Protein AF-A0A9Q8V598-F1 (afdb_monomer)

Nearest PDB structures (foldseek):
  8qpv-assembly1_B  TM=4.572E-01  e=1.146E-04  Escherichia coli
  8qp5-assembly1_B  TM=3.943E-01  e=2.040E-05  Escherichia coli
  3q7n-assembly1_A  TM=4.092E-01  e=7.892E-05  Escherichia coli
  3q54-assembly1_A  TM=4.249E-01  e=2.534E-04  Escherichia coli DH1
  9cnz-assembly1_B  TM=4.223E-01  e=3.352E-04  Escherichia coli

Organism: NCBI:txid158849

InterPro domains:
  IPR003344 Big-1 (bacterial Ig-like domain 1) domain [PF02369] (675-756)
  IPR008964 Invasin/intimin cell-adhesion fragments [SSF49373] (9-87)
  IPR008964 Invasin/intimin cell-adhesion fragments [SSF49373] (675-758)
  IPR009091 Regulator of chromosome condensation 1/beta-lactamase-inhibitor protein II [G3DSA:2.130.10.30] (270-478)
  IPR009091 Regulator of chromosome condensation 1/beta-lactamase-inhibitor protein II [G3DSA:2.130.10.30] (479-664)
  IPR009091 Regulator of chromosome condensation 1/beta-lactamase-inhibitor protein II [SSF50985] (296-366)
  IPR009091 Regulator of chromosome condensation 1/beta-lactamase-inhibitor protein II [SSF50985] (383-596)
  IPR013783 Immunoglobulin-like fold [G3DSA:2.60.40.10] (3-96)
  IPR013783 Immunoglobulin-like fold [G3DSA:2.60.40.10] (665-763)
  IPR051625 Diverse Signaling and Regulatory Domain-Containing Protein [PTHR22872] (300-435)

Radius of gyration: 32.64 Å; Cα contacts (8 Å, |Δi|>4): 2093; chains: 1; bounding box: 112×57×71 Å

Mean predicted aligned error: 17.44 Å

Structure (mmCIF, N/CA/C/O backbone):
data_AF-A0A9Q8V598-F1
#
_entry.id   AF-A0A9Q8V598-F1
#
loop_
_atom_site.group_PDB
_atom_site.id
_atom_site.type_symbol
_atom_site.label_atom_id
_atom_site.label_alt_id
_atom_site.label_comp_id
_atom_site.label_asym_id
_atom_site.label_entity_id
_atom_site.label_seq_id
_atom_site.pdbx_PDB_ins_code
_atom_site.Cartn_x
_atom_site.Cartn_y
_atom_site.Cartn_z
_atom_site.occupancy
_atom_site.B_iso_or_equiv
_atom_site.auth_seq_id
_atom_site.auth_comp_id
_atom_site.auth_asym_id
_atom_site.auth_atom_id
_atom_site.pdbx_PDB_model_num
ATOM 1 N N . MET A 1 1 ? -76.596 -7.443 12.043 1.00 45.94 1 MET A N 1
ATOM 2 C CA . MET A 1 1 ? -75.959 -7.358 13.377 1.00 45.94 1 MET A CA 1
ATOM 3 C C . MET A 1 1 ? -74.646 -6.617 13.212 1.00 45.94 1 MET A C 1
ATOM 5 O O . MET A 1 1 ? -73.892 -6.962 12.318 1.00 45.94 1 MET A O 1
ATOM 9 N N . SER A 1 2 ? -74.403 -5.561 13.978 1.00 51.94 2 SER A N 1
ATOM 10 C CA . SER A 1 2 ? -73.184 -4.755 13.878 1.00 51.94 2 SER A CA 1
ATOM 11 C C . SER A 1 2 ? -72.092 -5.284 14.810 1.00 51.94 2 SER A C 1
ATOM 13 O O . SER A 1 2 ? -72.377 -5.679 15.940 1.00 51.94 2 SER A O 1
ATOM 15 N N . ILE A 1 3 ? -70.841 -5.282 14.349 1.00 56.28 3 ILE A N 1
ATOM 16 C CA . ILE A 1 3 ? -69.679 -5.464 15.220 1.00 56.28 3 ILE A CA 1
ATOM 17 C C . ILE A 1 3 ? -69.423 -4.111 15.874 1.00 56.28 3 ILE A C 1
ATOM 19 O O . ILE A 1 3 ? -69.152 -3.133 15.179 1.00 56.28 3 ILE A O 1
ATOM 23 N N . SER A 1 4 ? -69.553 -4.069 17.198 1.00 58.34 4 SER A N 1
ATOM 24 C CA . SER A 1 4 ? -69.321 -2.882 18.015 1.00 58.34 4 SER A CA 1
ATOM 25 C C . SER A 1 4 ? -68.092 -3.113 18.880 1.00 58.34 4 SER A C 1
ATOM 27 O O . SER A 1 4 ? -68.068 -4.057 19.673 1.00 58.34 4 SER A O 1
ATOM 29 N N . ILE A 1 5 ? -67.077 -2.265 18.735 1.00 59.16 5 ILE A N 1
ATOM 30 C CA . ILE A 1 5 ? -65.901 -2.269 19.608 1.00 59.16 5 ILE A CA 1
ATOM 31 C C . ILE A 1 5 ? -65.877 -0.983 20.403 1.00 59.16 5 ILE A C 1
ATOM 33 O O . ILE A 1 5 ? -65.861 0.110 19.844 1.00 59.16 5 ILE A O 1
ATOM 37 N N . THR A 1 6 ? -65.842 -1.151 21.717 1.00 60.09 6 THR A N 1
ATOM 38 C CA . THR A 1 6 ? -65.815 -0.061 22.677 1.00 60.09 6 THR A CA 1
ATOM 39 C C . THR A 1 6 ? -64.391 0.122 23.186 1.00 60.09 6 THR A C 1
ATOM 41 O O . THR A 1 6 ? -63.848 -0.750 23.864 1.00 60.09 6 THR A O 1
ATOM 44 N N . ILE A 1 7 ? -63.786 1.254 22.847 1.00 58.81 7 ILE A N 1
ATOM 45 C CA . ILE A 1 7 ? -62.454 1.665 23.283 1.00 58.81 7 ILE A CA 1
ATOM 46 C C . ILE A 1 7 ? -62.650 2.705 24.385 1.00 58.81 7 ILE A C 1
ATOM 48 O O . ILE A 1 7 ? -63.316 3.713 24.172 1.00 58.81 7 ILE A O 1
ATOM 52 N N . LYS A 1 8 ? -62.100 2.457 25.573 1.00 59.06 8 LYS A N 1
ATOM 53 C CA . LYS A 1 8 ? -62.121 3.423 26.677 1.00 59.06 8 LYS A CA 1
ATOM 54 C C . LYS A 1 8 ? -60.779 4.132 26.737 1.00 59.06 8 LYS A C 1
ATOM 56 O O . LYS A 1 8 ? -59.751 3.460 26.800 1.00 59.06 8 LYS A O 1
ATOM 61 N N . THR A 1 9 ? -60.791 5.457 26.729 1.00 55.16 9 THR A N 1
ATOM 62 C CA . THR A 1 9 ? -59.581 6.289 26.775 1.00 55.16 9 THR A CA 1
ATOM 63 C C . THR A 1 9 ? -59.757 7.331 27.879 1.00 55.16 9 THR A C 1
ATOM 65 O O . THR A 1 9 ? -60.832 7.904 27.983 1.00 55.16 9 THR A O 1
ATOM 68 N N . THR A 1 10 ? -58.759 7.561 28.728 1.00 54.53 10 THR A N 1
ATOM 69 C CA . THR A 1 10 ? -58.782 8.611 29.769 1.00 54.53 10 THR A CA 1
ATOM 70 C C . THR A 1 10 ? -58.150 9.878 29.231 1.00 54.53 10 THR A C 1
ATOM 72 O O . THR A 1 10 ? -56.945 9.821 29.005 1.00 54.53 10 THR A O 1
ATOM 75 N N . SER A 1 11 ? -58.873 10.989 29.051 1.00 52.69 11 SER A N 1
ATOM 76 C CA . SER A 1 11 ? -58.222 12.244 28.647 1.00 52.69 11 SER A CA 1
ATOM 77 C C . SER A 1 11 ? -57.099 12.595 29.642 1.00 52.69 11 SER A C 1
ATOM 79 O O . SER A 1 11 ? -57.315 12.635 30.857 1.00 52.69 11 SER A O 1
ATOM 81 N N . GLY A 1 12 ? -55.865 12.722 29.132 1.00 47.09 12 GLY A N 1
ATOM 82 C CA . GLY A 1 12 ? -54.680 13.099 29.909 1.00 47.09 12 GLY A CA 1
ATOM 83 C C . GLY A 1 12 ? -54.845 14.468 30.575 1.00 47.09 12 GLY A C 1
ATOM 84 O O . GLY A 1 12 ? -55.803 15.183 30.303 1.00 47.09 12 GLY A O 1
ATOM 85 N N . ALA A 1 13 ? -53.935 14.807 31.491 1.00 43.84 13 ALA A N 1
ATOM 86 C CA . ALA A 1 13 ? -54.134 15.798 32.555 1.00 43.84 13 ALA A CA 1
ATOM 87 C C . ALA A 1 13 ? -54.421 17.252 32.129 1.00 43.84 13 ALA A C 1
ATOM 89 O O . ALA A 1 13 ? -54.793 18.037 32.997 1.00 43.84 13 ALA A O 1
ATOM 90 N N . ASP A 1 14 ? -54.346 17.599 30.845 1.00 49.38 14 ASP A N 1
ATOM 91 C CA . ASP A 1 14 ? -54.738 18.914 30.345 1.00 49.38 14 ASP A CA 1
ATOM 92 C C . ASP A 1 14 ? -55.908 18.791 29.361 1.00 49.38 14 ASP A C 1
ATOM 94 O O . ASP A 1 14 ? -55.779 18.943 28.152 1.00 49.38 14 ASP A O 1
ATOM 98 N N . ALA A 1 15 ? -57.111 18.545 29.883 1.00 51.41 15 ALA A N 1
ATOM 99 C CA . ALA A 1 15 ? -58.346 18.686 29.116 1.00 51.41 15 ALA A CA 1
ATOM 100 C C . ALA A 1 15 ? -58.660 20.175 28.862 1.00 51.41 15 ALA A C 1
ATOM 102 O O . ALA A 1 15 ? -59.590 20.759 29.411 1.00 51.41 15 ALA A O 1
ATOM 103 N N . ASN A 1 16 ? -57.809 20.828 28.079 1.00 55.06 16 ASN A N 1
ATOM 104 C CA . ASN A 1 16 ? -57.818 22.263 27.801 1.00 55.06 16 ASN A CA 1
ATOM 105 C C . ASN A 1 16 ? -58.526 22.603 26.468 1.00 55.06 16 ASN A C 1
ATOM 107 O O . ASN A 1 16 ? -58.650 23.779 26.123 1.00 55.06 16 ASN A O 1
ATOM 111 N N . GLY A 1 17 ? -58.997 21.591 25.722 1.00 53.66 17 GLY A N 1
ATOM 112 C CA . GLY A 1 17 ? -59.629 21.724 24.403 1.00 53.66 17 GLY A CA 1
ATOM 113 C C . GLY A 1 17 ? -58.666 21.850 23.214 1.00 53.66 17 GLY A C 1
ATOM 114 O O . GLY A 1 17 ? -59.132 22.045 22.090 1.00 53.66 17 GLY A O 1
ATOM 115 N N . ILE A 1 18 ? -57.353 21.751 23.440 1.00 51.66 18 ILE A N 1
ATOM 116 C CA . ILE A 1 18 ? -56.289 21.983 22.449 1.00 51.66 18 ILE A CA 1
ATOM 117 C C . ILE A 1 18 ? -55.556 20.673 22.104 1.00 51.66 18 ILE A C 1
ATOM 119 O O . ILE A 1 18 ? -55.194 20.468 20.941 1.00 51.66 18 ILE A O 1
ATOM 123 N N . ASP A 1 19 ? -55.405 19.759 23.066 1.00 53.31 19 ASP A N 1
ATOM 124 C CA . ASP A 1 19 ? -54.713 18.478 22.877 1.00 53.31 19 ASP A CA 1
ATOM 125 C C . ASP A 1 19 ? -55.573 17.444 22.122 1.00 53.31 19 ASP A C 1
ATOM 127 O O . ASP A 1 19 ? -56.757 17.238 22.412 1.00 53.31 19 ASP A O 1
ATOM 131 N N . LYS A 1 20 ? -54.978 16.801 21.102 1.00 55.94 20 LYS A N 1
ATOM 132 C CA . LYS A 1 20 ? -55.667 15.849 20.211 1.00 55.94 20 LYS A CA 1
ATOM 133 C C . LYS A 1 20 ? -55.373 14.400 20.599 1.00 55.94 20 LYS A C 1
ATOM 135 O O . LYS A 1 20 ? -54.277 13.886 20.391 1.00 55.94 20 LYS A O 1
ATOM 140 N N . ASN A 1 21 ? -56.412 13.696 21.020 1.00 59.12 21 ASN A N 1
ATOM 141 C CA . ASN A 1 21 ? -56.412 12.256 21.253 1.00 59.12 21 ASN A CA 1
ATOM 142 C C . ASN A 1 21 ? -56.701 11.499 19.956 1.00 59.12 21 ASN A C 1
ATOM 144 O O . ASN A 1 21 ? -57.401 12.009 19.083 1.00 59.12 21 ASN A O 1
ATOM 148 N N . SER A 1 22 ? -56.200 10.269 19.819 1.00 64.44 22 SER A N 1
ATOM 149 C CA . SER A 1 22 ? -56.471 9.430 18.644 1.00 64.44 22 SER A CA 1
ATOM 150 C C . SER A 1 22 ? -56.972 8.040 19.026 1.00 64.44 22 SER A C 1
ATOM 152 O O . SER A 1 22 ? -56.476 7.406 19.962 1.00 64.44 22 SER A O 1
ATOM 154 N N . ALA A 1 23 ? -57.941 7.539 18.266 1.00 63.06 23 ALA A N 1
ATOM 155 C CA . ALA A 1 23 ? -58.432 6.173 18.370 1.00 63.06 23 ALA A CA 1
ATOM 156 C C . ALA A 1 23 ? -58.411 5.506 16.998 1.00 63.06 23 ALA A C 1
ATOM 158 O O . ALA A 1 23 ? -58.849 6.082 16.003 1.00 63.06 23 ALA A O 1
ATOM 159 N N . SER A 1 24 ? -57.909 4.275 16.943 1.00 65.44 24 SER A N 1
ATOM 160 C CA . SER A 1 24 ? -57.846 3.490 15.715 1.00 65.44 24 SER A CA 1
ATOM 161 C C . SER A 1 24 ? -58.483 2.121 15.884 1.00 65.44 24 SER A C 1
ATOM 163 O O . SER A 1 24 ? -58.362 1.476 16.925 1.00 65.44 24 SER A O 1
ATOM 165 N N . ILE A 1 25 ? -59.087 1.634 14.807 1.00 65.38 25 ILE A N 1
ATOM 166 C CA . ILE A 1 25 ? -59.548 0.254 14.673 1.00 65.38 25 ILE A CA 1
ATOM 167 C C . ILE A 1 25 ? -58.935 -0.371 13.430 1.00 65.38 25 ILE A C 1
ATOM 169 O O . ILE A 1 25 ? -58.757 0.300 12.413 1.00 65.38 25 ILE A O 1
ATOM 173 N N . ILE A 1 26 ? -58.612 -1.657 13.520 1.00 67.50 26 ILE A N 1
ATOM 174 C CA . ILE A 1 26 ? -58.176 -2.459 12.378 1.00 67.50 26 ILE A CA 1
ATOM 175 C C . ILE A 1 26 ? -59.241 -3.518 12.096 1.00 67.50 26 ILE A C 1
ATOM 177 O O . ILE A 1 26 ? -59.607 -4.287 12.992 1.00 67.50 26 ILE A O 1
ATOM 181 N N . LEU A 1 27 ?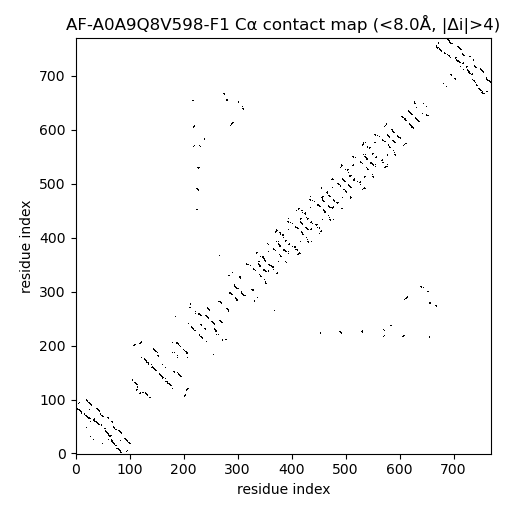 -59.727 -3.552 10.854 1.00 66.06 27 LEU A N 1
ATOM 182 C CA . LEU A 1 27 ? -60.651 -4.556 10.339 1.00 66.06 27 LEU A CA 1
ATOM 183 C C . LEU A 1 27 ? -59.898 -5.628 9.548 1.00 66.06 27 LEU A C 1
ATOM 185 O O . LEU A 1 27 ? -59.154 -5.323 8.610 1.00 66.06 27 LEU A O 1
ATOM 189 N N . LYS A 1 28 ? -60.136 -6.897 9.894 1.00 63.62 28 LYS A N 1
ATOM 190 C CA . LYS A 1 28 ? -59.593 -8.046 9.163 1.00 63.62 28 LYS A CA 1
ATOM 191 C C . LYS A 1 28 ? -60.614 -9.169 9.010 1.00 63.62 28 LYS A C 1
ATOM 193 O O . LYS A 1 28 ? -61.389 -9.445 9.927 1.00 63.62 28 LYS A O 1
ATOM 198 N N . ASN A 1 29 ? -60.575 -9.850 7.870 1.00 61.34 29 ASN A N 1
ATOM 199 C CA . ASN A 1 29 ? -61.264 -11.126 7.680 1.00 61.34 29 ASN A CA 1
ATOM 200 C C . ASN A 1 29 ? -60.196 -12.226 7.672 1.00 61.34 29 ASN A C 1
ATOM 202 O O . ASN A 1 29 ? -59.312 -12.235 6.813 1.00 61.34 29 ASN A O 1
ATOM 206 N N . ASP A 1 30 ? -60.208 -13.077 8.697 1.00 64.12 30 ASP A N 1
ATOM 207 C CA . ASP A 1 30 ? -59.116 -13.998 9.036 1.00 64.12 30 ASP A CA 1
ATOM 208 C C . ASP A 1 30 ? -57.735 -13.309 9.123 1.00 64.12 30 ASP A C 1
ATOM 210 O O . ASP A 1 30 ? -57.453 -12.628 10.115 1.00 64.12 30 ASP A O 1
ATOM 214 N N . ASN A 1 31 ? -56.888 -13.464 8.096 1.00 55.75 31 ASN A N 1
ATOM 215 C CA . ASN A 1 31 ? -55.541 -12.880 8.002 1.00 55.75 31 ASN A CA 1
ATOM 216 C C . ASN A 1 31 ? -55.409 -11.780 6.930 1.00 55.75 31 ASN A C 1
ATOM 218 O O . ASN A 1 31 ? -54.307 -11.275 6.722 1.00 55.75 31 ASN A O 1
ATOM 222 N N . SER A 1 32 ? -56.501 -11.393 6.263 1.00 53.12 32 SER A N 1
ATOM 223 C CA . SER A 1 32 ? -56.487 -10.357 5.217 1.00 53.12 32 SER A CA 1
ATOM 224 C C . SER A 1 32 ? -57.069 -9.040 5.739 1.00 53.12 32 SER A C 1
ATOM 226 O O . SER A 1 32 ? -58.158 -9.023 6.318 1.00 53.12 32 SER A O 1
ATOM 228 N N . LEU A 1 33 ? -56.336 -7.940 5.544 1.00 69.62 33 LEU A N 1
ATOM 229 C CA . LEU A 1 33 ? -56.730 -6.589 5.961 1.00 69.62 33 LEU A CA 1
ATOM 230 C C . LEU A 1 33 ? -57.779 -6.017 4.998 1.00 69.62 33 LEU A C 1
ATOM 232 O O . LEU A 1 33 ? -57.682 -6.213 3.787 1.00 69.62 33 LEU A O 1
ATOM 236 N N . LEU A 1 34 ? -58.797 -5.342 5.534 1.00 67.88 34 LEU A N 1
ATOM 237 C CA . LEU A 1 34 ? -59.938 -4.869 4.744 1.00 67.88 34 LEU A CA 1
ATOM 238 C C . LEU A 1 34 ? -59.809 -3.384 4.398 1.00 67.88 34 LEU A C 1
ATOM 240 O O . LEU A 1 34 ? -60.110 -2.534 5.231 1.00 67.88 34 LEU A O 1
ATOM 244 N N . ASP A 1 35 ? -59.400 -3.081 3.170 1.00 70.31 35 ASP A N 1
ATOM 245 C CA . ASP A 1 35 ? -59.293 -1.716 2.634 1.00 70.31 35 ASP A CA 1
ATOM 246 C C . ASP A 1 35 ? -60.646 -1.158 2.147 1.00 70.31 35 ASP A C 1
ATOM 248 O O . ASP A 1 35 ? -61.518 -1.911 1.702 1.00 70.31 35 ASP A O 1
ATOM 252 N N . ASN A 1 36 ? -60.804 0.167 2.198 1.00 74.00 36 ASN A N 1
ATOM 253 C CA . ASN A 1 36 ? -61.962 0.936 1.727 1.00 74.00 36 ASN A CA 1
ATOM 254 C C . ASN A 1 36 ? -63.309 0.523 2.344 1.00 74.00 36 ASN A C 1
ATOM 256 O O . ASN A 1 36 ? -64.349 0.533 1.679 1.00 74.00 36 ASN A O 1
ATOM 260 N N . LYS A 1 37 ? -63.307 0.155 3.628 1.00 76.38 37 LYS A N 1
ATOM 261 C CA . LYS A 1 37 ? -64.514 -0.170 4.395 1.00 76.38 37 LYS A CA 1
ATOM 262 C C . LYS A 1 37 ? -64.882 0.960 5.340 1.00 76.38 37 LYS A C 1
ATOM 264 O O . LYS A 1 37 ? -64.039 1.459 6.077 1.00 76.38 37 LYS A O 1
ATOM 269 N N . VAL A 1 38 ? -66.150 1.368 5.319 1.00 79.25 38 VAL A N 1
ATOM 270 C CA . VAL A 1 38 ? -66.642 2.483 6.137 1.00 79.25 38 VAL A CA 1
ATOM 271 C C . VAL A 1 38 ? -66.865 2.011 7.568 1.00 79.25 38 VAL A C 1
ATOM 273 O O . VAL A 1 38 ? -67.654 1.096 7.805 1.00 79.25 38 VAL A O 1
ATOM 276 N N . VAL A 1 39 ? -66.201 2.660 8.522 1.00 75.94 39 VAL A N 1
ATOM 277 C CA . VAL A 1 39 ? -66.405 2.433 9.954 1.00 75.94 39 VAL A CA 1
ATOM 278 C C . VAL A 1 39 ? -67.004 3.678 10.585 1.00 75.94 39 VAL A C 1
ATOM 280 O O . VAL A 1 39 ? -66.484 4.781 10.415 1.00 75.94 39 VAL A O 1
ATOM 283 N N . PHE A 1 40 ? -68.096 3.492 11.322 1.00 79.75 40 PHE A N 1
ATOM 284 C CA . PHE A 1 40 ? -68.772 4.563 12.047 1.00 79.75 40 PHE A CA 1
ATOM 285 C C . PHE A 1 40 ? -68.236 4.642 13.471 1.00 79.75 40 PHE A C 1
ATOM 287 O O . PHE A 1 40 ? -68.077 3.612 14.119 1.00 79.75 40 PHE A O 1
ATOM 294 N N . PHE A 1 41 ? -67.966 5.846 13.957 1.00 79.62 41 PHE A N 1
ATOM 295 C CA . PHE A 1 41 ? -67.468 6.104 15.302 1.00 79.62 41 PHE A CA 1
ATOM 296 C C . PHE A 1 41 ? -68.419 7.035 16.044 1.00 79.62 41 PHE A C 1
ATOM 298 O O . PHE A 1 41 ? -68.877 8.036 15.492 1.00 79.62 41 PHE A O 1
ATOM 305 N N . GLU A 1 42 ? -68.662 6.722 17.309 1.00 81.69 42 GLU A N 1
ATOM 306 C CA . GLU A 1 42 ? -69.459 7.515 18.240 1.00 81.69 42 GLU A CA 1
ATOM 307 C C . GLU A 1 42 ? -68.717 7.651 19.569 1.00 81.69 42 GLU A C 1
ATOM 309 O O . GLU A 1 42 ? -68.043 6.710 19.994 1.00 81.69 42 GLU A O 1
ATOM 314 N N . VAL A 1 43 ? -68.834 8.802 20.227 1.00 77.69 43 VAL A N 1
ATOM 315 C CA . VAL A 1 43 ? -68.218 9.063 21.532 1.00 77.69 43 VAL A CA 1
ATOM 316 C C . VAL A 1 43 ? -69.274 9.442 22.578 1.00 77.69 43 VAL A C 1
ATOM 318 O O . VAL A 1 43 ? -70.224 10.155 22.264 1.00 77.69 43 VAL A O 1
ATOM 321 N N . SER A 1 44 ? -69.155 8.904 23.798 1.00 64.31 44 SER A N 1
ATOM 322 C CA . SER A 1 44 ? -70.231 8.901 24.807 1.00 64.31 44 SER A CA 1
ATOM 323 C C . SER A 1 44 ? -70.321 10.119 25.732 1.00 64.31 44 SER A C 1
ATOM 325 O O . SER A 1 44 ? -71.309 10.221 26.455 1.00 64.31 44 SER A O 1
ATOM 327 N N . ASP A 1 45 ? -69.329 11.013 25.731 1.00 66.06 45 ASP A N 1
ATOM 328 C CA . ASP A 1 45 ? -69.173 12.090 26.728 1.00 66.06 45 ASP A CA 1
ATOM 329 C C . ASP A 1 45 ? -68.940 13.463 26.052 1.00 66.06 45 ASP A C 1
ATOM 331 O O . ASP A 1 45 ? -69.282 13.628 24.880 1.00 66.06 45 ASP A O 1
ATOM 335 N N . ASN A 1 46 ? -68.405 14.472 26.756 1.00 64.31 46 ASN A N 1
ATOM 336 C CA . ASN A 1 46 ? -68.274 15.846 26.229 1.00 64.31 46 ASN A CA 1
ATOM 337 C C . ASN A 1 46 ? -67.172 16.018 25.161 1.00 64.31 46 ASN A C 1
ATOM 339 O O . ASN A 1 46 ? -67.018 17.109 24.607 1.00 64.31 46 ASN A O 1
ATOM 343 N N . ALA A 1 47 ? -66.433 14.953 24.849 1.00 68.50 47 ALA A N 1
ATOM 344 C CA . ALA A 1 47 ? -65.419 14.934 23.805 1.00 68.50 47 ALA A CA 1
ATOM 345 C C . ALA A 1 47 ? -66.024 15.070 22.394 1.00 68.50 47 ALA A C 1
ATOM 347 O O . ALA A 1 47 ? -67.084 14.521 22.082 1.00 68.50 47 ALA A O 1
ATOM 348 N N . LEU A 1 48 ? -65.310 15.759 21.502 1.00 73.50 48 LEU A N 1
ATOM 349 C CA . LEU A 1 48 ? -65.713 15.967 20.107 1.00 73.50 48 LEU A CA 1
ATOM 350 C C . LEU A 1 48 ? -64.601 15.515 19.163 1.00 73.50 48 LEU A C 1
ATOM 352 O O . LEU A 1 48 ? -63.419 15.674 19.463 1.00 73.50 48 LEU A O 1
ATOM 356 N N . PHE A 1 49 ? -64.953 14.986 17.989 1.00 74.00 49 PHE A N 1
ATOM 357 C CA . PHE A 1 49 ? -63.947 14.655 16.983 1.00 74.00 49 PHE A CA 1
ATOM 358 C C . PHE A 1 49 ? -63.300 15.936 16.439 1.00 74.00 49 PHE A C 1
ATOM 360 O O . PHE A 1 49 ? -63.983 16.816 15.915 1.00 74.00 49 PHE A O 1
ATOM 367 N N . ALA A 1 50 ? -61.976 16.027 16.547 1.00 64.50 50 ALA A N 1
ATOM 368 C CA . ALA A 1 50 ? -61.184 17.247 16.400 1.00 64.50 50 ALA A CA 1
ATOM 369 C C . ALA A 1 50 ? -61.303 17.907 15.016 1.00 64.50 50 ALA A C 1
ATOM 371 O O . ALA A 1 50 ? -61.094 19.111 14.886 1.00 64.50 50 ALA A O 1
ATOM 372 N N . ASP A 1 51 ? -61.624 17.123 13.986 1.00 59.56 51 ASP A N 1
ATOM 373 C CA . ASP A 1 51 ? -61.645 17.592 12.599 1.00 59.56 51 ASP A CA 1
ATOM 374 C C . ASP A 1 51 ? -63.021 18.129 12.163 1.00 59.56 51 ASP A C 1
ATOM 376 O O . ASP A 1 51 ? -63.108 18.853 11.173 1.00 59.56 51 ASP A O 1
ATOM 380 N N . ILE A 1 52 ? -64.096 17.797 12.891 1.00 66.62 52 ILE A N 1
ATOM 381 C CA . ILE A 1 52 ? -65.480 18.156 12.519 1.00 66.62 52 ILE A CA 1
ATOM 382 C C . ILE A 1 52 ? -66.314 18.747 13.666 1.00 66.62 52 ILE A C 1
ATOM 384 O O . ILE A 1 52 ? -67.368 19.324 13.410 1.00 66.62 52 ILE A O 1
ATOM 388 N N . GLY A 1 53 ? -65.860 18.628 14.917 1.00 67.25 53 GLY A N 1
ATOM 389 C CA . GLY A 1 53 ? -66.517 19.203 16.093 1.00 67.25 53 GLY A CA 1
ATOM 390 C C . GLY A 1 53 ? -67.832 18.527 16.497 1.00 67.25 53 GLY A C 1
ATOM 391 O O . GLY A 1 53 ? -68.645 19.150 17.172 1.00 67.25 53 GLY A O 1
ATOM 392 N N . THR A 1 54 ? -68.073 17.280 16.083 1.00 78.44 54 THR A N 1
ATOM 393 C CA . THR A 1 54 ? -69.269 16.493 16.437 1.00 78.44 54 THR A CA 1
ATOM 394 C C . THR A 1 54 ? -68.887 15.231 17.210 1.00 78.44 54 THR A C 1
ATOM 396 O O . THR A 1 54 ? -67.741 14.787 17.169 1.00 78.44 54 THR A O 1
ATOM 399 N N . ASN A 1 55 ? -69.851 14.619 17.901 1.00 77.12 55 ASN A N 1
ATOM 400 C CA . ASN A 1 55 ? -69.655 13.386 18.677 1.00 77.12 55 ASN A CA 1
ATOM 401 C C . ASN A 1 55 ? -69.810 12.091 17.848 1.00 77.12 55 ASN A C 1
ATOM 403 O O . ASN A 1 55 ? -69.723 10.984 18.379 1.00 77.12 55 ASN A O 1
ATOM 407 N N . GLN A 1 56 ? -70.040 12.216 16.541 1.00 80.62 56 GLN A N 1
ATOM 408 C CA . GLN A 1 56 ? -70.145 11.097 15.607 1.00 80.62 56 GLN A CA 1
ATOM 409 C C . GLN A 1 56 ? -69.404 11.417 14.311 1.00 80.62 56 GLN A C 1
ATOM 411 O O . GLN A 1 56 ? -69.469 12.547 13.822 1.00 80.62 56 GLN A O 1
ATOM 416 N N . THR A 1 57 ? -68.721 10.419 13.752 1.00 81.25 57 THR A N 1
ATOM 417 C CA . THR A 1 57 ? -68.039 10.509 12.454 1.00 81.25 57 THR A CA 1
ATOM 418 C C . THR A 1 57 ? -67.979 9.149 11.762 1.00 81.25 57 THR A C 1
ATOM 420 O O . THR A 1 57 ? -68.257 8.113 12.364 1.00 81.25 57 THR A O 1
ATOM 423 N N . SER A 1 58 ? -67.593 9.125 10.491 1.00 78.00 58 SER A N 1
ATOM 424 C CA . SER A 1 58 ? -67.298 7.889 9.769 1.00 78.00 58 SER A CA 1
ATOM 425 C C . SER A 1 58 ? -66.024 8.041 8.959 1.00 78.00 58 SER A C 1
ATOM 427 O O . SER A 1 58 ? -65.865 9.033 8.248 1.00 78.00 58 SER A O 1
ATOM 429 N N . VAL A 1 59 ? -65.144 7.047 9.030 1.00 77.75 59 VAL A N 1
ATOM 430 C CA . VAL A 1 59 ? -63.858 7.045 8.326 1.00 77.75 59 VAL A CA 1
ATOM 431 C C . VAL A 1 59 ? -63.689 5.712 7.602 1.00 77.75 59 VAL A C 1
ATOM 433 O O . VAL A 1 59 ? -64.115 4.664 8.093 1.00 77.75 59 VAL A O 1
ATOM 436 N N . MET A 1 60 ? -63.122 5.758 6.396 1.00 73.25 60 MET A N 1
ATOM 437 C CA . MET A 1 60 ? -62.807 4.544 5.645 1.00 73.25 60 MET A CA 1
ATOM 438 C C . MET A 1 60 ? -61.494 3.935 6.129 1.00 73.25 60 MET A C 1
ATOM 440 O O . MET A 1 60 ? -60.535 4.650 6.423 1.00 73.25 60 MET A O 1
ATOM 444 N N . THR A 1 61 ? -61.433 2.609 6.174 1.00 68.38 61 THR A N 1
ATOM 445 C CA . THR A 1 61 ? -60.175 1.896 6.374 1.00 68.38 61 THR A CA 1
ATOM 446 C C . THR A 1 61 ? -59.238 2.096 5.185 1.00 68.38 61 THR A C 1
ATOM 448 O O . THR A 1 61 ? -59.683 2.170 4.042 1.00 68.38 61 THR A O 1
ATOM 451 N N . ASN A 1 62 ? -57.938 2.181 5.465 1.00 59.88 62 ASN A N 1
ATOM 452 C CA . ASN A 1 62 ? -56.884 2.229 4.450 1.00 59.88 62 ASN A CA 1
ATOM 453 C C . ASN A 1 62 ? -56.405 0.820 4.046 1.00 59.88 62 ASN A C 1
ATOM 455 O O . ASN A 1 62 ? -56.874 -0.180 4.591 1.00 59.88 62 ASN A O 1
ATOM 459 N N . ALA A 1 63 ? -55.407 0.736 3.156 1.00 62.12 63 ALA A N 1
ATOM 460 C CA . ALA A 1 63 ? -54.844 -0.523 2.643 1.00 62.12 63 ALA A CA 1
ATOM 461 C C . ALA A 1 63 ? -54.333 -1.497 3.725 1.00 62.12 63 ALA A C 1
ATOM 463 O O . ALA A 1 63 ? -54.156 -2.685 3.462 1.00 62.12 63 ALA A O 1
ATOM 464 N N . LEU A 1 64 ? -54.125 -1.014 4.955 1.00 57.22 64 LEU A N 1
ATOM 465 C CA . LEU A 1 64 ? -53.757 -1.813 6.125 1.00 57.22 64 LEU A CA 1
ATOM 466 C C . LEU A 1 64 ? -54.968 -2.191 6.997 1.00 57.22 64 LEU A C 1
ATOM 468 O O . LEU A 1 64 ? -54.814 -2.593 8.149 1.00 57.22 64 LEU A O 1
ATOM 472 N N . GLY A 1 65 ? -56.186 -2.028 6.488 1.00 59.91 65 GLY A N 1
ATOM 473 C CA . GLY A 1 65 ? -57.429 -2.280 7.208 1.00 59.91 65 GLY A CA 1
ATOM 474 C C . GLY A 1 65 ? -57.689 -1.325 8.370 1.00 59.91 65 GLY A C 1
ATOM 475 O O . GLY A 1 65 ? -58.579 -1.594 9.174 1.00 59.91 65 GLY A O 1
ATOM 476 N N . ARG A 1 66 ? -56.920 -0.234 8.497 1.00 69.94 66 ARG A N 1
ATOM 477 C CA . ARG A 1 66 ? -56.950 0.667 9.656 1.00 69.94 66 ARG A CA 1
ATOM 478 C C . ARG A 1 66 ? -57.787 1.908 9.377 1.00 69.94 66 ARG A C 1
ATOM 480 O O . ARG A 1 66 ? -57.588 2.567 8.362 1.00 69.94 66 ARG A O 1
ATOM 487 N N . SER A 1 67 ? -58.653 2.259 10.321 1.00 69.75 67 SER A N 1
ATOM 488 C CA . SER A 1 67 ? -59.400 3.518 10.356 1.00 69.75 67 SER A CA 1
ATOM 489 C C . SER A 1 67 ? -59.092 4.256 11.660 1.00 69.75 67 SER A C 1
ATOM 491 O O . SER A 1 67 ? -59.157 3.646 12.728 1.00 69.75 67 SER A O 1
ATOM 493 N N . THR A 1 68 ? -58.744 5.543 11.581 1.00 73.88 68 THR A N 1
ATOM 494 C CA . THR A 1 68 ? -58.314 6.369 12.725 1.00 73.88 68 THR A CA 1
ATOM 495 C C . THR A 1 68 ? -59.140 7.646 12.810 1.00 73.88 68 THR A C 1
ATOM 497 O O . THR A 1 68 ? -59.379 8.286 11.791 1.00 73.88 68 THR A O 1
ATOM 500 N N . VAL A 1 69 ? -59.532 8.023 14.025 1.00 68.31 69 VAL A N 1
ATOM 501 C CA . VAL A 1 69 ? -60.247 9.263 14.344 1.00 68.31 69 VAL A CA 1
ATOM 502 C C . VAL A 1 69 ? -59.499 10.035 15.427 1.00 68.31 69 VAL A C 1
ATOM 504 O O . VAL A 1 69 ? -58.878 9.426 16.302 1.00 68.31 69 VAL A O 1
ATOM 507 N N . TYR A 1 70 ? -59.567 11.365 15.369 1.00 72.44 70 TYR A N 1
ATOM 508 C CA . TYR A 1 70 ? -58.960 12.264 16.350 1.00 72.44 70 TYR A CA 1
ATOM 509 C C . TYR A 1 70 ? -60.041 13.008 17.123 1.00 72.44 70 TYR A C 1
ATOM 511 O O . TYR A 1 70 ? -61.039 13.406 16.530 1.00 72.44 70 TYR A O 1
ATOM 519 N N . LEU A 1 71 ? -59.852 13.221 18.420 1.00 68.25 71 LEU A N 1
ATOM 520 C CA . LEU A 1 71 ? -60.810 13.887 19.301 1.00 68.25 71 LEU A CA 1
ATOM 521 C C . LEU A 1 71 ? -60.115 14.835 20.271 1.00 68.25 71 LEU A C 1
ATOM 523 O O . LEU A 1 71 ? -59.002 14.568 20.709 1.00 68.25 71 LEU A O 1
ATOM 527 N N . THR A 1 72 ? -60.781 15.931 20.594 1.00 63.81 72 THR A N 1
ATOM 528 C CA . THR A 1 72 ? -60.375 16.859 21.648 1.00 63.81 72 THR A CA 1
ATOM 529 C C . THR A 1 72 ? -61.363 16.759 22.797 1.00 63.81 72 THR A C 1
ATOM 531 O O . THR A 1 72 ? -62.539 16.434 22.602 1.00 63.81 72 THR A O 1
ATOM 534 N N . ASP A 1 73 ? -60.874 17.024 24.002 1.00 65.25 73 ASP A N 1
ATOM 535 C CA . ASP A 1 73 ? -61.700 17.045 25.200 1.00 65.25 73 ASP A CA 1
ATOM 536 C C . ASP A 1 73 ? -61.376 18.276 26.050 1.00 65.25 73 ASP A C 1
ATOM 538 O O . ASP A 1 73 ? -60.249 18.776 26.062 1.00 65.25 73 ASP A O 1
ATOM 542 N N . THR A 1 74 ? -62.399 18.794 26.716 1.00 59.69 74 THR A N 1
ATOM 543 C CA . THR A 1 74 ? -62.327 19.991 27.570 1.00 59.69 74 THR A CA 1
ATOM 544 C C . THR A 1 74 ? -62.512 19.657 29.045 1.00 59.69 74 THR A C 1
ATOM 546 O O . THR A 1 74 ? -62.431 20.546 29.893 1.00 59.69 74 THR A O 1
ATOM 549 N N . ILE A 1 75 ? -62.788 18.389 29.363 1.00 59.88 75 ILE A N 1
ATOM 550 C CA . ILE A 1 75 ? -62.893 17.885 30.727 1.00 59.88 75 ILE A CA 1
ATOM 551 C C . ILE A 1 75 ? -62.062 16.586 30.833 1.00 59.88 75 ILE A C 1
ATOM 553 O O . ILE A 1 75 ? -61.796 15.899 29.845 1.00 59.88 75 ILE A O 1
ATOM 557 N N . SER A 1 76 ? -61.495 16.329 32.018 1.00 61.31 76 SER A N 1
ATOM 558 C CA . SER A 1 76 ? -60.713 15.114 32.262 1.00 61.31 76 SER A CA 1
ATOM 559 C C . SER A 1 76 ? -61.642 13.980 32.707 1.00 61.31 76 SER A C 1
ATOM 561 O O . SER A 1 76 ? -62.098 13.960 33.855 1.00 61.31 76 SER A O 1
ATOM 563 N N . GLU A 1 77 ? -61.913 13.026 31.814 1.00 61.06 77 GLU A N 1
ATOM 564 C CA . GLU A 1 77 ? -62.777 11.868 32.058 1.00 61.06 77 GLU A CA 1
ATOM 565 C C . GLU A 1 77 ? -62.344 10.615 31.281 1.00 61.06 77 GLU A C 1
ATOM 567 O O . GLU A 1 77 ? -61.457 10.623 30.425 1.00 61.06 77 GLU A O 1
ATOM 572 N N . ILE A 1 78 ? -62.998 9.489 31.588 1.00 61.62 78 ILE A N 1
ATOM 573 C CA . ILE A 1 78 ? -62.944 8.298 30.739 1.00 61.62 78 ILE A CA 1
ATOM 574 C C . ILE A 1 78 ? -63.936 8.492 29.598 1.00 61.62 78 ILE A C 1
ATOM 576 O O . ILE A 1 78 ? -65.130 8.271 29.769 1.00 61.62 78 ILE A O 1
ATOM 580 N N . VAL A 1 79 ? -63.413 8.811 28.426 1.00 62.00 79 VAL A N 1
ATOM 581 C CA . VAL A 1 79 ? -64.164 8.910 27.183 1.00 62.00 79 VAL A CA 1
ATOM 582 C C . VAL A 1 79 ? -64.336 7.518 26.580 1.00 62.00 79 VAL A C 1
ATOM 584 O O . VAL A 1 79 ? -63.357 6.787 26.368 1.00 62.00 79 VAL A O 1
ATOM 587 N N . THR A 1 80 ? -65.576 7.133 26.278 1.00 67.81 80 THR A N 1
ATOM 588 C CA . THR A 1 80 ? -65.858 5.857 25.609 1.00 67.81 80 THR A CA 1
ATOM 589 C C . THR A 1 80 ? -66.155 6.067 24.128 1.00 67.81 80 THR A C 1
ATOM 591 O O . THR A 1 80 ? -67.087 6.773 23.759 1.00 67.81 80 THR A O 1
ATOM 594 N N . ILE A 1 81 ? -65.373 5.414 23.269 1.00 70.62 81 ILE A N 1
ATOM 595 C CA . ILE A 1 81 ? -65.498 5.487 21.812 1.00 70.62 81 ILE A CA 1
ATOM 596 C C . ILE A 1 81 ? -66.013 4.150 21.304 1.00 70.62 81 ILE A C 1
ATOM 598 O O . ILE A 1 81 ? -65.408 3.104 21.543 1.00 70.62 81 ILE A O 1
ATOM 602 N N . THR A 1 82 ? -67.115 4.180 20.574 1.00 74.44 82 THR A N 1
ATOM 603 C CA . THR A 1 82 ? -67.734 3.002 19.981 1.00 74.44 82 THR A CA 1
ATOM 604 C C . THR A 1 82 ? -67.549 3.034 18.473 1.00 74.44 82 THR A C 1
ATOM 606 O O . THR A 1 82 ? -68.028 3.942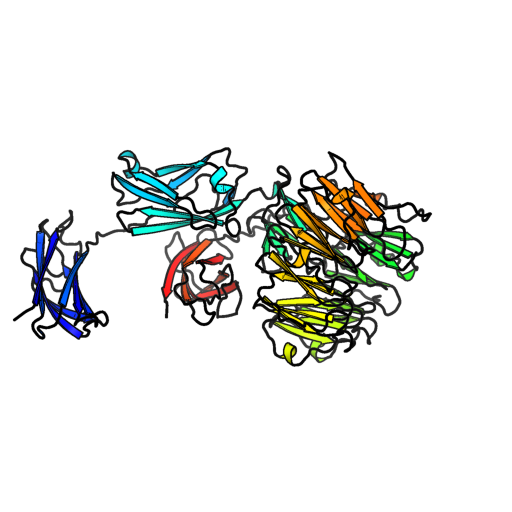 17.802 1.00 74.44 82 THR A O 1
ATOM 609 N N . ALA A 1 83 ? -66.847 2.036 17.942 1.00 71.69 83 ALA A N 1
ATOM 610 C CA . ALA A 1 83 ? -66.673 1.829 16.511 1.00 71.69 83 ALA A CA 1
ATOM 611 C C . ALA A 1 83 ? -67.626 0.733 16.019 1.00 71.69 83 ALA A C 1
ATOM 613 O O . ALA A 1 83 ? -67.652 -0.363 16.586 1.00 71.69 83 ALA A O 1
ATOM 614 N N . ILE A 1 84 ? -68.388 1.017 14.964 1.00 73.88 84 ILE A N 1
ATOM 615 C CA . ILE A 1 84 ? -69.469 0.182 14.442 1.00 73.88 84 ILE A CA 1
ATOM 616 C C . ILE A 1 84 ? -69.210 -0.140 12.967 1.00 73.88 84 ILE A C 1
ATOM 618 O O . ILE A 1 84 ? -69.114 0.751 12.121 1.00 73.88 84 ILE A O 1
ATOM 622 N N . TYR A 1 85 ? -69.166 -1.435 12.653 1.00 72.56 85 TYR A N 1
ATOM 623 C CA . TYR A 1 85 ? -69.135 -1.959 11.285 1.00 72.56 85 TYR A CA 1
ATOM 624 C C . TYR A 1 85 ? -70.274 -2.967 11.088 1.00 72.56 85 TYR A C 1
ATOM 626 O O . TYR A 1 85 ? -70.495 -3.823 11.945 1.00 72.56 85 TYR A O 1
ATOM 634 N N . SER A 1 86 ? -71.040 -2.863 9.996 1.00 63.28 86 SER A N 1
ATOM 635 C CA . SER A 1 86 ? -72.314 -3.596 9.850 1.00 63.28 86 SER A CA 1
ATOM 636 C C . SER A 1 86 ? -72.465 -4.448 8.584 1.00 63.28 86 SER A C 1
ATOM 638 O O . SER A 1 86 ? -73.474 -5.143 8.469 1.00 63.28 86 SER A O 1
ATOM 640 N N . GLU A 1 87 ? -71.481 -4.458 7.676 1.00 60.47 87 GLU A N 1
ATOM 641 C CA . GLU A 1 87 ? -71.622 -5.117 6.364 1.00 60.47 87 GLU A CA 1
ATOM 642 C C . GLU A 1 87 ? -71.361 -6.636 6.364 1.00 60.47 87 GLU A C 1
ATOM 644 O O . GLU A 1 87 ? -71.956 -7.332 5.547 1.00 60.47 87 GLU A O 1
ATOM 649 N N . ASP A 1 88 ? -70.499 -7.177 7.239 1.00 57.97 88 ASP A N 1
ATOM 650 C CA . ASP A 1 88 ? -70.100 -8.599 7.188 1.00 57.97 88 ASP A CA 1
ATOM 651 C C . ASP A 1 88 ? -69.799 -9.179 8.584 1.00 57.97 88 ASP A C 1
ATOM 653 O O . ASP A 1 88 ? -69.157 -8.540 9.420 1.00 57.97 88 ASP A O 1
ATOM 657 N N . HIS A 1 89 ? -70.300 -10.387 8.852 1.00 56.59 89 HIS A N 1
ATOM 658 C CA . HIS A 1 89 ? -70.332 -11.031 10.170 1.00 56.59 89 HIS A CA 1
ATOM 659 C C . HIS A 1 89 ? -69.170 -12.002 10.419 1.00 56.59 89 HIS A C 1
ATOM 661 O O . HIS A 1 89 ? -69.001 -12.446 11.554 1.00 56.59 89 HIS A O 1
ATOM 667 N N . SER A 1 90 ? -68.356 -12.324 9.406 1.00 53.38 90 SER A N 1
ATOM 668 C CA . SER A 1 90 ? -67.140 -13.137 9.591 1.00 53.38 90 SER A CA 1
ATOM 669 C C . SER A 1 90 ? -65.906 -12.310 9.980 1.00 53.38 90 SER A C 1
ATOM 671 O O . SER A 1 90 ? -64.854 -12.862 10.298 1.00 53.38 90 SER A O 1
ATOM 673 N N . VAL A 1 91 ? -66.030 -10.981 9.972 1.00 52.62 91 VAL A N 1
ATOM 674 C CA . VAL A 1 91 ? -64.934 -10.036 10.207 1.00 52.62 91 VAL A CA 1
ATOM 675 C C . VAL A 1 91 ? -64.597 -9.960 11.697 1.00 52.62 91 VAL A C 1
ATOM 677 O O . VAL A 1 91 ? -65.476 -9.860 12.550 1.00 52.62 91 VAL A O 1
ATOM 680 N N . LYS A 1 92 ? -63.304 -9.972 12.030 1.00 51.50 92 LYS A N 1
ATOM 681 C CA . LYS A 1 92 ? -62.798 -9.716 13.386 1.00 51.50 92 LYS A CA 1
ATOM 682 C C . LYS A 1 92 ? -62.171 -8.327 13.418 1.00 51.50 92 LYS A C 1
ATOM 684 O O . LYS A 1 92 ? -61.413 -7.964 12.522 1.00 51.50 92 LYS A O 1
ATOM 689 N N . ALA A 1 93 ? -62.456 -7.564 14.464 1.00 50.59 93 ALA A N 1
ATOM 690 C CA . ALA A 1 93 ? -61.922 -6.220 14.631 1.00 50.59 93 ALA A CA 1
ATOM 691 C C . ALA A 1 93 ? -61.154 -6.096 15.956 1.00 50.59 93 ALA A C 1
ATOM 693 O O . ALA A 1 93 ? -61.451 -6.797 16.925 1.00 50.59 93 ALA A O 1
ATOM 694 N N . SER A 1 94 ? -60.144 -5.229 15.992 1.00 43.75 94 SER A N 1
ATOM 695 C CA . SER A 1 94 ? -59.380 -4.907 17.204 1.00 43.75 94 SER A CA 1
ATOM 696 C C . SER A 1 94 ? -59.135 -3.403 17.276 1.00 43.75 94 SER A C 1
ATOM 698 O O . SER A 1 94 ? -58.682 -2.813 16.294 1.00 43.75 94 SER A O 1
ATOM 700 N N . GLY A 1 95 ? -59.453 -2.795 18.420 1.00 44.97 95 GLY A N 1
ATOM 701 C CA . GLY A 1 95 ? -59.287 -1.362 18.667 1.00 44.97 95 GLY A CA 1
ATOM 702 C C . GLY A 1 95 ? -58.066 -1.055 19.534 1.00 44.97 95 GLY A C 1
ATOM 703 O O . GLY A 1 95 ? -57.723 -1.836 20.420 1.00 44.97 95 GLY A O 1
ATOM 704 N N . SER A 1 96 ? -57.433 0.089 19.291 1.00 42.00 96 SER A N 1
ATOM 705 C CA . SER A 1 96 ? -56.355 0.650 20.113 1.00 42.00 96 SER A CA 1
ATOM 706 C C . SER A 1 96 ? -56.457 2.176 20.132 1.00 42.00 96 SER A C 1
ATOM 708 O O . SER A 1 96 ? -56.730 2.779 19.095 1.00 42.00 96 SER A O 1
ATOM 710 N N . SER A 1 97 ? -56.190 2.811 21.269 1.00 41.19 97 SER A N 1
ATOM 711 C CA . SER A 1 97 ? -56.100 4.274 21.400 1.00 41.19 97 SER A CA 1
ATOM 712 C C . SER A 1 97 ? -54.702 4.700 21.835 1.00 41.19 97 SER A C 1
ATOM 714 O O . SER A 1 97 ? -54.060 3.986 22.606 1.00 41.19 97 SER A O 1
ATOM 716 N N . SER A 1 98 ? -54.257 5.872 21.383 1.00 37.44 98 SER A N 1
ATOM 717 C CA . SER A 1 98 ? -52.974 6.474 21.770 1.00 37.44 98 SER A CA 1
ATOM 718 C C . SER A 1 98 ? -53.125 7.972 22.035 1.00 37.44 98 SER A C 1
ATOM 720 O O . SER A 1 98 ? -53.771 8.684 21.259 1.00 37.44 98 SER A O 1
ATOM 722 N N . PHE A 1 99 ? -52.503 8.416 23.129 1.00 35.34 99 PHE A N 1
ATOM 723 C CA . PHE A 1 99 ? -52.377 9.812 23.548 1.00 35.34 99 PHE A CA 1
ATOM 724 C C . PHE A 1 99 ? -51.157 10.463 22.898 1.00 35.34 99 PHE A C 1
ATOM 726 O O . PHE A 1 99 ? -50.106 9.827 22.807 1.00 35.34 99 PHE A O 1
ATOM 733 N N . TYR A 1 100 ? -51.297 11.725 22.497 1.00 36.91 100 TYR A N 1
ATOM 734 C CA . TYR A 1 100 ? -50.184 12.599 22.140 1.00 36.91 100 TYR A CA 1
ATOM 735 C C . TYR A 1 100 ? -50.360 13.927 22.881 1.00 36.91 100 TYR A C 1
ATOM 737 O O . TYR A 1 100 ? -51.318 14.639 22.598 1.00 36.91 100 TYR A O 1
ATOM 745 N N . ASP A 1 101 ? -49.433 14.243 23.788 1.00 28.61 101 ASP A N 1
ATOM 746 C CA . ASP A 1 101 ? -49.269 15.600 24.320 1.00 28.61 101 ASP A CA 1
ATOM 747 C C . ASP A 1 101 ? -48.303 16.405 23.437 1.00 28.61 101 ASP A C 1
ATOM 749 O O . ASP A 1 101 ? -47.366 15.875 22.827 1.00 28.61 101 ASP A O 1
ATOM 753 N N . VAL A 1 102 ? -48.603 17.697 23.363 1.00 36.59 102 VAL A N 1
ATOM 754 C CA . VAL A 1 102 ? -48.013 18.755 22.541 1.00 36.59 102 VAL A CA 1
ATOM 755 C C . VAL A 1 102 ? -46.660 19.240 23.111 1.00 36.59 102 VAL A C 1
ATOM 757 O O . VAL A 1 102 ? -46.401 19.149 24.302 1.00 36.59 102 VAL A O 1
ATOM 760 N N . GLU A 1 103 ? -45.801 19.775 22.229 1.00 34.44 103 GLU A N 1
ATOM 761 C CA . GLU A 1 103 ? -44.470 20.379 22.478 1.00 34.44 103 GLU A CA 1
ATOM 762 C C . GLU A 1 103 ? -43.288 19.443 22.846 1.00 34.44 103 GLU A C 1
ATOM 764 O O . GLU A 1 103 ? -42.879 19.288 23.989 1.00 34.44 103 GLU A O 1
ATOM 769 N N . GLY A 1 104 ? -42.612 18.938 21.804 1.00 42.34 104 GLY A N 1
ATOM 770 C CA . GLY A 1 104 ? -41.145 18.838 21.763 1.00 42.34 104 GLY A CA 1
ATOM 771 C C . GLY A 1 104 ? -40.454 17.937 22.791 1.00 42.34 104 GLY A C 1
ATOM 772 O O . GLY A 1 104 ? -39.621 18.412 23.563 1.00 42.34 104 GLY A O 1
ATOM 773 N N . SER A 1 105 ? -40.663 16.621 22.726 1.00 41.81 105 SER A N 1
ATOM 774 C CA . SER A 1 105 ? -39.760 15.652 23.361 1.00 41.81 105 SER A CA 1
ATOM 775 C C . SER A 1 105 ? -38.445 15.547 22.575 1.00 41.81 105 SER A C 1
ATOM 777 O O . SER A 1 105 ? -38.179 14.543 21.913 1.00 41.81 105 SER A O 1
ATOM 779 N N . ASN A 1 106 ? -37.612 16.585 22.606 1.00 49.25 106 ASN A N 1
ATOM 780 C CA . ASN A 1 106 ? -36.230 16.444 22.156 1.00 49.25 106 ASN A CA 1
ATOM 781 C C . ASN A 1 106 ? -35.487 15.641 23.224 1.00 49.25 106 ASN A C 1
ATOM 783 O O . ASN A 1 106 ? -34.923 16.195 24.166 1.00 49.25 106 ASN A O 1
ATOM 787 N N . ILE A 1 107 ? -35.552 14.319 23.106 1.00 58.78 107 ILE A N 1
ATOM 788 C CA . ILE A 1 107 ? -34.625 13.429 23.790 1.00 58.78 107 ILE A CA 1
ATOM 789 C C . ILE A 1 107 ? -33.246 13.773 23.221 1.00 58.78 107 ILE A C 1
ATOM 791 O O . ILE A 1 107 ? -33.064 13.837 22.007 1.00 58.78 107 ILE A O 1
ATOM 795 N N . PHE A 1 108 ? -32.299 14.116 24.089 1.00 61.31 108 PHE A N 1
ATOM 796 C CA . PHE A 1 108 ? -30.982 14.558 23.650 1.00 61.31 108 PHE A CA 1
ATOM 797 C C . PHE A 1 108 ? -29.998 13.393 23.685 1.00 61.31 108 PHE A C 1
ATOM 799 O O . PHE A 1 108 ? -30.008 12.613 24.635 1.00 61.31 108 PHE A O 1
ATOM 806 N N . PRO A 1 109 ? -29.096 13.297 22.702 1.00 63.62 109 PRO A N 1
ATOM 807 C CA . PRO A 1 109 ? -28.176 12.178 22.613 1.00 63.62 109 PRO A CA 1
ATOM 808 C C . PRO A 1 109 ? -27.240 12.128 23.840 1.00 63.62 109 PRO A C 1
ATOM 810 O O . PRO A 1 109 ? -26.841 13.182 24.358 1.00 63.62 109 PRO A O 1
ATOM 813 N N . PRO A 1 110 ? -26.895 10.921 24.337 1.00 76.75 110 PRO A N 1
ATOM 814 C CA . PRO A 1 110 ? -26.106 10.764 25.555 1.00 76.75 110 PRO A CA 1
ATOM 815 C C . PRO A 1 110 ? -24.703 11.337 25.350 1.00 76.75 110 PRO A C 1
ATOM 817 O O . PRO A 1 110 ? -24.076 11.088 24.319 1.00 76.75 110 PRO A O 1
ATOM 820 N N . LYS A 1 111 ? -24.177 12.075 26.324 1.00 82.12 111 LYS A N 1
ATOM 821 C CA . LYS A 1 111 ? -22.836 12.672 26.288 1.00 82.12 111 LYS A CA 1
ATOM 822 C C . 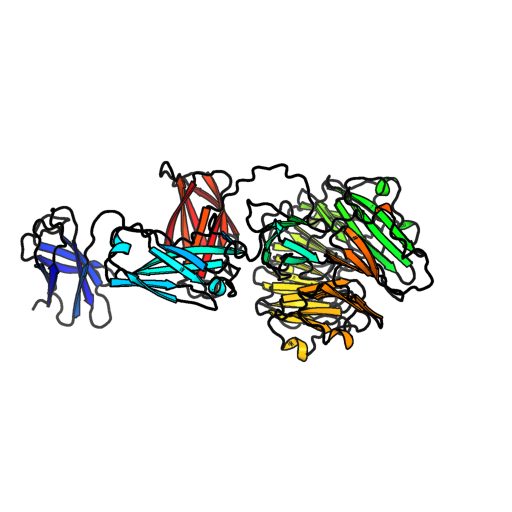LYS A 1 111 ? -21.838 11.868 27.116 1.00 82.12 111 LYS A C 1
ATOM 824 O O . LYS A 1 111 ? -22.225 11.242 28.090 1.00 82.12 111 LYS A O 1
ATOM 829 N N . ILE A 1 112 ? -20.565 11.873 26.739 1.00 84.56 112 ILE A N 1
ATOM 830 C CA . ILE A 1 112 ? -19.471 11.483 27.636 1.00 84.56 112 ILE A CA 1
ATOM 831 C C . ILE A 1 112 ? -18.752 12.772 27.996 1.00 84.56 112 ILE A C 1
ATOM 833 O O . ILE A 1 112 ? -18.278 13.464 27.098 1.00 84.56 112 ILE A O 1
ATOM 837 N N . ASP A 1 113 ? -18.720 13.121 29.279 1.00 87.06 113 ASP A N 1
ATOM 838 C CA . ASP A 1 113 ? -18.209 14.421 29.732 1.00 87.06 113 ASP A CA 1
ATOM 839 C C . ASP A 1 113 ? -16.721 14.600 29.401 1.00 87.06 113 ASP A C 1
ATOM 841 O O . ASP A 1 113 ? -16.274 15.701 29.087 1.00 87.06 113 ASP A O 1
ATOM 845 N N . GLU A 1 114 ? -15.957 13.509 29.394 1.00 85.38 114 GLU A N 1
ATOM 846 C CA . GLU A 1 114 ? -14.548 13.487 28.997 1.00 85.38 114 GLU A CA 1
ATOM 847 C C . GLU A 1 114 ? -14.342 13.520 27.477 1.00 85.38 114 GLU A C 1
ATOM 849 O O . GLU A 1 114 ? -13.202 13.594 27.011 1.00 85.38 114 GLU A O 1
ATOM 854 N N . ALA A 1 115 ? -15.411 13.444 26.679 1.00 75.56 115 ALA A N 1
ATOM 855 C CA . ALA A 1 115 ? -15.310 13.513 25.232 1.00 75.56 115 ALA A CA 1
ATOM 856 C C . ALA A 1 115 ? -15.327 14.966 24.745 1.00 75.56 115 ALA A C 1
ATOM 858 O O . ALA A 1 115 ? -16.273 15.718 24.974 1.00 75.56 115 ALA A O 1
ATOM 859 N N . VAL A 1 116 ? -14.314 15.346 23.966 1.00 66.06 116 VAL A N 1
ATOM 860 C CA . VAL A 1 116 ? -14.241 16.664 23.320 1.00 66.06 116 VAL A CA 1
ATOM 861 C C . VAL A 1 116 ? -14.543 16.497 21.838 1.00 66.06 116 VAL A C 1
ATOM 863 O O . VAL A 1 116 ? -13.871 15.728 21.154 1.00 66.06 116 VAL A O 1
ATOM 866 N N . ASN A 1 117 ? -15.556 17.204 21.325 1.00 60.62 117 ASN A N 1
ATOM 867 C CA . ASN A 1 117 ? -16.018 17.085 19.933 1.00 60.62 117 ASN A CA 1
ATOM 868 C C . ASN A 1 117 ? -16.296 15.625 19.517 1.00 60.62 117 ASN A C 1
ATOM 870 O O . ASN A 1 117 ? -15.895 15.199 18.435 1.00 60.62 117 ASN A O 1
ATOM 874 N N . ASN A 1 118 ? -16.954 14.854 20.393 1.00 65.06 118 ASN A N 1
ATOM 875 C CA . ASN A 1 118 ? -17.248 13.423 20.220 1.00 65.06 118 ASN A CA 1
ATOM 876 C C . ASN A 1 118 ? -16.004 12.516 20.125 1.00 65.06 118 ASN A C 1
ATOM 878 O O . ASN A 1 118 ? -16.069 11.415 19.581 1.00 65.06 118 ASN A O 1
ATOM 882 N N . ILE A 1 119 ? -14.862 12.948 20.661 1.00 61.47 119 ILE A N 1
ATOM 883 C CA . ILE A 1 119 ? -13.638 12.147 20.726 1.00 61.47 119 ILE A CA 1
ATOM 884 C C . ILE A 1 119 ? -13.342 11.821 22.184 1.00 61.47 119 ILE A C 1
ATOM 886 O O . ILE A 1 119 ? -13.106 12.722 22.985 1.00 61.47 119 ILE A O 1
ATOM 890 N N . ILE A 1 120 ? -13.315 10.531 22.511 1.00 74.81 120 ILE A N 1
ATOM 891 C CA . ILE A 1 120 ? -12.896 10.030 23.818 1.00 74.81 120 ILE A CA 1
ATOM 892 C C . ILE A 1 120 ? -11.403 9.752 23.757 1.00 74.81 120 ILE A C 1
ATOM 894 O O . ILE A 1 120 ? -10.962 8.822 23.076 1.00 74.81 120 ILE A O 1
ATOM 898 N N . ASN A 1 121 ? -10.621 10.516 24.508 1.00 71.56 121 ASN A N 1
ATOM 899 C CA . ASN A 1 121 ? -9.209 10.228 24.660 1.00 71.56 121 ASN A CA 1
ATOM 900 C C . ASN A 1 121 ? -8.959 9.374 25.905 1.00 71.56 121 ASN A C 1
ATOM 902 O O . ASN A 1 121 ? -9.023 9.845 27.039 1.00 71.56 121 ASN A O 1
ATOM 906 N N . LEU A 1 122 ? -8.608 8.107 25.693 1.00 74.00 122 LEU A N 1
ATOM 907 C CA . LEU A 1 122 ? -8.345 7.178 26.786 1.00 74.00 122 LEU A CA 1
ATOM 908 C C . LEU A 1 122 ? -7.117 7.562 27.613 1.00 74.00 122 LEU A C 1
ATOM 910 O O . LEU A 1 122 ? -6.971 7.045 28.716 1.00 74.00 122 LEU A O 1
ATOM 914 N N . SER A 1 123 ? -6.214 8.423 27.131 1.00 67.69 123 SER A N 1
ATOM 915 C CA . SER A 1 123 ? -5.124 8.918 27.984 1.00 67.69 123 SER A CA 1
ATOM 916 C C . SER A 1 123 ? -5.589 9.915 29.038 1.00 67.69 123 SER A C 1
ATOM 918 O O . SER A 1 123 ? -4.907 10.050 30.048 1.00 67.69 123 SER A O 1
ATOM 920 N N . ASP A 1 124 ? -6.718 10.585 28.802 1.00 70.38 124 ASP A N 1
ATOM 921 C CA . ASP A 1 124 ? -7.223 11.671 29.651 1.00 70.38 124 ASP A CA 1
ATOM 922 C C . ASP A 1 124 ? -8.250 11.159 30.672 1.00 70.38 124 ASP A C 1
ATOM 924 O O . ASP A 1 124 ? -8.628 11.865 31.600 1.00 70.38 124 ASP A O 1
ATOM 928 N N . ILE A 1 125 ? -8.669 9.901 30.520 1.00 78.50 125 ILE A N 1
ATOM 929 C CA . ILE A 1 125 ? -9.520 9.185 31.466 1.00 78.50 125 ILE A CA 1
ATOM 930 C C . ILE A 1 125 ? -8.619 8.392 32.412 1.00 78.50 125 ILE A C 1
ATOM 932 O O . ILE A 1 125 ? -7.926 7.475 31.966 1.00 78.50 125 ILE A O 1
ATOM 936 N N . ASP A 1 126 ? -8.649 8.676 33.713 1.00 74.94 126 ASP A N 1
ATOM 937 C CA . ASP A 1 126 ? -7.847 7.938 34.700 1.00 74.94 126 ASP A CA 1
ATOM 938 C C . ASP A 1 126 ? -8.375 6.510 34.906 1.00 74.94 126 ASP A C 1
ATOM 940 O O . ASP A 1 126 ? -7.733 5.533 34.505 1.00 74.94 126 ASP A O 1
ATOM 944 N N . GLN A 1 127 ? -9.570 6.374 35.494 1.00 84.06 127 GLN A N 1
ATOM 945 C CA . GLN A 1 127 ? -10.226 5.077 35.724 1.00 84.06 127 GLN A CA 1
ATOM 946 C C . GLN A 1 127 ? -11.725 5.061 35.430 1.00 84.06 127 GLN A C 1
ATOM 948 O O . GLN A 1 127 ? -12.267 3.982 35.181 1.00 84.06 127 GLN A O 1
ATOM 953 N N . ILE A 1 128 ? -12.385 6.217 35.447 1.00 89.62 128 ILE A N 1
ATOM 954 C CA . ILE A 1 128 ? -13.832 6.358 35.295 1.00 89.62 128 ILE A CA 1
ATOM 955 C C . ILE A 1 128 ? -14.089 7.446 34.253 1.00 89.62 128 ILE A C 1
ATOM 957 O O . ILE A 1 128 ? -13.428 8.480 34.292 1.00 89.62 128 ILE A O 1
ATOM 961 N N . ALA A 1 129 ? -15.009 7.181 33.330 1.00 88.00 129 ALA A N 1
ATOM 962 C CA . ALA A 1 129 ? -15.615 8.172 32.451 1.00 88.00 129 ALA A CA 1
ATOM 963 C C . ALA A 1 129 ? -17.086 8.357 32.836 1.00 88.00 129 ALA A C 1
ATOM 965 O O . ALA A 1 129 ? -17.718 7.419 33.335 1.00 88.00 129 ALA A O 1
ATOM 966 N N . HIS A 1 130 ? -17.637 9.533 32.578 1.00 92.31 130 HIS A N 1
ATOM 967 C CA . HIS A 1 130 ? -18.982 9.909 32.986 1.00 92.31 130 HIS A CA 1
ATOM 968 C C . HIS A 1 130 ? -19.886 10.016 31.763 1.00 92.31 130 HIS A C 1
ATOM 970 O O . HIS A 1 130 ? -19.733 10.913 30.932 1.00 92.31 130 HIS A O 1
ATOM 976 N N . ILE A 1 131 ? -20.858 9.108 31.656 1.00 89.50 131 ILE A N 1
ATOM 977 C CA . ILE A 1 131 ? -21.961 9.282 30.715 1.00 89.50 131 ILE A CA 1
ATOM 978 C C . ILE A 1 131 ? -22.951 10.261 31.326 1.00 89.50 131 ILE A C 1
ATOM 980 O O . ILE A 1 131 ? -23.571 9.963 32.345 1.00 89.50 131 ILE A O 1
ATOM 984 N N . ARG A 1 132 ? -23.138 11.391 30.660 1.00 87.81 132 ARG A N 1
ATOM 985 C CA . ARG A 1 132 ? -24.175 12.368 30.943 1.00 87.81 132 ARG A CA 1
ATOM 986 C C . ARG A 1 132 ? -25.369 12.129 30.036 1.00 87.81 132 ARG A C 1
ATOM 988 O O . ARG A 1 132 ? -25.295 12.357 28.831 1.00 87.81 132 ARG A O 1
ATOM 995 N N . ILE A 1 133 ? -26.489 11.728 30.613 1.00 85.56 133 ILE A N 1
ATOM 996 C CA . ILE A 1 133 ? -27.774 11.745 29.921 1.00 85.56 133 ILE A CA 1
ATOM 997 C C . ILE A 1 133 ? -28.419 13.101 30.221 1.00 85.56 133 ILE A C 1
ATOM 999 O O . ILE A 1 133 ? -28.718 13.364 31.390 1.00 85.56 133 ILE A O 1
ATOM 1003 N N . PRO A 1 134 ? -28.591 13.985 29.219 1.00 75.50 134 PRO A N 1
ATOM 1004 C CA . PRO A 1 134 ? -29.209 15.284 29.450 1.00 75.50 134 PRO A CA 1
ATOM 1005 C C . PRO A 1 134 ? -30.627 15.095 29.970 1.00 75.50 134 PRO A C 1
ATOM 1007 O O . PRO A 1 134 ? -31.293 14.157 29.545 1.00 75.50 134 PRO A O 1
ATOM 1010 N N . LYS A 1 135 ? -31.113 15.978 30.838 1.00 72.94 135 LYS A N 1
ATOM 1011 C CA . LYS A 1 135 ? -32.529 15.949 31.225 1.00 72.94 135 LYS A CA 1
ATOM 1012 C C . LYS A 1 135 ? -33.447 16.262 30.040 1.00 72.94 135 LYS A C 1
ATOM 1014 O O . LYS A 1 135 ? -33.113 17.091 29.190 1.00 72.94 135 LYS A O 1
ATOM 1019 N N . TRP A 1 136 ? -34.639 15.671 30.019 1.00 68.56 136 TRP A N 1
ATOM 1020 C CA . TRP A 1 136 ? -35.691 16.024 29.063 1.00 68.56 136 TRP A CA 1
ATOM 1021 C C . TRP A 1 136 ? -37.076 15.984 29.705 1.00 68.56 136 TRP A C 1
ATOM 1023 O O . TRP A 1 136 ? -37.289 15.433 30.785 1.00 68.56 136 TRP A O 1
ATOM 1033 N N . VAL A 1 137 ? -38.031 16.601 29.016 1.00 54.91 137 VAL A N 1
ATOM 1034 C CA . VAL A 1 137 ? -39.433 16.659 29.431 1.00 54.91 137 VAL A CA 1
ATOM 1035 C C . VAL A 1 137 ? -40.048 15.264 29.257 1.00 54.91 137 VAL A C 1
ATOM 1037 O O . VAL A 1 137 ? -40.083 14.746 28.144 1.00 54.91 137 VAL A O 1
ATOM 1040 N N . GLY A 1 138 ? -40.504 14.642 30.352 1.00 59.91 138 GLY A N 1
ATOM 1041 C CA . GLY A 1 138 ? -41.207 13.347 30.331 1.00 59.91 138 GLY A CA 1
ATOM 1042 C C . GLY A 1 138 ? -40.569 12.204 31.133 1.00 59.91 138 GLY A C 1
ATOM 1043 O O . GLY A 1 138 ? -41.156 11.125 31.196 1.00 59.91 138 GLY A O 1
ATOM 1044 N N . MET A 1 139 ? -39.411 12.412 31.768 1.00 69.81 139 MET A N 1
ATOM 1045 C CA . MET A 1 139 ? -38.788 11.414 32.655 1.00 69.81 139 MET A CA 1
ATOM 1046 C C . MET A 1 139 ? -39.653 11.160 33.903 1.00 69.81 139 MET A C 1
ATOM 1048 O O . MET A 1 139 ? -40.147 12.112 34.512 1.00 69.81 139 MET A O 1
ATOM 1052 N N . LYS A 1 140 ? -39.823 9.893 34.316 1.00 71.19 140 LYS A N 1
ATOM 1053 C CA . LYS A 1 140 ? -40.591 9.521 35.522 1.00 71.19 140 LYS A CA 1
ATOM 1054 C C . LYS A 1 140 ? -39.752 8.728 36.517 1.00 71.19 140 LYS A C 1
ATOM 1056 O O . LYS A 1 140 ? -38.871 7.954 36.157 1.00 71.19 140 LYS A O 1
ATOM 1061 N N . ILE A 1 141 ? -40.050 8.908 37.802 1.00 75.00 141 ILE A N 1
ATOM 1062 C CA . ILE A 1 141 ? -39.414 8.140 38.877 1.00 75.00 141 ILE A CA 1
ATOM 1063 C C . ILE A 1 141 ? -39.751 6.657 38.683 1.00 75.00 141 ILE A C 1
ATOM 1065 O O . ILE A 1 141 ? -40.903 6.314 38.424 1.00 75.00 141 ILE A O 1
ATOM 1069 N N . ASN A 1 142 ? -38.757 5.792 38.871 1.00 78.62 142 ASN A N 1
ATOM 1070 C CA . ASN A 1 142 ? -38.800 4.344 38.651 1.00 78.62 142 ASN A CA 1
ATOM 1071 C C . ASN A 1 142 ? -38.874 3.886 37.189 1.00 78.62 142 ASN A C 1
ATOM 1073 O O . ASN A 1 142 ? -38.954 2.678 36.954 1.00 78.62 142 ASN A O 1
ATOM 1077 N N . ASP A 1 143 ? -38.807 4.793 36.214 1.00 79.00 143 ASP A N 1
ATOM 1078 C CA . ASP A 1 143 ? -38.630 4.373 34.828 1.00 79.00 143 ASP A CA 1
ATOM 1079 C C . ASP A 1 143 ? -37.265 3.693 34.652 1.00 79.00 143 ASP A C 1
ATOM 1081 O O . ASP A 1 143 ? -36.268 4.043 35.298 1.00 79.00 143 ASP A O 1
ATOM 1085 N N . ASN A 1 144 ? -37.246 2.692 33.770 1.00 82.50 144 ASN A N 1
ATOM 1086 C CA . ASN A 1 144 ? -36.076 1.867 33.522 1.00 82.50 144 ASN A CA 1
ATOM 1087 C C . ASN A 1 144 ? -35.290 2.382 32.312 1.00 82.50 144 ASN A C 1
ATOM 1089 O O . ASN A 1 144 ? -35.762 2.271 31.174 1.00 82.50 144 ASN A O 1
ATOM 1093 N N . LEU A 1 145 ? -34.099 2.912 32.572 1.00 83.25 145 LEU A N 1
ATOM 1094 C CA . LEU A 1 145 ? -33.160 3.433 31.589 1.00 83.25 145 LEU A CA 1
ATOM 1095 C C . LEU A 1 145 ? -32.082 2.384 31.295 1.00 83.25 145 LEU A C 1
ATOM 1097 O O . LEU A 1 145 ? -31.273 2.058 32.164 1.00 83.25 145 LEU A O 1
ATOM 1101 N N . ASP A 1 146 ? -32.045 1.891 30.062 1.00 83.19 146 ASP A N 1
ATOM 1102 C CA . ASP A 1 146 ? -30.997 0.987 29.593 1.00 83.19 146 ASP A CA 1
ATOM 1103 C C . ASP A 1 146 ? -29.996 1.755 28.738 1.00 83.19 146 ASP A C 1
ATOM 1105 O O . ASP A 1 146 ? -30.351 2.325 27.711 1.00 83.19 146 ASP A O 1
ATOM 1109 N N . ILE A 1 147 ? -28.730 1.747 29.142 1.00 85.31 147 ILE A N 1
ATOM 1110 C CA . ILE A 1 147 ? -27.619 2.322 28.380 1.00 85.31 147 ILE A CA 1
ATOM 1111 C C . ILE A 1 147 ? -26.764 1.187 27.876 1.00 85.31 147 ILE A C 1
ATOM 1113 O O . ILE A 1 147 ? -26.317 0.352 28.663 1.00 85.31 147 ILE A O 1
ATOM 1117 N N . TYR A 1 148 ? -26.517 1.136 26.578 1.00 80.31 148 TYR A N 1
ATOM 1118 C CA . TYR A 1 148 ? -25.845 -0.010 25.995 1.00 80.31 148 TYR A CA 1
ATOM 1119 C C . TYR A 1 148 ? -25.019 0.339 24.766 1.00 80.31 148 TYR A C 1
ATOM 1121 O O . TYR A 1 148 ? -25.080 1.441 24.223 1.00 80.31 148 TYR A O 1
ATOM 1129 N N . THR A 1 149 ? -24.215 -0.630 24.345 1.00 75.19 149 THR A N 1
ATOM 1130 C CA . THR A 1 149 ? -23.424 -0.562 23.119 1.00 75.19 149 THR A CA 1
ATOM 1131 C C . THR A 1 149 ? -23.773 -1.729 22.207 1.00 75.19 149 THR A C 1
ATOM 1133 O O . THR A 1 149 ? -23.919 -2.859 22.668 1.00 75.19 149 THR A O 1
ATOM 1136 N N . GLU A 1 150 ? -23.883 -1.476 20.904 1.00 62.78 150 GLU A N 1
ATOM 1137 C CA . GLU A 1 150 ? -24.060 -2.518 19.881 1.00 62.78 150 GLU A CA 1
ATOM 1138 C C . GLU A 1 150 ? -22.717 -2.791 19.200 1.00 62.78 150 GLU A C 1
ATOM 1140 O O . GLU A 1 150 ? -22.441 -2.329 18.095 1.00 62.78 150 GLU A O 1
ATOM 1145 N N . THR A 1 151 ? -21.820 -3.477 19.905 1.00 57.22 151 THR A N 1
ATOM 1146 C CA . THR A 1 151 ? -20.465 -3.774 19.411 1.00 57.22 151 THR A CA 1
ATOM 1147 C C . THR A 1 151 ? -20.205 -5.278 19.431 1.00 57.22 151 THR A C 1
ATOM 1149 O O . THR A 1 151 ? -21.069 -6.055 19.827 1.00 57.22 151 THR A O 1
ATOM 1152 N N . VAL A 1 152 ? -19.008 -5.711 19.015 1.00 51.06 152 VAL A N 1
ATOM 1153 C CA . VAL A 1 152 ? -18.585 -7.123 19.121 1.00 51.06 152 VAL A CA 1
ATOM 1154 C C . VAL A 1 152 ? -18.622 -7.613 20.578 1.00 51.06 152 VAL A C 1
ATOM 1156 O O . VAL A 1 152 ? -18.837 -8.797 20.825 1.00 51.06 152 VAL A O 1
ATOM 1159 N N . PHE A 1 153 ? -18.456 -6.698 21.536 1.00 57.56 153 PHE A N 1
ATOM 1160 C CA . PHE A 1 153 ? -18.504 -6.964 22.970 1.00 57.56 153 PHE A CA 1
ATOM 1161 C C . PHE A 1 153 ? -19.503 -6.003 23.627 1.00 57.56 153 PHE A C 1
ATOM 1163 O O . PHE A 1 153 ? -19.099 -5.039 24.284 1.00 57.56 153 PHE A O 1
ATOM 1170 N N . PRO A 1 154 ? -20.814 -6.218 23.408 1.00 73.25 154 PRO A N 1
ATOM 1171 C CA . PRO A 1 154 ? -21.834 -5.310 23.892 1.00 73.25 154 PRO A CA 1
ATOM 1172 C C . PRO A 1 154 ? -21.867 -5.344 25.417 1.00 73.25 154 PRO A C 1
ATOM 1174 O O . PRO A 1 154 ? -21.719 -6.391 26.052 1.00 73.25 154 PRO A O 1
ATOM 1177 N N . TRP A 1 155 ? -22.094 -4.186 26.011 1.00 82.19 155 TRP A N 1
ATOM 1178 C CA . TRP A 1 155 ? -22.362 -4.072 27.434 1.00 82.19 155 TRP A CA 1
ATOM 1179 C C . TRP A 1 155 ? -23.592 -3.212 27.643 1.00 82.19 155 TRP A C 1
ATOM 1181 O O . TRP A 1 155 ? -23.836 -2.278 26.885 1.00 82.19 155 TRP A O 1
ATOM 1191 N N . THR A 1 156 ? -24.331 -3.524 28.701 1.00 85.44 156 THR A N 1
ATOM 1192 C CA . THR A 1 156 ? -25.551 -2.822 29.093 1.00 85.44 156 THR A CA 1
ATOM 1193 C C . THR A 1 156 ? -25.434 -2.404 30.551 1.00 85.44 156 THR A C 1
ATOM 1195 O O . THR A 1 156 ? -24.871 -3.124 31.381 1.00 85.44 156 THR A O 1
ATOM 1198 N N . ILE A 1 157 ? -25.934 -1.217 30.857 1.00 86.94 157 ILE A N 1
ATOM 1199 C CA . ILE A 1 157 ? -26.124 -0.687 32.197 1.00 86.94 157 ILE A CA 1
ATOM 1200 C C . ILE A 1 157 ? -27.608 -0.415 32.333 1.00 86.94 157 ILE A C 1
ATOM 1202 O O . ILE A 1 157 ? -28.182 0.329 31.547 1.00 86.94 157 ILE A O 1
ATOM 1206 N N . ASN A 1 158 ? -28.199 -1.030 33.343 1.00 89.12 158 ASN A N 1
ATOM 1207 C CA . ASN A 1 158 ? -29.575 -0.801 33.720 1.00 89.12 158 ASN A CA 1
ATOM 1208 C C . ASN A 1 158 ? -29.601 0.214 34.869 1.00 89.12 158 ASN A C 1
ATOM 1210 O O . ASN A 1 158 ? -28.887 0.035 35.862 1.00 89.12 158 ASN A O 1
ATOM 1214 N N . TYR A 1 159 ? -30.375 1.285 34.723 1.00 88.00 159 TYR A N 1
ATOM 1215 C CA . TYR A 1 159 ? -30.491 2.349 35.713 1.00 88.00 159 TYR A CA 1
ATOM 1216 C C . TYR A 1 159 ? -31.959 2.690 35.977 1.00 88.00 159 TYR A C 1
ATOM 1218 O O . TYR A 1 159 ? -32.730 2.948 35.057 1.00 88.00 159 TYR A O 1
ATOM 1226 N N . ILE A 1 160 ? -32.338 2.724 37.254 1.00 87.69 160 ILE A N 1
ATOM 1227 C CA . ILE A 1 160 ? -33.691 3.083 37.687 1.00 87.69 160 ILE A CA 1
ATOM 1228 C C . ILE A 1 160 ? -33.691 4.549 38.118 1.00 87.69 160 ILE A C 1
ATOM 1230 O O . ILE A 1 160 ? -32.941 4.928 39.024 1.00 87.69 160 ILE A O 1
ATOM 1234 N N . LEU A 1 161 ? -34.549 5.353 37.488 1.00 83.38 161 LEU A N 1
ATOM 1235 C CA . LEU A 1 161 ? -34.645 6.794 37.729 1.00 83.38 161 LEU A CA 1
ATOM 1236 C C . LEU A 1 161 ? -35.112 7.121 39.151 1.00 83.38 161 LEU A C 1
ATOM 1238 O O . LEU A 1 161 ? -36.130 6.610 39.626 1.00 83.38 161 LEU A O 1
ATOM 1242 N N . LYS A 1 162 ? -34.387 8.017 39.824 1.00 86.50 162 LYS A N 1
ATOM 1243 C CA . LYS A 1 162 ? -34.686 8.510 41.176 1.00 86.50 162 LYS A CA 1
ATOM 1244 C C . LYS A 1 162 ? -35.323 9.895 41.112 1.00 86.50 162 LYS A C 1
ATOM 1246 O O . LYS A 1 162 ? -35.258 10.583 40.102 1.00 86.50 162 LYS A O 1
ATOM 1251 N N . ALA A 1 163 ? -35.876 10.352 42.235 1.00 75.81 163 ALA A N 1
ATOM 1252 C CA . ALA A 1 163 ? -36.498 11.676 42.334 1.00 75.81 163 ALA A CA 1
ATOM 1253 C C . ALA A 1 163 ? -35.571 12.835 41.911 1.00 75.81 163 ALA A C 1
ATOM 1255 O O . ALA A 1 163 ? -36.026 13.776 41.275 1.00 75.81 163 ALA A O 1
ATOM 1256 N N . ALA A 1 164 ? -34.271 12.747 42.215 1.00 77.00 164 ALA A N 1
ATOM 1257 C CA . ALA A 1 164 ? -33.293 13.776 41.851 1.00 77.00 164 ALA A CA 1
ATOM 1258 C C . ALA A 1 164 ? -32.972 13.825 40.342 1.00 77.00 164 ALA A C 1
ATOM 1260 O O . ALA A 1 164 ? -32.532 14.866 39.851 1.00 77.00 164 ALA A O 1
ATOM 1261 N N . ASP A 1 165 ? -33.214 12.727 39.620 1.00 79.19 165 ASP A N 1
ATOM 1262 C CA . ASP A 1 165 ? -32.872 12.554 38.201 1.00 79.19 165 ASP A CA 1
ATOM 1263 C C . ASP A 1 165 ? -33.915 13.196 37.268 1.00 79.19 165 ASP A C 1
ATOM 1265 O O . ASP A 1 165 ? -33.699 13.305 36.068 1.00 79.19 165 ASP A O 1
ATOM 1269 N N . ILE A 1 166 ? -35.058 13.624 37.814 1.00 75.88 166 ILE A N 1
ATOM 1270 C CA . ILE A 1 166 ? -36.140 14.263 37.050 1.00 75.88 166 ILE A CA 1
ATOM 1271 C C . ILE A 1 166 ? -35.824 15.736 36.757 1.00 75.88 166 ILE A C 1
ATOM 1273 O O . ILE A 1 166 ? -36.276 16.295 35.762 1.00 75.88 166 ILE A O 1
ATOM 1277 N N . GLU A 1 167 ? -35.028 16.378 37.612 1.00 72.88 167 GLU A N 1
ATOM 1278 C CA . GLU A 1 167 ? -34.730 17.813 37.512 1.00 72.88 167 GLU A CA 1
ATOM 1279 C C . GLU A 1 167 ? -33.319 18.106 36.968 1.00 72.88 167 GLU A C 1
ATOM 1281 O O . GLU A 1 167 ? -33.015 19.252 36.600 1.00 72.88 167 GLU A O 1
ATOM 1286 N N . ASN A 1 168 ? -32.473 17.075 36.868 1.00 80.06 168 ASN A N 1
ATOM 1287 C CA . ASN A 1 168 ? -31.043 17.170 36.577 1.00 80.06 168 ASN A CA 1
ATOM 1288 C C . ASN A 1 168 ? -30.606 16.169 35.504 1.00 80.06 168 ASN A C 1
ATOM 1290 O O . ASN A 1 168 ? -31.266 15.162 35.278 1.00 80.06 168 ASN A O 1
ATOM 1294 N N . ASP A 1 169 ? -29.460 16.437 34.874 1.00 83.75 169 ASP A N 1
ATOM 1295 C CA . ASP A 1 169 ? -28.802 15.445 34.023 1.00 83.75 169 ASP A CA 1
ATOM 1296 C C . ASP A 1 169 ? -28.401 14.218 34.853 1.00 83.75 169 ASP A C 1
ATOM 1298 O O . ASP A 1 169 ? -27.914 14.349 35.981 1.00 83.75 169 ASP A O 1
ATOM 1302 N N . ILE A 1 170 ? -28.539 13.030 34.271 1.00 87.94 170 ILE A N 1
ATOM 1303 C CA . ILE A 1 170 ? -28.087 11.789 34.901 1.00 87.94 170 ILE A CA 1
ATOM 1304 C C . ILE A 1 170 ? -26.615 11.606 34.584 1.00 87.94 170 ILE A C 1
ATOM 1306 O O . ILE A 1 170 ? -26.227 11.623 33.418 1.00 87.94 170 ILE A O 1
ATOM 1310 N N . ILE A 1 171 ? -25.808 11.365 35.611 1.00 90.31 171 ILE A N 1
ATOM 1311 C CA . ILE A 1 171 ? -24.394 11.041 35.454 1.00 90.31 171 ILE A CA 1
ATOM 1312 C C . ILE A 1 171 ? -24.179 9.584 35.849 1.00 90.31 171 ILE A C 1
ATOM 1314 O O . ILE A 1 171 ? -24.473 9.184 36.976 1.00 90.31 171 ILE A O 1
ATOM 1318 N N . ILE A 1 172 ? -23.660 8.790 34.916 1.00 90.50 172 ILE A N 1
ATOM 1319 C CA . ILE A 1 172 ? -23.365 7.372 35.113 1.00 90.50 172 ILE A CA 1
ATOM 1320 C C . ILE A 1 172 ? -21.872 7.143 34.956 1.00 90.50 172 ILE A C 1
ATOM 1322 O O . ILE A 1 172 ? -21.286 7.389 33.902 1.00 90.50 172 ILE A O 1
ATOM 1326 N N . GLU A 1 173 ? -21.269 6.636 36.024 1.00 92.44 173 GLU A N 1
ATOM 1327 C CA . GLU A 1 173 ? -19.859 6.283 36.071 1.00 92.44 173 GLU A CA 1
ATOM 1328 C C . GLU A 1 173 ? -19.607 4.961 35.342 1.00 92.44 173 GLU A C 1
ATOM 1330 O O . GLU A 1 173 ? -20.195 3.918 35.650 1.00 92.44 173 GLU A O 1
ATOM 1335 N N . ILE A 1 174 ? -18.688 4.987 34.381 1.00 88.69 174 ILE A N 1
ATOM 1336 C CA . ILE A 1 174 ? -18.248 3.810 33.642 1.00 88.69 174 ILE A CA 1
ATOM 1337 C C . ILE A 1 174 ? -16.750 3.630 33.794 1.00 88.69 174 ILE A C 1
ATOM 1339 O O . ILE A 1 174 ? -15.962 4.523 33.502 1.00 88.69 174 ILE A O 1
ATOM 1343 N N . SER A 1 175 ? -16.338 2.419 34.169 1.00 85.94 175 SER A N 1
ATOM 1344 C CA . SER A 1 175 ? -14.921 2.068 34.189 1.00 85.94 175 SER A CA 1
ATOM 1345 C C . SER A 1 175 ? -14.288 2.215 32.803 1.00 85.94 175 SER A C 1
ATOM 1347 O O . SER A 1 175 ? -14.774 1.644 31.824 1.00 85.94 175 SER A O 1
ATOM 1349 N N . LYS A 1 176 ? -13.122 2.868 32.757 1.00 81.88 176 LYS A N 1
ATOM 1350 C CA . LYS A 1 176 ? -12.228 2.971 31.594 1.00 81.88 176 LYS A CA 1
ATOM 1351 C C . LYS A 1 176 ? -12.033 1.635 30.871 1.00 81.88 176 LYS A C 1
ATOM 1353 O O . LYS A 1 176 ? -11.906 1.607 29.651 1.00 81.88 176 LYS A O 1
ATOM 1358 N N . SER A 1 177 ? -12.032 0.529 31.620 1.00 78.38 177 SER A N 1
ATOM 1359 C CA . SER A 1 177 ? -11.902 -0.830 31.083 1.00 78.38 177 SER A CA 1
ATOM 1360 C C . SER A 1 177 ? -12.943 -1.165 30.014 1.00 78.38 177 SER A C 1
ATOM 1362 O O . SER A 1 177 ? -12.588 -1.799 29.025 1.00 78.38 177 SER A O 1
ATOM 1364 N N . LYS A 1 178 ? -14.179 -0.658 30.129 1.00 77.94 178 LYS A N 1
ATOM 1365 C CA . LYS A 1 178 ? -15.210 -0.859 29.104 1.00 77.94 178 LYS A CA 1
ATOM 1366 C C . LYS A 1 178 ? -14.837 -0.209 27.775 1.00 77.94 178 LYS A C 1
ATOM 1368 O O . LYS A 1 178 ? -15.240 -0.704 26.733 1.00 77.94 178 LYS A O 1
ATOM 1373 N N . PHE A 1 179 ? -14.036 0.855 27.781 1.00 72.94 179 PHE A N 1
ATOM 1374 C CA . PHE A 1 179 ? -13.580 1.541 26.569 1.00 72.94 179 PHE A CA 1
ATOM 1375 C C . PHE A 1 179 ? -12.293 0.942 25.971 1.00 72.94 179 PHE A C 1
ATOM 1377 O O . PHE A 1 179 ? -11.866 1.370 24.903 1.00 72.94 179 PHE A O 1
ATOM 1384 N N . LEU A 1 180 ? -11.668 -0.035 26.643 1.00 62.47 180 LEU A N 1
ATOM 1385 C CA . LEU A 1 180 ? -10.484 -0.751 26.143 1.00 62.47 180 LEU A CA 1
ATOM 1386 C C . LEU A 1 180 ? -10.838 -1.953 25.255 1.00 62.47 180 LEU A C 1
ATOM 1388 O O . LEU A 1 180 ? -9.945 -2.534 24.634 1.00 62.47 180 LEU A O 1
ATOM 1392 N N . GLU A 1 181 ? -12.117 -2.321 25.192 1.00 60.44 181 GLU A N 1
ATOM 1393 C CA . GLU A 1 181 ? -12.613 -3.364 24.299 1.00 60.44 181 GLU A CA 1
ATOM 1394 C C . GLU A 1 181 ? -12.462 -2.945 22.825 1.00 60.44 181 GLU A C 1
ATOM 1396 O O . GLU A 1 181 ? -12.515 -1.758 22.504 1.00 60.44 181 GLU A O 1
ATOM 1401 N N . PRO A 1 182 ? -12.239 -3.883 21.889 1.00 51.41 182 PRO A N 1
ATOM 1402 C CA . PRO A 1 182 ? -12.082 -3.546 20.481 1.00 51.41 182 PRO A CA 1
ATOM 1403 C C . PRO A 1 182 ? -13.428 -3.126 19.870 1.00 51.41 182 PRO A C 1
ATOM 1405 O O . PRO A 1 182 ? -14.248 -3.963 19.492 1.00 51.41 182 PRO A O 1
ATOM 1408 N N . TYR A 1 183 ? -13.629 -1.818 19.736 1.00 55.78 183 TYR A N 1
ATOM 1409 C CA . TYR A 1 183 ? -14.742 -1.223 19.001 1.00 55.78 183 TYR A CA 1
ATOM 1410 C C . TYR A 1 183 ? -14.515 -1.324 17.490 1.00 55.78 183 TYR A C 1
ATOM 1412 O O . TYR A 1 183 ? -13.382 -1.216 17.009 1.00 55.78 183 TYR A O 1
ATOM 1420 N N . LEU A 1 184 ? -15.587 -1.518 16.718 1.00 46.12 184 LEU A N 1
ATOM 1421 C CA . LEU A 1 184 ? -15.494 -1.527 15.260 1.00 46.12 184 LEU A CA 1
ATOM 1422 C C . LEU A 1 184 ? -14.997 -0.148 14.794 1.00 46.12 184 LEU A C 1
ATOM 1424 O O . LEU A 1 184 ? -15.604 0.872 15.104 1.00 46.12 184 LEU A O 1
ATOM 1428 N N . ASN A 1 185 ? -13.855 -0.110 14.101 1.00 50.22 185 ASN A N 1
ATOM 1429 C CA . ASN A 1 185 ? -13.193 1.125 13.645 1.00 50.22 185 ASN A CA 1
ATOM 1430 C C . ASN A 1 185 ? -12.854 2.145 14.759 1.00 50.22 185 ASN A C 1
ATOM 1432 O O . ASN A 1 185 ? -12.665 3.331 14.470 1.00 50.22 185 ASN A O 1
ATOM 1436 N N . ASP A 1 186 ? -12.750 1.680 16.009 1.00 59.59 186 ASP A N 1
ATOM 1437 C CA . ASP A 1 186 ? -12.584 2.498 17.220 1.00 59.59 186 ASP A CA 1
ATOM 1438 C C . ASP A 1 186 ? -13.741 3.473 17.472 1.00 59.59 186 ASP A C 1
ATOM 1440 O O . ASP A 1 186 ? -13.547 4.514 18.094 1.00 59.59 186 ASP A O 1
ATOM 1444 N N . ILE A 1 187 ? -14.943 3.173 16.978 1.00 60.88 187 ILE A N 1
ATOM 1445 C CA . ILE A 1 187 ? -16.127 3.993 17.231 1.00 60.88 187 ILE A CA 1
ATOM 1446 C C . ILE A 1 187 ? -16.985 3.313 18.296 1.00 60.88 187 ILE A C 1
ATOM 1448 O O . ILE A 1 187 ? -17.484 2.203 18.113 1.00 60.88 187 ILE A O 1
ATOM 1452 N N . LEU A 1 188 ? -17.164 3.994 19.422 1.00 71.44 188 LEU A N 1
ATOM 1453 C CA . LEU A 1 188 ? -18.152 3.630 20.422 1.00 71.44 188 LEU A CA 1
ATOM 1454 C C . LEU A 1 188 ? -19.503 4.195 20.010 1.00 71.44 188 LEU A C 1
ATOM 1456 O O . LEU A 1 188 ? -19.712 5.407 20.011 1.00 71.44 188 LEU A O 1
ATOM 1460 N N . HIS A 1 189 ? -20.420 3.285 19.716 1.00 69.06 189 HIS A N 1
ATOM 1461 C CA . HIS A 1 189 ? -21.833 3.583 19.574 1.00 69.06 189 HIS A CA 1
ATOM 1462 C C . HIS A 1 189 ? -22.482 3.465 20.945 1.00 69.06 189 HIS A C 1
ATOM 1464 O O . HIS A 1 189 ? -22.584 2.360 21.486 1.00 69.06 189 HIS A O 1
ATOM 1470 N N . LEU A 1 190 ? -22.853 4.605 21.520 1.00 76.25 190 LEU A N 1
ATOM 1471 C CA . LEU A 1 190 ? -23.482 4.665 22.825 1.00 76.25 190 LEU A CA 1
ATOM 1472 C C . LEU A 1 190 ? -24.969 4.957 22.661 1.00 76.25 190 LEU A C 1
ATOM 1474 O O . LEU A 1 190 ? -25.345 6.047 22.227 1.00 76.25 190 LEU A O 1
ATOM 1478 N N . TYR A 1 191 ? -25.782 3.984 23.046 1.00 76.00 191 TYR A N 1
ATOM 1479 C CA . TYR A 1 191 ? -27.233 4.045 23.000 1.00 76.00 191 TYR A CA 1
ATOM 1480 C C . TYR A 1 191 ? -27.791 4.232 24.402 1.00 76.00 191 TYR A C 1
ATOM 1482 O O . TYR A 1 191 ? -27.240 3.697 25.371 1.00 76.00 191 TYR A O 1
ATOM 1490 N N . TYR A 1 192 ? -28.928 4.913 24.503 1.00 78.62 192 TYR A N 1
ATOM 1491 C CA . TYR A 1 192 ? -29.808 4.730 25.647 1.00 78.62 192 TYR A CA 1
ATOM 1492 C C . TYR A 1 192 ? -31.267 4.609 25.225 1.00 78.62 192 TYR A C 1
ATOM 1494 O O . TYR A 1 192 ? -31.705 5.253 24.271 1.00 78.62 192 TYR A O 1
ATOM 1502 N N . ILE A 1 193 ? -32.009 3.771 25.945 1.00 72.69 193 ILE A N 1
ATOM 1503 C CA . ILE A 1 193 ? -33.442 3.547 25.774 1.00 72.69 193 ILE A CA 1
ATOM 1504 C C . ILE A 1 193 ? -34.131 3.758 27.112 1.00 72.69 193 ILE A C 1
ATOM 1506 O O . ILE A 1 193 ? -33.730 3.191 28.130 1.00 72.69 193 ILE A O 1
ATOM 1510 N N . LEU A 1 194 ? -35.215 4.529 27.090 1.00 68.62 194 LEU A N 1
ATOM 1511 C CA . LEU A 1 194 ? -36.171 4.560 28.186 1.00 68.62 194 LEU A CA 1
ATOM 1512 C C . LEU A 1 194 ? -37.297 3.565 27.885 1.00 68.62 194 LEU A C 1
ATOM 1514 O O . LEU A 1 194 ? -38.078 3.741 26.947 1.00 68.62 194 LEU A O 1
ATOM 1518 N N . ASN A 1 195 ? -37.386 2.500 28.679 1.00 60.91 195 ASN A N 1
ATOM 1519 C CA . ASN A 1 195 ? -38.310 1.394 28.405 1.00 60.91 195 ASN A CA 1
ATOM 1520 C C . ASN A 1 195 ? -39.794 1.782 28.503 1.00 60.91 195 ASN A C 1
ATOM 1522 O O . ASN A 1 195 ? -40.645 1.075 27.968 1.00 60.91 195 ASN A O 1
ATOM 1526 N N . SER A 1 196 ? -40.116 2.896 29.167 1.00 54.56 196 SER A N 1
ATOM 1527 C CA . SER A 1 196 ? -41.483 3.410 29.295 1.00 54.56 196 SER A CA 1
ATOM 1528 C C . SER A 1 196 ? -42.002 4.099 28.024 1.00 54.56 196 SER A C 1
ATOM 1530 O O . SER A 1 196 ? -43.218 4.176 27.850 1.00 54.56 196 SER A O 1
ATOM 1532 N N . THR A 1 197 ? -41.123 4.561 27.122 1.00 51.84 197 THR A N 1
ATOM 1533 C CA . THR A 1 197 ? -41.494 5.329 25.914 1.00 51.84 197 THR A CA 1
ATOM 1534 C C . THR A 1 197 ? -41.048 4.696 24.590 1.00 51.84 197 THR A C 1
ATOM 1536 O O . THR A 1 197 ? -41.460 5.177 23.539 1.00 51.84 197 THR A O 1
ATOM 1539 N N . LEU A 1 198 ? -40.257 3.610 24.609 1.00 52.81 198 LEU A N 1
ATOM 1540 C CA . LEU A 1 198 ? -39.736 2.907 23.413 1.00 52.81 198 LEU A CA 1
ATOM 1541 C C . LEU A 1 198 ? -38.948 3.808 22.436 1.00 52.81 198 LEU A C 1
ATOM 1543 O O . LEU A 1 198 ? -38.848 3.519 21.245 1.00 52.81 198 LEU A O 1
ATOM 1547 N N . THR A 1 199 ? -38.362 4.891 22.940 1.00 53.78 199 THR A N 1
ATOM 1548 C CA . THR A 1 199 ? -37.552 5.848 22.173 1.00 53.78 199 THR A CA 1
ATOM 1549 C C . THR A 1 199 ? -36.074 5.698 22.530 1.00 53.78 199 THR A C 1
ATOM 1551 O O . THR A 1 199 ? -35.734 5.628 23.715 1.00 53.78 199 THR A O 1
ATOM 1554 N N . SER A 1 200 ? -35.202 5.660 21.517 1.00 59.22 200 SER A N 1
ATOM 1555 C CA . SER A 1 200 ? -33.751 5.493 21.664 1.00 59.22 200 SER A CA 1
ATOM 1556 C C . SER A 1 200 ? -32.991 6.666 21.057 1.00 59.22 200 SER A C 1
ATOM 1558 O O . SER A 1 200 ? -33.268 7.022 19.914 1.00 59.22 200 SER A O 1
ATOM 1560 N N . GLU A 1 201 ? -31.973 7.171 21.747 1.00 62.28 201 GLU A N 1
ATOM 1561 C CA . GLU A 1 201 ? -31.016 8.128 21.180 1.00 62.28 201 GLU A CA 1
ATOM 1562 C C . GLU A 1 201 ? -29.602 7.544 21.162 1.00 62.28 201 GLU A C 1
ATOM 1564 O O . GLU A 1 201 ? -29.241 6.713 22.001 1.00 62.28 201 GLU A O 1
ATOM 1569 N N . THR A 1 202 ? -28.796 7.976 20.188 1.00 56.19 202 THR A N 1
ATOM 1570 C CA . THR A 1 202 ? -27.445 7.439 19.953 1.00 56.19 202 THR A CA 1
ATOM 1571 C C . THR A 1 202 ? -26.427 8.553 19.778 1.00 56.19 202 THR A C 1
ATOM 1573 O O . THR A 1 202 ? -26.649 9.484 19.004 1.00 56.19 202 THR A O 1
ATOM 1576 N N . THR A 1 203 ? -25.263 8.402 20.410 1.00 53.47 203 THR A N 1
ATOM 1577 C CA . THR A 1 203 ? -24.080 9.217 20.104 1.00 53.47 203 THR A CA 1
ATOM 1578 C C . THR A 1 203 ? -22.919 8.335 19.691 1.00 53.47 203 THR A C 1
ATOM 1580 O O . THR A 1 203 ? -22.667 7.282 20.279 1.00 53.47 203 THR A O 1
ATOM 1583 N N . ASN A 1 204 ? -22.174 8.808 18.698 1.00 59.38 204 ASN A N 1
ATOM 1584 C CA . ASN A 1 204 ? -20.995 8.134 18.184 1.00 59.38 204 ASN A CA 1
ATOM 1585 C C . ASN A 1 204 ? -19.744 8.819 18.705 1.00 59.38 204 ASN A C 1
ATOM 1587 O O . ASN A 1 204 ? -19.545 10.008 18.454 1.00 59.38 204 ASN A O 1
ATOM 1591 N N . TYR A 1 205 ? -18.890 8.055 19.373 1.00 63.44 205 TYR A N 1
ATOM 1592 C CA . TYR A 1 205 ? -17.627 8.544 19.896 1.00 63.44 205 TYR A CA 1
ATOM 1593 C C . TYR A 1 205 ? -16.454 7.890 19.207 1.00 63.44 205 TYR A C 1
ATOM 1595 O O . TYR A 1 205 ? -16.349 6.667 19.174 1.00 63.44 205 TYR A O 1
ATOM 1603 N N . LEU A 1 206 ? -15.516 8.701 18.736 1.00 62.81 206 LEU A N 1
ATOM 1604 C CA . LEU A 1 206 ? -14.215 8.196 18.339 1.00 62.81 206 LEU A CA 1
ATOM 1605 C C . LEU A 1 206 ? -13.407 7.873 19.595 1.00 62.81 206 LEU A C 1
ATOM 1607 O O . LEU A 1 206 ? -13.017 8.780 20.328 1.00 62.81 206 LEU A O 1
ATOM 1611 N N . ILE A 1 207 ? -13.127 6.599 19.832 1.00 68.31 207 ILE A N 1
ATOM 1612 C CA . ILE A 1 207 ? -12.208 6.170 20.877 1.00 68.31 207 ILE A CA 1
ATOM 1613 C C . ILE A 1 207 ? -10.785 6.294 20.359 1.00 68.31 207 ILE A C 1
ATOM 1615 O O . ILE A 1 207 ? -10.399 5.758 19.319 1.00 68.31 207 ILE A O 1
ATOM 1619 N N . VAL A 1 208 ? -9.983 7.016 21.125 1.00 65.06 208 VAL A N 1
ATOM 1620 C CA . VAL A 1 208 ? -8.599 7.304 20.803 1.00 65.06 208 VAL A CA 1
ATOM 1621 C C . VAL A 1 208 ? -7.731 6.794 21.939 1.00 65.06 208 VAL A C 1
ATOM 1623 O O . VAL A 1 208 ? -7.789 7.272 23.068 1.00 65.06 208 VAL A O 1
ATOM 1626 N N . SER A 1 209 ? -6.893 5.808 21.631 1.00 64.19 209 SER A N 1
ATOM 1627 C CA . SER A 1 209 ? -5.938 5.228 22.580 1.00 64.19 209 SER A CA 1
ATOM 1628 C C . SER A 1 209 ? -4.678 6.081 22.785 1.00 64.19 209 SER A C 1
ATOM 1630 O O . SER A 1 209 ? -3.817 5.723 23.591 1.00 64.19 209 SER A O 1
ATOM 1632 N N . ALA A 1 210 ? -4.506 7.154 22.008 1.00 66.88 210 ALA A N 1
ATOM 1633 C CA . ALA A 1 210 ? -3.306 7.987 22.000 1.00 66.88 210 ALA A CA 1
ATOM 1634 C C . ALA A 1 210 ? -3.555 9.343 21.331 1.00 66.88 210 ALA A C 1
ATOM 1636 O O . ALA A 1 210 ? -4.091 9.372 20.230 1.00 66.88 210 ALA A O 1
ATOM 1637 N N . LEU A 1 211 ? -3.084 10.449 21.912 1.00 70.56 211 LEU A N 1
ATOM 1638 C CA . LEU A 1 211 ? -3.054 11.750 21.230 1.00 70.56 211 LEU A CA 1
ATOM 1639 C C . LEU A 1 211 ? -2.083 11.749 20.050 1.00 70.56 211 LEU A C 1
ATOM 1641 O O . LEU A 1 211 ? -1.090 11.030 20.062 1.00 70.56 211 LEU A O 1
ATOM 1645 N N . ILE A 1 212 ? -2.290 12.632 19.068 1.00 74.50 212 ILE A N 1
ATOM 1646 C CA . ILE A 1 212 ? -1.410 12.708 17.889 1.00 74.50 212 ILE A CA 1
ATOM 1647 C C . ILE A 1 212 ? 0.048 13.013 18.270 1.00 74.50 212 ILE A C 1
ATOM 1649 O O . ILE A 1 212 ? 0.981 12.485 17.679 1.00 74.50 212 ILE A O 1
ATOM 1653 N N . ASN A 1 213 ? 0.255 13.794 19.326 1.00 72.38 213 ASN A N 1
ATOM 1654 C CA . ASN A 1 213 ? 1.552 14.127 19.915 1.00 72.38 213 ASN A CA 1
ATOM 1655 C C . ASN A 1 213 ? 2.245 12.866 20.472 1.00 72.38 213 ASN A C 1
ATOM 1657 O O . ASN A 1 213 ? 3.476 12.738 20.424 1.00 72.38 213 ASN A O 1
ATOM 1661 N N . ASP A 1 214 ? 1.440 11.923 20.961 1.00 76.06 214 ASP A N 1
ATOM 1662 C CA . ASP A 1 214 ? 1.855 10.629 21.487 1.00 76.06 214 ASP A CA 1
ATOM 1663 C C . ASP A 1 214 ? 2.001 9.567 20.383 1.00 76.06 214 ASP A C 1
ATOM 1665 O O . ASP A 1 214 ? 2.530 8.494 20.665 1.00 76.06 214 ASP A O 1
ATOM 1669 N N . ILE A 1 215 ? 1.611 9.845 19.132 1.00 81.00 215 ILE A N 1
ATOM 1670 C CA . ILE A 1 215 ? 1.783 8.920 18.004 1.00 81.00 215 ILE A CA 1
ATOM 1671 C C . ILE A 1 215 ? 3.209 8.983 17.448 1.00 81.00 215 ILE A C 1
ATOM 1673 O O . ILE A 1 215 ? 3.805 10.047 17.249 1.00 81.00 215 ILE A O 1
ATOM 1677 N N . GLU A 1 216 ? 3.761 7.810 17.161 1.00 80.62 216 GLU A N 1
ATOM 1678 C CA . GLU A 1 216 ? 4.971 7.610 16.377 1.00 80.62 216 GLU A CA 1
ATOM 1679 C C . GLU A 1 216 ? 4.697 6.683 15.195 1.00 80.62 216 GLU A C 1
ATOM 1681 O O . GLU A 1 216 ? 4.038 5.655 15.337 1.00 80.62 216 GLU A O 1
ATOM 1686 N N . ILE A 1 217 ? 5.206 7.066 14.022 1.00 83.88 217 ILE A N 1
ATOM 1687 C CA . ILE A 1 217 ? 5.086 6.280 12.796 1.00 83.88 217 ILE A CA 1
ATOM 1688 C C . ILE A 1 217 ? 6.382 5.513 12.572 1.00 83.88 217 ILE A C 1
ATOM 1690 O O . ILE A 1 217 ? 7.448 6.123 12.420 1.00 83.88 217 ILE A O 1
ATOM 1694 N N . ILE A 1 218 ? 6.252 4.192 12.543 1.00 77.69 218 ILE A N 1
ATOM 1695 C CA . ILE A 1 218 ? 7.325 3.223 12.330 1.00 77.69 218 ILE A CA 1
ATOM 1696 C C . ILE A 1 218 ? 7.091 2.521 10.996 1.00 77.69 218 ILE A C 1
ATOM 1698 O O . ILE A 1 218 ? 5.945 2.291 10.618 1.00 77.69 218 ILE A O 1
ATOM 1702 N N . GLY A 1 219 ? 8.159 2.144 10.301 1.00 74.50 219 GLY A N 1
ATOM 1703 C CA . GLY A 1 219 ? 8.087 1.328 9.095 1.00 74.50 219 GLY A CA 1
ATOM 1704 C C . GLY A 1 219 ? 8.985 1.833 7.974 1.00 74.50 219 GLY A C 1
ATOM 1705 O O . GLY A 1 219 ? 9.894 2.614 8.216 1.00 74.50 219 GLY A O 1
ATOM 1706 N N . ASN A 1 220 ? 8.759 1.365 6.752 1.00 72.81 220 ASN A N 1
ATOM 1707 C CA . ASN A 1 220 ? 9.517 1.741 5.559 1.00 72.81 220 ASN A CA 1
ATOM 1708 C C . ASN A 1 220 ? 8.553 2.094 4.412 1.00 72.81 220 ASN A C 1
ATOM 1710 O O . ASN A 1 220 ? 7.424 1.612 4.351 1.00 72.81 220 ASN A O 1
ATOM 1714 N N . ARG A 1 221 ? 8.998 2.926 3.473 1.00 77.12 221 ARG A N 1
ATOM 1715 C CA . ARG A 1 221 ? 8.310 3.222 2.213 1.00 77.12 221 ARG A CA 1
ATOM 1716 C C . ARG A 1 221 ? 9.077 2.557 1.064 1.00 77.12 221 ARG A C 1
ATOM 1718 O O . ARG A 1 221 ? 10.174 2.988 0.717 1.00 77.12 221 ARG A O 1
ATOM 1725 N N . GLY A 1 222 ? 8.534 1.473 0.508 1.00 64.50 222 GLY A N 1
ATOM 1726 C CA . GLY A 1 222 ? 9.155 0.679 -0.564 1.00 64.50 222 GLY A CA 1
ATOM 1727 C C . GLY A 1 222 ? 8.605 1.006 -1.958 1.00 64.50 222 GLY A C 1
ATOM 1728 O O . GLY A 1 222 ? 7.530 1.575 -2.075 1.00 64.50 222 GLY A O 1
ATOM 1729 N N . ASN A 1 223 ? 9.333 0.633 -3.023 1.00 54.56 223 ASN A N 1
ATOM 1730 C CA . ASN A 1 223 ? 8.875 0.855 -4.410 1.00 54.56 223 ASN A CA 1
ATOM 1731 C C . ASN A 1 223 ? 8.086 -0.321 -5.000 1.00 54.56 223 ASN A C 1
ATOM 1733 O O . ASN A 1 223 ? 7.427 -0.138 -6.019 1.00 54.56 223 ASN A O 1
ATOM 1737 N N . VAL A 1 224 ? 8.155 -1.518 -4.403 1.00 50.25 224 VAL A N 1
ATOM 1738 C CA . VAL A 1 224 ? 7.492 -2.707 -4.952 1.00 50.25 224 VAL A CA 1
ATOM 1739 C C . VAL A 1 224 ? 6.969 -3.598 -3.826 1.00 50.25 224 VAL A C 1
ATOM 1741 O O . VAL A 1 224 ? 7.728 -4.105 -3.005 1.00 50.25 224 VAL A O 1
ATOM 1744 N N . GLY A 1 225 ? 5.649 -3.771 -3.806 1.00 51.41 225 GLY A N 1
ATOM 1745 C CA . GLY A 1 225 ? 4.992 -4.995 -3.364 1.00 51.41 225 GLY A CA 1
ATOM 1746 C C . GLY A 1 225 ? 4.856 -5.292 -1.869 1.00 51.41 225 GLY A C 1
ATOM 1747 O O . GLY A 1 225 ? 4.203 -6.275 -1.544 1.00 51.41 225 GLY A O 1
ATOM 1748 N N . SER A 1 226 ? 5.358 -4.483 -0.941 1.00 49.34 226 SER A N 1
ATOM 1749 C CA . SER A 1 226 ? 5.097 -4.708 0.493 1.00 49.34 226 SER A CA 1
ATOM 1750 C C . SER A 1 226 ? 3.810 -4.036 0.971 1.00 49.34 226 SER A C 1
ATOM 1752 O O . SER A 1 226 ? 3.643 -2.832 0.800 1.00 49.34 226 SER A O 1
ATOM 1754 N N . CYS A 1 227 ? 2.921 -4.803 1.610 1.00 51.59 227 CYS A N 1
ATOM 1755 C CA . CYS A 1 227 ? 1.732 -4.274 2.278 1.00 51.59 227 CYS A CA 1
ATOM 1756 C C . CYS A 1 227 ? 2.042 -3.815 3.710 1.00 51.59 227 CYS A C 1
ATOM 1758 O O . CYS A 1 227 ? 2.961 -4.306 4.356 1.00 51.59 227 CYS A O 1
ATOM 1760 N N . HIS A 1 228 ? 1.252 -2.876 4.234 1.00 52.59 228 HIS A N 1
ATOM 1761 C CA . HIS A 1 228 ? 1.301 -2.426 5.630 1.00 52.59 228 HIS A CA 1
ATOM 1762 C C . HIS A 1 228 ? 2.713 -2.051 6.105 1.00 52.59 228 HIS A C 1
ATOM 1764 O O . HIS A 1 228 ? 3.138 -2.397 7.206 1.00 52.59 228 HIS A O 1
ATOM 1770 N N . SER A 1 229 ? 3.439 -1.348 5.237 1.00 67.44 229 SER A N 1
ATOM 1771 C CA . SER A 1 229 ? 4.831 -0.983 5.441 1.00 67.44 229 SER A CA 1
ATOM 1772 C C . SER A 1 229 ? 5.013 0.106 6.500 1.00 67.44 229 SER A C 1
ATOM 1774 O O . SER A 1 229 ? 6.138 0.315 6.939 1.00 67.44 229 SER A O 1
ATOM 1776 N N . LEU A 1 230 ? 3.930 0.768 6.931 1.00 80.75 230 LEU A N 1
ATOM 1777 C CA . LEU A 1 230 ? 3.901 1.757 8.009 1.00 80.75 230 LEU A CA 1
ATOM 1778 C C . LEU A 1 230 ? 2.908 1.348 9.109 1.00 80.75 230 LEU A C 1
ATOM 1780 O O . LEU A 1 230 ? 1.824 0.835 8.828 1.00 80.75 230 LEU A O 1
ATOM 1784 N N . VAL A 1 231 ? 3.256 1.618 10.366 1.00 81.94 231 VAL A N 1
ATOM 1785 C CA . VAL A 1 231 ? 2.415 1.404 11.550 1.00 81.94 231 VAL A CA 1
ATOM 1786 C C . VAL A 1 231 ? 2.441 2.634 12.451 1.00 81.94 231 VAL A C 1
ATOM 1788 O O . VAL A 1 231 ? 3.490 3.251 12.649 1.00 81.94 231 VAL A O 1
ATOM 1791 N N . ALA A 1 232 ? 1.287 2.983 13.011 1.00 83.38 232 ALA A N 1
ATOM 1792 C CA . ALA A 1 232 ? 1.169 4.008 14.036 1.00 83.38 232 ALA A CA 1
ATOM 1793 C C . ALA A 1 232 ? 1.165 3.369 15.428 1.00 83.38 232 ALA A C 1
ATOM 1795 O O . ALA A 1 232 ? 0.382 2.458 15.715 1.00 83.38 232 ALA A O 1
ATOM 1796 N N . ILE A 1 233 ? 2.048 3.848 16.302 1.00 77.81 233 ILE A N 1
ATOM 1797 C CA . ILE A 1 233 ? 2.184 3.363 17.675 1.00 77.81 233 ILE A CA 1
ATOM 1798 C C . ILE A 1 233 ? 2.071 4.513 18.672 1.00 77.81 233 ILE A C 1
ATOM 1800 O O . ILE A 1 233 ? 2.473 5.640 18.393 1.00 77.81 233 ILE A O 1
ATOM 1804 N N . ASN A 1 234 ? 1.567 4.225 19.863 1.00 76.12 234 ASN A N 1
ATOM 1805 C CA . ASN A 1 234 ? 1.629 5.147 20.988 1.00 76.12 234 ASN A CA 1
ATOM 1806 C C . ASN A 1 234 ? 3.032 5.076 21.624 1.00 76.12 234 ASN A C 1
ATOM 1808 O O . ASN A 1 234 ? 3.470 4.016 22.070 1.00 76.12 234 ASN A O 1
ATOM 1812 N N . LYS A 1 235 ? 3.735 6.211 21.695 1.00 73.81 235 LYS A N 1
ATOM 1813 C CA . LYS A 1 235 ? 5.108 6.353 22.224 1.00 73.81 235 LYS A CA 1
ATOM 1814 C C . LYS A 1 235 ? 5.265 5.948 23.688 1.00 73.81 235 LYS A C 1
ATOM 1816 O O . LYS A 1 235 ? 6.388 5.636 24.097 1.00 73.81 235 LYS A O 1
ATOM 1821 N N . LYS A 1 236 ? 4.191 6.053 24.478 1.00 70.56 236 LYS A N 1
ATOM 1822 C CA . LYS A 1 236 ? 4.172 5.775 25.922 1.00 70.56 236 LYS A CA 1
ATOM 1823 C C . LYS A 1 236 ? 3.897 4.300 26.181 1.00 70.56 236 LYS A C 1
ATOM 1825 O O . LYS A 1 236 ? 4.612 3.673 26.952 1.00 70.56 236 LYS A O 1
ATOM 1830 N N . THR A 1 237 ? 2.879 3.745 25.527 1.00 68.31 237 THR A N 1
ATOM 1831 C CA . THR A 1 237 ? 2.426 2.366 25.773 1.00 68.31 237 THR A CA 1
ATOM 1832 C C . THR A 1 237 ? 3.081 1.338 24.852 1.00 68.31 237 THR A C 1
ATOM 1834 O O . THR A 1 237 ? 2.991 0.142 25.118 1.00 68.31 237 THR A O 1
ATOM 1837 N N . MET A 1 238 ? 3.715 1.776 23.758 1.00 69.06 238 MET A N 1
ATOM 1838 C CA . MET A 1 238 ? 4.241 0.921 22.685 1.00 69.06 238 MET A CA 1
ATOM 1839 C C . MET A 1 238 ? 3.171 0.006 22.063 1.00 69.06 238 MET A C 1
ATOM 1841 O O . MET A 1 238 ? 3.472 -1.065 21.531 1.00 69.06 238 MET A O 1
ATOM 1845 N N . THR A 1 239 ? 1.902 0.416 22.128 1.00 72.69 239 THR A N 1
ATOM 1846 C CA . THR A 1 239 ? 0.781 -0.285 21.496 1.00 72.69 239 THR A CA 1
ATOM 1847 C C . THR A 1 239 ? 0.445 0.337 20.149 1.00 72.69 239 THR A C 1
ATOM 1849 O O . THR A 1 239 ? 0.556 1.550 19.969 1.00 72.69 239 THR A O 1
ATOM 1852 N N . VAL A 1 240 ? -0.004 -0.490 19.203 1.00 76.69 240 VAL A N 1
ATOM 1853 C CA . VAL A 1 240 ? -0.540 -0.004 17.926 1.00 76.69 240 VAL A CA 1
ATOM 1854 C C . VAL A 1 240 ? -1.754 0.888 18.176 1.00 76.69 240 VAL A C 1
ATOM 1856 O O . VAL A 1 240 ? -2.530 0.632 19.096 1.00 76.69 240 VAL A O 1
ATOM 1859 N N . SER A 1 241 ? -1.881 1.962 17.404 1.00 76.75 241 SER A N 1
ATOM 1860 C CA . SER A 1 241 ? -2.964 2.940 17.523 1.00 76.75 241 SER A CA 1
ATOM 1861 C C . SER A 1 241 ? -3.546 3.210 16.150 1.00 76.75 241 SER A C 1
ATOM 1863 O O . SER A 1 241 ? -2.815 3.445 15.192 1.00 76.75 241 SER A O 1
ATOM 1865 N N . SER A 1 242 ? -4.865 3.151 16.051 1.00 76.75 242 SER A N 1
ATOM 1866 C CA . SER A 1 242 ? -5.570 3.427 14.810 1.00 76.75 242 SER A CA 1
ATOM 1867 C C . SER A 1 242 ? -5.578 4.925 14.520 1.00 76.75 242 SER A C 1
ATOM 1869 O O . SER A 1 242 ? -5.895 5.745 15.384 1.00 76.75 242 SER A O 1
ATOM 1871 N N . VAL A 1 243 ? -5.192 5.281 13.299 1.00 78.62 243 VAL A N 1
ATOM 1872 C CA . VAL A 1 243 ? -5.077 6.664 12.830 1.00 78.62 243 VAL A CA 1
ATOM 1873 C C . VAL A 1 243 ? -5.612 6.770 11.407 1.00 78.62 243 VAL A C 1
ATOM 1875 O O . VAL A 1 243 ? -5.785 5.767 10.711 1.00 78.62 243 VAL A O 1
ATOM 1878 N N . ASN A 1 244 ? -5.873 7.996 10.970 1.00 82.12 244 ASN A N 1
ATOM 1879 C CA . ASN A 1 244 ? -6.228 8.310 9.597 1.00 82.12 244 ASN A CA 1
ATOM 1880 C C . ASN A 1 244 ? -4.955 8.612 8.801 1.00 82.12 244 ASN A C 1
ATOM 1882 O O . ASN A 1 244 ? -4.143 9.434 9.224 1.00 82.12 244 ASN A O 1
ATOM 1886 N N . TRP A 1 245 ? -4.808 7.975 7.644 1.00 85.75 245 TRP A N 1
ATOM 1887 C CA . TRP A 1 245 ? -3.725 8.168 6.686 1.00 85.75 245 TRP A CA 1
ATOM 1888 C C . TRP A 1 245 ? -4.287 8.793 5.413 1.00 85.75 245 TRP A C 1
ATOM 1890 O O . TRP A 1 245 ? -5.318 8.347 4.906 1.00 85.75 245 TRP A O 1
ATOM 1900 N N . GLN A 1 246 ? -3.611 9.802 4.879 1.00 85.69 246 GLN A N 1
ATOM 1901 C CA . GLN A 1 246 ? -4.044 10.518 3.681 1.00 85.69 246 GLN A CA 1
ATOM 1902 C C . GLN A 1 246 ? -2.822 10.959 2.878 1.00 85.69 246 GLN A C 1
ATOM 1904 O O . GLN A 1 246 ? -1.923 11.590 3.431 1.00 85.69 246 GLN A O 1
ATOM 1909 N N . TYR A 1 247 ? -2.773 10.668 1.580 1.00 84.44 247 TYR A N 1
ATOM 1910 C CA . TYR A 1 247 ? -1.742 11.255 0.722 1.00 84.44 247 TYR A CA 1
ATOM 1911 C C . TYR A 1 247 ? -1.968 12.761 0.549 1.00 84.44 247 TYR A C 1
ATOM 1913 O O . TYR A 1 247 ? -3.106 13.222 0.509 1.00 84.44 247 TYR A O 1
ATOM 1921 N N . ASP A 1 248 ? -0.892 13.539 0.419 1.00 78.88 248 ASP A N 1
ATOM 1922 C CA . ASP A 1 248 ? -0.995 14.970 0.106 1.00 78.88 248 ASP A CA 1
ATOM 1923 C C . ASP A 1 248 ? -1.868 15.186 -1.149 1.00 78.88 248 ASP A C 1
ATOM 1925 O O . ASP A 1 248 ? -1.604 14.609 -2.210 1.00 78.88 248 ASP A O 1
ATOM 1929 N N . ASN A 1 249 ? -2.870 16.064 -1.026 1.00 71.31 249 ASN A N 1
ATOM 1930 C CA . ASN A 1 249 ? -3.840 16.426 -2.072 1.00 71.31 249 ASN A CA 1
ATOM 1931 C C . ASN A 1 249 ? -4.727 15.273 -2.575 1.00 71.31 249 ASN A C 1
ATOM 1933 O O . ASN A 1 249 ? -5.235 15.340 -3.692 1.00 71.31 249 ASN A O 1
ATOM 1937 N N . ASP A 1 250 ? -4.888 14.213 -1.784 1.00 73.88 250 ASP A N 1
ATOM 1938 C CA . ASP A 1 250 ? -5.850 13.146 -2.053 1.00 73.88 250 ASP A CA 1
ATOM 1939 C C . ASP A 1 250 ? -7.084 13.314 -1.158 1.00 73.88 250 ASP A C 1
ATOM 1941 O O . ASP A 1 250 ? -6.961 13.622 0.029 1.00 73.88 250 ASP A O 1
ATOM 1945 N N . ASP A 1 251 ? -8.277 13.094 -1.703 1.00 71.06 251 ASP A N 1
ATOM 1946 C CA . ASP A 1 251 ? -9.525 13.153 -0.931 1.00 71.06 251 ASP A CA 1
ATOM 1947 C C . ASP A 1 251 ? -9.720 11.889 -0.082 1.00 71.06 251 ASP A C 1
ATOM 1949 O O . ASP A 1 251 ? -10.474 11.887 0.894 1.00 71.06 251 ASP A O 1
ATOM 1953 N N . LYS A 1 252 ? -9.030 10.799 -0.434 1.00 70.75 252 LYS A N 1
ATOM 1954 C CA . LYS A 1 252 ? -9.209 9.500 0.207 1.00 70.75 252 LYS A CA 1
ATOM 1955 C C . LYS A 1 252 ? -8.449 9.401 1.531 1.00 70.75 252 LYS A C 1
ATOM 1957 O O . LYS A 1 252 ? -7.233 9.577 1.590 1.00 70.75 252 LYS A O 1
ATOM 1962 N N . ILE A 1 253 ? -9.180 9.039 2.584 1.00 74.19 253 ILE A N 1
ATOM 1963 C CA . ILE A 1 253 ? -8.653 8.801 3.931 1.00 74.19 253 ILE A CA 1
ATOM 1964 C C . ILE A 1 253 ? -8.757 7.311 4.253 1.00 74.19 253 ILE A C 1
ATOM 1966 O O . ILE A 1 253 ? -9.799 6.687 4.056 1.00 74.19 253 ILE A O 1
ATOM 1970 N N . TYR A 1 254 ? -7.678 6.743 4.782 1.00 75.06 254 TYR A N 1
ATOM 1971 C CA . TYR A 1 254 ? -7.609 5.351 5.207 1.00 75.06 254 TYR A CA 1
ATOM 1972 C C . TYR A 1 254 ? -7.489 5.308 6.725 1.00 75.06 254 TYR A C 1
ATOM 1974 O O . TYR A 1 254 ? -6.502 5.797 7.264 1.00 75.06 254 TYR A O 1
ATOM 1982 N N . ARG A 1 255 ? -8.462 4.727 7.430 1.00 76.50 255 ARG A N 1
ATOM 1983 C CA . ARG A 1 255 ? -8.385 4.554 8.887 1.00 76.50 255 ARG A CA 1
ATOM 1984 C C . ARG A 1 255 ? -7.896 3.154 9.227 1.00 76.50 255 ARG A C 1
ATOM 1986 O O . ARG A 1 255 ? -8.539 2.171 8.868 1.00 76.50 255 ARG A O 1
ATOM 1993 N N . SER A 1 256 ? -6.737 3.057 9.868 1.00 74.25 256 SER A N 1
ATOM 1994 C CA . SER A 1 256 ? -6.130 1.780 10.255 1.00 74.25 256 SER A CA 1
ATOM 1995 C C . SER A 1 256 ? -4.899 2.024 11.136 1.00 74.25 256 SER A C 1
ATOM 1997 O O . SER A 1 256 ? -4.226 3.040 10.970 1.00 74.25 256 SER A O 1
ATOM 1999 N N . PRO A 1 257 ? -4.520 1.102 12.037 1.00 76.44 257 PRO A N 1
ATOM 2000 C CA . PRO A 1 257 ? -3.213 1.160 12.697 1.00 76.44 257 PRO A CA 1
ATOM 2001 C C . PRO A 1 257 ? -2.042 0.893 11.737 1.00 76.44 257 PRO A C 1
ATOM 2003 O O . PRO A 1 257 ? -0.922 1.322 12.002 1.00 76.44 257 PRO A O 1
ATOM 2006 N N . TYR A 1 258 ? -2.304 0.208 10.622 1.00 79.31 258 TYR A N 1
ATOM 2007 C CA . TYR A 1 258 ? -1.324 -0.140 9.592 1.00 79.31 258 TYR A CA 1
ATOM 2008 C C . TYR A 1 258 ? -1.672 0.510 8.255 1.00 79.31 258 TYR A C 1
ATOM 2010 O O . TYR A 1 258 ? -2.847 0.564 7.887 1.00 79.31 258 TYR A O 1
ATOM 2018 N N . PHE A 1 259 ? -0.666 0.914 7.489 1.00 81.19 259 PHE A N 1
ATOM 2019 C CA . PHE A 1 259 ? -0.854 1.544 6.188 1.00 81.19 259 PHE A CA 1
ATOM 2020 C C . PHE A 1 259 ? 0.083 0.963 5.139 1.00 81.19 259 PHE A C 1
ATOM 2022 O O . PHE A 1 259 ? 1.287 0.827 5.365 1.00 81.19 259 PHE A O 1
ATOM 2029 N N . THR A 1 260 ? -0.488 0.593 3.993 1.00 78.06 260 THR A N 1
ATOM 2030 C CA . THR A 1 260 ? 0.278 0.192 2.814 1.00 78.06 260 THR A CA 1
ATOM 2031 C C . THR A 1 260 ? 0.553 1.418 1.970 1.00 78.06 260 THR A C 1
ATOM 2033 O O . THR A 1 260 ? -0.379 2.116 1.576 1.00 78.06 260 THR A O 1
ATOM 2036 N N . ASP A 1 261 ? 1.822 1.660 1.667 1.00 78.19 261 ASP A N 1
ATOM 2037 C CA . ASP A 1 261 ? 2.188 2.741 0.774 1.00 78.19 261 ASP A CA 1
ATOM 2038 C C . ASP A 1 261 ? 2.208 2.296 -0.695 1.00 78.19 261 ASP A C 1
ATOM 2040 O O . ASP A 1 261 ? 3.003 1.449 -1.092 1.00 78.19 261 ASP A O 1
ATOM 2044 N N . HIS A 1 262 ? 1.356 2.918 -1.504 1.00 74.00 262 HIS A N 1
ATOM 2045 C CA . HIS A 1 262 ? 1.225 2.702 -2.946 1.00 74.00 262 HIS A CA 1
ATOM 2046 C C . HIS A 1 262 ? 1.771 3.870 -3.782 1.00 74.00 262 HIS A C 1
ATOM 2048 O O . HIS A 1 262 ? 1.857 3.782 -5.007 1.00 74.00 262 HIS A O 1
ATOM 2054 N N . HIS A 1 263 ? 2.149 4.974 -3.132 1.00 78.00 263 HIS A N 1
ATOM 2055 C CA . HIS A 1 263 ? 2.642 6.185 -3.780 1.00 78.00 263 HIS A CA 1
ATOM 2056 C C . HIS A 1 263 ? 3.884 6.710 -3.043 1.00 78.00 263 HIS A C 1
ATOM 2058 O O . HIS A 1 263 ? 3.816 7.769 -2.413 1.00 78.00 263 HIS A O 1
ATOM 2064 N N . PRO A 1 264 ? 5.037 6.019 -3.140 1.00 78.00 264 PRO A N 1
ATOM 2065 C CA . PRO A 1 264 ? 6.232 6.296 -2.333 1.00 78.00 264 PRO A CA 1
ATOM 2066 C C . PRO A 1 264 ? 6.791 7.714 -2.479 1.00 78.00 264 PRO A C 1
ATOM 2068 O O . PRO A 1 264 ? 7.426 8.218 -1.557 1.00 78.00 264 PRO A O 1
ATOM 2071 N N . LEU A 1 265 ? 6.516 8.396 -3.594 1.00 80.25 265 LEU A N 1
ATOM 2072 C CA . LEU A 1 265 ? 6.916 9.791 -3.814 1.00 80.25 265 LEU A CA 1
ATOM 2073 C C . LEU A 1 265 ? 5.907 10.839 -3.321 1.00 80.25 265 LEU A C 1
ATOM 2075 O O . LEU A 1 265 ? 6.236 12.022 -3.293 1.00 80.25 265 LEU A O 1
ATOM 2079 N N . LYS A 1 266 ? 4.699 10.443 -2.910 1.00 82.44 266 LYS A N 1
ATOM 2080 C CA . LYS A 1 266 ? 3.737 11.360 -2.286 1.00 82.44 266 LYS A CA 1
ATOM 2081 C C . LYS A 1 266 ? 3.957 11.395 -0.784 1.00 82.44 266 LYS A C 1
ATOM 2083 O O . LYS A 1 266 ? 4.095 10.352 -0.154 1.00 82.44 266 LYS A O 1
ATOM 2088 N N . ARG A 1 267 ? 3.937 12.576 -0.178 1.00 85.88 267 ARG A N 1
ATOM 2089 C CA . ARG A 1 267 ? 3.926 12.714 1.285 1.00 85.88 267 ARG A CA 1
ATOM 2090 C C . ARG A 1 267 ? 2.602 12.185 1.856 1.00 85.88 267 ARG A C 1
ATOM 2092 O O . ARG A 1 267 ? 1.581 12.212 1.168 1.00 85.88 267 ARG A O 1
ATOM 2099 N N . ILE A 1 268 ? 2.636 11.686 3.091 1.00 88.06 268 ILE A N 1
ATOM 2100 C CA . ILE A 1 268 ? 1.449 11.192 3.803 1.00 88.06 268 ILE A CA 1
ATOM 2101 C C . ILE A 1 268 ? 1.204 12.067 5.034 1.00 88.06 268 ILE A C 1
ATOM 2103 O O . ILE A 1 268 ? 2.125 12.332 5.807 1.00 88.06 268 ILE A O 1
ATOM 2107 N N . ASN A 1 269 ? -0.042 12.483 5.226 1.00 88.88 269 ASN A N 1
ATOM 2108 C CA . ASN A 1 269 ? -0.547 13.079 6.453 1.00 88.88 269 ASN A CA 1
ATOM 2109 C C . ASN A 1 269 ? -1.171 11.989 7.319 1.00 88.88 269 ASN A C 1
ATOM 2111 O O . ASN A 1 269 ? -2.005 11.213 6.851 1.00 88.88 269 ASN A O 1
ATOM 2115 N N . VAL A 1 270 ? -0.784 11.963 8.588 1.00 87.81 270 VAL A N 1
ATOM 2116 C CA . VAL A 1 270 ? -1.321 11.064 9.602 1.00 87.81 270 VAL A CA 1
ATOM 2117 C C . VAL A 1 270 ? -1.972 11.887 10.696 1.00 87.81 270 VAL A C 1
ATOM 2119 O O . VAL A 1 270 ? -1.347 12.790 11.248 1.00 87.81 270 VAL A O 1
ATOM 2122 N N . PHE A 1 271 ? -3.229 11.607 11.007 1.00 80.38 271 PHE A N 1
ATOM 2123 C CA . PHE A 1 271 ? -3.992 12.386 11.978 1.00 80.38 271 PHE A CA 1
ATOM 2124 C C . PHE A 1 271 ? -5.079 11.550 12.639 1.00 80.38 271 PHE A C 1
ATOM 2126 O O . PHE A 1 271 ? -5.476 10.501 12.145 1.00 80.38 271 PHE A O 1
ATOM 2133 N N . ILE A 1 272 ? -5.577 12.021 13.776 1.00 73.56 272 ILE A N 1
ATOM 2134 C CA . ILE A 1 272 ? -6.709 11.393 14.470 1.00 73.56 272 ILE A CA 1
ATOM 2135 C C . ILE A 1 272 ? -8.001 12.127 14.118 1.00 73.56 272 ILE A C 1
ATOM 2137 O O . ILE A 1 272 ? -8.988 11.499 13.750 1.00 73.56 272 ILE A O 1
ATOM 2141 N N . ASN A 1 273 ? -7.954 13.461 14.154 1.00 65.88 273 ASN A N 1
ATOM 2142 C CA . ASN A 1 273 ? -9.033 14.352 13.747 1.00 65.88 273 ASN A CA 1
ATOM 2143 C C . ASN A 1 273 ? -8.633 15.063 12.438 1.00 65.88 273 ASN A C 1
ATOM 2145 O O . ASN A 1 273 ? -7.527 15.609 12.392 1.00 65.88 273 ASN A O 1
ATOM 2149 N N . PRO A 1 274 ? -9.482 15.076 11.391 1.00 65.50 274 PRO A N 1
ATOM 2150 C CA . PRO A 1 274 ? -9.224 15.800 10.141 1.00 65.50 274 PRO A CA 1
ATOM 2151 C C . PRO A 1 274 ? -8.804 17.269 10.307 1.00 65.50 274 PRO A C 1
ATOM 2153 O O . PRO A 1 274 ? -7.991 17.750 9.512 1.00 65.50 274 PRO A O 1
ATOM 2156 N N . ASN A 1 275 ? -9.310 17.937 11.351 1.00 60.59 275 ASN A N 1
ATOM 2157 C CA . ASN A 1 275 ? -9.032 19.346 11.676 1.00 60.59 275 ASN A CA 1
ATOM 2158 C C . ASN A 1 275 ? -7.925 19.527 12.715 1.00 60.59 275 ASN A C 1
ATOM 2160 O O . ASN A 1 275 ? -7.593 20.647 13.089 1.00 60.59 275 ASN A O 1
ATOM 2164 N N . GLY A 1 276 ? -7.406 18.425 13.253 1.00 62.84 276 GLY A N 1
ATOM 2165 C CA . GLY A 1 276 ? -6.362 18.453 14.264 1.00 62.84 276 GLY A CA 1
ATOM 2166 C C . GLY A 1 276 ? -4.967 18.560 13.659 1.00 62.84 276 GLY A C 1
ATOM 2167 O O . GLY A 1 276 ? -4.767 18.553 12.442 1.00 62.84 276 GLY A O 1
ATOM 2168 N N . ASN A 1 277 ? -3.973 18.581 14.547 1.00 72.62 277 ASN A N 1
ATOM 2169 C CA . ASN A 1 277 ? -2.576 18.470 14.150 1.00 72.62 277 ASN A CA 1
ATOM 2170 C C . ASN A 1 277 ? -2.347 17.189 13.336 1.00 72.62 277 ASN A C 1
ATOM 2172 O O . ASN A 1 277 ? -2.907 16.131 13.639 1.00 72.62 277 ASN A O 1
ATOM 2176 N N . LYS A 1 278 ? -1.487 17.291 12.322 1.00 84.25 278 LYS A N 1
ATOM 2177 C CA . LYS A 1 278 ? -1.135 16.185 11.431 1.00 84.25 278 LYS A CA 1
ATOM 2178 C C . LYS A 1 278 ? 0.353 15.892 11.546 1.00 84.25 278 LYS A C 1
ATOM 2180 O O . LYS A 1 278 ? 1.185 16.794 11.488 1.00 84.25 278 LYS A O 1
ATOM 2185 N N . ILE A 1 279 ? 0.690 14.619 11.674 1.00 85.94 279 ILE A N 1
ATOM 2186 C CA . ILE A 1 279 ? 2.041 14.117 11.467 1.00 85.94 279 ILE A CA 1
ATOM 2187 C C . ILE A 1 279 ? 2.269 14.009 9.961 1.00 85.94 279 ILE A C 1
ATOM 2189 O O . ILE A 1 279 ? 1.535 13.312 9.266 1.00 85.94 279 ILE A O 1
ATOM 2193 N N . LYS A 1 280 ? 3.320 14.650 9.453 1.00 85.50 280 LYS A N 1
ATOM 2194 C CA . LYS A 1 280 ? 3.773 14.459 8.072 1.00 85.50 280 LYS A CA 1
ATOM 2195 C C . LYS A 1 280 ? 4.824 13.349 8.007 1.00 85.50 280 LYS A C 1
ATOM 2197 O O . LYS A 1 280 ? 5.822 13.379 8.737 1.00 85.50 280 LYS A O 1
ATOM 2202 N N . VAL A 1 281 ? 4.611 12.385 7.118 1.00 84.94 281 VAL A N 1
ATOM 2203 C CA . VAL A 1 281 ? 5.551 11.305 6.784 1.00 84.94 281 VAL A CA 1
ATOM 2204 C C . VAL A 1 281 ? 6.177 11.619 5.434 1.00 84.94 281 VAL A C 1
ATOM 2206 O O . VAL A 1 281 ? 5.463 11.807 4.446 1.00 84.94 281 VAL A O 1
ATOM 2209 N N . ALA A 1 282 ? 7.508 11.702 5.404 1.00 82.00 282 ALA A N 1
ATOM 2210 C CA . ALA A 1 282 ? 8.259 12.086 4.216 1.00 82.00 282 ALA A CA 1
ATOM 2211 C C . ALA A 1 282 ? 8.020 11.095 3.063 1.00 82.00 282 ALA A C 1
ATOM 2213 O O . ALA A 1 282 ? 7.744 9.915 3.316 1.00 82.00 282 ALA A O 1
ATOM 2214 N N . PRO A 1 283 ? 8.132 11.531 1.797 1.00 84.81 283 PRO A N 1
ATOM 2215 C CA . PRO A 1 283 ? 8.312 10.606 0.685 1.00 84.81 283 PRO A CA 1
ATOM 2216 C C . PRO A 1 283 ? 9.553 9.729 0.870 1.00 84.81 283 PRO A C 1
ATOM 2218 O O . PRO A 1 283 ? 10.385 9.958 1.751 1.00 84.81 283 PRO A O 1
ATOM 2221 N N . LYS A 1 284 ? 9.671 8.699 0.033 1.00 82.44 284 LYS A N 1
ATOM 2222 C CA . LYS A 1 284 ? 10.802 7.779 0.050 1.00 82.44 284 LYS A CA 1
ATOM 2223 C C . LYS A 1 284 ? 12.114 8.542 -0.132 1.00 82.44 284 LYS A C 1
ATOM 2225 O O . LYS A 1 284 ? 12.382 9.118 -1.185 1.00 82.44 284 LYS A O 1
ATOM 2230 N N . ASN A 1 285 ? 12.926 8.529 0.918 1.00 81.50 285 ASN A N 1
ATOM 2231 C CA . ASN A 1 285 ? 14.135 9.335 1.045 1.00 81.50 285 ASN A CA 1
ATOM 2232 C C . ASN A 1 285 ? 15.406 8.507 1.265 1.00 81.50 285 ASN A C 1
ATOM 2234 O O . ASN A 1 285 ? 16.480 9.084 1.423 1.00 81.50 285 ASN A O 1
ATOM 2238 N N . ILE A 1 286 ? 15.280 7.179 1.275 1.00 79.62 286 ILE A N 1
ATOM 2239 C CA . ILE A 1 286 ? 16.384 6.221 1.300 1.00 79.62 286 ILE A CA 1
ATOM 2240 C C . ILE A 1 286 ? 16.119 5.196 0.201 1.00 79.62 286 ILE A C 1
ATOM 2242 O O . ILE A 1 286 ? 15.031 4.624 0.122 1.00 79.62 286 ILE A O 1
ATOM 2246 N N . GLU A 1 287 ? 17.111 4.974 -0.648 1.00 79.38 287 GLU A N 1
ATOM 2247 C CA . GLU A 1 287 ? 17.049 4.018 -1.749 1.00 79.38 287 GLU A CA 1
ATOM 2248 C C . GLU A 1 287 ? 18.425 3.402 -1.966 1.00 79.38 287 GLU A C 1
ATOM 2250 O O . GLU A 1 287 ? 19.446 4.009 -1.639 1.00 79.38 287 GLU A O 1
ATOM 2255 N N . SER A 1 288 ? 18.476 2.212 -2.547 1.00 74.38 288 SER A N 1
ATOM 2256 C CA . SER A 1 288 ? 19.739 1.628 -2.962 1.00 74.38 288 SER A CA 1
ATOM 2257 C C . SER A 1 288 ? 19.616 0.834 -4.251 1.00 74.38 288 SER A C 1
ATOM 2259 O O . SER A 1 288 ? 18.544 0.381 -4.655 1.00 74.38 288 SER A O 1
ATOM 2261 N N . LEU A 1 289 ? 20.756 0.670 -4.907 1.00 73.12 289 LEU A N 1
ATOM 2262 C CA . LEU A 1 289 ? 20.929 -0.170 -6.074 1.00 73.12 289 LEU A CA 1
ATOM 2263 C C . LEU A 1 289 ? 22.107 -1.095 -5.849 1.00 73.12 289 LEU A C 1
ATOM 2265 O O . LEU A 1 289 ? 23.195 -0.648 -5.499 1.00 73.12 289 LEU A O 1
ATOM 2269 N N . GLY A 1 290 ? 21.895 -2.382 -6.102 1.00 64.12 290 GLY A N 1
ATOM 2270 C CA . GLY A 1 290 ? 22.939 -3.393 -6.050 1.00 64.12 290 GLY A CA 1
ATOM 2271 C C . GLY A 1 290 ? 22.881 -4.333 -7.248 1.00 64.12 290 GLY A C 1
ATOM 2272 O O . GLY A 1 290 ? 21.797 -4.647 -7.753 1.00 64.12 290 GLY A O 1
ATOM 2273 N N . TYR A 1 291 ? 24.049 -4.774 -7.702 1.00 55.75 291 TYR A N 1
ATOM 2274 C CA . TYR A 1 291 ? 24.202 -5.882 -8.636 1.00 55.75 291 TYR A CA 1
ATOM 2275 C C . TYR A 1 291 ? 25.510 -6.613 -8.329 1.00 55.75 291 TYR A C 1
ATOM 2277 O O . TYR A 1 291 ? 26.588 -6.045 -8.527 1.00 55.75 291 TYR A O 1
ATOM 2285 N N . GLU A 1 292 ? 25.409 -7.864 -7.872 1.00 57.59 292 GLU A N 1
ATOM 2286 C CA . GLU A 1 292 ? 26.566 -8.666 -7.448 1.00 57.59 292 GLU A CA 1
ATOM 2287 C C . GLU A 1 292 ? 27.404 -7.880 -6.413 1.00 57.59 292 GLU A C 1
ATOM 2289 O O . GLU A 1 292 ? 26.862 -7.321 -5.464 1.00 57.59 292 GLU A O 1
ATOM 2294 N N . ASN A 1 293 ? 28.714 -7.735 -6.631 1.00 58.31 293 ASN A N 1
ATOM 2295 C CA . ASN A 1 293 ? 29.637 -7.038 -5.725 1.00 58.31 293 ASN A CA 1
ATOM 2296 C C . ASN A 1 293 ? 29.612 -5.499 -5.860 1.00 58.31 293 ASN A C 1
ATOM 2298 O O . ASN A 1 293 ? 30.567 -4.831 -5.451 1.00 58.31 293 ASN A O 1
ATOM 2302 N N . LYS A 1 294 ? 28.582 -4.928 -6.499 1.00 68.25 294 LYS A N 1
ATOM 2303 C CA . LYS A 1 294 ? 28.437 -3.485 -6.746 1.00 68.25 294 LYS A CA 1
ATOM 2304 C C . LYS A 1 294 ? 27.219 -2.963 -6.015 1.00 68.25 294 LYS A C 1
ATOM 2306 O O . LYS A 1 294 ? 26.134 -3.515 -6.178 1.00 68.25 294 LYS A O 1
ATOM 2311 N N . SER A 1 295 ? 27.369 -1.875 -5.273 1.00 70.75 295 SER A N 1
ATOM 2312 C CA . SER A 1 295 ? 26.256 -1.262 -4.552 1.00 70.75 295 SER A CA 1
ATOM 2313 C C . SER A 1 295 ? 26.405 0.248 -4.441 1.00 70.75 295 SER A C 1
ATOM 2315 O O . SER A 1 295 ? 27.512 0.754 -4.281 1.00 70.75 295 SER A O 1
ATOM 2317 N N . ILE A 1 296 ? 25.292 0.966 -4.521 1.00 77.31 296 ILE A N 1
ATOM 2318 C CA . ILE A 1 296 ? 25.192 2.392 -4.219 1.00 77.31 296 ILE A CA 1
ATOM 2319 C C . ILE A 1 296 ? 23.921 2.639 -3.410 1.00 77.31 296 ILE A C 1
ATOM 2321 O O . ILE A 1 296 ? 22.864 2.089 -3.712 1.00 77.31 296 ILE A O 1
ATOM 2325 N N . ALA A 1 297 ? 24.029 3.466 -2.382 1.00 79.19 297 ALA A N 1
ATOM 2326 C CA . ALA A 1 297 ? 22.918 3.973 -1.598 1.00 79.19 297 ALA A CA 1
ATOM 2327 C C . ALA A 1 297 ? 22.715 5.458 -1.892 1.00 79.19 297 ALA A C 1
ATOM 2329 O O . ALA A 1 297 ? 23.681 6.187 -2.119 1.00 79.19 297 ALA A O 1
ATOM 2330 N N . TYR A 1 298 ? 21.467 5.901 -1.827 1.00 83.81 298 TYR A N 1
ATOM 2331 C CA . TYR A 1 298 ? 21.049 7.291 -1.913 1.00 83.81 298 TYR A CA 1
ATOM 2332 C C . TYR A 1 298 ? 20.238 7.642 -0.673 1.00 83.81 298 TYR A C 1
ATOM 2334 O O . TYR A 1 298 ? 19.356 6.885 -0.263 1.00 83.81 298 TYR A O 1
ATOM 2342 N N . ILE A 1 299 ? 20.513 8.803 -0.090 1.00 84.31 299 ILE A N 1
ATOM 2343 C CA . ILE A 1 299 ? 19.793 9.299 1.079 1.00 84.31 299 ILE A CA 1
ATOM 2344 C C . ILE A 1 299 ? 19.562 10.798 0.989 1.00 84.31 299 ILE A C 1
ATOM 2346 O O . ILE A 1 299 ? 20.433 11.547 0.545 1.00 84.31 299 ILE A O 1
ATOM 2350 N N . LEU A 1 300 ? 18.390 11.245 1.430 1.00 85.25 300 LEU A N 1
ATOM 2351 C CA . LEU A 1 300 ? 18.083 12.661 1.580 1.00 85.25 300 LEU A CA 1
ATOM 2352 C C . LEU A 1 300 ? 18.181 13.060 3.048 1.00 85.25 300 LEU A C 1
ATOM 2354 O O . LEU A 1 300 ? 17.627 12.395 3.925 1.00 85.25 300 LEU A O 1
ATOM 2358 N N . ASN A 1 301 ? 18.844 14.183 3.310 1.00 82.44 301 ASN A N 1
ATOM 2359 C CA . ASN A 1 301 ? 18.791 14.799 4.631 1.00 82.44 301 ASN A CA 1
ATOM 2360 C C . ASN A 1 301 ? 17.500 15.626 4.826 1.00 82.44 301 ASN A C 1
ATOM 2362 O O . ASN A 1 301 ? 16.710 15.823 3.903 1.00 82.44 301 ASN A O 1
ATOM 2366 N N . ASN A 1 302 ? 17.323 16.206 6.012 1.00 78.31 302 ASN A N 1
ATOM 2367 C CA . ASN A 1 302 ? 16.148 16.997 6.406 1.00 78.31 302 ASN A CA 1
ATOM 2368 C C . ASN A 1 302 ? 15.903 18.247 5.551 1.00 78.31 302 ASN A C 1
ATOM 2370 O O . ASN A 1 302 ? 14.802 18.794 5.560 1.00 78.31 302 ASN A O 1
ATOM 2374 N N . LYS A 1 303 ? 16.920 18.715 4.822 1.00 81.62 303 LYS A N 1
ATOM 2375 C CA . LYS A 1 303 ? 16.832 19.861 3.906 1.00 81.62 303 LYS A CA 1
ATOM 2376 C C . LYS A 1 303 ? 16.541 19.434 2.461 1.00 81.62 303 LYS A C 1
ATOM 2378 O O . LYS A 1 303 ? 16.508 20.286 1.574 1.00 81.62 303 LYS A O 1
ATOM 2383 N N . GLY A 1 304 ? 16.369 18.136 2.208 1.00 86.50 304 GLY A N 1
ATOM 2384 C CA . GLY A 1 304 ? 16.206 17.589 0.864 1.00 86.50 304 GLY A CA 1
ATOM 2385 C C . GLY A 1 304 ? 17.490 17.640 0.035 1.00 86.50 304 GLY A C 1
ATOM 2386 O O . GLY A 1 304 ? 17.414 17.812 -1.177 1.00 86.50 304 GLY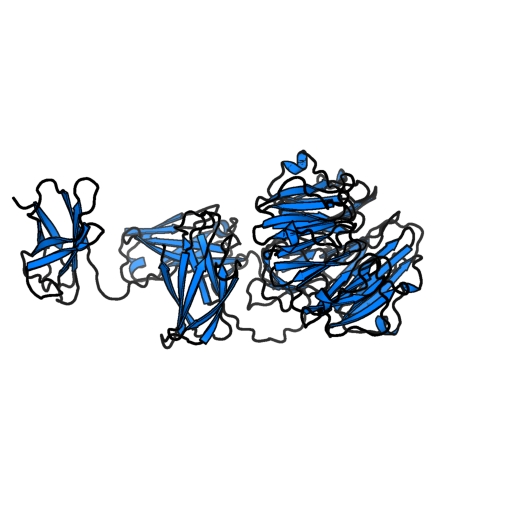 A O 1
ATOM 2387 N N . LYS A 1 305 ? 18.671 17.556 0.664 1.00 88.81 305 LYS A N 1
ATOM 2388 C CA . LYS A 1 305 ? 19.950 17.400 -0.047 1.00 88.81 305 LYS A CA 1
ATOM 2389 C C . LYS A 1 305 ? 20.255 15.916 -0.236 1.00 88.81 305 LYS A C 1
ATOM 2391 O O . LYS A 1 305 ? 20.178 15.160 0.733 1.00 88.81 305 LYS A O 1
ATOM 2396 N N . LEU A 1 306 ? 20.638 15.534 -1.454 1.00 90.81 306 LEU A N 1
ATOM 2397 C CA . LEU A 1 306 ? 21.021 14.168 -1.813 1.00 90.81 306 LEU A CA 1
ATOM 2398 C C . LEU A 1 306 ? 22.466 13.856 -1.404 1.00 90.81 306 LEU A C 1
ATOM 2400 O O . LEU A 1 306 ? 23.397 14.573 -1.769 1.00 90.81 306 LEU A O 1
ATOM 2404 N N . PHE A 1 307 ? 22.640 12.740 -0.708 1.00 86.94 307 PHE A N 1
ATOM 2405 C CA . PHE A 1 307 ? 23.918 12.101 -0.424 1.00 86.94 307 PHE A CA 1
ATOM 2406 C C . PHE A 1 307 ? 23.911 10.689 -0.998 1.00 86.94 307 PHE A C 1
ATOM 2408 O O . PHE A 1 307 ? 22.857 10.069 -1.140 1.00 86.94 307 PHE A O 1
ATOM 2415 N N . PHE A 1 308 ? 25.091 10.179 -1.328 1.00 85.62 308 PHE A N 1
ATOM 2416 C CA . PHE A 1 308 ? 25.251 8.835 -1.857 1.00 85.62 308 PHE A CA 1
ATOM 2417 C C . PHE A 1 308 ? 26.608 8.265 -1.463 1.00 85.62 308 PHE A C 1
ATOM 2419 O O . PHE A 1 308 ? 27.572 9.007 -1.279 1.00 85.62 308 PHE A O 1
ATOM 2426 N N . TRP A 1 309 ? 26.673 6.948 -1.321 1.00 80.75 309 TRP A N 1
ATOM 2427 C CA . TRP A 1 309 ? 27.894 6.208 -1.010 1.00 80.75 309 TRP A CA 1
ATOM 2428 C C . TRP A 1 309 ? 27.735 4.760 -1.473 1.00 80.75 309 TRP A C 1
ATOM 2430 O O . TRP A 1 309 ? 26.644 4.343 -1.856 1.00 80.75 309 TRP A O 1
ATOM 2440 N N . GLY A 1 310 ? 28.814 3.986 -1.470 1.00 75.56 310 GLY A N 1
ATOM 2441 C CA . GLY A 1 310 ? 28.764 2.586 -1.876 1.00 75.56 310 GLY A CA 1
ATOM 2442 C C . GLY A 1 310 ? 30.098 2.073 -2.393 1.00 75.56 310 GLY A C 1
ATOM 2443 O O . GLY A 1 310 ? 31.132 2.731 -2.266 1.00 75.56 310 GLY A O 1
ATOM 2444 N N . SER A 1 311 ? 30.068 0.896 -3.007 1.00 72.81 311 SER A N 1
ATOM 2445 C CA . SER A 1 311 ? 31.255 0.180 -3.460 1.00 72.81 311 SER A CA 1
ATOM 2446 C C . SER A 1 311 ? 31.123 -0.361 -4.879 1.00 72.81 311 SER A C 1
ATOM 2448 O O . SER A 1 311 ? 30.083 -0.887 -5.271 1.00 72.81 311 SER A O 1
ATOM 2450 N N . ASN A 1 312 ? 32.205 -0.242 -5.658 1.00 74.38 312 ASN A N 1
ATOM 2451 C CA . ASN A 1 312 ? 32.360 -0.827 -6.998 1.00 74.38 312 ASN A CA 1
ATOM 2452 C C . ASN A 1 312 ? 31.224 -0.518 -7.995 1.00 74.38 312 ASN A C 1
ATOM 2454 O O . ASN A 1 312 ? 31.077 -1.207 -9.009 1.00 74.38 312 ASN A O 1
ATOM 2458 N N . TYR A 1 313 ? 30.422 0.517 -7.739 1.00 79.00 313 TYR A N 1
ATOM 2459 C CA . TYR A 1 313 ? 29.336 0.918 -8.618 1.00 79.00 313 TYR A CA 1
ATOM 2460 C C . TYR A 1 313 ? 29.878 1.666 -9.845 1.00 79.00 313 TYR A C 1
ATOM 2462 O O . TYR A 1 313 ? 30.888 2.369 -9.772 1.00 79.00 313 TYR A O 1
ATOM 2470 N N . PRO A 1 314 ? 29.235 1.505 -11.008 1.00 82.56 314 PRO A N 1
ATOM 2471 C CA . PRO A 1 314 ? 29.647 2.200 -12.215 1.00 82.56 314 PRO A CA 1
ATOM 2472 C C . PRO A 1 314 ? 29.400 3.712 -12.114 1.00 82.56 314 PRO A C 1
ATOM 2474 O O . PRO A 1 314 ? 28.399 4.152 -11.554 1.00 82.56 314 PRO A O 1
ATOM 2477 N N . SER A 1 315 ? 30.270 4.507 -12.740 1.00 87.31 315 SER A N 1
ATOM 2478 C CA . SER A 1 315 ? 30.237 5.978 -12.681 1.00 87.31 315 SER A CA 1
ATOM 2479 C C . SER A 1 315 ? 28.938 6.610 -13.187 1.00 87.31 315 SER A C 1
ATOM 2481 O O . SER A 1 315 ? 28.599 7.713 -12.778 1.00 87.31 315 SER A O 1
ATOM 2483 N N . TRP A 1 316 ? 28.179 5.920 -14.042 1.00 87.25 316 TRP A N 1
ATOM 2484 C CA . TRP A 1 316 ? 26.877 6.395 -14.515 1.00 87.25 316 TRP A CA 1
ATOM 2485 C C . TRP A 1 316 ? 25.774 6.356 -13.441 1.00 87.25 316 TRP A C 1
ATOM 2487 O O . TRP A 1 316 ? 24.718 6.942 -13.655 1.00 87.25 316 TRP A O 1
ATOM 2497 N N . LEU A 1 317 ? 26.002 5.709 -12.290 1.00 86.56 317 LEU A N 1
ATOM 2498 C CA . LEU A 1 317 ? 25.139 5.816 -11.102 1.00 86.56 317 LEU A CA 1
ATOM 2499 C C . LEU A 1 317 ? 25.521 6.984 -10.187 1.00 86.56 317 LEU A C 1
ATOM 2501 O O . LEU A 1 317 ? 24.749 7.338 -9.293 1.00 86.56 317 LEU A O 1
ATOM 2505 N N . THR A 1 318 ? 26.673 7.614 -10.401 1.00 89.94 318 THR A N 1
ATOM 2506 C CA . THR A 1 318 ? 27.043 8.822 -9.665 1.00 89.94 318 THR A CA 1
ATOM 2507 C C . THR A 1 318 ? 26.117 9.965 -10.089 1.00 89.94 318 THR A C 1
ATOM 2509 O O . THR A 1 318 ? 26.046 10.263 -11.285 1.00 89.94 318 THR A O 1
ATOM 2512 N N . PRO A 1 319 ? 25.402 10.621 -9.155 1.00 91.56 319 PRO A N 1
ATOM 2513 C CA . PRO A 1 319 ? 24.558 11.751 -9.504 1.00 91.56 319 PRO A CA 1
ATOM 2514 C C . PRO A 1 319 ? 25.425 12.902 -10.043 1.00 91.56 319 PRO A C 1
ATOM 2516 O O . PRO A 1 319 ? 26.441 13.246 -9.432 1.00 91.56 319 PRO A O 1
ATOM 2519 N N . PRO A 1 320 ? 25.039 13.522 -11.171 1.00 91.31 320 PRO A N 1
ATOM 2520 C CA . PRO A 1 320 ? 25.661 14.743 -11.668 1.00 91.31 320 PRO A CA 1
ATOM 2521 C C . PRO A 1 320 ? 25.671 15.853 -10.617 1.00 91.31 320 PRO A C 1
ATOM 2523 O O . PRO A 1 320 ? 24.741 15.963 -9.815 1.00 91.31 320 PRO A O 1
ATOM 2526 N N . ILE A 1 321 ? 26.671 16.739 -10.677 1.00 89.38 321 ILE A N 1
ATOM 2527 C CA . ILE A 1 321 ? 26.822 17.800 -9.672 1.00 89.38 321 ILE A CA 1
ATOM 2528 C C . ILE A 1 321 ? 25.610 18.733 -9.617 1.00 89.38 321 ILE A C 1
ATOM 2530 O O . ILE A 1 321 ? 25.221 19.160 -8.538 1.00 89.38 321 ILE A O 1
ATOM 2534 N N . SER A 1 322 ? 24.974 18.970 -10.769 1.00 89.12 322 SER A N 1
ATOM 2535 C CA . SER A 1 322 ? 23.746 19.758 -10.908 1.00 89.12 322 SER A CA 1
ATOM 2536 C C . SER A 1 322 ? 22.551 19.159 -10.169 1.00 89.12 322 SER A C 1
ATOM 2538 O O . SER A 1 322 ? 21.629 19.895 -9.836 1.00 89.12 322 SER A O 1
ATOM 2540 N N . ILE A 1 323 ? 22.564 17.847 -9.915 1.00 90.69 323 ILE A N 1
ATOM 2541 C CA . ILE A 1 323 ? 21.538 17.125 -9.158 1.00 90.69 323 ILE A CA 1
ATOM 2542 C C . ILE A 1 323 ? 21.955 17.020 -7.688 1.00 90.69 323 ILE A C 1
ATOM 2544 O O . ILE A 1 323 ? 21.158 17.325 -6.805 1.00 90.69 323 ILE A O 1
ATOM 2548 N N . SER A 1 324 ? 23.208 16.655 -7.394 1.00 87.81 324 SER A N 1
ATOM 2549 C CA . SER A 1 324 ? 23.688 16.533 -6.007 1.00 87.81 324 SER A CA 1
ATOM 2550 C C . SER A 1 324 ? 23.795 17.877 -5.271 1.00 87.81 324 SER A C 1
ATOM 2552 O O . SER A 1 324 ? 23.864 17.901 -4.043 1.00 87.81 324 SER A O 1
ATOM 2554 N N . SER A 1 325 ? 23.830 19.000 -5.998 1.00 89.19 325 SER A N 1
ATOM 2555 C CA . SER A 1 325 ? 23.784 20.352 -5.428 1.00 89.19 325 SER A CA 1
ATOM 2556 C C . SER A 1 325 ? 22.366 20.871 -5.184 1.00 89.19 325 SER A C 1
ATOM 2558 O O . SER A 1 325 ? 22.224 21.956 -4.619 1.00 89.19 325 SER A O 1
ATOM 2560 N N . LEU A 1 326 ? 21.325 20.160 -5.637 1.00 89.00 326 LEU A N 1
ATOM 2561 C CA . LEU A 1 326 ? 19.947 20.572 -5.391 1.00 89.00 326 LEU A CA 1
ATOM 2562 C C . LEU A 1 326 ? 19.643 20.542 -3.891 1.00 89.00 326 LEU A C 1
ATOM 2564 O O . LEU A 1 326 ? 20.086 19.667 -3.145 1.00 89.00 326 LEU A O 1
ATOM 2568 N N . MET A 1 327 ? 18.837 21.514 -3.481 1.00 82.06 327 MET A N 1
ATOM 2569 C CA . MET A 1 327 ? 18.158 21.540 -2.191 1.00 82.06 327 MET A CA 1
ATOM 2570 C C . MET A 1 327 ? 16.672 21.257 -2.443 1.00 82.06 327 MET A C 1
ATOM 2572 O O . MET A 1 327 ? 16.208 21.401 -3.575 1.00 82.06 327 MET A O 1
ATOM 2576 N N . SER A 1 328 ? 15.916 20.866 -1.415 1.00 86.75 328 SER A N 1
ATOM 2577 C CA . SER A 1 328 ? 14.471 20.598 -1.540 1.00 86.75 328 SER A CA 1
ATOM 2578 C C . SER A 1 328 ? 14.092 19.411 -2.441 1.00 86.75 328 SER A C 1
ATOM 2580 O O . SER A 1 328 ? 12.996 19.388 -3.004 1.00 86.75 328 SER A O 1
ATOM 2582 N N . ILE A 1 329 ? 14.946 18.391 -2.559 1.00 90.44 329 ILE A N 1
ATOM 2583 C CA . ILE A 1 329 ? 14.518 17.083 -3.073 1.00 90.44 329 ILE A CA 1
ATOM 2584 C C . ILE A 1 329 ? 13.540 16.464 -2.066 1.00 90.44 329 ILE A C 1
ATOM 2586 O O . ILE A 1 329 ? 13.818 16.445 -0.867 1.00 90.44 329 ILE A O 1
ATOM 2590 N N . ASP A 1 330 ? 12.396 15.983 -2.550 1.00 86.81 330 ASP A N 1
ATOM 2591 C CA . ASP A 1 330 ? 11.338 15.394 -1.724 1.00 86.81 330 ASP A CA 1
ATOM 2592 C C . ASP A 1 330 ? 11.402 13.860 -1.719 1.00 86.81 330 ASP A C 1
ATOM 2594 O O . ASP A 1 330 ? 11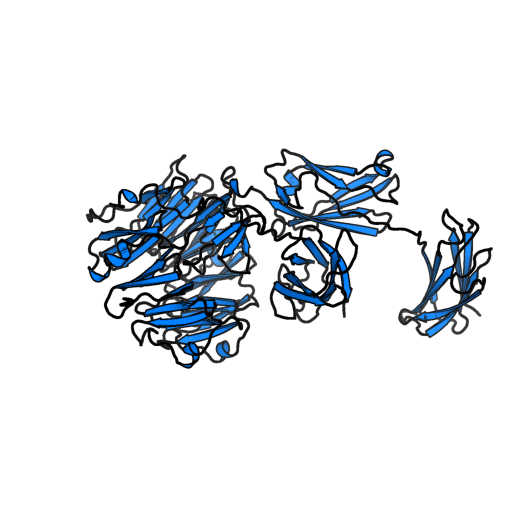.085 13.243 -0.708 1.00 86.81 330 ASP A O 1
ATOM 2598 N N . GLY A 1 331 ? 11.876 13.236 -2.805 1.00 88.56 331 GLY A N 1
ATOM 2599 C CA . GLY A 1 331 ? 12.067 11.787 -2.847 1.00 88.56 331 GLY A CA 1
ATOM 2600 C C . GLY A 1 331 ? 13.010 11.293 -3.940 1.00 88.56 331 GLY A C 1
ATOM 2601 O O . GLY A 1 331 ? 13.331 12.015 -4.888 1.00 88.56 331 GLY A O 1
ATOM 2602 N N . VAL A 1 332 ? 13.451 10.045 -3.790 1.00 88.62 332 VAL A N 1
ATOM 2603 C CA . VAL A 1 332 ? 14.349 9.334 -4.709 1.00 88.62 332 VAL A CA 1
ATOM 2604 C C . VAL A 1 332 ? 13.770 7.959 -5.051 1.00 88.62 332 VAL A C 1
ATOM 2606 O O . VAL A 1 332 ? 13.241 7.268 -4.183 1.00 88.62 332 VAL A O 1
ATOM 2609 N N . ILE A 1 333 ? 13.861 7.571 -6.324 1.00 87.06 333 ILE A N 1
ATOM 2610 C CA . ILE A 1 333 ? 13.484 6.245 -6.831 1.00 87.06 333 ILE A CA 1
ATOM 2611 C C . ILE A 1 333 ? 14.613 5.713 -7.700 1.00 87.06 333 ILE A C 1
ATOM 2613 O O . ILE A 1 333 ? 15.215 6.459 -8.472 1.00 87.06 333 ILE A O 1
ATOM 2617 N N . CYS A 1 334 ? 14.853 4.407 -7.631 1.00 84.12 334 CYS A N 1
ATOM 2618 C CA . CYS A 1 334 ? 15.829 3.745 -8.480 1.00 84.12 334 CYS A CA 1
ATOM 2619 C C . CYS A 1 334 ? 15.231 2.575 -9.271 1.00 84.12 334 CYS A C 1
ATOM 2621 O O . CYS A 1 334 ? 14.517 1.733 -8.731 1.00 84.12 334 CYS A O 1
ATOM 2623 N N . SER A 1 335 ? 15.597 2.504 -10.550 1.00 85.88 335 SER A N 1
ATOM 2624 C CA . SER A 1 335 ? 15.531 1.297 -11.377 1.00 85.88 335 SER A CA 1
ATOM 2625 C C . SER A 1 335 ? 16.912 0.626 -11.399 1.00 85.88 335 SER A C 1
ATOM 2627 O O . SER A 1 335 ? 17.912 1.284 -11.106 1.00 85.88 335 SER A O 1
ATOM 2629 N N . PRO A 1 336 ? 17.041 -0.638 -11.835 1.00 81.44 336 PRO A N 1
ATOM 2630 C CA . PRO A 1 336 ? 18.336 -1.324 -11.890 1.00 81.44 336 PRO A CA 1
ATOM 2631 C C . PRO A 1 336 ? 19.449 -0.629 -12.697 1.00 81.44 336 PRO A C 1
ATOM 2633 O O . PRO A 1 336 ? 20.610 -1.006 -12.548 1.00 81.44 336 PRO A O 1
ATOM 2636 N N . TYR A 1 337 ? 19.128 0.355 -13.545 1.00 86.44 337 TYR A N 1
ATOM 2637 C CA . TYR A 1 337 ? 20.103 1.046 -14.398 1.00 86.44 337 TYR A CA 1
ATOM 2638 C C . TYR A 1 337 ? 20.094 2.576 -14.283 1.00 86.44 337 TYR A C 1
ATOM 2640 O O . TYR A 1 337 ? 20.861 3.235 -14.990 1.00 86.44 337 TYR A O 1
ATOM 2648 N N . ALA A 1 338 ? 19.254 3.154 -13.427 1.00 90.25 338 ALA A N 1
ATOM 2649 C CA . ALA A 1 338 ? 19.122 4.602 -13.302 1.00 90.25 338 ALA A CA 1
ATOM 2650 C C . ALA A 1 338 ? 18.389 4.996 -12.021 1.00 90.25 338 ALA A C 1
ATOM 2652 O O . ALA A 1 338 ? 17.596 4.223 -11.485 1.00 90.25 338 ALA A O 1
ATOM 2653 N N . ALA A 1 339 ? 18.600 6.231 -11.594 1.00 90.94 339 ALA A N 1
ATOM 2654 C CA . ALA A 1 339 ? 17.927 6.845 -10.467 1.00 90.94 339 ALA A CA 1
ATOM 2655 C C . ALA A 1 339 ? 17.238 8.140 -10.903 1.00 90.94 339 ALA A C 1
ATOM 2657 O O . ALA A 1 339 ? 17.682 8.825 -11.829 1.00 90.94 339 ALA A O 1
ATOM 2658 N N . VAL A 1 340 ? 16.143 8.468 -10.226 1.00 93.31 340 VAL A N 1
ATOM 2659 C CA . VAL A 1 340 ? 15.408 9.718 -10.401 1.00 93.31 340 VAL A CA 1
ATOM 2660 C C . VAL A 1 340 ? 15.155 10.371 -9.050 1.00 93.31 340 VAL A C 1
ATOM 2662 O O . VAL A 1 340 ? 14.955 9.689 -8.044 1.00 93.31 340 VAL A O 1
ATOM 2665 N N . VAL A 1 341 ? 15.139 11.701 -9.033 1.00 93.56 341 VAL A N 1
ATOM 2666 C CA . VAL A 1 341 ? 14.759 12.501 -7.864 1.00 93.56 341 VAL A CA 1
ATOM 2667 C C . VAL A 1 341 ? 13.642 13.464 -8.222 1.00 93.56 341 VAL A C 1
ATOM 2669 O O . VAL A 1 341 ? 13.672 14.088 -9.283 1.00 93.56 341 VAL A O 1
ATOM 2672 N N . LEU A 1 342 ? 12.669 13.589 -7.322 1.00 92.50 342 LEU A N 1
ATOM 2673 C CA . LEU A 1 342 ? 11.553 14.524 -7.432 1.00 92.50 342 LEU A CA 1
ATOM 2674 C C . LEU A 1 342 ? 11.744 15.653 -6.418 1.00 92.50 342 LEU A C 1
ATOM 2676 O O . LEU A 1 342 ? 11.911 15.382 -5.228 1.00 92.50 342 LEU A O 1
ATOM 2680 N N . THR A 1 343 ? 11.729 16.908 -6.865 1.00 92.00 343 THR A N 1
ATOM 2681 C CA . THR A 1 343 ? 11.815 18.074 -5.969 1.00 92.00 343 THR A CA 1
ATOM 2682 C C . THR A 1 343 ? 10.449 18.488 -5.428 1.00 92.00 343 THR A C 1
ATOM 2684 O O . THR A 1 343 ? 9.413 18.118 -5.984 1.00 92.00 343 THR A O 1
ATOM 2687 N N . LYS A 1 344 ? 10.432 19.297 -4.360 1.00 86.69 344 LYS A N 1
ATOM 2688 C CA . LYS A 1 344 ? 9.198 19.872 -3.790 1.00 86.69 344 LYS A CA 1
ATOM 2689 C C . LYS A 1 344 ? 8.412 20.717 -4.800 1.00 86.69 344 LYS A C 1
ATOM 2691 O O . LYS A 1 344 ? 7.191 20.798 -4.711 1.00 86.69 344 LYS A O 1
ATOM 2696 N N . GLU A 1 345 ? 9.089 21.298 -5.789 1.00 90.25 345 GLU A N 1
ATOM 2697 C CA . GLU A 1 345 ? 8.490 22.026 -6.917 1.00 90.25 345 GLU A CA 1
ATOM 2698 C C . GLU A 1 345 ? 8.035 21.098 -8.058 1.00 90.25 345 GLU A C 1
ATOM 2700 O O . GLU A 1 345 ? 7.804 21.562 -9.174 1.00 90.25 345 GLU A O 1
ATOM 2705 N N . LYS A 1 346 ? 7.933 19.786 -7.803 1.00 91.50 346 LYS A N 1
ATOM 2706 C CA . LYS A 1 346 ? 7.448 18.771 -8.750 1.00 91.50 346 LYS A CA 1
ATOM 2707 C C . LYS A 1 346 ? 8.299 18.662 -10.020 1.00 91.50 346 LYS A C 1
ATOM 2709 O O . LYS A 1 346 ? 7.797 18.300 -11.084 1.00 91.50 346 LYS A O 1
ATOM 2714 N N . LYS A 1 347 ? 9.601 18.954 -9.916 1.00 94.69 347 LYS A N 1
ATOM 2715 C CA . LYS A 1 347 ? 10.571 18.737 -10.999 1.00 94.69 347 LYS A CA 1
ATOM 2716 C C . LYS A 1 347 ? 11.266 17.397 -10.831 1.00 94.69 347 LYS A C 1
ATOM 2718 O O . LYS A 1 347 ? 11.813 17.112 -9.767 1.00 94.69 347 LYS A O 1
ATOM 2723 N N . LEU A 1 348 ? 11.266 16.598 -11.890 1.00 95.12 348 LEU A N 1
ATOM 2724 C CA . LEU A 1 348 ? 11.900 15.290 -11.929 1.00 95.12 348 LEU A CA 1
ATOM 2725 C C . LEU A 1 348 ? 13.232 15.363 -12.675 1.00 95.12 348 LEU A C 1
ATOM 2727 O O . LEU A 1 348 ? 13.272 15.732 -13.849 1.00 95.12 348 LEU A O 1
ATOM 2731 N N . TYR A 1 349 ? 14.303 14.959 -12.002 1.00 94.94 349 TYR A N 1
ATOM 2732 C CA . TYR A 1 349 ? 15.636 14.798 -12.577 1.00 94.94 349 TYR A CA 1
ATOM 2733 C C . TYR A 1 349 ? 15.985 13.312 -12.620 1.00 94.94 349 TYR A C 1
ATOM 2735 O O . TYR A 1 349 ? 15.584 12.567 -11.729 1.00 94.94 349 TYR A O 1
ATOM 2743 N N . GLY A 1 350 ? 16.746 12.875 -13.624 1.00 93.62 350 GLY A N 1
ATOM 2744 C CA . GLY A 1 350 ? 17.112 11.470 -13.796 1.00 93.62 350 GLY A CA 1
ATOM 2745 C C . GLY A 1 350 ? 18.526 11.301 -14.329 1.00 93.62 350 GLY A C 1
ATOM 2746 O O . GLY A 1 350 ? 18.947 12.031 -15.224 1.00 93.62 350 GLY A O 1
ATOM 2747 N N . TRP A 1 351 ? 19.260 10.330 -13.794 1.00 93.12 351 TRP A N 1
ATOM 2748 C CA . TRP A 1 351 ? 20.603 9.961 -14.244 1.00 93.12 351 TRP A CA 1
ATOM 2749 C C . TRP A 1 351 ? 20.760 8.442 -14.237 1.00 93.12 351 TRP A C 1
ATOM 2751 O O . TRP A 1 351 ? 20.017 7.724 -13.572 1.00 93.12 351 TRP A O 1
ATOM 2761 N N . GLY A 1 352 ? 21.716 7.929 -15.004 1.00 90.00 352 GLY A N 1
ATOM 2762 C CA . GLY A 1 352 ? 21.913 6.493 -15.129 1.00 90.00 352 GLY A CA 1
ATOM 2763 C C . GLY A 1 352 ? 22.604 6.107 -16.422 1.00 90.00 352 GLY A C 1
ATOM 2764 O O . GLY A 1 352 ? 23.180 6.938 -17.128 1.00 90.00 352 GLY A O 1
ATOM 2765 N N . SER A 1 353 ? 22.508 4.823 -16.754 1.00 87.50 353 SER A N 1
ATOM 2766 C CA . SER A 1 353 ? 22.950 4.303 -18.041 1.00 87.50 353 SER A CA 1
ATOM 2767 C C . SER A 1 353 ? 22.210 5.010 -19.185 1.00 87.50 353 SER A C 1
ATOM 2769 O O . SER A 1 353 ? 20.994 5.218 -19.125 1.00 87.50 353 SER A O 1
ATOM 27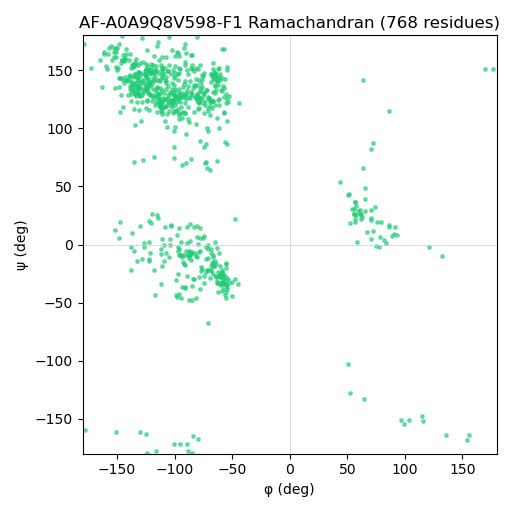71 N N . LYS A 1 354 ? 22.952 5.384 -20.235 1.00 85.06 354 LYS A N 1
ATOM 2772 C CA . LYS A 1 354 ? 22.417 6.114 -21.391 1.00 85.06 354 LYS A CA 1
ATOM 2773 C C . LYS A 1 354 ? 21.218 5.368 -21.983 1.00 85.06 354 LYS A C 1
ATOM 2775 O O . LYS A 1 354 ? 21.343 4.213 -22.381 1.00 85.06 354 LYS A O 1
ATOM 2780 N N . GLY A 1 355 ? 20.075 6.048 -22.058 1.00 84.44 355 GLY A N 1
ATOM 2781 C CA . GLY A 1 355 ? 18.832 5.494 -22.606 1.00 84.44 355 GLY A CA 1
ATOM 2782 C C . GLY A 1 355 ? 17.997 4.658 -21.628 1.00 84.44 355 GLY A C 1
ATOM 2783 O O . GLY A 1 355 ? 16.936 4.194 -22.022 1.00 84.44 355 GLY A O 1
ATOM 2784 N N . ASN A 1 356 ? 18.421 4.503 -20.367 1.00 86.38 356 ASN A N 1
ATOM 2785 C CA . ASN A 1 356 ? 17.738 3.685 -19.351 1.00 86.38 356 ASN A CA 1
ATOM 2786 C C . ASN A 1 356 ? 17.176 4.500 -18.172 1.00 86.38 356 ASN A C 1
ATOM 2788 O O . ASN A 1 356 ? 17.000 3.959 -17.086 1.00 86.38 356 ASN A O 1
ATOM 2792 N N . GLY A 1 357 ? 16.925 5.800 -18.358 1.00 81.56 357 GLY A N 1
ATOM 2793 C CA . GLY A 1 357 ? 16.368 6.678 -17.318 1.00 81.56 357 GLY A CA 1
ATOM 2794 C C . GLY A 1 357 ? 17.089 8.014 -17.142 1.00 81.56 357 GLY A C 1
ATOM 2795 O O . GLY A 1 357 ? 16.557 8.897 -16.475 1.00 81.56 357 GLY A O 1
ATOM 2796 N N . SER A 1 358 ? 18.254 8.194 -17.777 1.00 88.50 358 SER A N 1
ATOM 2797 C CA . SER A 1 358 ? 18.926 9.494 -17.874 1.00 88.50 358 SER A CA 1
ATOM 2798 C C . SER A 1 358 ? 18.029 10.531 -18.559 1.00 88.50 358 SER A C 1
ATOM 2800 O O . SER A 1 358 ? 17.488 10.248 -19.630 1.00 88.50 358 SER A O 1
ATOM 2802 N N . LEU A 1 359 ? 17.918 11.723 -17.972 1.00 91.19 359 LEU A N 1
ATOM 2803 C CA . LEU A 1 359 ? 17.191 12.863 -18.527 1.00 91.19 359 LEU A CA 1
ATOM 2804 C C . LEU A 1 359 ? 18.168 13.999 -18.842 1.00 91.19 359 LEU A C 1
ATOM 2806 O O . LEU A 1 359 ? 18.898 14.444 -17.959 1.00 91.19 359 LEU A O 1
ATOM 2810 N N . ASP A 1 360 ? 18.138 14.501 -20.077 1.00 86.62 360 ASP A N 1
ATOM 2811 C CA . ASP A 1 360 ? 18.933 15.675 -20.467 1.00 86.62 360 ASP A CA 1
ATOM 2812 C C . ASP A 1 360 ? 18.341 16.973 -19.891 1.00 86.62 360 ASP A C 1
ATOM 2814 O O . ASP A 1 360 ? 19.065 17.907 -19.547 1.00 86.62 360 ASP A O 1
ATOM 2818 N N . VAL A 1 361 ? 17.010 17.023 -19.764 1.00 90.56 361 VAL A N 1
ATOM 2819 C CA . VAL A 1 361 ? 16.242 18.153 -19.227 1.00 90.56 361 VAL A CA 1
ATOM 2820 C C . VAL A 1 361 ? 15.237 17.617 -18.203 1.00 90.56 361 VAL A C 1
ATOM 2822 O O . VAL A 1 361 ? 14.605 16.591 -18.469 1.00 90.56 361 VAL A O 1
ATOM 2825 N N . PRO A 1 362 ? 15.064 18.274 -17.040 1.00 94.19 362 PRO A N 1
ATOM 2826 C CA . PRO A 1 362 ? 14.085 17.840 -16.053 1.00 94.19 362 PRO A CA 1
ATOM 2827 C C . PRO A 1 362 ? 12.649 17.938 -16.577 1.00 94.19 362 PRO A C 1
ATOM 2829 O O . PRO A 1 362 ? 12.298 18.862 -17.314 1.00 94.19 362 PRO A O 1
ATOM 2832 N N . ILE A 1 363 ? 11.801 17.011 -16.135 1.00 95.69 363 ILE A N 1
ATOM 2833 C CA . ILE A 1 363 ? 10.363 17.017 -16.429 1.00 95.69 363 ILE A CA 1
ATOM 2834 C C . ILE A 1 363 ? 9.653 17.803 -15.323 1.00 95.69 363 ILE A C 1
ATOM 2836 O O . ILE A 1 363 ? 9.877 17.550 -14.141 1.00 95.69 363 ILE A O 1
ATOM 2840 N N . ASN A 1 364 ? 8.805 18.764 -15.690 1.00 96.00 364 ASN A N 1
ATOM 2841 C CA . ASN A 1 364 ? 8.056 19.581 -14.731 1.00 96.00 364 ASN A CA 1
ATOM 2842 C C . ASN A 1 364 ? 6.700 18.952 -14.379 1.00 96.00 364 ASN A C 1
ATOM 2844 O O . ASN A 1 364 ? 6.188 18.105 -15.112 1.00 96.00 364 ASN A O 1
ATOM 2848 N N . ASN A 1 365 ? 6.096 19.440 -13.293 1.00 94.69 365 ASN A N 1
ATOM 2849 C CA . ASN A 1 365 ? 4.738 19.111 -12.857 1.00 94.69 365 ASN A CA 1
ATOM 2850 C C . ASN A 1 365 ? 4.520 17.604 -12.654 1.00 94.69 365 ASN A C 1
ATOM 2852 O O . ASN A 1 365 ? 3.455 17.089 -12.977 1.00 94.69 365 ASN A O 1
ATOM 2856 N N . VAL A 1 366 ? 5.519 16.872 -12.157 1.00 93.50 366 VAL A N 1
ATOM 2857 C CA . VAL A 1 366 ? 5.427 15.426 -11.899 1.00 93.50 366 VAL A CA 1
ATOM 2858 C C . VAL A 1 366 ? 4.825 15.163 -10.516 1.00 93.50 366 VAL A C 1
ATOM 2860 O O . VAL A 1 366 ? 5.270 15.722 -9.517 1.00 93.50 366 VAL A O 1
ATOM 2863 N N . LEU A 1 367 ? 3.829 14.278 -10.448 1.00 88.19 367 LEU A N 1
ATOM 2864 C CA . LEU A 1 367 ? 3.204 13.823 -9.201 1.00 88.19 367 LEU A CA 1
ATOM 2865 C C . LEU A 1 367 ? 3.795 12.513 -8.683 1.00 88.19 367 LEU A C 1
ATOM 2867 O O . LEU A 1 367 ? 3.968 12.336 -7.479 1.00 88.19 367 LEU A O 1
ATOM 2871 N N . THR A 1 368 ? 4.038 11.556 -9.575 1.00 87.06 368 THR A N 1
ATOM 2872 C CA . THR A 1 368 ? 4.558 10.235 -9.210 1.00 87.06 368 THR A CA 1
ATOM 2873 C C . THR A 1 368 ? 5.240 9.573 -10.400 1.00 87.06 368 THR A C 1
ATOM 2875 O O . THR A 1 368 ? 5.061 10.003 -11.542 1.00 87.06 368 THR A O 1
ATOM 2878 N N . VAL A 1 369 ? 6.030 8.538 -10.125 1.00 90.38 369 VAL A N 1
ATOM 2879 C CA . VAL A 1 369 ? 6.855 7.831 -11.103 1.00 90.38 369 VAL A CA 1
ATOM 2880 C C . VAL A 1 369 ? 6.773 6.330 -10.846 1.00 90.38 369 VAL A C 1
ATOM 2882 O O . VAL A 1 369 ? 6.920 5.888 -9.710 1.00 90.38 369 VAL A O 1
ATOM 2885 N N . GLY A 1 370 ? 6.579 5.558 -11.909 1.00 90.12 370 GLY A N 1
ATOM 2886 C CA . GLY A 1 370 ? 6.806 4.119 -11.962 1.00 90.12 370 GLY A CA 1
ATOM 2887 C C . GLY A 1 370 ? 8.003 3.805 -12.860 1.00 90.12 370 GLY A C 1
ATOM 2888 O O . GLY A 1 370 ? 8.413 4.621 -13.688 1.00 90.12 370 GLY A O 1
ATOM 2889 N N . TYR A 1 371 ? 8.569 2.611 -12.724 1.00 91.69 371 TYR A N 1
ATOM 2890 C CA . TYR A 1 371 ? 9.686 2.169 -13.554 1.00 91.69 371 TYR A CA 1
ATOM 2891 C C . TYR A 1 371 ? 9.518 0.721 -13.993 1.00 91.69 371 TYR A C 1
ATOM 2893 O O . TYR A 1 371 ? 8.918 -0.092 -13.294 1.00 91.69 371 TYR A O 1
ATOM 2901 N N . THR A 1 372 ? 10.095 0.406 -15.146 1.00 92.62 372 THR A N 1
ATOM 2902 C CA . THR A 1 372 ? 10.494 -0.955 -15.496 1.00 92.62 372 THR A CA 1
ATOM 2903 C C . THR A 1 372 ? 11.992 -1.106 -15.267 1.00 92.62 372 THR A C 1
ATOM 2905 O O . THR A 1 372 ? 12.662 -0.213 -14.746 1.00 92.62 372 THR A O 1
ATOM 2908 N N . ARG A 1 373 ? 12.584 -2.227 -15.686 1.00 87.31 373 ARG A N 1
ATOM 2909 C CA . ARG A 1 373 ? 14.026 -2.418 -15.529 1.00 87.31 373 ARG A CA 1
ATOM 2910 C C . ARG A 1 373 ? 14.847 -1.336 -16.247 1.00 87.31 373 ARG A C 1
ATOM 2912 O O . ARG A 1 373 ? 15.928 -1.015 -15.775 1.00 87.31 373 ARG A O 1
ATOM 2919 N N . THR A 1 374 ? 14.361 -0.827 -17.383 1.00 91.38 374 THR A N 1
ATOM 2920 C CA . THR A 1 374 ? 15.123 0.027 -18.327 1.00 91.38 374 THR A CA 1
ATOM 2921 C C . THR A 1 374 ? 14.331 1.230 -18.857 1.00 91.38 374 THR A C 1
ATOM 2923 O O . THR A 1 374 ? 14.770 1.914 -19.782 1.00 91.38 374 THR A O 1
ATOM 2926 N N . ALA A 1 375 ? 13.157 1.502 -18.293 1.00 95.00 375 ALA A N 1
ATOM 2927 C CA . ALA A 1 375 ? 12.330 2.643 -18.656 1.00 95.00 375 ALA A CA 1
ATOM 2928 C C . ALA A 1 375 ? 11.636 3.215 -17.420 1.00 95.00 375 ALA A C 1
ATOM 2930 O O . ALA A 1 375 ? 11.473 2.532 -16.408 1.00 95.00 375 ALA A O 1
ATOM 2931 N N . PHE A 1 376 ? 11.197 4.460 -17.525 1.00 95.50 376 PHE A N 1
ATOM 2932 C CA . PHE A 1 376 ? 10.411 5.148 -16.511 1.00 95.50 376 PHE A CA 1
ATOM 2933 C C . PHE A 1 376 ? 9.122 5.679 -17.121 1.00 95.50 376 PHE A C 1
ATOM 2935 O O . PHE A 1 376 ? 9.037 5.933 -18.325 1.00 95.50 376 PHE A O 1
ATOM 2942 N N . SER A 1 377 ? 8.129 5.860 -16.260 1.00 95.69 377 SER A N 1
ATOM 2943 C CA . SER A 1 377 ? 6.879 6.519 -16.587 1.00 95.69 377 SER A CA 1
ATOM 2944 C C . SER A 1 377 ? 6.468 7.428 -15.438 1.00 95.69 377 SER A C 1
ATOM 2946 O O . SER A 1 377 ? 6.535 7.029 -14.282 1.00 95.69 377 SER A O 1
ATOM 2948 N N . ALA A 1 378 ? 6.008 8.634 -15.738 1.00 94.94 378 ALA A N 1
ATOM 2949 C CA . ALA A 1 378 ? 5.560 9.620 -14.767 1.00 94.94 378 ALA A CA 1
ATOM 2950 C C . ALA A 1 378 ? 4.096 9.997 -15.006 1.00 94.94 378 ALA A C 1
ATOM 2952 O O . ALA A 1 378 ? 3.647 10.024 -16.152 1.00 94.94 378 ALA A O 1
ATOM 2953 N N . ILE A 1 379 ? 3.379 10.318 -13.928 1.00 94.50 379 ILE A N 1
ATOM 2954 C CA . ILE A 1 379 ? 2.079 11.000 -13.982 1.00 94.50 379 ILE A CA 1
ATOM 2955 C C . ILE A 1 379 ? 2.303 12.471 -13.643 1.00 94.50 379 ILE A C 1
ATOM 2957 O O . ILE A 1 379 ? 2.952 12.774 -12.637 1.00 94.50 379 ILE A O 1
ATOM 2961 N N . THR A 1 380 ? 1.768 13.377 -14.459 1.00 95.12 380 THR A N 1
ATOM 2962 C CA . THR A 1 380 ? 1.854 14.827 -14.234 1.00 95.12 380 THR A CA 1
ATOM 2963 C C . THR A 1 380 ? 0.677 15.373 -13.418 1.00 95.12 380 THR A C 1
ATOM 2965 O O . THR A 1 380 ? -0.296 14.667 -13.168 1.00 95.12 380 THR A O 1
ATOM 2968 N N . GLU A 1 381 ? 0.722 16.646 -13.016 1.00 92.06 381 GLU A N 1
ATOM 2969 C CA . GLU A 1 381 ? -0.396 17.346 -12.358 1.00 92.06 381 GLU A CA 1
ATOM 2970 C C . GLU A 1 381 ? -1.656 17.425 -13.224 1.00 92.06 381 GLU A C 1
ATOM 2972 O O . GLU A 1 381 ? -2.763 17.457 -12.701 1.00 92.06 381 GLU A O 1
ATOM 2977 N N . GLU A 1 382 ? -1.499 17.380 -14.548 1.00 94.12 382 GLU A N 1
ATOM 2978 C CA . GLU A 1 382 ? -2.611 17.265 -15.499 1.00 94.12 382 GLU A CA 1
ATOM 2979 C C . GLU A 1 382 ? -3.161 15.832 -15.596 1.00 94.12 382 GLU A C 1
ATOM 2981 O O . GLU A 1 382 ? -3.995 15.542 -16.455 1.00 94.12 382 GLU A O 1
ATOM 2986 N N . LEU A 1 383 ? -2.673 14.918 -14.751 1.00 94.25 383 LEU A N 1
ATOM 2987 C CA . LEU A 1 383 ? -3.017 13.499 -14.742 1.00 94.25 383 LEU A CA 1
ATOM 2988 C C . LEU A 1 383 ? -2.726 12.809 -16.087 1.00 94.25 383 LEU A C 1
ATOM 2990 O O . LEU A 1 383 ? -3.449 11.897 -16.489 1.00 94.25 383 LEU A O 1
ATOM 2994 N N . LYS A 1 384 ? -1.677 13.250 -16.796 1.00 97.00 384 LYS A N 1
ATOM 2995 C CA . LYS A 1 384 ? -1.187 12.648 -18.049 1.00 97.00 384 LYS A CA 1
ATOM 2996 C C . LYS A 1 384 ? 0.017 11.753 -17.794 1.00 97.00 384 LYS A C 1
ATOM 2998 O O . LYS A 1 384 ? 0.777 11.996 -16.859 1.00 97.00 384 LYS A O 1
ATOM 3003 N N . ILE A 1 385 ? 0.217 10.768 -18.667 1.00 97.75 385 ILE A N 1
ATOM 3004 C CA . ILE A 1 385 ? 1.390 9.890 -18.639 1.00 97.75 385 ILE A CA 1
ATOM 3005 C C . ILE A 1 385 ? 2.498 10.450 -19.536 1.00 97.75 385 ILE A C 1
ATOM 3007 O O . ILE A 1 385 ? 2.249 10.877 -20.661 1.00 97.75 385 ILE A O 1
ATOM 3011 N N . ILE A 1 386 ? 3.735 10.394 -19.048 1.00 96.75 386 ILE A N 1
ATOM 3012 C CA . ILE A 1 386 ? 4.959 10.575 -19.836 1.00 96.75 386 ILE A CA 1
ATOM 3013 C C . ILE A 1 386 ? 5.819 9.332 -19.627 1.00 96.75 386 ILE A C 1
ATOM 3015 O O . ILE A 1 386 ? 6.041 8.957 -18.483 1.00 96.75 386 ILE A O 1
ATOM 3019 N N . ALA A 1 387 ? 6.335 8.717 -20.693 1.00 96.62 387 ALA A N 1
ATOM 3020 C CA . ALA A 1 387 ? 7.248 7.575 -20.603 1.00 96.62 387 ALA A CA 1
ATOM 3021 C C . ALA A 1 387 ? 8.549 7.841 -21.372 1.00 96.62 387 ALA A C 1
ATOM 3023 O O . ALA A 1 387 ? 8.534 8.527 -22.395 1.00 96.62 387 ALA A O 1
ATOM 3024 N N . TRP A 1 388 ? 9.667 7.320 -20.864 1.00 95.81 388 TRP A N 1
ATOM 3025 C CA . TRP A 1 388 ? 10.981 7.419 -21.504 1.00 95.81 388 TRP A CA 1
ATOM 3026 C C . TRP A 1 388 ? 11.871 6.225 -21.148 1.00 95.81 388 TRP A C 1
ATOM 3028 O O . TRP A 1 388 ? 11.642 5.516 -20.168 1.00 95.81 388 TRP A O 1
ATOM 3038 N N . GLY A 1 389 ? 12.913 6.007 -21.947 1.00 94.38 389 GLY A N 1
ATOM 3039 C CA . GLY A 1 389 ? 13.857 4.899 -21.800 1.00 94.38 389 GLY A CA 1
ATOM 3040 C C . GLY A 1 389 ? 13.802 3.945 -22.991 1.00 94.38 389 GLY A C 1
ATOM 3041 O O . GLY A 1 389 ? 13.455 4.353 -24.102 1.00 94.38 389 GLY A O 1
ATOM 3042 N N . ILE A 1 390 ? 14.119 2.665 -22.780 1.00 93.81 390 ILE A N 1
ATOM 3043 C CA . ILE A 1 390 ? 14.079 1.672 -23.863 1.00 93.81 390 ILE A CA 1
ATOM 3044 C C . ILE A 1 390 ? 12.637 1.444 -24.334 1.00 93.81 390 ILE A C 1
ATOM 3046 O O . ILE A 1 390 ? 11.771 1.023 -23.565 1.00 93.81 390 ILE A O 1
ATOM 3050 N N . ALA A 1 391 ? 12.393 1.644 -25.633 1.00 93.25 391 ALA A N 1
ATOM 3051 C CA . ALA A 1 391 ? 11.071 1.502 -26.245 1.00 93.25 391 ALA A CA 1
ATOM 3052 C C . ALA A 1 391 ? 10.444 0.113 -26.012 1.00 93.25 391 ALA A C 1
ATOM 3054 O O . ALA A 1 391 ? 9.279 0.025 -25.629 1.00 93.25 391 ALA A O 1
ATOM 3055 N N . SER A 1 392 ? 11.222 -0.969 -26.149 1.00 91.12 392 SER A N 1
ATOM 3056 C CA . SER A 1 392 ? 10.743 -2.343 -25.916 1.00 91.12 392 SER A CA 1
ATOM 3057 C C . SER A 1 392 ? 10.388 -2.642 -24.456 1.00 91.12 392 SER A C 1
ATOM 3059 O O . SER A 1 392 ? 9.722 -3.637 -24.189 1.00 91.12 392 SER A O 1
ATOM 3061 N N . ALA A 1 393 ? 10.818 -1.795 -23.517 1.00 92.44 393 ALA A N 1
ATOM 3062 C CA . ALA A 1 393 ? 10.497 -1.887 -22.096 1.00 92.44 393 ALA A CA 1
ATOM 3063 C C . ALA A 1 393 ? 9.425 -0.870 -21.662 1.00 92.44 393 ALA A C 1
ATOM 3065 O O . ALA A 1 393 ? 9.290 -0.591 -20.471 1.00 92.44 393 ALA A O 1
ATOM 3066 N N . GLY A 1 394 ? 8.693 -0.292 -22.623 1.00 94.44 394 GLY A N 1
ATOM 3067 C CA . GLY A 1 394 ? 7.634 0.685 -22.374 1.00 94.44 394 GLY A CA 1
ATOM 3068 C C . GLY A 1 394 ? 8.095 2.146 -22.365 1.00 94.44 394 GLY A C 1
ATOM 3069 O O . GLY A 1 394 ? 7.304 3.021 -22.027 1.00 94.44 394 GLY A O 1
ATOM 3070 N N . GLY A 1 395 ? 9.338 2.435 -22.764 1.00 95.12 395 GLY A N 1
ATOM 3071 C CA . GLY A 1 395 ? 9.854 3.806 -22.878 1.00 95.12 395 GLY A CA 1
ATOM 3072 C C . GLY A 1 395 ? 9.228 4.639 -24.004 1.00 95.12 395 GLY A C 1
ATOM 3073 O O . GLY A 1 395 ? 9.491 5.833 -24.079 1.00 95.12 395 GLY A O 1
ATOM 3074 N N . LEU A 1 396 ? 8.404 4.032 -24.867 1.00 94.75 396 LEU A N 1
ATOM 3075 C CA . LEU A 1 396 ? 7.593 4.724 -25.867 1.00 94.75 396 LEU A CA 1
ATOM 3076 C C . LEU A 1 396 ? 6.114 4.618 -25.482 1.00 94.75 396 LEU A C 1
ATOM 3078 O O . LEU A 1 396 ? 5.563 3.517 -25.428 1.00 94.75 396 LEU A O 1
ATOM 3082 N N . LEU A 1 397 ? 5.483 5.764 -25.224 1.00 96.44 397 LEU A N 1
ATOM 3083 C CA . LEU A 1 397 ? 4.073 5.835 -24.855 1.00 96.44 397 LEU A CA 1
ATOM 3084 C C . LEU A 1 397 ? 3.173 5.734 -26.104 1.00 96.44 397 LEU A C 1
ATOM 3086 O O . LEU A 1 397 ? 3.371 6.509 -27.042 1.00 96.44 397 LEU A O 1
ATOM 3090 N N . PRO A 1 398 ? 2.169 4.838 -26.134 1.00 96.81 398 PRO A N 1
ATOM 3091 C CA . PRO A 1 398 ? 1.196 4.789 -27.223 1.00 96.81 398 PRO A CA 1
ATOM 3092 C C . PRO A 1 398 ? 0.373 6.079 -27.349 1.00 96.81 398 PRO A C 1
ATOM 3094 O O . PRO A 1 398 ? -0.030 6.661 -26.342 1.00 96.81 398 PRO A O 1
ATOM 3097 N N . ASN A 1 399 ? 0.048 6.476 -28.586 1.00 96.06 399 ASN A N 1
ATOM 3098 C CA . ASN A 1 399 ? -0.716 7.701 -28.879 1.00 96.06 399 ASN A CA 1
ATOM 3099 C C . ASN A 1 399 ? -2.098 7.738 -28.212 1.00 96.06 399 ASN A C 1
ATOM 3101 O O . ASN A 1 399 ? -2.574 8.796 -27.813 1.00 96.06 399 ASN A O 1
ATOM 3105 N N . GLU A 1 400 ? -2.741 6.579 -28.082 1.00 94.88 400 GLU A N 1
ATOM 3106 C CA . GLU A 1 400 ? -4.037 6.464 -27.412 1.00 94.88 400 GLU A CA 1
ATOM 3107 C C . GLU A 1 400 ? -3.933 6.879 -25.941 1.00 94.88 400 GLU A C 1
ATOM 3109 O O . GLU A 1 400 ? -4.783 7.610 -25.449 1.00 94.88 400 GLU A O 1
ATOM 3114 N N . ILE A 1 401 ? -2.855 6.479 -25.260 1.00 96.50 401 ILE A N 1
ATOM 3115 C CA . ILE A 1 401 ? -2.618 6.801 -23.848 1.00 96.50 401 ILE A CA 1
ATOM 3116 C C . ILE A 1 401 ? -2.123 8.246 -23.704 1.00 96.50 401 ILE A C 1
ATOM 3118 O O . ILE A 1 401 ? -2.534 8.942 -22.778 1.00 96.50 401 ILE A O 1
ATOM 3122 N N . SER A 1 402 ? -1.280 8.731 -24.625 1.00 95.44 402 SER A N 1
ATOM 3123 C CA . SER A 1 402 ? -0.731 10.096 -24.565 1.00 95.44 402 SER A CA 1
ATOM 3124 C C . SER A 1 402 ? -1.784 11.194 -24.760 1.00 95.44 402 SER A C 1
ATOM 3126 O O . SER A 1 402 ? -1.611 12.306 -24.260 1.00 95.44 402 SER A O 1
ATOM 3128 N N . ALA A 1 403 ? -2.886 10.884 -25.449 1.00 95.50 403 ALA A N 1
ATOM 3129 C CA . ALA A 1 403 ? -4.016 11.790 -25.646 1.00 95.50 403 ALA A CA 1
ATOM 3130 C C . ALA A 1 403 ? -4.980 11.855 -24.443 1.00 95.50 403 ALA A C 1
ATOM 3132 O O . ALA A 1 403 ? -5.856 12.722 -24.413 1.00 95.50 403 ALA A O 1
ATOM 3133 N N . MET A 1 404 ? -4.843 10.958 -23.462 1.00 96.94 404 MET A N 1
ATOM 3134 C CA . MET A 1 404 ? -5.726 10.869 -22.296 1.00 96.94 404 MET A CA 1
ATOM 3135 C C . MET A 1 404 ? -5.157 11.625 -21.086 1.00 96.94 404 MET A C 1
ATOM 3137 O O . MET A 1 404 ? -3.946 11.736 -20.896 1.00 96.94 404 MET A O 1
ATOM 3141 N N . ASN A 1 405 ? -6.054 12.115 -20.234 1.00 96.75 405 ASN A N 1
ATOM 3142 C CA . ASN A 1 405 ? -5.766 12.585 -18.878 1.00 96.75 405 ASN A CA 1
ATOM 3143 C C . ASN A 1 405 ? -6.505 11.692 -17.867 1.00 96.75 405 ASN A C 1
ATOM 3145 O O . ASN A 1 405 ? -7.153 10.734 -18.264 1.00 96.75 405 ASN A O 1
ATOM 3149 N N . GLY A 1 406 ? -6.412 11.985 -16.570 1.00 95.19 406 GLY A N 1
ATOM 3150 C CA . GLY A 1 406 ? -7.140 11.253 -15.528 1.00 95.19 406 GLY A CA 1
ATOM 3151 C C . GLY A 1 406 ? -6.444 9.989 -15.013 1.00 95.19 406 GLY A C 1
ATOM 3152 O O . GLY A 1 406 ? -7.098 9.155 -14.389 1.00 95.19 406 GLY A O 1
ATOM 3153 N N . PHE A 1 407 ? -5.143 9.812 -15.254 1.00 95.31 407 PHE A N 1
ATOM 3154 C CA . PHE A 1 407 ? -4.376 8.705 -14.677 1.00 95.31 407 PHE A CA 1
ATOM 3155 C C . PHE A 1 407 ? -4.007 8.966 -13.214 1.00 95.31 407 PHE A C 1
ATOM 3157 O O . PHE A 1 407 ? -3.532 10.045 -12.864 1.00 95.31 407 PHE A O 1
ATOM 3164 N N . THR A 1 408 ? -4.193 7.960 -12.360 1.00 89.44 408 THR A N 1
ATOM 3165 C CA . THR A 1 408 ? -4.002 8.061 -10.902 1.00 89.44 408 THR A CA 1
ATOM 3166 C C . THR A 1 408 ? -2.902 7.144 -10.368 1.00 89.44 408 THR A C 1
ATOM 3168 O O . THR A 1 408 ? -2.326 7.423 -9.316 1.00 89.44 408 THR A O 1
ATOM 3171 N N . GLN A 1 409 ? -2.559 6.082 -11.100 1.00 89.81 409 GLN A N 1
ATOM 3172 C CA . GLN A 1 409 ? -1.500 5.138 -10.744 1.00 89.81 409 GLN A CA 1
ATOM 3173 C C . GLN A 1 409 ? -0.759 4.685 -12.005 1.00 89.81 409 GLN A C 1
ATOM 3175 O O . GLN A 1 409 ? -1.380 4.500 -13.050 1.00 89.81 409 GLN A O 1
ATOM 3180 N N . VAL A 1 410 ? 0.555 4.482 -11.908 1.00 92.69 410 VAL A N 1
ATOM 3181 C CA . VAL A 1 410 ? 1.361 3.823 -12.942 1.00 92.69 410 VAL A CA 1
ATOM 3182 C C . VAL A 1 410 ? 2.395 2.928 -12.274 1.00 92.69 410 VAL A C 1
ATOM 3184 O O . VAL A 1 410 ? 3.114 3.369 -11.380 1.00 92.69 410 VAL A O 1
ATOM 3187 N N . ILE A 1 411 ? 2.459 1.669 -12.694 1.00 91.69 411 ILE A N 1
ATOM 3188 C CA . ILE A 1 411 ? 3.411 0.679 -12.183 1.00 91.69 411 ILE A CA 1
ATOM 3189 C C . ILE A 1 411 ? 4.034 -0.098 -13.342 1.00 91.69 411 ILE A C 1
ATOM 3191 O O . ILE A 1 411 ? 3.453 -0.169 -14.428 1.00 91.69 411 ILE A O 1
ATOM 3195 N N . GLY A 1 412 ? 5.213 -0.678 -13.123 1.00 92.06 412 GLY A N 1
ATOM 3196 C CA . GLY A 1 412 ? 5.932 -1.440 -14.138 1.00 92.06 412 GLY A CA 1
ATOM 3197 C C . GLY A 1 412 ? 6.289 -2.852 -13.685 1.00 92.06 412 GLY A C 1
ATOM 3198 O O . GLY A 1 412 ? 6.627 -3.082 -12.527 1.00 92.06 412 GLY A O 1
ATOM 3199 N N . THR A 1 413 ? 6.248 -3.792 -14.625 1.00 94.12 413 THR A N 1
ATOM 3200 C CA . THR A 1 413 ? 6.971 -5.067 -14.536 1.00 94.12 413 THR A CA 1
ATOM 3201 C C . THR A 1 413 ? 8.411 -4.867 -15.026 1.00 94.12 413 THR A C 1
ATOM 3203 O O . THR A 1 413 ? 8.880 -3.742 -15.211 1.00 94.12 413 THR A O 1
ATOM 3206 N N . ARG A 1 414 ? 9.157 -5.937 -15.332 1.00 91.69 414 ARG A N 1
ATOM 3207 C CA . ARG A 1 414 ? 10.496 -5.801 -15.936 1.00 91.69 414 ARG A CA 1
ATOM 3208 C C . ARG A 1 414 ? 10.509 -5.035 -17.255 1.00 91.69 414 ARG A C 1
ATOM 3210 O O . ARG A 1 414 ? 11.541 -4.437 -17.572 1.00 91.69 414 ARG A O 1
ATOM 3217 N N . SER A 1 415 ? 9.441 -5.087 -18.051 1.00 95.19 415 SER A N 1
ATOM 3218 C CA . SER A 1 415 ? 9.442 -4.543 -19.423 1.00 95.19 415 SER A CA 1
ATOM 3219 C C . SER A 1 415 ? 8.074 -4.073 -19.929 1.00 95.19 415 SER A C 1
ATOM 3221 O O . SER A 1 415 ? 7.925 -3.807 -21.121 1.00 95.19 415 SER A O 1
ATOM 3223 N N . ALA A 1 416 ? 7.079 -3.953 -19.056 1.00 97.19 416 ALA A N 1
ATOM 3224 C CA . ALA A 1 416 ? 5.784 -3.382 -19.395 1.00 97.19 416 ALA A CA 1
ATOM 3225 C C . ALA A 1 416 ? 5.306 -2.441 -18.294 1.00 97.19 416 ALA A C 1
ATOM 3227 O O . ALA A 1 416 ? 5.664 -2.614 -17.131 1.00 97.19 416 ALA A O 1
ATOM 3228 N N . PHE A 1 417 ? 4.465 -1.485 -18.662 1.00 97.88 417 PHE A N 1
ATOM 3229 C CA . PHE A 1 417 ? 3.758 -0.618 -17.730 1.00 97.88 417 PHE A CA 1
ATOM 3230 C C . PHE A 1 417 ? 2.264 -0.916 -17.745 1.00 97.88 417 PHE A C 1
ATOM 3232 O O . PHE A 1 417 ? 1.719 -1.368 -18.753 1.00 97.88 417 PHE A O 1
ATOM 3239 N N . CYS A 1 418 ? 1.611 -0.610 -16.629 1.00 97.25 418 CYS A N 1
ATOM 3240 C CA . CYS A 1 418 ? 0.165 -0.561 -16.503 1.00 97.25 418 CYS A CA 1
ATOM 3241 C C . CYS A 1 418 ? -0.227 0.700 -15.726 1.00 97.25 418 CYS A C 1
ATOM 3243 O O . CYS A 1 418 ? 0.359 1.000 -14.682 1.00 97.25 418 CYS A O 1
ATOM 3245 N N . ALA A 1 419 ? -1.201 1.443 -16.245 1.00 96.75 419 ALA A N 1
ATOM 3246 C CA . ALA A 1 419 ? -1.712 2.670 -15.654 1.00 96.75 419 ALA A CA 1
ATOM 3247 C C . ALA A 1 419 ? -3.204 2.554 -15.326 1.00 96.75 419 ALA A C 1
ATOM 3249 O O . ALA A 1 419 ? -3.985 2.026 -16.123 1.00 96.75 419 ALA A O 1
ATOM 3250 N N . LEU A 1 420 ? -3.592 3.077 -14.160 1.00 96.12 420 LEU A N 1
ATOM 3251 C CA . LEU A 1 420 ? -4.974 3.168 -13.694 1.00 96.12 420 LEU A CA 1
ATOM 3252 C C . LEU A 1 420 ? -5.537 4.533 -14.059 1.00 96.12 420 LEU A C 1
ATOM 3254 O O . LEU A 1 420 ? -4.946 5.564 -13.736 1.00 96.12 420 LEU A O 1
ATOM 3258 N N . HIS A 1 421 ? -6.698 4.530 -14.694 1.00 96.25 421 HIS A N 1
ATOM 3259 C CA . HIS A 1 421 ? -7.462 5.726 -14.998 1.00 96.25 421 HIS A CA 1
ATOM 3260 C C . HIS A 1 421 ? -8.588 5.910 -13.972 1.00 96.25 421 HIS A C 1
ATOM 3262 O O . HIS A 1 421 ? -9.214 4.937 -13.550 1.00 96.25 421 HIS A O 1
ATOM 3268 N N . GLN A 1 422 ? -8.906 7.157 -13.622 1.00 93.38 422 GLN A N 1
ATOM 3269 C CA . GLN A 1 422 ? -9.936 7.540 -12.644 1.00 93.38 422 GLN A CA 1
ATOM 3270 C C . GLN A 1 422 ? -11.335 6.965 -12.935 1.00 93.38 422 GLN A C 1
ATOM 3272 O O . GLN A 1 422 ? -12.155 6.828 -12.035 1.00 93.38 422 GLN A O 1
ATOM 3277 N N . SER A 1 423 ? -11.600 6.563 -14.182 1.00 94.44 423 SER A N 1
ATOM 3278 C CA . SER A 1 423 ? -12.818 5.836 -14.569 1.00 94.44 423 SER A CA 1
ATOM 3279 C C . SER A 1 423 ? -12.836 4.358 -14.145 1.00 94.44 423 SER A C 1
ATOM 3281 O O . SER A 1 423 ? -13.688 3.615 -14.626 1.00 94.44 423 SER A O 1
ATOM 3283 N N . GLY A 1 424 ? -11.846 3.885 -13.384 1.00 95.44 424 GLY A N 1
ATOM 3284 C CA . GLY A 1 424 ? -11.692 2.480 -12.994 1.00 95.44 424 GLY A CA 1
ATOM 3285 C C . GLY A 1 424 ? -11.283 1.539 -14.134 1.00 95.44 424 GLY A C 1
ATOM 3286 O O . GLY A 1 424 ? -11.559 0.343 -14.060 1.00 95.44 424 GLY A O 1
ATOM 3287 N N . LYS A 1 425 ? -10.659 2.071 -15.195 1.00 97.94 425 LYS A N 1
ATOM 3288 C CA . LYS A 1 425 ? -10.102 1.310 -16.332 1.00 97.94 425 LYS A CA 1
ATOM 3289 C C . LYS A 1 425 ? -8.581 1.246 -16.240 1.00 97.94 425 LYS A C 1
ATOM 3291 O O . LYS A 1 425 ? -7.967 2.163 -15.699 1.00 97.94 425 LYS A O 1
ATOM 3296 N N . VAL A 1 426 ? -7.979 0.218 -16.834 1.00 98.00 426 VAL A N 1
ATOM 3297 C CA . VAL A 1 426 ? -6.518 0.087 -16.932 1.00 98.00 426 VAL A CA 1
ATOM 3298 C C . VAL A 1 426 ? -6.037 0.070 -18.373 1.00 98.00 426 VAL A C 1
ATOM 3300 O O . VAL A 1 426 ? -6.721 -0.435 -19.264 1.00 98.00 426 VAL A O 1
ATOM 3303 N N . TYR A 1 427 ? -4.833 0.594 -18.577 1.00 98.12 427 TYR A N 1
ATOM 3304 C CA . TYR A 1 427 ? -4.151 0.641 -19.865 1.00 98.12 427 TYR A CA 1
ATOM 3305 C C . TYR A 1 427 ? -2.726 0.133 -19.679 1.00 98.12 427 TYR A C 1
ATOM 3307 O O . TYR A 1 427 ? -2.028 0.587 -18.777 1.00 98.12 427 TYR A O 1
ATOM 3315 N N . ALA A 1 428 ? -2.293 -0.802 -20.521 1.00 97.94 428 ALA A N 1
ATOM 3316 C CA . ALA A 1 428 ? -0.956 -1.381 -20.458 1.00 97.94 428 ALA A CA 1
ATOM 3317 C C . ALA A 1 428 ? -0.217 -1.188 -21.781 1.00 97.94 428 ALA A C 1
ATOM 3319 O O . ALA A 1 428 ? -0.844 -1.117 -22.839 1.00 97.94 428 ALA A O 1
ATOM 3320 N N . TRP A 1 429 ? 1.109 -1.084 -21.705 1.00 98.25 429 TRP A N 1
ATOM 3321 C CA . TRP A 1 429 ? 1.988 -0.974 -22.869 1.00 98.25 429 TRP A CA 1
ATOM 3322 C C . TRP A 1 429 ? 3.383 -1.533 -22.569 1.00 98.25 429 TRP A C 1
ATOM 3324 O O . TRP A 1 429 ? 3.727 -1.818 -21.421 1.00 98.25 429 TRP A O 1
ATOM 3334 N N . GLY A 1 430 ? 4.201 -1.691 -23.610 1.00 96.94 430 GLY A N 1
ATOM 3335 C CA . GLY A 1 430 ? 5.502 -2.359 -23.535 1.00 96.94 430 GLY A CA 1
ATOM 3336 C C . GLY A 1 430 ? 5.407 -3.823 -23.961 1.00 96.94 430 GLY A C 1
ATOM 3337 O O . GLY A 1 430 ? 4.584 -4.179 -24.804 1.00 96.94 430 GLY A O 1
ATOM 3338 N N . ALA A 1 431 ? 6.266 -4.679 -23.415 1.00 96.88 431 ALA A N 1
ATOM 3339 C CA . ALA A 1 431 ? 6.373 -6.065 -23.859 1.00 96.88 431 ALA A CA 1
ATOM 3340 C C . ALA A 1 431 ? 5.131 -6.903 -23.483 1.00 96.88 431 ALA A C 1
ATOM 3342 O O . ALA A 1 431 ? 4.792 -7.046 -22.305 1.00 96.88 431 ALA A O 1
ATOM 3343 N N . GLU A 1 432 ? 4.464 -7.503 -24.478 1.00 95.25 432 GLU A N 1
ATOM 3344 C CA . GLU A 1 432 ? 3.223 -8.271 -24.269 1.00 95.25 432 GLU A CA 1
ATOM 3345 C C . GLU A 1 432 ? 3.412 -9.452 -23.303 1.00 95.25 432 GLU A C 1
ATOM 3347 O O . GLU A 1 432 ? 2.583 -9.669 -22.420 1.00 95.25 432 GLU A O 1
ATOM 3352 N N . ASN A 1 433 ? 4.539 -10.167 -23.402 1.00 93.62 433 ASN A N 1
ATOM 3353 C CA . ASN A 1 433 ? 4.872 -11.301 -22.530 1.00 93.62 433 ASN A CA 1
ATOM 3354 C C . ASN A 1 433 ? 5.125 -10.904 -21.064 1.00 93.62 433 ASN A C 1
ATOM 3356 O O . ASN A 1 433 ? 5.186 -11.778 -20.206 1.00 93.62 433 ASN A O 1
ATOM 3360 N N . TYR A 1 434 ? 5.246 -9.605 -20.781 1.00 94.94 434 TYR A N 1
ATOM 3361 C CA . TYR A 1 434 ? 5.374 -9.026 -19.443 1.00 94.94 434 TYR A CA 1
ATOM 3362 C C . TYR A 1 434 ? 4.105 -8.275 -19.003 1.00 94.94 434 TYR A C 1
ATOM 3364 O O . TYR A 1 434 ? 4.150 -7.487 -18.059 1.00 94.94 434 TYR A O 1
ATOM 3372 N N . GLY A 1 435 ? 2.977 -8.493 -19.690 1.00 95.88 435 GLY A N 1
ATOM 3373 C CA . GLY A 1 435 ? 1.686 -7.883 -19.365 1.00 95.88 435 GLY A CA 1
ATOM 3374 C C . GLY A 1 435 ? 1.383 -6.580 -20.108 1.00 95.88 435 GLY A C 1
ATOM 3375 O O . GLY A 1 435 ? 0.368 -5.953 -19.813 1.00 95.88 435 GLY A O 1
ATOM 3376 N N . GLY A 1 436 ? 2.199 -6.189 -21.096 1.00 96.81 436 GLY A N 1
ATOM 3377 C CA . GLY A 1 436 ? 2.034 -4.954 -21.881 1.00 96.81 436 GLY A CA 1
ATOM 3378 C C . GLY A 1 436 ? 0.779 -4.885 -22.757 1.00 96.81 436 GLY A C 1
ATOM 3379 O O . GLY A 1 436 ? 0.584 -3.899 -23.457 1.00 96.81 436 GLY A O 1
ATOM 3380 N N . LYS A 1 437 ? -0.081 -5.907 -22.716 1.00 95.94 437 LYS A N 1
ATOM 3381 C CA . LYS A 1 437 ? -1.381 -5.946 -23.385 1.00 95.94 437 LYS A CA 1
ATOM 3382 C C . LYS A 1 437 ? -2.461 -6.341 -22.390 1.00 95.94 437 LYS A C 1
ATOM 3384 O O . LYS A 1 437 ? -2.390 -7.416 -21.796 1.00 95.94 437 LYS A O 1
ATOM 3389 N N . VAL A 1 438 ? -3.471 -5.486 -2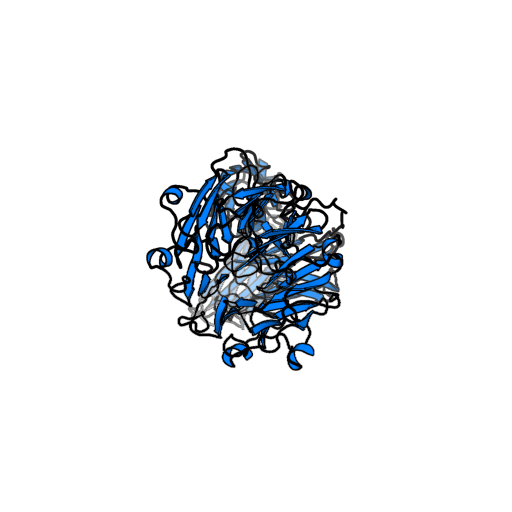2.240 1.00 96.88 438 VAL A N 1
ATOM 3390 C CA . VAL A 1 438 ? -4.626 -5.757 -21.376 1.00 96.88 438 VAL A CA 1
ATOM 3391 C C . VAL A 1 438 ? -5.525 -6.807 -22.046 1.00 96.88 438 VAL A C 1
ATOM 3393 O O . VAL A 1 438 ? -5.970 -6.589 -23.176 1.00 96.88 438 VAL A O 1
ATOM 3396 N N . PRO A 1 439 ? -5.828 -7.941 -21.388 1.00 95.81 439 PRO A N 1
ATOM 3397 C CA . PRO A 1 439 ? -6.768 -8.925 -21.914 1.00 95.81 439 PRO A CA 1
ATOM 3398 C C . PRO A 1 439 ? -8.179 -8.357 -22.080 1.00 95.81 439 PRO A C 1
ATOM 3400 O O . PRO A 1 439 ? -8.619 -7.499 -21.313 1.00 95.81 439 PRO A O 1
ATOM 3403 N N . SER A 1 440 ? -8.939 -8.894 -23.037 1.00 93.62 440 SER A N 1
ATOM 3404 C CA . SER A 1 440 ? -10.302 -8.427 -23.329 1.00 93.62 440 SER A CA 1
ATOM 3405 C C . SER A 1 440 ? -11.245 -8.531 -22.123 1.00 93.62 440 SER A C 1
ATOM 3407 O O . SER A 1 440 ? -12.105 -7.670 -21.941 1.00 93.62 440 SER A O 1
ATOM 3409 N N . THR A 1 441 ? -11.047 -9.538 -21.269 1.00 91.00 441 THR A N 1
ATOM 3410 C CA . THR A 1 441 ? -11.778 -9.741 -20.008 1.00 91.00 441 THR A CA 1
ATOM 3411 C C . THR A 1 441 ? -11.573 -8.602 -19.010 1.00 91.00 441 THR A C 1
ATOM 3413 O O . THR A 1 441 ? -12.507 -8.259 -18.296 1.00 91.00 441 THR A O 1
ATOM 3416 N N . ILE A 1 442 ? -10.390 -7.982 -18.996 1.00 94.81 442 ILE A N 1
ATOM 3417 C CA . ILE A 1 442 ? -10.043 -6.869 -18.101 1.00 94.81 442 ILE A CA 1
ATOM 3418 C C . ILE A 1 442 ? -10.362 -5.520 -18.753 1.00 94.81 442 ILE A C 1
ATOM 3420 O O . ILE A 1 442 ? -10.853 -4.619 -18.085 1.00 94.81 442 ILE A O 1
ATOM 3424 N N . SER A 1 443 ? -10.166 -5.384 -20.070 1.00 93.56 443 SER A N 1
ATOM 3425 C CA . SER A 1 443 ? -10.397 -4.126 -20.807 1.00 93.56 443 SER A CA 1
ATOM 3426 C C . SER A 1 443 ? -11.836 -3.591 -20.717 1.00 93.56 443 SER A C 1
ATOM 3428 O O . SER A 1 443 ? -12.080 -2.402 -20.926 1.00 93.56 443 SER A O 1
ATOM 3430 N N . LYS A 1 444 ? -12.794 -4.476 -20.410 1.00 94.38 444 LYS A N 1
ATOM 3431 C CA . LYS A 1 444 ? -14.218 -4.154 -20.251 1.00 94.38 444 LYS A CA 1
ATOM 3432 C C . LYS A 1 444 ? -14.577 -3.682 -18.840 1.00 94.38 444 LYS A C 1
ATOM 3434 O O . LYS A 1 444 ? -15.676 -3.172 -18.651 1.00 94.38 444 LYS A O 1
ATOM 3439 N N . LEU A 1 445 ? -13.687 -3.858 -17.864 1.00 95.62 445 LEU A N 1
ATOM 3440 C CA . LEU A 1 445 ? -13.927 -3.469 -16.478 1.00 95.62 445 LEU A CA 1
ATOM 3441 C C . LEU A 1 445 ? -13.794 -1.955 -16.311 1.00 95.62 445 LEU A C 1
ATOM 3443 O O . LEU A 1 445 ? -12.919 -1.332 -16.905 1.00 95.62 445 LEU A O 1
ATOM 3447 N N . SER A 1 446 ? -14.651 -1.374 -15.474 1.00 95.31 446 SER A N 1
ATOM 3448 C CA . SER A 1 446 ? -14.636 0.049 -15.095 1.00 95.31 446 SER A CA 1
ATOM 3449 C C . SER A 1 446 ? -14.689 0.251 -13.576 1.00 95.31 446 SER A C 1
ATOM 3451 O O . SER A 1 446 ? -15.018 1.324 -13.079 1.00 95.31 446 SER A O 1
ATOM 3453 N N . ASN A 1 447 ? -14.410 -0.808 -12.822 1.00 95.06 447 ASN A N 1
ATOM 3454 C CA . ASN A 1 447 ? -14.453 -0.865 -11.364 1.00 95.06 447 ASN A CA 1
ATOM 3455 C C . ASN A 1 447 ? -13.085 -1.241 -10.774 1.00 95.06 447 ASN A C 1
ATOM 3457 O O . ASN A 1 447 ? -13.023 -1.688 -9.632 1.00 95.06 447 ASN A O 1
ATOM 3461 N N . ILE A 1 448 ? -11.989 -1.105 -11.525 1.00 95.56 448 ILE A N 1
ATOM 3462 C CA . ILE A 1 448 ? -10.651 -1.381 -10.998 1.00 95.56 448 ILE A CA 1
ATOM 3463 C C . ILE A 1 448 ? -10.294 -0.290 -9.988 1.00 95.56 448 ILE A C 1
ATOM 3465 O O . ILE A 1 448 ? -10.396 0.900 -10.280 1.00 95.56 448 ILE A O 1
ATOM 3469 N N . GLN A 1 449 ? -9.916 -0.713 -8.785 1.00 89.62 449 GLN A N 1
ATOM 3470 C CA . GLN A 1 449 ? -9.529 0.163 -7.686 1.00 89.62 449 GLN A CA 1
ATOM 3471 C C . GLN A 1 449 ? -8.013 0.372 -7.656 1.00 89.62 449 GLN A C 1
ATOM 3473 O O . GLN A 1 449 ? -7.564 1.459 -7.304 1.00 89.62 449 GLN A O 1
ATOM 3478 N N . GLU A 1 450 ? -7.234 -0.664 -7.976 1.00 89.81 450 GLU A N 1
ATOM 3479 C CA . GLU A 1 450 ? -5.786 -0.650 -7.769 1.00 89.81 450 GLU A CA 1
ATOM 3480 C C . GLU A 1 450 ? -5.053 -1.683 -8.635 1.00 89.81 450 GLU A C 1
ATOM 3482 O O . GLU A 1 450 ? -5.629 -2.717 -8.988 1.00 89.81 450 GLU A O 1
ATOM 3487 N N . ILE A 1 451 ? -3.782 -1.414 -8.948 1.00 92.25 451 ILE A N 1
ATOM 3488 C CA . ILE A 1 451 ? -2.894 -2.290 -9.720 1.00 92.25 451 ILE A CA 1
ATOM 3489 C C . ILE A 1 451 ? -1.678 -2.693 -8.869 1.00 92.25 451 ILE A C 1
ATOM 3491 O O . ILE A 1 451 ? -1.111 -1.876 -8.144 1.00 92.25 451 ILE A O 1
ATOM 3495 N N . PHE A 1 452 ? -1.238 -3.938 -9.033 1.00 91.81 452 PHE A N 1
ATOM 3496 C CA . PHE A 1 452 ? -0.050 -4.545 -8.436 1.00 91.81 452 PHE A CA 1
ATOM 3497 C C . PHE A 1 452 ? 0.786 -5.235 -9.518 1.00 91.81 452 PHE A C 1
ATOM 3499 O O . PHE A 1 452 ? 0.251 -5.637 -10.554 1.00 91.81 452 PHE A O 1
ATOM 3506 N N . SER A 1 453 ? 2.087 -5.416 -9.283 1.00 92.06 453 SER A N 1
ATOM 3507 C CA . SER A 1 453 ? 2.992 -6.040 -10.254 1.00 92.06 453 SER A CA 1
ATOM 3508 C C . SER A 1 453 ? 4.034 -6.938 -9.599 1.00 92.06 453 SER A C 1
ATOM 3510 O O . SER A 1 453 ? 4.616 -6.580 -8.579 1.00 92.06 453 SER A O 1
ATOM 3512 N N . THR A 1 454 ? 4.328 -8.059 -10.249 1.00 93.12 454 THR A N 1
ATOM 3513 C CA . THR A 1 454 ? 5.596 -8.787 -10.098 1.00 93.12 454 THR A CA 1
ATOM 3514 C C . THR A 1 454 ? 6.554 -8.360 -11.213 1.00 93.12 454 THR A C 1
ATOM 3516 O O . THR A 1 454 ? 6.250 -7.476 -12.017 1.00 93.12 454 THR A O 1
ATOM 3519 N N . ASP A 1 455 ? 7.702 -9.024 -11.351 1.00 90.88 455 ASP A N 1
ATOM 3520 C CA . ASP A 1 455 ? 8.601 -8.776 -12.479 1.00 90.88 455 ASP A CA 1
ATOM 3521 C C . ASP A 1 455 ? 7.997 -9.174 -13.837 1.00 90.88 455 ASP A C 1
ATOM 3523 O O . ASP A 1 455 ? 8.515 -8.743 -14.872 1.00 90.88 455 ASP A O 1
ATOM 3527 N N . GLY A 1 456 ? 6.949 -10.005 -13.859 1.00 93.50 456 GLY A N 1
ATOM 3528 C CA . GLY A 1 456 ? 6.406 -10.610 -15.080 1.00 93.50 456 GLY A CA 1
ATOM 3529 C C . GLY A 1 456 ? 4.906 -10.461 -15.299 1.00 93.50 456 GLY A C 1
ATOM 3530 O O . GLY A 1 456 ? 4.433 -10.742 -16.401 1.00 93.50 456 GLY A O 1
ATOM 3531 N N . ALA A 1 457 ? 4.153 -10.043 -14.288 1.00 96.25 457 ALA A N 1
ATOM 3532 C CA . ALA A 1 457 ? 2.701 -10.022 -14.341 1.00 96.25 457 ALA A CA 1
ATOM 3533 C C . ALA A 1 457 ? 2.116 -8.827 -13.596 1.00 96.25 457 ALA A C 1
ATOM 3535 O O . ALA A 1 457 ? 2.743 -8.259 -12.701 1.00 96.25 457 ALA A O 1
ATOM 3536 N N . PHE A 1 458 ? 0.878 -8.499 -13.946 1.00 96.56 458 PHE A N 1
ATOM 3537 C CA . PHE A 1 458 ? 0.047 -7.547 -13.232 1.00 96.56 458 PHE A CA 1
ATOM 3538 C C . PHE A 1 458 ? -1.113 -8.268 -12.547 1.00 96.56 458 PHE A C 1
ATOM 3540 O O . PHE A 1 458 ? -1.618 -9.277 -13.045 1.00 96.56 458 PHE A O 1
ATOM 3547 N N . ALA A 1 459 ? -1.564 -7.710 -11.431 1.00 95.56 459 ALA A N 1
ATOM 3548 C CA . ALA A 1 459 ? -2.823 -8.055 -10.792 1.00 95.56 459 ALA A CA 1
ATOM 3549 C C . ALA A 1 459 ? -3.607 -6.777 -10.496 1.00 95.56 459 ALA A C 1
ATOM 3551 O O . ALA A 1 459 ? -3.020 -5.744 -10.180 1.00 95.56 459 ALA A O 1
ATOM 3552 N N . VAL A 1 460 ? -4.929 -6.836 -10.597 1.00 95.19 460 VAL A N 1
ATOM 3553 C CA . VAL A 1 460 ? -5.826 -5.732 -10.252 1.00 95.19 460 VAL A CA 1
ATOM 3554 C C . VAL A 1 460 ? -6.758 -6.140 -9.128 1.00 95.19 460 VAL A C 1
ATOM 3556 O O . VAL A 1 460 ? -7.260 -7.264 -9.118 1.00 95.19 460 VAL A O 1
ATOM 3559 N N . LEU A 1 461 ? -6.998 -5.208 -8.210 1.00 93.75 461 LEU A N 1
ATOM 3560 C CA . LEU A 1 461 ? -8.047 -5.293 -7.199 1.00 93.75 461 LEU A CA 1
ATOM 3561 C C . LEU A 1 461 ? -9.225 -4.436 -7.661 1.00 93.75 461 LEU A C 1
ATOM 3563 O O . LEU A 1 461 ? -9.058 -3.246 -7.939 1.00 93.75 461 LEU A O 1
ATOM 3567 N N . THR A 1 462 ? -10.414 -5.022 -7.759 1.00 93.94 462 THR A N 1
ATOM 3568 C CA . THR A 1 462 ? -11.637 -4.281 -8.091 1.00 93.94 462 THR A CA 1
ATOM 3569 C C . THR A 1 462 ? -12.270 -3.663 -6.844 1.00 93.94 462 THR A C 1
ATOM 3571 O O . THR A 1 462 ? -11.987 -4.064 -5.713 1.00 93.94 462 THR A O 1
ATOM 3574 N N . LYS A 1 463 ? -13.165 -2.689 -7.041 1.00 88.12 463 LYS A N 1
ATOM 3575 C CA . LYS A 1 463 ? -13.990 -2.098 -5.977 1.00 88.12 463 LYS A CA 1
ATOM 3576 C C . LYS A 1 463 ? -14.809 -3.160 -5.232 1.00 88.12 463 LYS A C 1
ATOM 3578 O O . LYS A 1 463 ? -14.908 -3.091 -4.012 1.00 88.12 463 LYS A O 1
ATOM 3583 N N . ASP A 1 464 ? -15.243 -4.196 -5.950 1.00 87.00 464 ASP A N 1
ATOM 3584 C CA . ASP A 1 464 ? -15.971 -5.362 -5.420 1.00 87.00 464 ASP A CA 1
ATOM 3585 C C . ASP A 1 464 ? -15.055 -6.386 -4.721 1.00 87.00 464 ASP A C 1
ATOM 3587 O O . ASP A 1 464 ? -15.436 -7.534 -4.505 1.00 87.00 464 ASP A O 1
ATOM 3591 N N . LYS A 1 465 ? -13.812 -6.000 -4.403 1.00 90.00 465 LYS A N 1
ATOM 3592 C CA . LYS A 1 465 ? -12.829 -6.811 -3.666 1.00 90.00 465 LYS A CA 1
ATOM 3593 C C . LYS A 1 465 ? -12.431 -8.115 -4.364 1.00 90.00 465 LYS A C 1
ATOM 3595 O O . LYS A 1 465 ? -11.991 -9.059 -3.702 1.00 90.00 465 LYS A O 1
ATOM 3600 N N . ASN A 1 466 ? -12.537 -8.149 -5.692 1.00 93.44 466 ASN A N 1
ATOM 3601 C CA . ASN A 1 466 ? -12.102 -9.270 -6.521 1.00 93.44 466 ASN A CA 1
ATOM 3602 C C . ASN A 1 466 ? -10.703 -9.036 -7.091 1.00 93.44 466 ASN A C 1
ATOM 3604 O O . ASN A 1 466 ? -10.305 -7.892 -7.328 1.00 93.44 466 ASN A O 1
ATOM 3608 N N . VAL A 1 467 ? -9.979 -10.125 -7.354 1.00 95.94 467 VAL A N 1
ATOM 3609 C CA . VAL A 1 467 ? -8.638 -10.081 -7.955 1.00 95.94 467 VAL A CA 1
ATOM 3610 C C . VAL A 1 467 ? -8.634 -10.726 -9.329 1.00 95.94 467 VAL A C 1
ATOM 3612 O O . VAL A 1 467 ? -9.172 -11.816 -9.518 1.00 95.94 467 VAL A O 1
ATOM 3615 N N . ILE A 1 468 ? -7.986 -10.064 -10.285 1.00 95.56 468 ILE A N 1
ATOM 3616 C CA . ILE A 1 468 ? -7.754 -10.594 -11.632 1.00 95.56 468 ILE A CA 1
ATOM 3617 C C . ILE A 1 468 ? -6.291 -10.339 -11.991 1.00 95.56 468 ILE A C 1
ATOM 3619 O O . ILE A 1 468 ? -5.783 -9.250 -11.740 1.00 95.56 468 ILE A O 1
ATOM 3623 N N . ALA A 1 469 ? -5.609 -11.325 -12.573 1.00 96.38 469 ALA A N 1
ATOM 3624 C CA . ALA A 1 469 ? -4.203 -11.217 -12.959 1.00 96.38 469 ALA A CA 1
ATOM 3625 C C . ALA A 1 469 ? -3.993 -11.519 -14.447 1.00 96.38 469 ALA A C 1
ATOM 3627 O O . ALA A 1 469 ? -4.783 -12.239 -15.059 1.00 96.38 469 ALA A O 1
ATOM 3628 N N . TRP A 1 470 ? -2.935 -10.949 -15.026 1.00 97.62 470 TRP A N 1
ATOM 3629 C CA . TRP A 1 470 ? -2.497 -11.228 -16.394 1.00 97.62 470 TRP A CA 1
ATOM 3630 C C . TRP A 1 470 ? -0.992 -11.001 -16.566 1.00 97.62 470 TRP A C 1
ATOM 3632 O O . TRP A 1 470 ? -0.340 -10.358 -15.745 1.00 97.62 470 TRP A O 1
ATOM 3642 N N . GLY A 1 471 ? -0.437 -11.507 -17.666 1.00 96.25 471 GLY A N 1
ATOM 3643 C CA . GLY A 1 471 ? 0.987 -11.415 -17.991 1.00 96.25 471 GLY A CA 1
ATOM 3644 C C . GLY A 1 471 ? 1.638 -12.791 -17.992 1.00 96.25 471 GLY A C 1
ATOM 3645 O O . GLY A 1 471 ? 0.997 -13.785 -18.335 1.00 96.25 471 GLY A O 1
ATOM 3646 N N . HIS A 1 472 ? 2.911 -12.866 -17.618 1.00 96.00 472 HIS A N 1
ATOM 3647 C CA . HIS A 1 472 ? 3.652 -14.120 -17.651 1.00 96.00 472 HIS A CA 1
ATOM 3648 C C . HIS A 1 472 ? 3.134 -15.111 -16.600 1.00 96.00 472 HIS A C 1
ATOM 3650 O O . HIS A 1 472 ? 3.140 -14.816 -15.403 1.00 96.00 472 HIS A O 1
ATOM 3656 N N . GLN A 1 473 ? 2.749 -16.315 -17.032 1.00 93.19 473 GLN A N 1
ATOM 3657 C CA . GLN A 1 473 ? 2.148 -17.335 -16.162 1.00 93.19 473 GLN A CA 1
ATOM 3658 C C . GLN A 1 473 ? 3.026 -17.671 -14.942 1.00 93.19 473 GLN A C 1
ATOM 3660 O O . GLN A 1 473 ? 2.543 -17.628 -13.813 1.00 93.19 473 GLN A O 1
ATOM 3665 N N . ASP A 1 474 ? 4.332 -17.878 -15.155 1.00 92.00 474 ASP A N 1
ATOM 3666 C CA . ASP A 1 474 ? 5.271 -18.257 -14.086 1.00 92.00 474 ASP A CA 1
ATOM 3667 C C . ASP A 1 474 ? 5.481 -17.154 -13.040 1.00 92.00 474 ASP A C 1
ATOM 3669 O O . ASP A 1 474 ? 5.930 -17.439 -11.937 1.00 92.00 474 ASP A O 1
ATOM 3673 N N . PHE A 1 475 ? 5.127 -15.906 -13.359 1.00 93.06 475 PHE A N 1
ATOM 3674 C CA . PHE A 1 475 ? 5.253 -14.751 -12.465 1.00 93.06 475 PHE A CA 1
ATOM 3675 C C . PHE A 1 475 ? 3.903 -14.339 -11.854 1.00 93.06 475 PHE A C 1
ATOM 3677 O O . PHE A 1 475 ? 3.764 -13.224 -11.354 1.00 93.06 475 PHE A O 1
ATOM 3684 N N . GLY A 1 476 ? 2.891 -15.212 -11.913 1.00 94.50 476 GLY A N 1
ATOM 3685 C CA . GLY A 1 476 ? 1.562 -14.952 -11.354 1.00 94.50 476 GLY A CA 1
ATOM 3686 C C . GLY A 1 476 ? 0.570 -14.320 -12.330 1.00 94.50 476 GLY A C 1
ATOM 3687 O O . GLY A 1 476 ? -0.480 -13.851 -11.900 1.00 94.50 476 GLY A O 1
ATOM 3688 N N . GLY A 1 477 ? 0.864 -14.337 -13.634 1.00 95.25 477 GLY A N 1
ATOM 3689 C CA . GLY A 1 477 ? -0.042 -13.858 -14.683 1.00 95.25 477 GLY A CA 1
ATOM 3690 C C . GLY A 1 477 ? -1.262 -14.749 -14.922 1.00 95.25 477 GLY A C 1
ATOM 3691 O O . GLY A 1 477 ? -2.114 -14.396 -15.729 1.00 95.25 477 GLY A O 1
ATOM 3692 N N . ASN A 1 478 ? -1.358 -15.888 -14.232 1.00 89.69 478 ASN A N 1
ATOM 3693 C CA . ASN A 1 478 ? -2.543 -16.734 -14.220 1.00 89.69 478 ASN A CA 1
ATOM 3694 C C . ASN A 1 478 ? -2.998 -16.970 -12.773 1.00 89.69 478 ASN A C 1
ATOM 3696 O O . ASN A 1 478 ? -2.263 -17.553 -11.973 1.00 89.69 478 ASN A O 1
ATOM 3700 N N . LEU A 1 479 ? -4.207 -16.513 -12.447 1.00 90.69 479 LEU A N 1
ATOM 3701 C CA . LEU A 1 479 ? -4.845 -16.752 -11.158 1.00 90.69 479 LEU A CA 1
ATOM 3702 C C . LEU A 1 479 ? -5.777 -17.962 -11.289 1.00 90.69 479 LEU A C 1
ATOM 3704 O O . LEU A 1 479 ? -6.822 -17.880 -11.928 1.00 90.69 479 LEU A O 1
ATOM 3708 N N . LEU A 1 480 ? -5.392 -19.089 -10.687 1.00 83.50 480 LEU A N 1
ATOM 3709 C CA . LEU A 1 480 ? -6.115 -20.359 -10.838 1.00 83.50 480 LEU A CA 1
ATOM 3710 C C . LEU A 1 480 ? -7.431 -20.415 -10.052 1.00 83.50 480 LEU A C 1
ATOM 3712 O O . LEU A 1 480 ? -8.337 -21.156 -10.425 1.00 83.50 480 LEU A O 1
ATOM 3716 N N . ILE A 1 481 ? -7.525 -19.665 -8.952 1.00 84.44 481 ILE A N 1
ATOM 3717 C CA . ILE A 1 481 ? -8.678 -19.663 -8.050 1.00 84.44 481 ILE A CA 1
ATOM 3718 C C . ILE A 1 481 ? -9.185 -18.224 -7.937 1.00 84.44 481 ILE A C 1
ATOM 3720 O O . ILE A 1 481 ? -8.401 -17.355 -7.551 1.00 84.44 481 ILE A O 1
ATOM 3724 N N . PRO A 1 482 ? -10.469 -17.951 -8.237 1.00 88.56 482 PRO A N 1
ATOM 3725 C CA . PRO A 1 482 ? -11.050 -16.635 -8.018 1.00 88.56 482 PRO A CA 1
ATOM 3726 C C . PRO A 1 482 ? -10.912 -16.212 -6.553 1.00 88.56 482 PRO A C 1
ATOM 3728 O O . PRO A 1 482 ? -11.323 -16.939 -5.649 1.00 88.56 482 PRO A O 1
ATOM 3731 N N . LEU A 1 483 ? -10.351 -15.026 -6.325 1.00 92.69 483 LEU A N 1
ATOM 3732 C CA . LEU A 1 483 ? -10.226 -14.439 -4.994 1.00 92.69 483 LEU A CA 1
ATOM 3733 C C . LEU A 1 483 ? -11.240 -13.304 -4.849 1.00 92.69 483 LEU A C 1
ATOM 3735 O O . LEU A 1 483 ? -11.279 -12.406 -5.690 1.00 92.69 483 LEU A O 1
ATOM 3739 N N . ASN A 1 484 ? -12.025 -13.354 -3.775 1.00 89.56 484 ASN A N 1
ATOM 3740 C CA . ASN A 1 484 ? -13.016 -12.351 -3.381 1.00 89.56 484 ASN A CA 1
ATOM 3741 C C . ASN A 1 484 ? -12.731 -11.863 -1.953 1.00 89.56 484 ASN A C 1
ATOM 3743 O O . ASN A 1 484 ? -11.930 -12.467 -1.234 1.00 89.56 484 ASN A O 1
ATOM 3747 N N . ASN A 1 485 ? -13.385 -10.774 -1.539 1.00 88.31 485 ASN A N 1
ATOM 3748 C CA . ASN A 1 485 ? -13.215 -10.175 -0.210 1.00 88.31 485 ASN A CA 1
ATOM 3749 C C . ASN A 1 485 ? -11.754 -9.807 0.114 1.00 88.31 485 ASN A C 1
ATOM 3751 O O . ASN A 1 485 ? -11.330 -9.845 1.271 1.00 88.31 485 ASN A O 1
ATOM 3755 N N . ILE A 1 486 ? -10.965 -9.465 -0.908 1.00 89.62 486 ILE A N 1
ATOM 3756 C CA . ILE A 1 486 ? -9.564 -9.079 -0.754 1.00 89.62 486 ILE A CA 1
ATOM 3757 C C . ILE A 1 486 ? -9.447 -7.630 -0.283 1.00 89.62 486 ILE A C 1
ATOM 3759 O O . ILE A 1 486 ? -9.980 -6.705 -0.892 1.00 89.62 486 ILE A O 1
ATOM 3763 N N . LYS A 1 487 ? -8.695 -7.435 0.801 1.00 83.81 487 LYS A N 1
ATOM 3764 C CA . LYS A 1 487 ? -8.358 -6.127 1.364 1.00 83.81 487 LYS A CA 1
ATOM 3765 C C . LYS A 1 487 ? -7.188 -5.481 0.623 1.00 83.81 487 LYS A C 1
ATOM 3767 O O . LYS A 1 487 ? -7.241 -4.290 0.335 1.00 83.81 487 LYS A O 1
ATOM 3772 N N . THR A 1 488 ? -6.122 -6.239 0.361 1.00 84.75 488 THR A N 1
ATOM 3773 C CA . THR A 1 488 ? -4.897 -5.741 -0.291 1.00 84.75 488 THR A CA 1
ATOM 3774 C C . THR A 1 488 ? -4.060 -6.894 -0.858 1.00 84.75 488 THR A C 1
ATOM 3776 O O . THR A 1 488 ? -4.286 -8.056 -0.507 1.00 84.75 488 THR A O 1
ATOM 3779 N N . ILE A 1 489 ? -3.094 -6.576 -1.724 1.00 89.44 489 ILE A N 1
ATOM 3780 C CA . ILE A 1 489 ? -2.186 -7.531 -2.366 1.00 89.44 489 ILE A CA 1
ATOM 3781 C C . ILE A 1 489 ? -0.738 -7.079 -2.162 1.00 89.44 489 ILE A C 1
ATOM 3783 O O . ILE A 1 489 ? -0.371 -5.952 -2.479 1.00 89.44 489 ILE A O 1
ATOM 3787 N N . SER A 1 490 ? 0.097 -7.991 -1.678 1.00 88.81 490 SER A N 1
ATOM 3788 C CA . SER A 1 490 ? 1.551 -7.872 -1.630 1.00 88.81 490 SER A CA 1
ATOM 3789 C C . SER A 1 490 ? 2.154 -8.649 -2.802 1.00 88.81 490 SER A C 1
ATOM 3791 O O . SER A 1 490 ? 1.613 -9.665 -3.232 1.00 88.81 490 SER A O 1
ATOM 3793 N N . SER A 1 491 ? 3.272 -8.185 -3.345 1.00 88.50 491 SER A N 1
ATOM 3794 C CA . SER A 1 491 ? 3.993 -8.820 -4.452 1.00 88.50 491 SER A CA 1
ATOM 3795 C C . SER A 1 491 ? 5.493 -8.841 -4.189 1.00 88.50 491 SER A C 1
ATOM 3797 O O . SER A 1 491 ? 6.030 -8.008 -3.464 1.00 88.50 491 SER A O 1
ATOM 3799 N N . ASN A 1 492 ? 6.177 -9.811 -4.774 1.00 87.38 492 ASN A N 1
ATOM 3800 C CA . ASN A 1 492 ? 7.628 -9.817 -4.892 1.00 87.38 492 ASN A CA 1
ATOM 3801 C C . ASN A 1 492 ? 8.025 -9.978 -6.362 1.00 87.38 492 ASN A C 1
ATOM 3803 O O . ASN A 1 492 ? 7.198 -9.786 -7.254 1.00 87.38 492 ASN A O 1
ATOM 3807 N N . THR A 1 493 ? 9.274 -10.340 -6.652 1.00 86.50 493 THR A N 1
ATOM 3808 C CA . THR A 1 493 ? 9.714 -10.461 -8.047 1.00 86.50 493 THR A CA 1
ATOM 3809 C C . THR A 1 493 ? 8.942 -11.524 -8.833 1.00 86.50 493 THR A C 1
ATOM 3811 O O . THR A 1 493 ? 8.814 -11.378 -10.039 1.00 86.50 493 THR A O 1
ATOM 3814 N N . GLY A 1 494 ? 8.386 -12.570 -8.209 1.00 90.75 494 GLY A N 1
ATOM 3815 C CA . GLY A 1 494 ? 7.774 -13.696 -8.942 1.00 90.75 494 GLY A CA 1
ATOM 3816 C C . GLY A 1 494 ? 6.422 -14.186 -8.441 1.00 90.75 494 GLY A C 1
ATOM 3817 O O . GLY A 1 494 ? 5.828 -15.057 -9.076 1.00 90.75 494 GLY A O 1
ATOM 3818 N N . ALA A 1 495 ? 5.924 -13.662 -7.329 1.00 94.62 495 ALA A N 1
ATOM 3819 C CA . ALA A 1 495 ? 4.694 -14.121 -6.710 1.00 94.62 495 ALA A CA 1
ATOM 3820 C C . ALA A 1 495 ? 3.888 -12.967 -6.113 1.00 94.62 495 ALA A C 1
ATOM 3822 O O . ALA A 1 495 ? 4.423 -11.907 -5.775 1.00 94.62 495 ALA A O 1
ATOM 3823 N N . PHE A 1 496 ? 2.597 -13.220 -5.939 1.00 94.50 496 PHE A N 1
ATOM 3824 C CA . PHE A 1 496 ? 1.664 -12.360 -5.229 1.00 94.50 496 PHE A CA 1
ATOM 3825 C C . PHE A 1 496 ? 1.127 -13.074 -3.987 1.00 94.50 496 PHE A C 1
ATOM 3827 O O . PHE A 1 496 ? 1.025 -14.303 -3.959 1.00 94.50 496 PHE A O 1
ATOM 3834 N N . THR A 1 497 ? 0.729 -12.286 -2.991 1.00 94.00 497 THR A N 1
ATOM 3835 C CA . THR A 1 497 ? -0.018 -12.728 -1.814 1.00 94.00 497 THR A CA 1
ATOM 3836 C C . THR A 1 497 ? -1.122 -11.726 -1.487 1.00 94.00 497 THR A C 1
ATOM 3838 O O . THR A 1 497 ? -0.844 -10.554 -1.261 1.00 94.00 497 THR A O 1
ATOM 3841 N N . ALA A 1 498 ? -2.373 -12.170 -1.421 1.00 93.25 498 ALA A N 1
ATOM 3842 C CA . ALA A 1 498 ? -3.532 -11.353 -1.071 1.00 93.25 498 ALA A CA 1
ATOM 3843 C C . ALA A 1 498 ? -3.952 -11.570 0.390 1.00 93.25 498 ALA A C 1
ATOM 3845 O O . ALA A 1 498 ? -4.018 -12.713 0.833 1.00 93.25 498 ALA A O 1
ATOM 3846 N N . LEU A 1 499 ? -4.279 -10.490 1.110 1.00 90.38 499 LEU A N 1
ATOM 3847 C CA . LEU A 1 499 ? -4.919 -10.509 2.436 1.00 90.38 499 LEU A CA 1
ATOM 3848 C C . LEU A 1 499 ? -6.416 -10.256 2.275 1.00 90.38 499 LEU A C 1
ATOM 3850 O O . LEU A 1 499 ? -6.793 -9.244 1.681 1.00 90.38 499 LEU A O 1
ATOM 3854 N N . ASN A 1 500 ? -7.265 -11.116 2.831 1.00 86.19 500 ASN A N 1
ATOM 3855 C CA . ASN A 1 500 ? -8.715 -10.916 2.822 1.00 86.19 500 ASN A CA 1
ATOM 3856 C C . ASN A 1 500 ? -9.226 -10.163 4.068 1.00 86.19 500 ASN A C 1
ATOM 3858 O O . ASN A 1 500 ? -8.506 -9.974 5.051 1.00 86.19 500 ASN A O 1
ATOM 3862 N N . CYS A 1 501 ? -10.490 -9.737 4.035 1.00 80.12 501 CYS A N 1
ATOM 3863 C CA . CYS A 1 501 ? -11.151 -9.047 5.150 1.00 80.12 501 CYS A CA 1
ATOM 3864 C C . CYS A 1 501 ? -11.298 -9.913 6.417 1.00 80.12 501 CYS A C 1
ATOM 3866 O O . CYS A 1 501 ? -11.496 -9.372 7.500 1.00 80.12 501 CYS A O 1
ATOM 3868 N N . LEU A 1 502 ? -11.157 -11.238 6.298 1.00 79.56 502 LEU A N 1
ATOM 3869 C CA . LEU A 1 502 ? -11.212 -12.200 7.406 1.00 79.56 502 LEU A CA 1
ATOM 3870 C C . LEU A 1 502 ? -9.836 -12.445 8.058 1.00 79.56 502 LEU A C 1
ATOM 3872 O O . LEU A 1 502 ? -9.714 -13.255 8.978 1.00 79.56 502 LEU A O 1
ATOM 3876 N N . GLY A 1 503 ? -8.782 -11.765 7.593 1.00 86.50 503 GLY A N 1
ATOM 3877 C CA . GLY A 1 503 ? -7.428 -11.923 8.123 1.00 86.50 503 GLY A CA 1
ATOM 3878 C C . GLY A 1 503 ? -6.754 -13.234 7.708 1.00 86.50 503 GLY A C 1
ATOM 3879 O O . GLY A 1 503 ? -5.977 -13.781 8.490 1.00 86.50 503 GLY A O 1
ATOM 3880 N N . GLN A 1 504 ? -7.058 -13.740 6.513 1.00 90.88 504 GLN A N 1
ATOM 3881 C CA . GLN A 1 504 ? -6.428 -14.904 5.879 1.00 90.88 504 GLN A CA 1
ATOM 3882 C C . GLN A 1 504 ? -5.651 -14.478 4.631 1.00 90.88 504 GLN A C 1
ATOM 3884 O O . GLN A 1 504 ? -5.938 -13.434 4.037 1.00 90.88 504 GLN A O 1
ATOM 3889 N N . VAL A 1 505 ? -4.692 -15.305 4.209 1.00 93.81 505 VAL A N 1
ATOM 3890 C CA . VAL A 1 505 ? -3.851 -15.026 3.039 1.00 93.81 505 VAL A CA 1
ATOM 3891 C C . VAL A 1 505 ? -3.958 -16.090 1.955 1.00 93.81 505 VAL A C 1
ATOM 3893 O O . VAL A 1 505 ? -4.170 -17.266 2.239 1.00 93.81 505 VAL A O 1
ATOM 3896 N N . TYR A 1 506 ? -3.768 -15.663 0.708 1.00 95.19 506 TYR A N 1
ATOM 3897 C CA . TYR A 1 506 ? -3.712 -16.517 -0.479 1.00 95.19 506 TYR A CA 1
ATOM 3898 C C . TYR A 1 506 ? -2.504 -16.120 -1.314 1.00 95.19 506 TYR A C 1
ATOM 3900 O O . TYR A 1 506 ? -2.314 -14.931 -1.547 1.00 95.19 506 TYR A O 1
ATOM 3908 N N . SER A 1 507 ? -1.724 -17.081 -1.805 1.00 95.31 507 SER A N 1
ATOM 3909 C CA . SER A 1 507 ? -0.559 -16.806 -2.655 1.00 95.31 507 SER A CA 1
ATOM 3910 C C . SER A 1 507 ? -0.677 -17.493 -4.009 1.00 95.31 507 SER A C 1
ATOM 3912 O O . SER A 1 507 ? -1.274 -18.565 -4.112 1.00 95.31 507 SER A O 1
ATOM 3914 N N . TRP A 1 508 ? -0.108 -16.871 -5.041 1.00 96.94 508 TRP A N 1
ATOM 3915 C CA . TRP A 1 508 ? 0.005 -17.443 -6.385 1.00 96.94 508 TRP A CA 1
ATOM 3916 C C . TRP A 1 508 ? 1.243 -16.907 -7.118 1.00 96.94 508 TRP A C 1
ATOM 3918 O O . TRP A 1 508 ? 1.853 -15.918 -6.708 1.00 96.94 508 TRP A O 1
ATOM 3928 N N . GLY A 1 509 ? 1.624 -17.567 -8.214 1.00 95.44 509 GLY A N 1
ATOM 3929 C CA . GLY A 1 509 ? 2.840 -17.278 -8.981 1.00 95.44 509 GLY A CA 1
ATOM 3930 C C . GLY A 1 509 ? 3.943 -18.301 -8.723 1.00 95.44 509 GLY A C 1
ATOM 3931 O O . GLY A 1 509 ? 3.661 -19.461 -8.423 1.00 95.44 509 GLY A O 1
ATOM 3932 N N . GLN A 1 510 ? 5.203 -17.891 -8.849 1.00 94.69 510 GLN A N 1
ATOM 3933 C CA . GLN A 1 510 ? 6.339 -18.806 -8.773 1.00 94.69 510 GLN A CA 1
ATOM 3934 C C . GLN A 1 510 ? 6.462 -19.442 -7.380 1.00 94.69 510 GLN A C 1
ATOM 3936 O O . GLN A 1 510 ? 6.695 -18.745 -6.391 1.00 94.69 510 GLN A O 1
ATOM 3941 N N . SER A 1 511 ? 6.395 -20.776 -7.295 1.00 93.94 511 SER A N 1
ATOM 3942 C CA . SER A 1 511 ? 6.488 -21.508 -6.020 1.00 93.94 511 SER A CA 1
ATOM 3943 C C . SER A 1 511 ? 7.759 -21.190 -5.231 1.00 93.94 511 SER A C 1
ATOM 3945 O O . SER A 1 511 ? 7.687 -20.989 -4.021 1.00 93.94 511 SER A O 1
ATOM 3947 N N . PHE A 1 512 ? 8.909 -21.080 -5.912 1.00 90.75 512 PHE A N 1
ATOM 3948 C CA . PHE A 1 512 ? 10.186 -20.727 -5.277 1.00 90.75 512 PHE A CA 1
ATOM 3949 C C . PHE A 1 512 ? 10.134 -19.356 -4.583 1.00 90.75 512 PHE A C 1
ATOM 3951 O O . PHE A 1 512 ? 10.682 -19.206 -3.496 1.00 90.75 512 PHE A O 1
ATOM 3958 N N . ASN A 1 513 ? 9.394 -18.396 -5.148 1.00 90.19 513 ASN A N 1
ATOM 3959 C CA . ASN A 1 513 ? 9.234 -17.053 -4.587 1.00 90.19 513 ASN A CA 1
ATOM 3960 C C . ASN A 1 513 ? 8.050 -16.953 -3.606 1.00 90.19 513 ASN A C 1
ATOM 3962 O O . ASN A 1 513 ? 7.588 -15.859 -3.296 1.00 90.19 513 ASN A O 1
ATOM 3966 N N . GLY A 1 514 ? 7.508 -18.077 -3.131 1.00 93.69 514 GLY A N 1
ATOM 3967 C CA . GLY A 1 514 ? 6.379 -18.083 -2.197 1.00 93.69 514 GLY A CA 1
ATOM 3968 C C . GLY A 1 514 ? 5.001 -18.012 -2.859 1.00 93.69 514 GLY A C 1
ATOM 3969 O O . GLY A 1 514 ? 4.012 -17.782 -2.168 1.00 93.69 514 GLY A O 1
ATOM 3970 N N . GLY A 1 515 ? 4.901 -18.263 -4.168 1.00 94.50 515 GLY A N 1
ATOM 3971 C CA . GLY A 1 515 ? 3.619 -18.411 -4.867 1.00 94.50 515 GLY A CA 1
ATOM 3972 C C . GLY A 1 515 ? 2.819 -19.652 -4.450 1.00 94.50 515 GLY A C 1
ATOM 3973 O O . GLY A 1 515 ? 1.657 -19.781 -4.815 1.00 94.50 515 GLY A O 1
ATOM 3974 N N . SER A 1 516 ? 3.412 -20.555 -3.663 1.00 93.06 516 SER A N 1
ATOM 3975 C CA . SER A 1 516 ? 2.726 -21.690 -3.039 1.00 93.06 516 SER A CA 1
ATOM 3976 C C . SER A 1 516 ? 2.661 -21.483 -1.529 1.00 93.06 516 SER A C 1
ATOM 3978 O O . SER A 1 516 ? 3.694 -21.466 -0.858 1.00 93.06 516 SER A O 1
ATOM 3980 N N . LEU A 1 517 ? 1.445 -21.318 -1.004 1.00 94.00 517 LEU A N 1
ATOM 3981 C CA . LEU A 1 517 ? 1.213 -21.067 0.415 1.00 94.00 517 LEU A CA 1
ATOM 3982 C C . LEU A 1 517 ? 1.326 -22.374 1.228 1.00 94.00 517 LEU A C 1
ATOM 3984 O O . LEU A 1 517 ? 0.631 -23.339 0.908 1.00 94.00 517 LEU A O 1
ATOM 3988 N N . PRO A 1 518 ? 2.157 -22.435 2.283 1.00 95.31 518 PRO A N 1
ATOM 3989 C CA . PRO A 1 518 ? 2.237 -23.612 3.149 1.00 95.31 518 PRO A CA 1
ATOM 3990 C C . PRO A 1 518 ? 0.936 -23.879 3.924 1.00 95.31 518 PRO A C 1
ATOM 3992 O O . PRO A 1 518 ? 0.321 -22.947 4.443 1.00 95.31 518 PRO A O 1
ATOM 3995 N N . ASN A 1 519 ? 0.564 -25.154 4.103 1.00 93.94 519 ASN A N 1
ATOM 3996 C CA . ASN A 1 519 ? -0.671 -25.559 4.802 1.00 93.94 519 ASN A CA 1
ATOM 3997 C C . ASN A 1 519 ? -0.795 -24.976 6.220 1.00 93.94 519 ASN A C 1
ATOM 3999 O O . ASN A 1 519 ? -1.879 -24.582 6.641 1.00 93.94 519 ASN A O 1
ATOM 4003 N N . ASN A 1 520 ? 0.316 -24.898 6.958 1.00 92.44 520 ASN A N 1
ATOM 4004 C CA . ASN A 1 520 ? 0.339 -24.339 8.311 1.00 92.44 520 ASN A CA 1
ATOM 4005 C C . ASN A 1 520 ? 0.082 -22.824 8.338 1.00 92.44 520 ASN A C 1
ATOM 4007 O O . ASN A 1 520 ? -0.317 -22.313 9.377 1.00 92.44 520 ASN A O 1
ATOM 4011 N N . ILE A 1 521 ? 0.316 -22.117 7.227 1.00 94.62 521 ILE A N 1
ATOM 4012 C CA . ILE A 1 521 ? 0.016 -20.687 7.075 1.00 94.62 521 ILE A CA 1
ATOM 4013 C C . ILE A 1 521 ? -1.395 -20.494 6.510 1.00 94.62 521 ILE A C 1
ATOM 4015 O O . ILE A 1 521 ? -2.111 -19.601 6.948 1.00 94.62 521 ILE A O 1
ATOM 4019 N N . GLN A 1 522 ? -1.829 -21.363 5.595 1.00 92.69 522 GLN A N 1
ATOM 4020 C CA . GLN A 1 522 ? -3.165 -21.324 4.991 1.00 92.69 522 GLN A CA 1
ATOM 4021 C C . GLN A 1 522 ? -4.303 -21.412 6.022 1.00 92.69 522 GLN A C 1
ATOM 4023 O O . GLN A 1 522 ? -5.380 -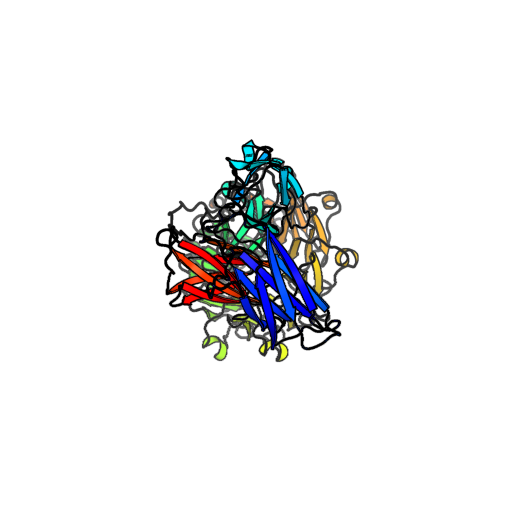20.865 5.805 1.00 92.69 522 GLN A O 1
ATOM 4028 N N . GLN A 1 523 ? -4.066 -22.091 7.146 1.00 91.56 523 GLN A N 1
ATOM 4029 C CA . GLN A 1 523 ? -5.038 -22.239 8.234 1.00 91.56 523 GLN A CA 1
ATOM 4030 C C . GLN A 1 523 ? -5.036 -21.064 9.226 1.00 91.56 523 GLN A C 1
ATOM 4032 O O . GLN A 1 523 ? -5.880 -21.023 10.123 1.00 91.56 523 GLN A O 1
ATOM 4037 N N . LEU A 1 524 ? -4.098 -20.119 9.100 1.00 92.50 524 LEU A N 1
ATOM 4038 C CA . LEU A 1 524 ? -4.011 -18.977 10.004 1.00 92.50 524 LEU A CA 1
ATOM 4039 C C . LEU A 1 524 ? -5.119 -17.958 9.720 1.00 92.50 524 LEU A C 1
ATOM 4041 O O . LEU A 1 524 ? -5.551 -17.751 8.587 1.00 92.50 524 LEU A O 1
ATOM 4045 N N . ASN A 1 525 ? -5.548 -17.298 10.789 1.00 88.19 525 ASN A N 1
ATOM 4046 C CA . ASN A 1 525 ? -6.492 -16.188 10.786 1.00 88.19 525 ASN A CA 1
ATOM 4047 C C . ASN A 1 525 ? -5.892 -15.008 11.568 1.00 88.19 525 ASN A C 1
ATOM 4049 O O . ASN A 1 525 ? -4.796 -15.112 12.126 1.00 88.19 525 ASN A O 1
ATOM 4053 N N . ASN A 1 526 ? -6.609 -13.883 11.626 1.00 85.69 526 ASN A N 1
ATOM 4054 C CA . ASN A 1 526 ? -6.172 -12.682 12.347 1.00 85.69 526 ASN A CA 1
ATOM 4055 C C . ASN A 1 526 ? -4.830 -12.106 11.853 1.00 85.69 526 ASN A C 1
ATOM 4057 O O . ASN A 1 526 ? -4.095 -11.480 12.625 1.00 85.69 526 ASN A O 1
ATOM 4061 N N . ILE A 1 527 ? -4.499 -12.308 10.576 1.00 88.19 527 ILE A N 1
ATOM 4062 C CA . ILE A 1 527 ? -3.345 -11.681 9.932 1.00 88.19 527 ILE A CA 1
ATOM 4063 C C . ILE A 1 527 ? -3.646 -10.193 9.750 1.00 88.19 527 ILE A C 1
ATOM 4065 O O . ILE A 1 527 ? -4.679 -9.815 9.198 1.00 88.19 527 ILE A O 1
ATOM 4069 N N . VAL A 1 528 ? -2.737 -9.346 10.229 1.00 82.25 528 VAL A N 1
ATOM 4070 C CA . VAL A 1 528 ? -2.888 -7.886 10.211 1.00 82.25 528 VAL A CA 1
ATOM 4071 C C . VAL A 1 528 ? -1.919 -7.196 9.259 1.00 82.25 528 VAL A C 1
ATOM 4073 O O . VAL A 1 528 ? -2.199 -6.065 8.883 1.00 82.25 528 VAL A O 1
ATOM 4076 N N . ALA A 1 529 ? -0.827 -7.841 8.826 1.00 83.25 529 ALA A N 1
ATOM 4077 C CA . ALA A 1 529 ? 0.108 -7.296 7.833 1.00 83.25 529 ALA A CA 1
ATOM 4078 C C . ALA A 1 529 ? 0.812 -8.376 6.998 1.00 83.25 529 ALA A C 1
ATOM 4080 O O . ALA A 1 529 ? 1.001 -9.494 7.475 1.00 83.25 529 ALA A O 1
ATOM 4081 N N . ILE A 1 530 ? 1.208 -8.011 5.769 1.00 87.00 530 ILE A N 1
ATOM 4082 C CA . ILE A 1 530 ? 2.041 -8.816 4.859 1.00 87.00 530 ILE A CA 1
ATOM 4083 C C . ILE A 1 530 ? 3.184 -7.944 4.342 1.00 87.00 530 ILE A C 1
ATOM 4085 O O . ILE A 1 530 ? 2.924 -6.910 3.746 1.00 87.00 530 ILE A O 1
ATOM 4089 N N . SER A 1 531 ? 4.425 -8.391 4.457 1.00 85.25 531 SER A N 1
ATOM 4090 C CA . SER A 1 531 ? 5.589 -7.763 3.832 1.00 85.25 531 SER A CA 1
ATOM 4091 C C . SER A 1 531 ? 6.259 -8.735 2.857 1.00 85.25 531 SER A C 1
ATOM 4093 O O . SER A 1 531 ? 6.139 -9.953 3.014 1.00 85.25 531 SER A O 1
ATOM 4095 N N . SER A 1 532 ? 6.966 -8.220 1.851 1.00 83.94 532 SER A N 1
ATOM 4096 C CA . SER A 1 532 ? 7.609 -9.0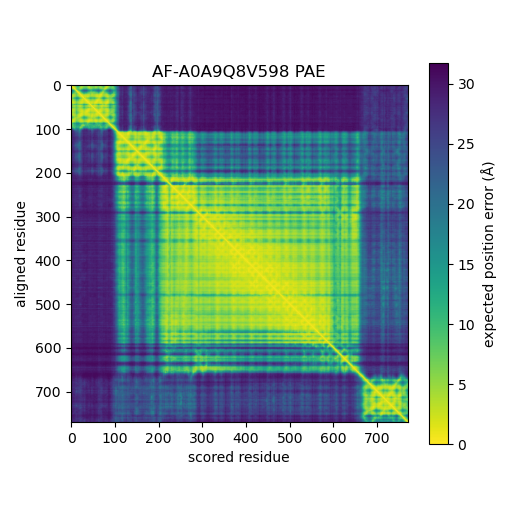25 0.807 1.00 83.94 532 SER A CA 1
ATOM 4097 C C . SER A 1 532 ? 9.050 -8.589 0.555 1.00 83.94 532 SER A C 1
ATOM 4099 O O . SER A 1 532 ? 9.325 -7.401 0.386 1.00 83.94 532 SER A O 1
ATOM 4101 N N . SER A 1 533 ? 9.973 -9.551 0.534 1.00 81.06 533 SER A N 1
ATOM 4102 C CA . SER A 1 533 ? 11.332 -9.360 0.005 1.00 81.06 533 SER A CA 1
ATOM 4103 C C . SER A 1 533 ? 11.357 -9.673 -1.495 1.00 81.06 533 SER A C 1
ATOM 4105 O O . SER A 1 533 ? 10.296 -9.911 -2.068 1.00 81.06 533 SER A O 1
ATOM 4107 N N . ASP A 1 534 ? 12.518 -9.735 -2.162 1.00 79.19 534 ASP A N 1
ATOM 4108 C CA . ASP A 1 534 ? 12.560 -10.054 -3.602 1.00 79.19 534 ASP A CA 1
ATOM 4109 C C . ASP A 1 534 ? 11.960 -11.444 -3.916 1.00 79.19 534 ASP A C 1
ATOM 4111 O O . ASP A 1 534 ? 11.437 -11.636 -5.015 1.00 79.19 534 ASP A O 1
ATOM 4115 N N . ALA A 1 535 ? 11.989 -12.410 -2.987 1.00 84.38 535 ALA A N 1
ATOM 4116 C CA . ALA A 1 535 ? 11.513 -13.780 -3.243 1.00 84.38 535 ALA A CA 1
ATOM 4117 C C . ALA A 1 535 ? 10.894 -14.502 -2.027 1.00 84.38 535 ALA A C 1
ATOM 4119 O O . ALA A 1 535 ? 10.793 -15.731 -2.015 1.00 84.38 535 ALA A O 1
ATOM 4120 N N . ALA A 1 536 ? 10.480 -13.776 -0.992 1.00 89.81 536 ALA A N 1
ATOM 4121 C CA . ALA A 1 536 ? 9.778 -14.355 0.149 1.00 89.81 536 ALA A CA 1
ATOM 4122 C C . ALA A 1 536 ? 8.677 -13.423 0.661 1.00 89.81 536 ALA A C 1
ATOM 4124 O O . ALA A 1 536 ? 8.613 -12.246 0.297 1.00 89.81 536 ALA A O 1
ATOM 4125 N N . PHE A 1 537 ? 7.833 -13.955 1.540 1.00 92.06 537 PHE A N 1
ATOM 4126 C CA . PHE A 1 537 ? 6.808 -13.205 2.257 1.00 92.06 537 PHE A CA 1
ATOM 4127 C C . PHE A 1 537 ? 6.950 -13.387 3.767 1.00 92.06 537 PHE A C 1
ATOM 4129 O O . PHE A 1 537 ? 7.403 -14.430 4.245 1.00 92.06 537 PHE A O 1
ATOM 4136 N N . CYS A 1 538 ? 6.522 -12.367 4.504 1.00 91.00 538 CYS A N 1
ATOM 4137 C CA . CYS A 1 538 ? 6.402 -12.354 5.953 1.00 91.00 538 CYS A CA 1
ATOM 4138 C C . CYS A 1 538 ? 5.015 -11.837 6.332 1.00 91.00 538 CYS A C 1
ATOM 4140 O O . CYS A 1 538 ? 4.563 -10.836 5.781 1.00 91.00 538 CYS A O 1
ATOM 4142 N N . ILE A 1 539 ? 4.340 -12.491 7.272 1.00 92.25 539 ILE A N 1
ATOM 4143 C CA . ILE A 1 539 ? 3.062 -12.034 7.827 1.00 92.25 539 ILE A CA 1
ATOM 4144 C C . ILE A 1 539 ? 3.185 -11.741 9.312 1.00 92.25 539 ILE A C 1
ATOM 4146 O O . ILE A 1 539 ? 3.958 -12.391 10.012 1.00 92.25 539 ILE A O 1
ATOM 4150 N N . LEU A 1 540 ? 2.377 -10.794 9.784 1.00 89.62 540 LEU A N 1
ATOM 4151 C CA . LEU A 1 540 ? 2.206 -10.456 11.195 1.00 89.62 540 LEU A CA 1
ATOM 4152 C C . LEU A 1 540 ? 0.765 -10.753 11.609 1.00 89.62 540 LEU A C 1
ATOM 4154 O O . LEU A 1 540 ? -0.176 -10.269 10.975 1.00 89.62 540 LEU A O 1
ATOM 4158 N N . LEU A 1 541 ? 0.590 -11.518 12.682 1.00 89.25 541 LEU A N 1
ATOM 4159 C CA . LEU A 1 541 ? -0.713 -11.789 13.288 1.00 89.25 541 LEU A CA 1
ATOM 4160 C C . LEU A 1 541 ? -1.026 -10.760 14.378 1.00 89.25 541 LEU A C 1
ATOM 4162 O O . LEU A 1 541 ? -0.128 -10.178 14.987 1.00 89.25 541 LEU A O 1
ATOM 4166 N N . LYS A 1 542 ? -2.314 -10.582 14.690 1.00 83.50 542 LYS A N 1
ATOM 4167 C CA . LYS A 1 542 ? -2.798 -9.657 15.734 1.00 83.50 542 LYS A CA 1
ATOM 4168 C C . LYS A 1 542 ? -2.178 -9.912 17.118 1.00 83.50 542 LYS A C 1
ATOM 4170 O O . LYS A 1 542 ? -2.036 -8.983 17.906 1.00 83.50 542 LYS A O 1
ATOM 4175 N N . ASN A 1 543 ? -1.787 -11.154 17.410 1.00 83.50 543 ASN A N 1
ATOM 4176 C CA . ASN A 1 543 ? -1.112 -11.540 18.656 1.00 83.50 543 ASN A CA 1
ATOM 4177 C C . ASN A 1 543 ? 0.400 -11.214 18.677 1.00 83.50 543 ASN A C 1
ATOM 4179 O O . ASN A 1 543 ? 1.077 -11.509 19.660 1.00 83.50 543 ASN A O 1
ATOM 4183 N N . GLY A 1 544 ? 0.942 -10.630 17.605 1.00 85.75 544 GLY A N 1
ATOM 4184 C CA . GLY A 1 544 ? 2.351 -10.270 17.479 1.00 85.75 544 GLY A CA 1
ATOM 4185 C C . GLY A 1 544 ? 3.282 -11.430 17.128 1.00 85.75 544 GLY A C 1
ATOM 4186 O O . GLY A 1 544 ? 4.485 -11.328 17.367 1.00 85.75 544 GLY A O 1
ATOM 4187 N N . THR A 1 545 ? 2.748 -12.532 16.598 1.00 89.69 545 THR A N 1
ATOM 4188 C CA . THR A 1 545 ? 3.544 -13.617 15.999 1.00 89.69 545 THR A CA 1
ATOM 4189 C C . THR A 1 545 ? 3.780 -13.356 14.515 1.00 89.69 545 THR A C 1
ATOM 4191 O O . THR A 1 545 ? 2.958 -12.716 13.853 1.00 89.69 545 THR A O 1
ATOM 4194 N N . ILE A 1 546 ? 4.911 -13.838 13.998 1.00 91.75 546 ILE A N 1
ATOM 4195 C CA . ILE A 1 546 ? 5.284 -13.705 12.589 1.00 91.75 546 ILE A CA 1
ATOM 4196 C C . ILE A 1 546 ? 5.482 -15.074 11.942 1.00 91.75 546 ILE A C 1
ATOM 4198 O O . ILE A 1 546 ? 5.938 -16.013 12.593 1.00 91.75 546 ILE A O 1
ATOM 4202 N N . HIS A 1 547 ? 5.170 -15.179 10.654 1.00 93.81 547 HIS A N 1
ATOM 4203 C CA . HIS A 1 547 ? 5.453 -16.363 9.839 1.00 93.81 547 HIS A CA 1
ATOM 4204 C C . HIS A 1 547 ? 6.057 -15.938 8.505 1.00 93.81 547 HIS A C 1
ATOM 4206 O O . HIS A 1 547 ? 5.672 -14.903 7.964 1.00 93.81 547 HIS A O 1
ATOM 4212 N N . THR A 1 548 ? 6.964 -16.745 7.953 1.00 93.56 548 THR A N 1
ATOM 4213 C CA . THR A 1 548 ? 7.529 -16.521 6.617 1.00 93.56 548 THR A CA 1
ATOM 4214 C C . THR A 1 548 ? 7.416 -17.751 5.731 1.00 93.56 548 THR A C 1
ATOM 4216 O O . THR A 1 548 ? 7.261 -18.873 6.217 1.00 93.56 548 THR A O 1
ATOM 4219 N N . TRP A 1 549 ? 7.458 -17.523 4.419 1.00 95.69 549 TRP A N 1
ATOM 4220 C CA . TRP A 1 549 ? 7.573 -18.565 3.400 1.00 95.69 549 TRP A CA 1
ATOM 4221 C C . TRP A 1 549 ? 8.187 -17.999 2.115 1.00 95.69 549 TRP A C 1
ATOM 4223 O O . TRP A 1 549 ? 8.350 -16.788 1.967 1.00 95.69 549 TRP A O 1
ATOM 4233 N N . GLY A 1 550 ? 8.524 -18.884 1.177 1.00 93.00 550 GLY A N 1
ATOM 4234 C CA . GLY A 1 550 ? 9.261 -18.555 -0.042 1.00 93.00 550 GLY A CA 1
ATOM 4235 C C . GLY A 1 550 ? 10.741 -18.896 0.092 1.00 93.00 550 GLY A C 1
ATOM 4236 O O . GLY A 1 550 ? 11.118 -19.790 0.852 1.00 93.00 550 GLY A O 1
ATOM 4237 N N . ALA A 1 551 ? 11.589 -18.209 -0.662 1.00 87.25 551 ALA A N 1
ATOM 4238 C CA . ALA A 1 551 ? 12.992 -18.564 -0.774 1.00 87.25 551 ALA A CA 1
ATOM 4239 C C . ALA A 1 551 ? 13.765 -18.288 0.533 1.00 87.25 551 ALA A C 1
ATOM 4241 O O . ALA A 1 551 ? 13.778 -17.171 1.058 1.00 87.25 551 ALA A O 1
ATOM 4242 N N . ASN A 1 552 ? 14.453 -19.309 1.057 1.00 85.81 552 ASN A N 1
ATOM 4243 C CA . ASN A 1 552 ? 15.197 -19.222 2.323 1.00 85.81 552 ASN A CA 1
ATOM 4244 C C . ASN A 1 552 ? 16.268 -18.120 2.302 1.00 85.81 552 ASN A C 1
ATOM 4246 O O . ASN A 1 552 ? 16.439 -17.401 3.284 1.00 85.81 552 ASN A O 1
ATOM 4250 N N . ASN A 1 553 ? 16.943 -17.948 1.164 1.00 76.25 553 ASN A N 1
ATOM 4251 C CA . ASN A 1 553 ? 17.953 -16.914 0.947 1.00 76.25 553 ASN A CA 1
ATOM 4252 C C . ASN A 1 553 ? 17.381 -15.489 0.838 1.00 76.25 553 ASN A C 1
ATOM 4254 O O . ASN A 1 553 ? 18.139 -14.540 0.685 1.00 76.25 553 ASN A O 1
ATOM 4258 N N . PHE A 1 554 ? 16.064 -15.335 0.939 1.00 75.56 554 PHE A N 1
ATOM 4259 C CA . PHE A 1 554 ? 15.381 -14.046 0.934 1.00 75.56 554 PHE A CA 1
ATOM 4260 C C . PHE A 1 554 ? 14.543 -13.833 2.206 1.00 75.56 554 PHE A C 1
ATOM 4262 O O . PHE A 1 554 ? 13.611 -13.032 2.216 1.00 75.56 554 PHE A O 1
ATOM 4269 N N . GLY A 1 555 ? 14.842 -14.571 3.285 1.00 81.75 555 GLY A N 1
ATOM 4270 C CA . GLY A 1 555 ? 14.132 -14.479 4.566 1.00 81.75 555 GLY A CA 1
ATOM 4271 C C . GLY A 1 555 ? 12.915 -15.405 4.694 1.00 81.75 555 GLY A C 1
ATOM 4272 O O . GLY A 1 555 ? 12.206 -15.347 5.701 1.00 81.75 555 GLY A O 1
ATOM 4273 N N . GLY A 1 556 ? 12.693 -16.303 3.725 1.00 88.50 556 GLY A N 1
ATOM 4274 C CA . GLY A 1 556 ? 11.585 -17.271 3.710 1.00 88.50 556 GLY A CA 1
ATOM 4275 C C . GLY A 1 556 ? 11.591 -18.302 4.845 1.00 88.50 556 GLY A C 1
ATOM 4276 O O . GLY A 1 556 ? 10.647 -19.077 4.963 1.00 88.50 556 GLY A O 1
ATOM 4277 N N . LYS A 1 557 ? 12.617 -18.290 5.708 1.00 87.94 557 LYS A N 1
ATOM 4278 C CA . LYS A 1 557 ? 12.694 -19.079 6.939 1.00 87.94 557 LYS A CA 1
ATOM 4279 C C . LYS A 1 557 ? 13.087 -18.191 8.119 1.00 87.94 557 LYS A C 1
ATOM 4281 O O . LYS A 1 557 ? 14.100 -17.499 8.058 1.00 87.94 557 LYS A O 1
ATOM 4286 N N . ILE A 1 558 ? 12.308 -18.256 9.197 1.00 87.00 558 ILE A N 1
ATOM 4287 C CA . ILE A 1 558 ? 12.624 -17.592 10.467 1.00 87.00 558 ILE A CA 1
ATOM 4288 C C . ILE A 1 558 ? 13.734 -18.386 11.194 1.00 87.00 558 ILE A C 1
ATOM 4290 O O . ILE A 1 558 ? 13.579 -19.599 11.377 1.00 87.00 558 ILE A O 1
ATOM 4294 N N . PRO A 1 559 ? 14.839 -17.745 11.623 1.00 83.69 559 PRO A N 1
ATOM 4295 C CA . PRO A 1 559 ? 15.839 -18.354 12.503 1.00 83.69 559 PRO A CA 1
ATOM 4296 C C . PRO A 1 559 ? 15.245 -18.814 13.842 1.00 83.69 559 PRO A C 1
ATOM 4298 O O . PRO A 1 559 ? 14.388 -18.137 14.414 1.00 83.69 559 PRO A O 1
ATOM 4301 N N . SER A 1 560 ? 15.725 -19.940 14.376 1.00 82.44 560 SER A N 1
ATOM 4302 C CA . SER A 1 560 ? 15.245 -20.535 15.639 1.00 82.44 560 SER A CA 1
ATOM 4303 C C . SER A 1 560 ? 15.250 -19.564 16.823 1.00 82.44 560 SER A C 1
ATOM 4305 O O . SER A 1 560 ? 14.378 -19.598 17.684 1.00 82.44 560 SER A O 1
ATOM 4307 N N . GLU A 1 561 ? 16.207 -18.653 16.828 1.00 79.38 561 GLU A N 1
ATOM 4308 C CA . GLU A 1 561 ? 16.466 -17.649 17.844 1.00 79.38 561 GLU A CA 1
ATOM 4309 C C . GLU A 1 561 ? 15.407 -16.534 17.862 1.00 79.38 561 GLU A C 1
ATOM 4311 O O . GLU A 1 561 ? 15.240 -15.871 18.887 1.00 79.38 561 GLU A O 1
ATOM 4316 N N . ILE A 1 562 ? 14.678 -16.331 16.754 1.00 78.62 562 ILE A N 1
ATOM 4317 C CA . ILE A 1 562 ? 13.548 -15.389 16.671 1.00 78.62 562 ILE A CA 1
ATOM 4318 C C . ILE A 1 562 ? 12.233 -16.061 17.063 1.00 78.62 562 ILE A C 1
ATOM 4320 O O . ILE A 1 562 ? 11.342 -15.376 17.554 1.00 78.62 562 ILE A O 1
ATOM 4324 N N . LEU A 1 563 ? 12.098 -17.384 16.899 1.00 76.25 563 LEU A N 1
ATOM 4325 C CA . LEU A 1 563 ? 10.829 -18.099 17.122 1.00 76.25 563 LEU A CA 1
ATOM 4326 C C . LEU A 1 563 ? 10.261 -17.911 18.539 1.00 76.25 563 LEU A C 1
ATOM 4328 O O . LEU A 1 563 ? 9.054 -18.014 18.737 1.00 76.25 563 LEU A O 1
ATOM 4332 N N . HIS A 1 564 ? 11.124 -17.633 19.520 1.00 75.44 564 HIS A N 1
ATOM 4333 C CA . HIS A 1 564 ? 10.737 -17.400 20.913 1.00 75.44 564 HIS A CA 1
ATOM 4334 C C . HIS A 1 564 ? 10.465 -15.926 21.246 1.00 75.44 564 HIS A C 1
ATOM 4336 O O . HIS A 1 564 ? 9.991 -15.622 22.342 1.00 75.44 564 HIS A O 1
ATOM 4342 N N . ILE A 1 565 ? 10.771 -15.004 20.333 1.00 76.31 565 ILE A N 1
ATOM 4343 C CA . ILE A 1 565 ? 10.473 -13.584 20.499 1.00 76.31 565 ILE A CA 1
ATOM 4344 C C . ILE A 1 565 ? 9.001 -13.380 20.143 1.00 76.31 565 ILE A C 1
ATOM 4346 O O . ILE A 1 565 ? 8.547 -13.741 19.061 1.00 76.31 565 ILE A O 1
ATOM 4350 N N . ASN A 1 566 ? 8.246 -12.809 21.074 1.00 71.94 566 ASN A N 1
ATOM 4351 C CA . ASN A 1 566 ? 6.825 -12.527 20.915 1.00 71.94 566 ASN A CA 1
ATOM 4352 C C . ASN A 1 566 ? 6.563 -11.014 20.917 1.00 71.94 566 ASN A C 1
ATOM 4354 O O . ASN A 1 566 ? 7.460 -10.205 21.163 1.00 71.94 566 ASN A O 1
ATOM 4358 N N . ASN A 1 567 ? 5.309 -10.636 20.655 1.00 82.19 567 ASN A N 1
ATOM 4359 C CA . ASN A 1 567 ? 4.846 -9.248 20.677 1.00 82.19 567 ASN A CA 1
ATOM 4360 C C . ASN A 1 567 ? 5.478 -8.350 19.599 1.00 82.19 567 ASN A C 1
ATOM 4362 O O . ASN A 1 567 ? 5.769 -7.180 19.869 1.00 82.19 567 ASN A O 1
ATOM 4366 N N . PHE A 1 568 ? 5.674 -8.864 18.382 1.00 84.81 568 PHE A N 1
ATOM 4367 C CA . PHE A 1 568 ? 5.964 -8.016 17.225 1.00 84.81 568 PHE A CA 1
ATOM 4368 C C . PHE A 1 568 ? 4.789 -7.075 16.932 1.00 84.81 568 PHE A C 1
ATOM 4370 O O . PHE A 1 568 ? 3.626 -7.445 17.073 1.00 84.81 568 PHE A O 1
ATOM 4377 N N . ILE A 1 569 ? 5.101 -5.836 16.563 1.00 79.12 569 ILE A N 1
ATOM 4378 C CA . ILE A 1 569 ? 4.126 -4.788 16.212 1.00 79.12 569 ILE A CA 1
ATOM 4379 C C . ILE A 1 569 ? 4.344 -4.240 14.805 1.00 79.12 569 ILE A C 1
ATOM 4381 O O . ILE A 1 569 ? 3.480 -3.553 14.276 1.00 79.12 569 ILE A O 1
ATOM 4385 N N . SER A 1 570 ? 5.494 -4.528 14.200 1.00 79.12 570 SER A N 1
ATOM 4386 C CA . SER A 1 570 ? 5.821 -4.114 12.843 1.00 79.12 570 SER A CA 1
ATOM 4387 C C . SER A 1 570 ? 6.698 -5.163 12.182 1.00 79.12 570 SER A C 1
ATOM 4389 O O . SER A 1 570 ? 7.568 -5.748 12.834 1.00 79.12 570 SER A O 1
ATOM 4391 N N . ILE A 1 571 ? 6.470 -5.356 10.888 1.00 80.25 571 ILE A N 1
ATOM 4392 C CA . ILE A 1 571 ? 7.345 -6.084 9.981 1.00 80.25 571 ILE A CA 1
ATOM 4393 C C . ILE A 1 571 ? 7.698 -5.149 8.827 1.00 80.25 571 ILE A C 1
ATOM 4395 O O . ILE A 1 571 ? 6.857 -4.387 8.356 1.00 80.25 571 ILE A O 1
ATOM 4399 N N . SER A 1 572 ? 8.939 -5.210 8.373 1.00 75.69 572 SER A N 1
ATOM 4400 C CA . SER A 1 572 ? 9.393 -4.529 7.168 1.00 75.69 572 SER A CA 1
ATOM 4401 C C . SER A 1 572 ? 10.251 -5.491 6.371 1.00 75.69 572 SER A C 1
ATOM 4403 O O . SER A 1 572 ? 10.855 -6.417 6.912 1.00 75.69 572 SER A O 1
ATOM 4405 N N . SER A 1 573 ? 10.320 -5.262 5.075 1.00 72.88 573 SER A N 1
ATOM 4406 C CA . SER A 1 573 ? 11.153 -6.033 4.177 1.00 72.88 573 SER A CA 1
ATOM 4407 C C . SER A 1 573 ? 12.238 -5.175 3.572 1.00 72.88 573 SER A C 1
ATOM 4409 O O . SER A 1 573 ? 12.277 -3.941 3.666 1.00 72.88 573 SER A O 1
ATOM 4411 N N . SER A 1 574 ? 13.116 -5.898 2.915 1.00 67.62 574 SER A N 1
ATOM 4412 C CA . SER A 1 574 ? 14.116 -5.390 2.023 1.00 67.62 574 SER A CA 1
ATOM 4413 C C . SER A 1 574 ? 14.341 -6.381 0.887 1.00 67.62 574 SER A C 1
ATOM 4415 O O . SER A 1 574 ? 13.729 -7.446 0.861 1.00 67.62 574 SER A O 1
ATOM 4417 N N . THR A 1 575 ? 15.232 -6.061 -0.051 1.00 65.25 575 THR A N 1
ATOM 4418 C CA . THR A 1 575 ? 15.541 -6.923 -1.205 1.00 65.25 575 THR A CA 1
ATOM 4419 C C . THR A 1 575 ? 15.855 -8.368 -0.804 1.00 65.25 575 THR A C 1
ATOM 4421 O O . THR A 1 575 ? 15.343 -9.297 -1.415 1.00 65.25 575 THR A O 1
ATOM 4424 N N . GLY A 1 576 ? 16.655 -8.588 0.241 1.00 65.94 576 GLY A N 1
ATOM 4425 C CA . GLY A 1 576 ? 17.159 -9.906 0.644 1.00 65.94 576 GLY A CA 1
ATOM 4426 C C . GLY A 1 576 ? 16.579 -10.491 1.932 1.00 65.94 576 GLY A C 1
ATOM 4427 O O . GLY A 1 576 ? 16.985 -11.586 2.315 1.00 65.94 576 GLY A O 1
ATOM 4428 N N . GLY A 1 577 ? 15.671 -9.813 2.635 1.00 74.50 577 GLY A N 1
ATOM 4429 C CA . GLY A 1 577 ? 15.209 -10.310 3.930 1.00 74.50 577 GLY A CA 1
ATOM 4430 C C . GLY A 1 577 ? 14.141 -9.464 4.601 1.00 74.50 577 GLY A C 1
ATOM 4431 O O . GLY A 1 577 ? 13.436 -8.684 3.960 1.00 74.50 577 GLY A O 1
ATOM 4432 N N . PHE A 1 578 ? 14.024 -9.649 5.912 1.00 79.62 578 PHE A N 1
ATOM 4433 C CA . PHE A 1 578 ? 13.004 -9.005 6.729 1.00 79.62 578 PHE A CA 1
ATOM 4434 C C . PHE A 1 578 ? 13.592 -8.426 8.008 1.00 79.62 578 PHE A C 1
ATOM 4436 O O . PHE A 1 578 ? 14.606 -8.892 8.534 1.00 79.62 578 PHE A O 1
ATOM 4443 N N . SER A 1 579 ? 12.896 -7.426 8.529 1.00 77.06 579 SER A N 1
ATOM 4444 C CA . SER A 1 579 ? 13.061 -6.905 9.871 1.00 77.06 579 SER A CA 1
ATOM 4445 C C . SER A 1 579 ? 11.726 -6.930 10.609 1.00 77.06 579 SER A C 1
ATOM 4447 O O . SER A 1 579 ? 10.656 -6.828 10.005 1.00 77.06 579 SER A O 1
ATOM 4449 N N . ALA A 1 580 ? 11.775 -7.088 11.927 1.00 80.06 580 ALA A N 1
ATOM 4450 C CA . ALA A 1 580 ? 10.598 -6.991 12.775 1.00 80.06 580 ALA A CA 1
ATOM 4451 C C . ALA A 1 580 ? 10.927 -6.252 14.072 1.00 80.06 580 ALA A C 1
ATOM 4453 O O . ALA A 1 580 ? 12.028 -6.371 14.618 1.00 80.06 580 ALA A O 1
ATOM 4454 N N . ILE A 1 581 ? 9.956 -5.485 14.562 1.00 77.25 581 ILE A N 1
ATOM 4455 C CA . ILE A 1 581 ? 10.079 -4.665 15.770 1.00 77.25 581 ILE A CA 1
ATOM 4456 C C . ILE A 1 581 ? 9.042 -5.141 16.781 1.00 77.25 581 ILE A C 1
ATOM 4458 O O . ILE A 1 581 ? 7.862 -5.270 16.452 1.00 77.25 581 ILE A O 1
ATOM 4462 N N . SER A 1 582 ? 9.483 -5.420 18.007 1.00 77.38 582 SER A N 1
ATOM 4463 C CA . SER A 1 582 ? 8.616 -5.830 19.122 1.00 77.38 582 SER A CA 1
ATOM 4464 C C . SER A 1 582 ? 8.219 -4.672 20.037 1.00 77.38 582 SER A C 1
ATOM 4466 O O . SER A 1 582 ? 8.896 -3.644 20.078 1.00 77.38 582 SER A O 1
ATOM 4468 N N . LYS A 1 583 ? 7.161 -4.863 20.842 1.00 72.56 583 LYS A N 1
ATOM 4469 C CA . LYS A 1 583 ? 6.736 -3.915 21.897 1.00 72.56 583 LYS A CA 1
ATOM 4470 C C . LYS A 1 583 ? 7.863 -3.551 22.870 1.00 72.56 583 LYS A C 1
ATOM 4472 O O . LYS A 1 583 ? 7.889 -2.447 23.397 1.00 72.56 583 LYS A O 1
ATOM 4477 N N . LEU A 1 584 ? 8.813 -4.463 23.082 1.00 65.94 584 LEU A N 1
ATOM 4478 C CA . LEU A 1 584 ? 9.975 -4.267 23.954 1.00 65.94 584 LEU A CA 1
ATOM 4479 C C . LEU A 1 584 ? 11.160 -3.602 23.231 1.00 65.94 584 LEU A C 1
ATOM 4481 O O . LEU A 1 584 ? 12.293 -3.697 23.694 1.00 65.94 584 LEU A O 1
ATOM 4485 N N . SER A 1 585 ? 10.924 -2.968 22.076 1.00 63.91 585 SER A N 1
ATOM 4486 C CA . SER A 1 585 ? 11.948 -2.329 21.232 1.00 63.91 585 SER A CA 1
ATOM 4487 C C . SER A 1 585 ? 13.076 -3.268 20.781 1.00 63.91 585 SER A C 1
ATOM 4489 O O . SER A 1 585 ? 14.135 -2.812 20.361 1.00 63.91 585 SER A O 1
ATOM 4491 N N . THR A 1 586 ? 12.863 -4.588 20.833 1.00 70.25 586 THR A N 1
ATOM 4492 C CA . THR A 1 586 ? 13.795 -5.534 20.206 1.00 70.25 586 THR A CA 1
ATOM 4493 C C . THR A 1 586 ? 13.578 -5.483 18.704 1.00 70.25 586 THR A C 1
ATOM 4495 O O . THR A 1 586 ? 12.459 -5.741 18.245 1.00 70.25 586 THR A O 1
ATOM 4498 N N . VAL A 1 587 ? 14.645 -5.164 17.973 1.00 72.88 587 VAL A N 1
ATOM 4499 C CA . VAL A 1 587 ? 14.696 -5.228 16.513 1.00 72.88 587 VAL A CA 1
ATOM 4500 C C . VAL A 1 587 ? 15.406 -6.514 16.125 1.00 72.88 587 VAL A C 1
ATOM 4502 O O . VAL A 1 587 ? 16.523 -6.793 16.577 1.00 72.88 587 VAL A O 1
ATOM 4505 N N . VAL A 1 588 ? 14.747 -7.303 15.288 1.00 75.38 588 VAL A N 1
ATOM 4506 C CA . VAL A 1 588 ? 15.334 -8.494 14.677 1.00 75.38 588 VAL A CA 1
ATOM 4507 C C . VAL A 1 588 ? 15.412 -8.301 13.180 1.00 75.38 588 VAL A C 1
ATOM 4509 O O . VAL A 1 588 ? 14.502 -7.728 12.583 1.00 75.38 588 VAL A O 1
ATOM 4512 N N . MET A 1 589 ? 16.494 -8.781 12.581 1.00 75.94 589 MET A N 1
ATOM 4513 C CA . MET A 1 589 ? 16.681 -8.795 11.134 1.00 75.94 589 MET A CA 1
ATOM 4514 C C . MET A 1 589 ? 17.242 -10.141 10.711 1.00 75.94 589 MET A C 1
ATOM 4516 O O . MET A 1 589 ? 18.129 -10.684 11.379 1.00 75.94 589 MET A O 1
ATOM 4520 N N . TRP A 1 590 ? 16.728 -10.675 9.609 1.00 75.81 590 TRP A N 1
ATOM 4521 C CA . TRP A 1 590 ? 17.181 -11.951 9.072 1.00 75.81 590 TRP A CA 1
ATOM 4522 C C . TRP A 1 590 ? 17.129 -11.987 7.545 1.00 75.81 590 TRP A C 1
ATOM 4524 O O . TRP A 1 590 ? 16.215 -11.447 6.916 1.00 75.81 590 TRP A O 1
ATOM 4534 N N . ASN A 1 591 ? 18.127 -12.648 6.962 1.00 70.50 591 ASN A N 1
ATOM 4535 C CA . ASN A 1 591 ? 18.265 -12.934 5.534 1.00 70.50 591 ASN A CA 1
ATOM 4536 C C . ASN A 1 591 ? 19.062 -14.245 5.326 1.00 70.50 591 ASN A C 1
ATOM 4538 O O . ASN A 1 591 ? 19.150 -15.074 6.234 1.00 70.50 591 ASN A O 1
ATOM 4542 N N . ASN A 1 592 ? 19.610 -14.467 4.121 1.00 60.78 592 ASN A N 1
ATOM 4543 C CA . ASN A 1 592 ? 20.350 -15.682 3.761 1.00 60.78 592 ASN A CA 1
ATOM 4544 C C . ASN A 1 592 ? 21.515 -15.988 4.717 1.00 60.78 592 ASN A C 1
ATOM 4546 O O . ASN A 1 592 ? 22.563 -15.351 4.635 1.00 60.78 592 ASN A O 1
ATOM 4550 N N . ASN A 1 593 ? 21.347 -17.000 5.574 1.00 50.56 593 ASN A N 1
ATOM 4551 C CA . ASN A 1 593 ? 22.333 -17.497 6.548 1.00 50.56 593 ASN A CA 1
ATOM 4552 C C . ASN A 1 593 ? 22.845 -16.472 7.574 1.00 50.56 593 ASN A C 1
ATOM 4554 O O . ASN A 1 593 ? 23.667 -16.826 8.415 1.00 50.56 593 ASN A O 1
ATOM 4558 N N . ASN A 1 594 ? 22.334 -15.242 7.546 1.00 57.41 594 ASN A N 1
ATOM 4559 C CA . ASN A 1 594 ? 22.755 -14.156 8.408 1.00 57.41 594 ASN A CA 1
ATOM 4560 C C . ASN A 1 594 ? 21.564 -13.685 9.248 1.00 57.41 594 ASN A C 1
ATOM 4562 O O . ASN A 1 594 ? 20.463 -13.403 8.769 1.00 57.41 594 ASN A O 1
ATOM 4566 N N . PHE A 1 595 ? 21.794 -13.640 10.554 1.00 54.94 595 PHE A N 1
ATOM 4567 C CA . PHE A 1 595 ? 20.797 -13.280 11.543 1.00 54.94 595 PHE A CA 1
ATOM 4568 C C . PHE A 1 595 ? 21.429 -12.362 12.578 1.00 54.94 595 PHE A C 1
ATOM 4570 O O . PHE A 1 595 ? 22.510 -12.645 13.097 1.00 54.94 595 PHE A O 1
ATOM 4577 N N . LYS A 1 596 ? 20.753 -11.253 12.887 1.00 60.19 596 LYS A N 1
ATOM 4578 C CA . LYS A 1 596 ? 21.182 -10.332 13.939 1.00 60.19 596 LYS A CA 1
ATOM 4579 C C . LYS A 1 596 ? 19.997 -9.947 14.815 1.00 60.19 596 LYS A C 1
ATOM 4581 O O . LYS A 1 596 ? 18.958 -9.499 14.329 1.00 60.19 596 LYS A O 1
ATOM 4586 N N . ILE A 1 597 ? 20.187 -10.080 16.126 1.00 54.81 597 ILE A N 1
ATOM 4587 C CA . ILE A 1 597 ? 19.313 -9.485 17.139 1.00 54.81 597 ILE A CA 1
ATOM 4588 C C . ILE A 1 597 ? 20.024 -8.263 17.683 1.00 54.81 597 ILE A C 1
ATOM 4590 O O . ILE A 1 597 ? 21.124 -8.383 18.224 1.00 54.81 597 ILE A O 1
ATOM 4594 N N . GLN A 1 598 ? 19.371 -7.110 17.627 1.00 55.19 598 GLN A N 1
ATOM 4595 C CA . GLN A 1 598 ? 19.800 -5.968 18.415 1.00 55.19 598 GLN A CA 1
ATOM 4596 C C . GLN A 1 598 ? 18.900 -5.867 19.649 1.00 55.19 598 GLN A C 1
ATOM 4598 O O . GLN A 1 598 ? 17.780 -5.361 19.594 1.00 55.19 598 GLN A O 1
ATOM 4603 N N . LYS A 1 599 ? 19.393 -6.392 20.777 1.00 48.78 599 LYS A N 1
ATOM 4604 C CA . LYS A 1 599 ? 18.787 -6.184 22.098 1.00 48.78 599 LYS A CA 1
ATOM 4605 C C . LYS A 1 599 ? 19.427 -4.945 22.709 1.00 48.78 599 LYS A C 1
ATOM 4607 O O . LYS A 1 599 ? 20.495 -5.056 23.292 1.00 48.78 599 LYS A O 1
ATOM 4612 N N . ASN A 1 600 ? 18.811 -3.776 22.569 1.00 47.72 600 ASN A N 1
ATOM 4613 C CA . ASN A 1 600 ? 19.224 -2.602 23.336 1.00 47.72 600 ASN A CA 1
ATOM 4614 C C . ASN A 1 600 ? 17.999 -1.927 23.940 1.00 47.72 600 ASN A C 1
ATOM 4616 O O . ASN A 1 600 ? 17.083 -1.523 23.233 1.00 47.72 600 ASN A O 1
ATOM 4620 N N . SER A 1 601 ? 18.011 -1.791 25.263 1.00 37.41 601 SER A N 1
ATOM 4621 C CA . SER A 1 601 ? 16.895 -1.323 26.087 1.00 37.41 601 SER A CA 1
ATOM 4622 C C . SER A 1 601 ? 16.533 0.158 25.906 1.00 37.41 601 SER A C 1
ATOM 4624 O O . SER A 1 601 ? 15.582 0.610 26.535 1.00 37.41 601 SER A O 1
ATOM 4626 N N . ILE A 1 602 ? 17.268 0.937 25.093 1.00 39.81 602 ILE A N 1
ATOM 4627 C CA . ILE A 1 602 ? 17.130 2.410 25.066 1.00 39.81 602 ILE A CA 1
ATOM 4628 C C . ILE A 1 602 ? 17.142 3.029 23.648 1.00 39.81 602 ILE A C 1
ATOM 4630 O O . ILE A 1 602 ? 16.905 4.227 23.514 1.00 39.81 602 ILE A O 1
ATOM 4634 N N . ILE A 1 603 ? 17.316 2.271 22.555 1.00 43.50 603 ILE A N 1
ATOM 4635 C CA . ILE A 1 603 ? 17.314 2.873 21.203 1.00 43.50 603 ILE A CA 1
ATOM 4636 C C . ILE A 1 603 ? 16.018 2.540 20.450 1.00 43.50 603 ILE A C 1
ATOM 4638 O O . ILE A 1 603 ? 15.851 1.448 19.911 1.00 43.50 603 ILE A O 1
ATOM 4642 N N . LYS A 1 604 ? 15.086 3.500 20.414 1.00 52.62 604 LYS A N 1
ATOM 4643 C CA . LYS A 1 604 ? 13.831 3.406 19.655 1.00 52.62 604 LYS A CA 1
ATOM 4644 C C . LYS A 1 604 ? 14.139 3.507 18.151 1.00 52.62 604 LYS A C 1
ATOM 4646 O O . LYS A 1 604 ? 14.670 4.520 17.697 1.00 52.62 604 LYS A O 1
ATOM 4651 N N . THR A 1 605 ? 13.885 2.438 17.401 1.00 47.75 605 THR A N 1
ATOM 4652 C CA . THR A 1 605 ? 14.121 2.359 15.947 1.00 47.75 605 THR A CA 1
ATOM 4653 C C . THR A 1 605 ? 12.833 2.705 15.200 1.00 47.75 605 THR A C 1
ATOM 4655 O O . THR A 1 605 ? 11.802 2.094 15.467 1.00 47.75 605 THR A O 1
ATOM 4658 N N . LYS A 1 606 ? 12.888 3.659 14.262 1.00 54.47 606 LYS A N 1
ATOM 4659 C CA . LYS A 1 606 ? 11.763 4.073 13.405 1.00 54.47 606 LYS A CA 1
ATOM 4660 C C . LYS A 1 606 ? 11.609 3.203 12.163 1.00 54.47 606 LYS A C 1
ATOM 4662 O O . LYS A 1 606 ? 10.491 3.000 11.712 1.00 54.47 606 LYS A O 1
ATOM 4667 N N . ALA A 1 607 ? 12.711 2.741 11.579 1.00 50.06 607 ALA A N 1
ATOM 4668 C CA . ALA A 1 607 ? 12.699 2.042 10.295 1.00 50.06 607 ALA A CA 1
ATOM 4669 C C . ALA A 1 607 ? 13.962 1.192 10.112 1.00 50.06 607 ALA A C 1
ATOM 4671 O O . ALA A 1 607 ? 15.021 1.558 10.622 1.00 50.06 607 ALA A O 1
ATOM 4672 N N . GLY A 1 608 ? 13.866 0.102 9.349 1.00 46.56 608 GLY A N 1
ATOM 4673 C CA . GLY A 1 608 ? 15.007 -0.700 8.901 1.00 46.56 608 GLY A CA 1
ATOM 4674 C C . GLY A 1 608 ? 15.021 -0.822 7.375 1.00 46.56 608 GLY A C 1
ATOM 4675 O O . GLY A 1 608 ? 13.989 -1.109 6.774 1.00 46.56 608 GLY A O 1
ATOM 4676 N N . TYR A 1 609 ? 16.184 -0.619 6.763 1.00 54.31 609 TYR A N 1
ATOM 4677 C CA . TYR A 1 609 ? 16.438 -0.651 5.319 1.00 54.31 609 TYR A CA 1
ATOM 4678 C C . TYR A 1 609 ? 17.552 -1.659 5.021 1.00 54.31 609 TYR A C 1
ATOM 4680 O O . TYR A 1 609 ? 18.444 -1.811 5.844 1.00 54.31 609 TYR A O 1
ATOM 4688 N N . GLN A 1 610 ? 17.569 -2.303 3.854 1.00 53.16 610 GLN A N 1
ATOM 4689 C CA . GLN A 1 610 ? 18.760 -3.012 3.348 1.00 53.16 610 GLN A CA 1
ATOM 4690 C C . GLN A 1 610 ? 19.309 -2.255 2.148 1.00 53.16 610 GLN A C 1
ATOM 4692 O O . GLN A 1 610 ? 18.538 -1.724 1.353 1.00 53.16 610 GLN A O 1
ATOM 4697 N N . ILE A 1 611 ? 20.631 -2.231 2.018 1.00 51.41 611 ILE A N 1
ATOM 4698 C CA . ILE A 1 611 ? 21.349 -1.463 1.000 1.00 51.41 611 ILE A CA 1
ATOM 4699 C C . ILE A 1 611 ? 21.724 -2.327 -0.215 1.00 51.41 611 ILE A C 1
ATOM 4701 O O . ILE A 1 611 ? 21.878 -1.812 -1.319 1.00 51.41 611 ILE A O 1
ATOM 4705 N N . THR A 1 612 ? 21.861 -3.640 -0.060 1.00 46.75 612 THR A N 1
ATOM 4706 C CA . THR A 1 612 ? 22.550 -4.499 -1.038 1.00 46.75 612 THR A CA 1
ATOM 4707 C C . THR A 1 612 ? 21.631 -5.527 -1.701 1.00 46.75 612 THR A C 1
ATOM 4709 O O . THR A 1 612 ? 20.620 -5.952 -1.141 1.00 46.75 612 THR A O 1
ATOM 4712 N N . ARG A 1 613 ? 21.950 -5.880 -2.957 1.00 43.06 613 ARG A N 1
ATOM 4713 C CA . ARG A 1 613 ? 21.196 -6.828 -3.790 1.00 43.06 613 ARG A CA 1
ATOM 4714 C C . ARG A 1 613 ? 22.147 -7.879 -4.369 1.00 43.06 613 ARG A C 1
ATOM 4716 O O . ARG A 1 613 ? 22.858 -7.596 -5.329 1.00 43.06 613 ARG A O 1
ATOM 4723 N N . GLY A 1 614 ? 22.074 -9.096 -3.830 1.00 37.56 614 GLY A N 1
ATOM 4724 C CA . GLY A 1 614 ? 22.717 -10.287 -4.388 1.00 37.56 614 GLY A CA 1
ATOM 4725 C C . GLY A 1 614 ? 24.174 -10.485 -3.956 1.00 37.56 614 GLY A C 1
ATOM 4726 O O . GLY A 1 614 ? 25.053 -9.744 -4.370 1.00 37.56 614 GLY A O 1
ATOM 4727 N N . THR A 1 615 ? 24.386 -11.578 -3.210 1.00 40.25 615 THR A N 1
ATOM 4728 C CA . THR A 1 615 ? 25.633 -12.111 -2.614 1.00 40.25 615 THR A CA 1
ATOM 4729 C C . THR A 1 615 ? 26.327 -11.241 -1.546 1.00 40.25 615 THR A C 1
ATOM 4731 O O . THR A 1 615 ? 26.310 -10.022 -1.656 1.00 40.25 615 THR A O 1
ATOM 4734 N N . PRO A 1 616 ? 26.891 -11.861 -0.481 1.00 40.16 616 PRO A N 1
ATOM 4735 C CA . PRO A 1 616 ? 27.379 -11.167 0.715 1.00 40.16 616 PRO A CA 1
ATOM 4736 C C . PRO A 1 616 ? 28.392 -10.043 0.444 1.00 40.16 616 PRO A C 1
ATOM 4738 O O . PRO A 1 616 ? 29.166 -10.151 -0.507 1.00 40.16 616 PRO A O 1
ATOM 4741 N N . PRO A 1 617 ? 28.459 -9.029 1.332 1.00 47.12 617 PRO A N 1
ATOM 4742 C CA . PRO A 1 617 ? 27.728 -8.900 2.583 1.00 47.12 617 PRO A CA 1
ATOM 4743 C C . PRO A 1 617 ? 26.527 -7.966 2.426 1.00 47.12 617 PRO A C 1
ATOM 4745 O O . PRO A 1 617 ? 26.607 -6.846 1.916 1.00 47.12 617 PRO A O 1
ATOM 4748 N N . ASP A 1 618 ? 25.389 -8.443 2.914 1.00 54.44 618 ASP A N 1
ATOM 4749 C CA . ASP A 1 618 ? 24.199 -7.622 3.000 1.00 54.44 618 ASP A CA 1
ATOM 4750 C C . ASP A 1 618 ? 24.322 -6.611 4.154 1.00 54.44 618 ASP A C 1
ATOM 4752 O O . ASP A 1 618 ? 24.648 -6.984 5.285 1.00 54.44 618 ASP A O 1
ATOM 4756 N N . THR A 1 619 ? 24.048 -5.334 3.882 1.00 55.41 619 THR A N 1
ATOM 4757 C CA . THR A 1 619 ? 24.159 -4.242 4.854 1.00 55.41 619 THR A CA 1
ATOM 4758 C C . THR A 1 619 ? 22.766 -3.702 5.128 1.00 55.41 619 THR A C 1
ATOM 4760 O O . THR A 1 619 ? 22.090 -3.246 4.205 1.00 55.41 619 THR A O 1
ATOM 4763 N N . PHE A 1 620 ? 22.328 -3.732 6.386 1.00 58.91 620 PHE A N 1
ATOM 4764 C CA . PHE A 1 620 ? 21.107 -3.059 6.818 1.00 58.91 620 PHE A CA 1
ATOM 4765 C C . PHE A 1 620 ? 21.427 -1.685 7.407 1.00 58.91 620 PHE A C 1
ATOM 4767 O O . PHE A 1 620 ? 22.463 -1.514 8.041 1.00 58.91 620 PHE A O 1
ATOM 4774 N N . ILE A 1 621 ? 20.526 -0.719 7.243 1.00 62.34 621 ILE A N 1
ATOM 4775 C CA . ILE A 1 621 ? 20.515 0.550 7.970 1.00 62.34 621 ILE A CA 1
ATOM 4776 C C . ILE A 1 621 ? 19.275 0.581 8.850 1.00 62.34 621 ILE A C 1
ATOM 4778 O O . ILE A 1 621 ? 18.157 0.502 8.352 1.00 62.34 621 ILE A O 1
ATOM 4782 N N . SER A 1 622 ? 19.457 0.754 10.150 1.00 64.00 622 SER A N 1
ATOM 4783 C CA . SER A 1 622 ? 18.378 1.135 11.058 1.00 64.00 622 SER A CA 1
ATOM 4784 C C . SER A 1 622 ? 18.374 2.646 11.253 1.00 64.00 622 SER A C 1
ATOM 4786 O O . SER A 1 622 ? 19.413 3.230 11.557 1.00 64.00 622 SER A O 1
ATOM 4788 N N . LEU A 1 623 ? 17.213 3.276 11.084 1.00 64.94 623 LEU A N 1
ATOM 4789 C CA . LEU A 1 623 ? 16.965 4.675 11.425 1.00 64.94 623 LEU A CA 1
ATOM 4790 C C . LEU A 1 623 ? 16.338 4.750 12.812 1.00 64.94 623 LEU A C 1
ATOM 4792 O O . LEU A 1 623 ? 15.291 4.152 13.054 1.00 64.94 623 LEU A O 1
ATOM 4796 N N . PHE A 1 624 ? 16.937 5.529 13.703 1.00 62.41 624 PHE A N 1
ATOM 4797 C CA . PHE A 1 624 ? 16.471 5.700 15.075 1.00 62.41 624 PHE A CA 1
ATOM 4798 C C . PHE A 1 624 ? 15.631 6.963 15.272 1.00 62.41 624 PHE A C 1
ATOM 4800 O O . PHE A 1 624 ? 15.605 7.870 14.439 1.00 62.41 624 PHE A O 1
ATOM 4807 N N . ASN A 1 625 ? 14.938 7.038 16.409 1.00 58.88 625 ASN A N 1
ATOM 4808 C CA . ASN A 1 625 ? 14.022 8.130 16.740 1.00 58.88 625 ASN A CA 1
ATOM 4809 C C . ASN A 1 625 ? 14.670 9.516 16.749 1.00 58.88 625 ASN A C 1
ATOM 4811 O O . ASN A 1 625 ? 14.016 10.497 16.401 1.00 58.88 625 ASN A O 1
ATOM 4815 N N . ASN A 1 626 ? 15.940 9.583 17.136 1.00 54.25 626 ASN A N 1
ATOM 4816 C CA . ASN A 1 626 ? 16.769 10.788 17.146 1.00 54.25 626 ASN A CA 1
ATOM 4817 C C . ASN A 1 626 ? 17.340 11.142 15.754 1.00 54.25 626 ASN A C 1
ATOM 4819 O O . ASN A 1 626 ? 18.179 12.032 15.658 1.00 54.25 626 ASN A O 1
ATOM 4823 N N . GLY A 1 627 ? 16.942 10.430 14.693 1.00 58.47 627 GLY A N 1
ATOM 4824 C CA . GLY A 1 627 ? 17.427 10.647 13.330 1.00 58.47 627 GLY A CA 1
ATOM 4825 C C . GLY A 1 627 ? 18.814 10.064 13.052 1.00 58.47 627 GLY A C 1
ATOM 4826 O O . GLY A 1 627 ? 19.367 10.311 11.980 1.00 58.47 627 GLY A O 1
ATOM 4827 N N . THR A 1 628 ? 19.414 9.312 13.985 1.00 61.41 628 THR A N 1
ATOM 4828 C CA . THR A 1 628 ? 20.696 8.642 13.732 1.00 61.41 628 THR A CA 1
ATOM 4829 C C . THR A 1 628 ? 20.492 7.362 12.932 1.00 61.41 628 THR A C 1
ATOM 4831 O O . THR A 1 628 ? 19.453 6.709 13.024 1.00 61.41 628 THR A O 1
ATOM 4834 N N . LEU A 1 629 ? 21.504 6.995 12.151 1.00 64.69 629 LEU A N 1
ATOM 4835 C CA . LEU A 1 629 ? 21.544 5.749 11.396 1.00 64.69 629 LEU A CA 1
ATOM 4836 C C . LEU A 1 629 ? 22.546 4.795 12.054 1.00 64.69 629 LEU A C 1
ATOM 4838 O O . LEU A 1 629 ? 23.609 5.230 12.494 1.00 64.69 629 LEU A O 1
ATOM 4842 N N . SER A 1 630 ? 22.230 3.504 12.116 1.00 61.34 630 SER A N 1
ATOM 4843 C CA . SER A 1 630 ? 23.206 2.449 12.417 1.00 61.34 630 SER A CA 1
ATOM 4844 C C . SER A 1 630 ? 23.204 1.425 11.311 1.00 61.34 630 SER A C 1
ATOM 4846 O O . SER A 1 630 ? 22.155 0.955 10.877 1.00 61.34 630 SER A O 1
ATOM 4848 N N . ILE A 1 631 ? 24.409 1.063 10.897 1.00 60.59 631 ILE A N 1
ATOM 4849 C CA . ILE A 1 631 ? 24.628 -0.041 9.985 1.00 60.59 631 ILE A CA 1
ATOM 4850 C C . ILE A 1 631 ? 24.671 -1.349 10.761 1.00 60.59 631 ILE A C 1
ATOM 4852 O O . ILE A 1 631 ? 25.327 -1.456 11.798 1.00 60.59 631 ILE A O 1
ATOM 4856 N N . ILE A 1 632 ? 23.974 -2.352 10.241 1.00 55.03 632 ILE A N 1
ATOM 4857 C CA . ILE A 1 632 ? 23.880 -3.682 10.820 1.00 55.03 632 ILE A CA 1
ATOM 4858 C C . ILE A 1 632 ? 24.088 -4.694 9.686 1.00 55.03 632 ILE A C 1
ATOM 4860 O O . ILE A 1 632 ? 23.211 -4.915 8.865 1.00 55.03 632 ILE A O 1
ATOM 4864 N N . GLY A 1 633 ? 25.275 -5.297 9.596 1.00 51.25 633 GLY A N 1
ATOM 4865 C CA . GLY A 1 633 ? 25.636 -6.219 8.502 1.00 51.25 633 GLY A CA 1
ATOM 4866 C C . GLY A 1 633 ? 27.048 -6.779 8.668 1.00 51.25 633 GLY A C 1
ATOM 4867 O O . GLY A 1 633 ? 27.725 -6.409 9.630 1.00 51.25 633 GLY A O 1
ATOM 4868 N N . GLU A 1 634 ? 27.458 -7.737 7.841 1.00 47.03 634 GLU A N 1
ATOM 4869 C CA . GLU A 1 634 ? 28.810 -8.317 7.896 1.00 47.03 634 GLU A CA 1
ATOM 4870 C C . GLU A 1 634 ? 29.850 -7.404 7.226 1.00 47.03 634 GLU A C 1
ATOM 4872 O O . GLU A 1 634 ? 29.587 -6.796 6.192 1.00 47.03 634 GLU A O 1
ATOM 4877 N N . ASN A 1 635 ? 31.045 -7.333 7.817 1.00 48.72 635 ASN A N 1
ATOM 4878 C CA . ASN A 1 635 ? 32.241 -6.766 7.198 1.00 48.72 635 ASN A CA 1
ATOM 4879 C C . ASN A 1 635 ? 32.807 -7.803 6.222 1.00 48.72 635 ASN A C 1
ATOM 4881 O O . ASN A 1 635 ? 33.644 -8.609 6.615 1.00 48.72 635 ASN A O 1
ATOM 4885 N N . SER A 1 636 ? 32.377 -7.806 4.963 1.00 41.34 636 SER A N 1
ATOM 4886 C CA . SER A 1 636 ? 33.333 -8.219 3.927 1.00 41.34 636 SER A CA 1
ATOM 4887 C C . SER A 1 636 ? 34.157 -6.988 3.553 1.00 41.34 636 SER A C 1
ATOM 4889 O O . SER A 1 636 ? 33.626 -5.884 3.665 1.00 41.34 636 SER A O 1
ATOM 4891 N N . ASP A 1 637 ? 35.397 -7.192 3.118 1.00 42.38 637 ASP A N 1
ATOM 4892 C CA . ASP A 1 637 ? 36.518 -6.269 2.839 1.00 42.38 637 ASP A CA 1
ATOM 4893 C C . ASP A 1 637 ? 36.265 -4.991 1.993 1.00 42.38 637 ASP A C 1
ATOM 4895 O O . ASP A 1 637 ? 37.185 -4.415 1.414 1.00 42.38 637 ASP A O 1
ATOM 4899 N N . VAL A 1 638 ? 35.033 -4.499 1.899 1.00 48.28 638 VAL A N 1
ATOM 4900 C CA . VAL A 1 638 ? 34.631 -3.308 1.157 1.00 48.28 638 VAL A CA 1
ATOM 4901 C C . VAL A 1 638 ? 34.468 -2.142 2.130 1.00 48.28 638 VAL A C 1
ATOM 4903 O O . VAL A 1 638 ? 33.372 -1.839 2.599 1.00 48.28 638 VAL A O 1
ATOM 4906 N N . SER A 1 639 ? 35.588 -1.482 2.432 1.00 48.22 639 SER A N 1
ATOM 4907 C CA . SER A 1 639 ? 35.707 -0.384 3.406 1.00 48.22 639 SER A CA 1
ATOM 4908 C C . SER A 1 639 ? 34.643 0.715 3.274 1.00 48.22 639 SER A C 1
ATOM 4910 O O . SER A 1 639 ? 34.249 1.290 4.277 1.00 48.22 639 SER A O 1
ATOM 4912 N N . ASN A 1 640 ? 34.119 0.961 2.069 1.00 51.59 640 ASN A N 1
ATOM 4913 C CA . ASN A 1 640 ? 33.321 2.157 1.775 1.00 51.59 640 ASN A CA 1
ATOM 4914 C C . ASN A 1 640 ? 31.796 1.981 1.916 1.00 51.59 640 ASN A C 1
ATOM 4916 O O . ASN A 1 640 ? 31.067 2.966 1.814 1.00 51.59 640 ASN A O 1
ATOM 4920 N N . ILE A 1 641 ? 31.267 0.761 2.104 1.00 51.09 641 ILE A N 1
ATOM 4921 C CA . ILE A 1 641 ? 29.803 0.577 2.235 1.00 51.09 641 ILE A CA 1
ATOM 4922 C C . ILE A 1 641 ? 29.285 0.993 3.620 1.00 51.09 641 ILE A C 1
ATOM 4924 O O . ILE A 1 641 ? 28.114 1.348 3.774 1.00 51.09 641 ILE A O 1
ATOM 4928 N N . ASN A 1 642 ? 30.183 0.993 4.609 1.00 53.62 642 ASN A N 1
ATOM 4929 C CA . ASN A 1 642 ? 29.884 1.338 5.994 1.00 53.62 642 ASN A CA 1
ATOM 4930 C C . ASN A 1 642 ? 30.060 2.837 6.306 1.00 53.62 642 ASN A C 1
ATOM 4932 O O . ASN A 1 642 ? 29.707 3.288 7.396 1.00 53.62 642 ASN A O 1
ATOM 4936 N N . ASP A 1 643 ? 30.556 3.619 5.347 1.00 64.31 643 ASP A N 1
ATOM 4937 C CA . ASP A 1 643 ? 30.834 5.043 5.512 1.00 64.31 643 ASP A CA 1
ATOM 4938 C C . ASP A 1 643 ? 29.607 5.883 5.143 1.00 64.31 643 ASP A C 1
ATOM 4940 O O . ASP A 1 643 ? 29.579 6.579 4.125 1.00 64.31 643 ASP A O 1
ATOM 4944 N N . ILE A 1 644 ? 28.562 5.824 5.977 1.00 68.44 644 ILE A N 1
ATOM 4945 C CA . ILE A 1 644 ? 27.477 6.812 5.884 1.00 68.44 644 ILE A CA 1
ATOM 4946 C C . ILE A 1 644 ? 28.116 8.209 6.001 1.00 68.44 644 ILE A C 1
ATOM 4948 O O . ILE A 1 644 ? 28.868 8.440 6.953 1.00 68.44 644 ILE A O 1
ATOM 4952 N N . PRO A 1 645 ? 27.826 9.154 5.086 1.00 72.50 645 PRO A N 1
ATOM 4953 C CA . PRO A 1 645 ? 28.389 10.499 5.161 1.00 72.50 645 PRO A CA 1
ATOM 4954 C C . PRO A 1 645 ? 28.065 11.178 6.499 1.00 72.50 645 PRO A C 1
ATOM 4956 O O . PRO A 1 645 ? 26.923 11.125 6.965 1.00 72.50 645 PRO A O 1
ATOM 4959 N N . GLN A 1 646 ? 29.056 11.822 7.127 1.00 72.44 646 GLN A N 1
ATOM 4960 C CA . GLN A 1 646 ? 28.907 12.407 8.469 1.00 72.44 646 GLN A CA 1
ATOM 4961 C C . GLN A 1 646 ? 27.738 13.399 8.557 1.00 72.44 646 GLN A C 1
ATOM 4963 O O . GLN A 1 646 ? 27.044 13.462 9.570 1.00 72.44 646 GLN A O 1
ATOM 4968 N N . GLU A 1 647 ? 27.467 14.129 7.478 1.00 74.38 647 GLU A N 1
ATOM 4969 C CA . GLU A 1 647 ? 26.407 15.134 7.395 1.00 74.38 647 GLU A CA 1
ATOM 4970 C C . GLU A 1 647 ? 24.991 14.545 7.451 1.00 74.38 647 GLU A C 1
ATOM 4972 O O . GLU A 1 647 ? 24.024 15.279 7.682 1.00 74.38 647 GLU A O 1
ATOM 4977 N N . VAL A 1 648 ? 24.854 13.236 7.234 1.00 70.81 648 VAL A N 1
ATOM 4978 C CA . VAL A 1 648 ? 23.577 12.516 7.260 1.00 70.81 648 VAL A CA 1
ATOM 4979 C C . VAL A 1 648 ? 23.196 12.124 8.692 1.00 70.81 648 VAL A C 1
ATOM 4981 O O . VAL A 1 648 ? 22.009 12.074 9.017 1.00 70.81 648 VAL A O 1
ATOM 4984 N N . TYR A 1 649 ? 24.163 11.897 9.586 1.00 67.19 649 TYR A N 1
ATOM 4985 C CA . TYR A 1 649 ? 23.874 11.475 10.960 1.00 67.19 649 TYR A CA 1
ATOM 4986 C C . TYR A 1 649 ? 23.051 12.522 11.721 1.00 67.19 649 TYR A C 1
ATOM 4988 O O . TYR A 1 649 ? 23.434 13.686 11.817 1.00 67.19 649 TYR A O 1
ATOM 4996 N N . GLY A 1 650 ? 21.906 12.098 12.270 1.00 65.50 650 GLY A N 1
ATOM 4997 C CA . GLY A 1 650 ? 20.987 12.977 13.006 1.00 65.50 650 GLY A CA 1
ATOM 4998 C C . GLY A 1 650 ? 20.162 13.907 12.110 1.00 65.50 650 GLY A C 1
ATOM 4999 O O . GLY A 1 650 ? 19.326 14.655 12.609 1.00 65.50 650 GLY A O 1
ATOM 5000 N N . ASN A 1 651 ? 20.365 13.853 10.791 1.00 72.88 651 ASN A N 1
ATOM 5001 C CA . ASN A 1 651 ? 19.771 14.766 9.820 1.00 72.88 651 ASN A CA 1
ATOM 5002 C C . ASN A 1 651 ? 18.901 14.038 8.791 1.00 72.88 651 ASN A C 1
ATOM 5004 O O . ASN A 1 651 ? 18.754 14.546 7.683 1.00 72.88 651 ASN A O 1
ATOM 5008 N N . VAL A 1 652 ? 18.336 12.872 9.118 1.00 70.75 652 VAL A N 1
ATOM 5009 C CA . VAL A 1 652 ? 17.409 12.136 8.240 1.00 70.75 652 VAL A CA 1
ATOM 5010 C C . VAL A 1 652 ? 16.035 12.043 8.887 1.00 70.75 652 VAL A C 1
ATOM 5012 O O . VAL A 1 652 ? 15.879 11.487 9.974 1.00 70.75 652 VAL A O 1
ATOM 5015 N N . ASN A 1 653 ? 15.022 12.537 8.180 1.00 67.75 653 ASN A N 1
ATOM 5016 C CA . ASN A 1 653 ? 13.643 12.550 8.636 1.00 67.75 653 ASN A CA 1
ATOM 5017 C C . ASN A 1 653 ? 12.818 11.600 7.782 1.00 67.75 653 ASN A C 1
ATOM 5019 O O . ASN A 1 653 ? 12.609 11.839 6.598 1.00 67.75 653 ASN A O 1
ATOM 5023 N N . HIS A 1 654 ? 12.310 10.546 8.403 1.00 67.69 654 HIS A N 1
ATOM 5024 C CA . HIS A 1 654 ? 11.392 9.604 7.767 1.00 67.69 654 HIS A CA 1
ATOM 5025 C C . HIS A 1 654 ? 9.928 9.902 8.122 1.00 67.69 654 HIS A C 1
ATOM 5027 O O . HIS A 1 654 ? 9.050 9.931 7.265 1.00 67.69 654 HIS A O 1
ATOM 5033 N N . SER A 1 655 ? 9.673 10.196 9.397 1.00 64.38 655 SER A N 1
ATOM 5034 C CA . SER A 1 655 ? 8.346 10.464 9.948 1.00 64.38 655 SER A CA 1
ATOM 5035 C C . SER A 1 655 ? 8.405 11.518 11.054 1.00 64.38 655 SER A C 1
ATOM 5037 O O . SER A 1 655 ? 9.460 11.715 11.671 1.00 64.38 655 SER A O 1
ATOM 5039 N N . ASN A 1 656 ? 7.261 12.160 11.325 1.00 59.47 656 ASN A N 1
ATOM 5040 C CA . ASN A 1 656 ? 7.115 13.265 12.281 1.00 59.47 656 ASN A CA 1
ATOM 5041 C C . ASN A 1 656 ? 7.895 14.515 11.852 1.00 59.47 656 ASN A C 1
ATOM 5043 O O . ASN A 1 656 ? 8.659 15.078 12.633 1.00 59.47 656 ASN A O 1
ATOM 5047 N N . LEU A 1 657 ? 7.728 14.928 10.590 1.00 55.88 657 LEU A N 1
ATOM 5048 C CA . LEU A 1 657 ? 8.296 16.181 10.098 1.00 55.88 657 LEU A CA 1
ATOM 5049 C C . LEU A 1 657 ? 7.675 17.362 10.861 1.00 55.88 657 LEU A C 1
ATOM 5051 O O . LEU A 1 657 ? 6.510 17.694 10.649 1.00 55.88 657 LEU A O 1
ATOM 5055 N N . ASN A 1 658 ? 8.470 17.996 11.724 1.00 42.09 658 ASN A N 1
ATOM 5056 C CA . ASN A 1 658 ? 8.151 19.290 12.319 1.00 42.09 658 ASN A CA 1
ATOM 5057 C C . ASN A 1 658 ? 8.353 20.365 11.245 1.00 42.09 658 ASN A C 1
ATOM 5059 O O . ASN A 1 658 ? 9.422 20.965 11.153 1.00 42.09 658 ASN A O 1
ATOM 5063 N N . GLU A 1 659 ? 7.360 20.588 10.393 1.00 38.56 659 GLU A N 1
ATOM 5064 C CA . GLU A 1 659 ? 7.230 21.921 9.815 1.00 38.56 659 GLU A CA 1
ATOM 5065 C C . GLU A 1 659 ? 6.567 22.785 10.882 1.00 38.56 659 GLU A C 1
ATOM 5067 O O . GLU A 1 659 ? 5.585 22.359 11.493 1.00 38.56 659 GLU A O 1
ATOM 5072 N N . GLU A 1 660 ? 7.135 23.968 11.141 1.00 30.78 660 GLU A N 1
ATOM 5073 C CA . GLU A 1 660 ? 6.430 25.013 11.875 1.00 30.78 660 GLU A CA 1
ATOM 5074 C C . GLU A 1 660 ? 5.014 25.065 11.321 1.00 30.78 660 GLU A C 1
ATOM 5076 O O . GLU A 1 660 ? 4.810 25.216 10.112 1.00 30.78 660 GLU A O 1
ATOM 5081 N N . SER A 1 661 ? 4.048 24.858 12.206 1.00 26.81 661 SER A N 1
ATOM 5082 C CA . SER A 1 661 ? 2.642 25.029 11.919 1.00 26.81 661 SER A CA 1
ATOM 5083 C C . SER A 1 661 ? 2.440 26.459 11.424 1.00 26.81 661 SER A C 1
ATOM 5085 O O . SER A 1 661 ? 2.140 27.363 12.200 1.00 26.81 661 SER A O 1
ATOM 5087 N N . LYS A 1 662 ? 2.571 26.685 10.115 1.00 25.31 662 LYS A N 1
ATOM 5088 C CA . LYS A 1 662 ? 1.708 27.656 9.467 1.00 25.31 662 LYS A CA 1
ATOM 5089 C C . LYS A 1 662 ? 0.323 27.081 9.675 1.00 25.31 662 LYS A C 1
ATOM 5091 O O . LYS A 1 662 ? -0.038 26.102 9.027 1.00 25.31 662 LYS A O 1
ATOM 5096 N N . SER A 1 663 ? -0.378 27.629 10.661 1.00 25.89 663 SER A N 1
ATOM 5097 C CA . SER A 1 663 ? -1.805 27.446 10.858 1.00 25.89 663 SER A CA 1
ATOM 5098 C C . SER A 1 663 ? -2.494 27.847 9.555 1.00 25.89 663 SER A C 1
ATOM 5100 O O . SER A 1 663 ? -2.849 29.004 9.342 1.00 25.89 663 SER A O 1
ATOM 5102 N N . TYR A 1 664 ? -2.606 26.900 8.632 1.00 25.19 664 TYR A N 1
ATOM 5103 C CA . TYR A 1 664 ? -3.685 26.933 7.675 1.00 25.19 664 TYR A CA 1
ATOM 5104 C C . TYR A 1 664 ? -4.923 26.632 8.506 1.00 25.19 664 TYR A C 1
ATOM 5106 O O . TYR A 1 664 ? -5.040 25.548 9.076 1.00 25.19 664 TYR A O 1
ATOM 5114 N N . ASN A 1 665 ? -5.774 27.644 8.653 1.00 27.53 665 ASN A N 1
ATOM 5115 C CA . ASN A 1 665 ? -7.126 27.515 9.179 1.00 27.53 665 ASN A CA 1
ATOM 5116 C C . ASN A 1 665 ? -7.936 26.615 8.228 1.00 27.53 665 ASN A C 1
ATOM 5118 O O . ASN A 1 665 ? -8.790 27.096 7.492 1.00 27.53 665 ASN A O 1
ATOM 5122 N N . ASP A 1 666 ? -7.653 25.315 8.211 1.00 29.17 666 ASP A N 1
ATOM 5123 C CA . ASP A 1 666 ? -8.492 24.311 7.560 1.00 29.17 666 ASP A CA 1
ATOM 5124 C C . ASP A 1 666 ? -9.577 23.887 8.561 1.00 29.17 666 ASP A C 1
ATOM 5126 O O . ASP A 1 666 ? -9.549 22.802 9.143 1.00 29.17 666 ASP A O 1
ATOM 5130 N N . ASN A 1 667 ? -10.544 24.781 8.778 1.00 30.06 667 ASN A N 1
ATOM 5131 C CA . ASN A 1 667 ? -11.765 24.526 9.544 1.00 30.06 667 ASN A CA 1
ATOM 5132 C C . ASN A 1 667 ? -12.724 23.611 8.745 1.00 30.06 667 ASN A C 1
ATOM 5134 O O . ASN A 1 667 ? -13.770 24.056 8.267 1.00 30.06 667 ASN A O 1
ATOM 5138 N N . LYS A 1 668 ? -12.401 22.321 8.582 1.00 35.72 668 LYS A N 1
ATOM 5139 C CA . LYS A 1 668 ? -13.327 21.315 8.014 1.00 35.72 668 LYS A CA 1
ATOM 5140 C C . LYS A 1 668 ? -14.098 20.579 9.110 1.00 35.72 668 LYS A C 1
ATOM 5142 O O . LYS A 1 668 ? -13.893 19.394 9.357 1.00 35.72 668 LYS A O 1
ATOM 5147 N N . LEU A 1 669 ? -14.992 21.274 9.805 1.00 39.34 669 LEU A N 1
ATOM 5148 C CA . LEU A 1 669 ? -15.817 20.687 10.867 1.00 39.34 669 LEU A CA 1
ATOM 5149 C C . LEU A 1 669 ? -16.594 19.446 10.388 1.00 39.34 669 LEU A C 1
ATOM 5151 O O . LEU A 1 669 ? -17.333 19.482 9.404 1.00 39.34 669 LEU A O 1
ATOM 5155 N N . GLN A 1 670 ? -16.411 18.334 11.107 1.00 40.19 670 GLN A N 1
ATOM 5156 C CA . GLN A 1 670 ? -17.273 17.160 11.007 1.00 40.19 670 GLN A CA 1
ATOM 5157 C C . GLN A 1 670 ? -18.585 17.511 11.699 1.00 40.19 670 GLN A C 1
ATOM 5159 O O . GLN A 1 670 ? -18.568 17.849 12.881 1.00 40.19 670 GLN A O 1
ATOM 5164 N N . LEU A 1 671 ? -19.698 17.456 10.969 1.00 46.88 671 LEU A N 1
ATOM 5165 C CA . LEU A 1 671 ? -20.937 18.059 11.452 1.00 46.88 671 LEU A CA 1
ATOM 5166 C C . LEU A 1 671 ? -22.028 17.074 11.860 1.00 46.88 671 LEU A C 1
ATOM 5168 O O . LEU A 1 671 ? -22.935 17.480 12.579 1.00 46.88 671 LEU A O 1
ATOM 5172 N N . SER A 1 672 ? -21.928 15.787 11.505 1.00 44.53 672 SER A N 1
ATOM 5173 C CA . SER A 1 672 ? -22.680 14.682 12.140 1.00 44.53 672 SER A CA 1
ATOM 5174 C C . SER A 1 672 ? -22.403 13.343 11.444 1.00 44.53 672 SER A C 1
ATOM 5176 O O . SER A 1 672 ? -22.092 13.298 10.251 1.00 44.53 672 SER A O 1
ATOM 5178 N N . SER A 1 673 ? -22.496 12.246 12.199 1.00 39.03 673 SER A N 1
ATOM 5179 C CA . SER A 1 673 ? -22.547 10.877 11.679 1.00 39.03 673 SER A CA 1
ATOM 5180 C C . SER A 1 673 ? -23.901 10.272 12.020 1.00 39.03 673 SER A C 1
ATOM 5182 O O . SER A 1 673 ? -24.363 10.391 13.153 1.00 39.03 673 SER A O 1
ATOM 5184 N N . TYR A 1 674 ? -24.527 9.620 11.049 1.00 47.16 674 TYR A N 1
ATOM 5185 C CA . TYR A 1 674 ? -25.824 8.986 11.226 1.00 47.16 674 TYR A CA 1
ATOM 5186 C C . TYR A 1 674 ? -25.747 7.510 10.893 1.00 47.16 674 TYR A C 1
ATOM 5188 O O . TYR A 1 674 ? -25.125 7.136 9.903 1.00 47.16 674 TYR A O 1
ATOM 5196 N N . ILE A 1 675 ? -26.401 6.690 11.708 1.00 41.03 675 ILE A N 1
ATOM 5197 C CA . ILE A 1 675 ? -26.415 5.240 11.547 1.00 41.03 675 ILE A CA 1
ATOM 5198 C C . ILE A 1 675 ? -27.768 4.831 11.008 1.00 41.03 675 ILE A C 1
ATOM 5200 O O . ILE A 1 675 ? -28.798 5.145 11.601 1.00 41.03 675 ILE A O 1
ATOM 5204 N N . ILE A 1 676 ? -27.762 4.101 9.902 1.00 49.22 676 ILE A N 1
ATOM 5205 C CA . ILE A 1 676 ? -28.970 3.548 9.312 1.00 49.22 676 ILE A CA 1
ATOM 5206 C C . ILE A 1 676 ? -28.911 2.035 9.464 1.00 49.22 676 ILE A C 1
ATOM 5208 O O . ILE A 1 676 ? -27.970 1.382 9.003 1.00 49.22 676 ILE A O 1
ATOM 5212 N N . LYS A 1 677 ? -29.920 1.467 10.130 1.00 41.19 677 LYS A N 1
ATOM 5213 C CA . LYS A 1 677 ? -30.134 0.022 10.135 1.00 41.19 677 LYS A CA 1
ATOM 5214 C C . LYS A 1 677 ? -30.587 -0.382 8.742 1.00 41.19 677 LYS A C 1
ATOM 5216 O O . LYS A 1 677 ? -31.625 0.094 8.284 1.00 41.19 677 LYS A O 1
ATOM 5221 N N . ASN A 1 678 ? -29.823 -1.239 8.070 1.00 45.22 678 ASN A N 1
ATOM 5222 C CA . ASN A 1 678 ? -30.278 -1.741 6.788 1.00 45.22 678 ASN A CA 1
ATOM 5223 C C . ASN A 1 678 ? -31.513 -2.642 6.990 1.00 45.22 678 ASN A C 1
ATOM 5225 O O . ASN A 1 678 ? -31.423 -3.677 7.650 1.00 45.22 678 ASN A O 1
ATOM 5229 N N . ASN A 1 679 ? -32.651 -2.236 6.422 1.00 44.62 679 ASN A N 1
ATOM 5230 C CA . ASN A 1 679 ? -33.882 -3.028 6.390 1.00 44.62 679 ASN A CA 1
ATOM 5231 C C . ASN A 1 679 ? -34.054 -3.804 5.069 1.00 44.62 679 ASN A C 1
ATOM 5233 O O . ASN A 1 679 ? -34.984 -4.602 4.961 1.00 44.62 679 ASN A O 1
ATOM 5237 N N . SER A 1 680 ? -33.178 -3.596 4.079 1.00 49.22 680 SER A N 1
ATOM 5238 C CA . SER A 1 680 ? -33.174 -4.349 2.825 1.00 49.22 680 SER A CA 1
ATOM 5239 C C . SER A 1 680 ? -32.434 -5.682 2.975 1.00 49.22 680 SER A C 1
ATOM 5241 O O . SER A 1 680 ? -31.496 -5.812 3.768 1.00 49.22 680 SER A O 1
ATOM 5243 N N . LEU A 1 681 ? -32.855 -6.702 2.219 1.00 51.91 681 LEU A N 1
ATOM 5244 C CA . LEU A 1 681 ? -32.105 -7.951 2.093 1.00 51.91 681 LEU A CA 1
ATOM 5245 C C . LEU A 1 681 ? -30.712 -7.555 1.586 1.00 51.91 681 LEU A C 1
ATOM 5247 O O . LEU A 1 681 ? -30.615 -7.038 0.484 1.00 51.91 681 LEU A O 1
ATOM 5251 N N . ALA A 1 682 ? -29.646 -7.716 2.376 1.00 53.50 682 ALA A N 1
ATOM 5252 C CA . ALA A 1 682 ? -28.280 -7.322 2.003 1.00 53.50 682 ALA A CA 1
ATOM 5253 C C . ALA A 1 682 ? -27.713 -8.216 0.881 1.00 53.50 682 ALA A C 1
ATOM 5255 O O . ALA A 1 682 ? -26.792 -9.006 1.066 1.00 53.50 682 ALA A O 1
ATOM 5256 N N . ASN A 1 683 ? -28.340 -8.142 -0.285 1.00 52.28 683 ASN A N 1
ATOM 5257 C CA . ASN A 1 683 ? -28.142 -8.963 -1.468 1.00 52.28 683 ASN A CA 1
ATOM 5258 C C . ASN A 1 683 ? -27.355 -8.203 -2.550 1.00 52.28 683 ASN A C 1
ATOM 5260 O O . ASN A 1 683 ? -27.105 -8.759 -3.618 1.00 52.28 683 ASN A O 1
ATOM 5264 N N . GLY A 1 684 ? -26.974 -6.946 -2.282 1.00 52.09 684 GLY A N 1
ATOM 5265 C CA . GLY A 1 684 ? -26.307 -6.053 -3.230 1.00 52.09 684 GLY A CA 1
ATOM 5266 C C . GLY A 1 684 ? -27.207 -5.521 -4.354 1.00 52.09 684 GLY A C 1
ATOM 5267 O O . GLY A 1 684 ? -26.682 -4.959 -5.312 1.00 52.09 684 GLY A O 1
ATOM 5268 N N . ILE A 1 685 ? -28.529 -5.707 -4.261 1.00 55.28 685 ILE A N 1
ATOM 5269 C CA . ILE A 1 685 ? -29.529 -5.309 -5.266 1.00 55.28 685 ILE A CA 1
ATOM 5270 C C . ILE A 1 685 ? -30.499 -4.269 -4.684 1.00 55.28 685 ILE A C 1
ATOM 5272 O O . ILE A 1 685 ? -30.779 -3.269 -5.344 1.00 55.28 685 ILE A O 1
ATOM 5276 N N . ASP A 1 686 ? -30.973 -4.470 -3.453 1.00 56.34 686 ASP A N 1
ATOM 5277 C CA . ASP A 1 686 ? -31.966 -3.596 -2.819 1.00 56.34 686 ASP A CA 1
ATOM 5278 C C . ASP A 1 686 ? -31.319 -2.354 -2.182 1.00 56.34 686 ASP A C 1
ATOM 5280 O O . ASP A 1 686 ? -30.289 -2.446 -1.506 1.00 56.34 686 ASP A O 1
ATOM 5284 N N . SER A 1 687 ? -31.935 -1.180 -2.368 1.00 62.12 687 SER A N 1
ATOM 5285 C CA . SER A 1 687 ? -31.330 0.113 -2.022 1.00 62.12 687 SER A CA 1
ATOM 5286 C C . SER A 1 687 ? -32.080 0.902 -0.956 1.00 62.12 687 SER A C 1
ATOM 5288 O O . SER A 1 687 ? -33.302 1.005 -1.011 1.00 62.12 687 SER A O 1
ATOM 5290 N N . ASN A 1 688 ? -31.345 1.572 -0.069 1.00 61.78 688 ASN A N 1
ATOM 5291 C CA . ASN A 1 688 ? -31.904 2.540 0.877 1.00 61.78 688 ASN A CA 1
ATOM 5292 C C . ASN A 1 688 ? -31.825 3.957 0.291 1.00 61.78 688 ASN A C 1
ATOM 5294 O O . ASN A 1 688 ? -30.736 4.390 -0.097 1.00 61.78 688 ASN A O 1
ATOM 5298 N N . LYS A 1 689 ? -32.948 4.690 0.252 1.00 65.31 689 LYS A N 1
ATOM 5299 C CA . LYS A 1 689 ? -32.988 6.115 -0.125 1.00 65.31 689 LYS A CA 1
ATOM 5300 C C . LYS A 1 689 ? -32.984 6.988 1.122 1.00 65.31 689 LYS A C 1
ATOM 5302 O O . LYS A 1 689 ? -33.749 6.751 2.057 1.00 65.31 689 LYS A O 1
ATOM 5307 N N . ILE A 1 690 ? -32.115 7.991 1.131 1.00 67.06 690 ILE A N 1
ATOM 5308 C CA . ILE A 1 690 ? -31.824 8.800 2.314 1.00 67.06 690 ILE A CA 1
ATOM 5309 C C . ILE A 1 690 ? -31.846 10.266 1.911 1.00 67.06 690 ILE A C 1
ATOM 5311 O O . ILE A 1 690 ? -31.168 10.665 0.964 1.00 67.06 690 ILE A O 1
ATOM 5315 N N . LEU A 1 691 ? -32.619 11.063 2.639 1.00 66.19 691 LEU A N 1
ATOM 5316 C CA . LEU A 1 691 ? -32.678 12.511 2.480 1.00 66.19 691 LEU A CA 1
ATOM 5317 C C . LEU A 1 691 ? -31.863 13.173 3.595 1.00 66.19 691 LEU A C 1
ATOM 5319 O O . LEU A 1 691 ? -32.114 12.918 4.769 1.00 66.19 691 LEU A O 1
ATOM 5323 N N . LEU A 1 692 ? -30.896 14.010 3.226 1.00 65.44 692 LEU A N 1
ATOM 5324 C CA . LEU A 1 692 ? -30.094 14.829 4.133 1.00 65.44 692 LEU A CA 1
ATOM 5325 C C . LEU A 1 692 ? -30.521 16.294 4.004 1.00 65.44 692 LEU A C 1
ATOM 5327 O O . LEU A 1 692 ? -30.435 16.840 2.908 1.00 65.44 692 LEU A O 1
ATOM 5331 N N . THR A 1 693 ? -30.898 16.955 5.099 1.00 62.78 693 THR A N 1
ATOM 5332 C CA . THR A 1 693 ? -31.228 18.396 5.097 1.00 62.78 693 THR A CA 1
ATOM 5333 C C . THR A 1 693 ? -30.202 19.201 5.898 1.00 62.78 693 THR A C 1
ATOM 5335 O O . THR A 1 693 ? -29.969 18.919 7.077 1.00 62.78 693 THR A O 1
ATOM 5338 N N . VAL A 1 694 ? -29.610 20.225 5.275 1.00 61.53 694 VAL A N 1
ATOM 5339 C CA . VAL A 1 694 ? -28.610 21.122 5.880 1.00 61.53 694 VAL A CA 1
ATOM 5340 C C . VAL A 1 694 ? -29.263 22.437 6.296 1.00 61.53 694 VAL A C 1
ATOM 5342 O O . VAL A 1 694 ? -29.847 23.134 5.462 1.00 61.53 694 VAL A O 1
ATOM 5345 N N . VAL A 1 695 ? -29.125 22.804 7.572 1.00 57.19 695 VAL A N 1
ATOM 5346 C CA . VAL A 1 695 ? -29.723 24.016 8.153 1.00 57.19 695 VAL A CA 1
ATOM 5347 C C . VAL A 1 695 ? -28.705 24.840 8.947 1.00 57.19 695 VAL A C 1
ATOM 5349 O O . VAL A 1 695 ? -27.780 24.312 9.568 1.00 57.19 695 VAL A O 1
ATOM 5352 N N . ASP A 1 696 ? -28.886 26.156 8.943 1.00 56.50 696 ASP A N 1
ATOM 5353 C CA . ASP A 1 696 ? -28.197 27.087 9.842 1.00 56.50 696 ASP A CA 1
ATOM 5354 C C . ASP A 1 696 ? -28.736 26.897 11.272 1.00 56.50 696 ASP A C 1
ATOM 5356 O O . ASP A 1 696 ? -29.949 26.964 11.489 1.00 56.50 696 ASP A O 1
ATOM 5360 N N . THR A 1 697 ? -27.862 26.643 12.252 1.00 49.22 697 THR A N 1
ATOM 5361 C CA . THR A 1 697 ? -28.272 26.370 13.646 1.00 49.22 697 THR A CA 1
ATOM 5362 C C . THR A 1 697 ? -28.847 27.584 14.358 1.00 49.22 697 THR A C 1
ATOM 5364 O O . THR A 1 697 ? -29.665 27.435 15.266 1.00 49.22 697 THR A O 1
ATOM 5367 N N . ILE A 1 698 ? -28.416 28.782 13.970 1.00 49.41 698 ILE A N 1
ATOM 5368 C CA . ILE A 1 698 ? -28.801 30.041 14.604 1.00 49.41 698 ILE A CA 1
ATOM 5369 C C . ILE A 1 698 ? -30.122 30.512 14.008 1.00 49.41 698 ILE A C 1
ATOM 5371 O O . ILE A 1 698 ? -31.055 30.861 14.731 1.00 49.41 698 ILE A O 1
ATOM 5375 N N . ASN A 1 699 ? -30.210 30.489 12.680 1.00 50.53 699 ASN A N 1
ATOM 5376 C CA . ASN A 1 699 ? -31.346 31.047 11.952 1.00 50.53 699 ASN A CA 1
ATOM 5377 C C . ASN A 1 699 ? -32.436 30.012 11.639 1.00 50.53 699 ASN A C 1
ATOM 5379 O O . ASN A 1 699 ? -33.529 30.394 11.224 1.00 50.53 699 ASN A O 1
ATOM 5383 N N . LYS A 1 700 ? -32.159 28.715 11.838 1.00 55.00 700 LYS A N 1
ATOM 5384 C CA . LYS A 1 700 ? -33.049 27.584 11.515 1.00 55.00 700 LYS A CA 1
ATOM 5385 C C . LYS A 1 700 ? -33.527 27.578 10.058 1.00 55.00 700 LYS A C 1
ATOM 5387 O O . LYS A 1 700 ? -34.629 27.120 9.760 1.00 55.00 700 LYS A O 1
ATOM 5392 N N . THR A 1 701 ? -32.713 28.095 9.140 1.00 60.72 701 THR A N 1
ATOM 5393 C CA . THR A 1 701 ? -33.033 28.187 7.709 1.00 60.72 701 THR A CA 1
ATOM 5394 C C . THR A 1 701 ? -32.221 27.179 6.889 1.00 60.72 701 THR A C 1
ATOM 5396 O O . THR A 1 701 ? -31.055 26.935 7.208 1.00 60.72 701 THR A O 1
ATOM 5399 N N . PRO A 1 702 ? -32.787 26.589 5.817 1.00 68.44 702 PRO A N 1
ATOM 5400 C CA . PRO A 1 702 ? -32.041 25.668 4.965 1.00 68.44 702 PRO A CA 1
ATOM 5401 C C . PRO A 1 702 ? -30.938 26.353 4.155 1.00 68.44 702 PRO A C 1
ATOM 5403 O O . PRO A 1 702 ? -31.140 27.439 3.601 1.00 68.44 702 PRO A O 1
ATOM 5406 N N . ILE A 1 703 ? -29.785 25.691 4.034 1.00 63.38 703 ILE A N 1
ATOM 5407 C CA . ILE A 1 703 ? -28.611 26.229 3.335 1.00 63.38 703 ILE A CA 1
ATOM 5408 C C . ILE A 1 703 ? -28.531 25.655 1.923 1.00 63.38 703 ILE A C 1
ATOM 5410 O O . ILE A 1 703 ? -28.317 24.460 1.729 1.00 63.38 703 ILE A O 1
ATOM 5414 N N . LYS A 1 704 ? -28.672 26.527 0.923 1.00 79.12 704 LYS A N 1
ATOM 5415 C CA . LYS A 1 704 ? -28.713 26.175 -0.506 1.00 79.12 704 LYS A CA 1
ATOM 5416 C C . LYS A 1 704 ? -27.321 26.215 -1.135 1.00 79.12 704 LYS A C 1
ATOM 5418 O O . LYS A 1 704 ? -26.482 27.008 -0.712 1.00 79.12 704 LYS A O 1
ATOM 5423 N N . ASN A 1 705 ? -27.113 25.447 -2.207 1.00 72.50 705 ASN A N 1
ATOM 5424 C CA . ASN A 1 705 ? -25.866 25.415 -2.984 1.00 72.50 705 ASN A CA 1
ATOM 5425 C C . ASN A 1 705 ? -24.616 25.053 -2.161 1.00 72.50 705 ASN A C 1
ATOM 5427 O O . ASN A 1 705 ? -23.495 25.406 -2.533 1.00 72.50 705 ASN A O 1
ATOM 5431 N N . MET A 1 706 ? -24.790 24.335 -1.054 1.00 67.12 706 MET A N 1
ATOM 5432 C CA . MET A 1 706 ? -23.693 23.948 -0.181 1.00 67.12 706 MET A CA 1
ATOM 5433 C C . MET A 1 706 ? -23.137 22.591 -0.590 1.00 67.12 706 MET A C 1
ATOM 5435 O O . MET A 1 706 ? -23.880 21.617 -0.703 1.00 67.12 706 MET A O 1
ATOM 5439 N N . LYS A 1 707 ? -21.823 22.518 -0.812 1.00 68.19 707 LYS A N 1
ATOM 5440 C CA . LYS A 1 707 ? -21.152 21.270 -1.178 1.00 68.19 707 LYS A CA 1
ATOM 5441 C C . LYS A 1 707 ? -20.947 20.395 0.059 1.00 68.19 707 LYS A C 1
ATOM 5443 O O . LYS A 1 707 ? -20.251 20.782 0.994 1.00 68.19 707 LYS A O 1
ATOM 5448 N N . LEU A 1 708 ? -21.503 19.193 0.011 1.00 62.88 708 LEU A N 1
ATOM 5449 C CA . LEU A 1 708 ? -21.298 18.120 0.973 1.00 62.88 708 LEU A CA 1
ATOM 5450 C C . LEU A 1 708 ? -20.292 17.110 0.419 1.00 62.88 708 LEU A C 1
ATOM 5452 O O . LEU A 1 708 ? -20.290 16.785 -0.777 1.00 62.88 708 LEU A O 1
ATOM 5456 N N . ILE A 1 709 ? -19.457 16.580 1.307 1.00 62.12 709 ILE A N 1
ATOM 5457 C CA . ILE A 1 709 ? -18.723 15.332 1.085 1.00 62.12 709 ILE A CA 1
ATOM 5458 C C . ILE A 1 709 ? -19.344 14.314 2.029 1.00 62.12 709 ILE A C 1
ATOM 5460 O O . ILE A 1 709 ? -19.427 14.559 3.219 1.00 62.12 709 ILE A O 1
ATOM 5464 N N . ILE A 1 710 ? -19.806 13.190 1.516 1.00 66.44 710 ILE A N 1
ATOM 5465 C CA . ILE A 1 710 ? -20.569 12.192 2.253 1.00 66.44 710 ILE A CA 1
ATOM 5466 C C . ILE A 1 710 ? -19.785 10.888 2.166 1.00 66.44 710 ILE A C 1
ATOM 5468 O O . ILE A 1 710 ? -19.388 10.488 1.079 1.00 66.44 710 ILE A O 1
ATOM 5472 N N . SER A 1 711 ? -19.523 10.235 3.289 1.00 60.66 711 SER A N 1
ATOM 5473 C CA . SER A 1 711 ? -18.910 8.909 3.367 1.00 60.66 711 SER A CA 1
ATOM 5474 C C . SER A 1 711 ? -19.932 7.919 3.893 1.00 60.66 711 SER A C 1
ATOM 5476 O O . SER A 1 711 ? -20.654 8.256 4.820 1.00 60.66 711 SER A O 1
ATOM 5478 N N . ALA A 1 712 ? -19.954 6.710 3.353 1.00 59.38 712 ALA A N 1
ATOM 5479 C CA . ALA A 1 712 ? -20.572 5.538 3.954 1.00 59.38 712 ALA A CA 1
ATOM 5480 C C . ALA A 1 712 ? -19.458 4.622 4.492 1.00 59.38 712 ALA A C 1
ATOM 5482 O O . ALA A 1 712 ? -18.348 4.641 3.951 1.00 59.38 712 ALA A O 1
ATOM 5483 N N . ASP A 1 713 ? -19.696 3.865 5.559 1.00 57.41 713 ASP A N 1
ATOM 5484 C CA . ASP A 1 713 ? -18.721 2.914 6.102 1.00 57.41 713 ASP A CA 1
ATOM 5485 C C . ASP A 1 713 ? -19.051 1.445 5.781 1.00 57.41 713 ASP A C 1
ATOM 5487 O O . ASP A 1 713 ? -20.020 1.122 5.093 1.00 57.41 713 ASP A O 1
ATOM 5491 N N . GLY A 1 714 ? -18.172 0.544 6.230 1.00 61.62 714 GLY A N 1
ATOM 5492 C CA . GLY A 1 714 ? -18.301 -0.886 5.971 1.00 61.62 714 GLY A CA 1
ATOM 5493 C C . GLY A 1 714 ? -18.174 -1.231 4.483 1.00 61.62 714 GLY A C 1
ATOM 5494 O O . GLY A 1 714 ? -17.238 -0.795 3.809 1.00 61.62 714 GLY A O 1
ATOM 5495 N N . ASP A 1 715 ? -19.091 -2.057 3.990 1.00 62.34 715 ASP A N 1
ATOM 5496 C CA . ASP A 1 715 ? -19.224 -2.448 2.579 1.00 62.34 715 ASP A CA 1
ATOM 5497 C C . ASP A 1 715 ? -20.294 -1.635 1.824 1.00 62.34 715 ASP A C 1
ATOM 5499 O O . ASP A 1 715 ? -20.623 -1.959 0.682 1.00 62.34 715 ASP A O 1
ATOM 5503 N N . ALA A 1 716 ? -20.840 -0.590 2.452 1.00 63.41 716 ALA A N 1
ATOM 5504 C CA . ALA A 1 716 ? -21.882 0.230 1.866 1.00 63.41 716 ALA A CA 1
ATOM 5505 C C . ALA A 1 716 ? -21.331 1.127 0.751 1.00 63.41 716 ALA A C 1
ATOM 5507 O O . ALA A 1 716 ? -20.312 1.808 0.903 1.00 63.41 716 ALA A O 1
ATOM 5508 N N . LEU A 1 717 ? -22.033 1.149 -0.378 1.00 65.69 717 LEU A N 1
ATOM 5509 C CA . LEU A 1 717 ? -21.677 1.927 -1.557 1.00 65.69 717 LEU A CA 1
ATOM 5510 C C . LEU A 1 717 ? -22.843 2.823 -1.962 1.00 65.69 717 LEU A C 1
ATOM 5512 O O . LEU A 1 717 ? -23.983 2.370 -2.056 1.00 65.69 717 LEU A O 1
ATOM 5516 N N . PHE A 1 718 ? -22.551 4.086 -2.264 1.00 75.69 718 PHE A N 1
ATOM 5517 C CA . PHE A 1 718 ? -23.518 4.973 -2.901 1.00 75.69 718 PHE A CA 1
ATOM 5518 C C . PHE A 1 718 ? -23.802 4.477 -4.320 1.00 75.69 718 PHE A C 1
ATOM 5520 O O . PHE A 1 718 ? -22.884 4.372 -5.136 1.00 75.69 718 PHE A O 1
ATOM 5527 N N . LEU A 1 719 ? -25.068 4.219 -4.640 1.00 73.44 719 LEU A N 1
ATOM 5528 C CA . LEU A 1 719 ? -25.532 3.818 -5.975 1.00 73.44 719 LEU A CA 1
ATOM 5529 C C . LEU A 1 719 ? -25.118 4.807 -7.060 1.00 73.44 719 LEU A C 1
ATOM 5531 O O . LEU A 1 719 ? -24.898 4.431 -8.207 1.00 73.44 719 LEU A O 1
ATOM 5535 N N . GLU A 1 720 ? -25.006 6.080 -6.694 1.00 77.25 720 GLU A N 1
ATOM 5536 C CA . GLU A 1 720 ? -24.673 7.149 -7.626 1.00 77.25 720 GLU A CA 1
ATOM 5537 C C . GLU A 1 720 ? -23.269 6.998 -8.228 1.00 77.25 720 GLU A C 1
ATOM 5539 O O . GLU A 1 720 ? -23.026 7.487 -9.331 1.00 77.25 720 GLU A O 1
ATOM 5544 N N . ASN A 1 721 ? -22.332 6.340 -7.533 1.00 69.38 721 ASN A N 1
ATOM 5545 C CA . ASN A 1 721 ? -20.942 6.236 -7.992 1.00 69.38 721 ASN A CA 1
ATOM 5546 C C . ASN A 1 721 ? -20.198 4.939 -7.606 1.00 69.38 721 ASN A C 1
ATOM 5548 O O . ASN A 1 721 ? -18.992 4.828 -7.875 1.00 69.38 721 ASN A O 1
ATOM 5552 N N . ASN A 1 722 ? -20.883 3.966 -6.995 1.00 64.56 722 ASN A N 1
ATOM 5553 C CA . ASN A 1 722 ? -20.310 2.738 -6.436 1.00 64.56 722 ASN A CA 1
ATOM 5554 C C . ASN A 1 722 ? -19.025 3.018 -5.646 1.00 64.56 722 ASN A C 1
ATOM 5556 O O . ASN A 1 722 ? -17.942 2.503 -5.945 1.00 64.56 722 ASN A O 1
ATOM 5560 N N . SER A 1 723 ? -19.125 3.931 -4.690 1.00 64.50 723 SER A N 1
ATOM 5561 C CA . SER A 1 723 ? -18.039 4.333 -3.804 1.00 64.50 723 SER A CA 1
ATOM 5562 C C . SER A 1 723 ? -18.575 4.419 -2.384 1.00 64.50 723 SER A C 1
ATOM 5564 O O . SER A 1 723 ? -19.747 4.711 -2.179 1.00 64.50 723 SER A O 1
ATOM 5566 N N . SER A 1 724 ? -17.700 4.244 -1.400 1.00 61.88 724 SER A N 1
ATOM 5567 C CA . SER A 1 724 ? -17.994 4.570 -0.004 1.00 61.88 724 SER A CA 1
ATOM 5568 C C . SER A 1 724 ? -17.974 6.086 0.249 1.00 61.88 724 SER A C 1
ATOM 5570 O O . SER A 1 724 ? -18.021 6.518 1.390 1.00 61.88 724 SER A O 1
ATOM 5572 N N . PHE A 1 725 ? -17.854 6.912 -0.798 1.00 65.88 725 PHE A N 1
ATOM 5573 C CA . PHE A 1 725 ? -17.844 8.373 -0.728 1.00 65.88 725 PHE A CA 1
ATOM 5574 C C . PHE A 1 725 ? -18.621 8.989 -1.889 1.00 65.88 725 PHE A C 1
ATOM 5576 O O . PHE A 1 725 ? -18.454 8.551 -3.024 1.00 65.88 725 PHE A O 1
ATOM 5583 N N . LEU A 1 726 ? -19.374 10.054 -1.637 1.00 68.44 726 LEU A N 1
ATOM 5584 C CA . LEU A 1 726 ? -20.149 10.831 -2.599 1.00 68.44 726 LEU A CA 1
ATOM 5585 C C . LEU A 1 726 ? -19.964 12.323 -2.310 1.00 68.44 726 LEU A C 1
ATOM 5587 O O . LEU A 1 726 ? -19.979 12.733 -1.158 1.00 68.44 726 LEU A O 1
ATOM 5591 N N . SER A 1 727 ? -19.818 13.161 -3.335 1.00 76.38 727 SER A N 1
ATOM 5592 C CA . SER A 1 727 ? -19.911 14.614 -3.159 1.00 76.38 727 SER A CA 1
ATOM 5593 C C . SER A 1 727 ? -21.146 15.135 -3.873 1.00 76.38 727 SER A C 1
ATOM 5595 O O . SER A 1 727 ? -21.370 14.798 -5.036 1.00 76.38 727 SER A O 1
ATOM 5597 N N . LYS A 1 728 ? -21.954 15.931 -3.172 1.00 74.25 728 LYS A N 1
ATOM 5598 C CA . LYS A 1 728 ? -23.235 16.428 -3.679 1.00 74.25 728 LYS A CA 1
ATOM 5599 C C . LYS A 1 728 ? -23.537 17.800 -3.094 1.00 74.25 728 LYS A C 1
ATOM 5601 O O . LYS A 1 728 ? -23.066 18.123 -2.011 1.00 74.25 728 LYS A O 1
ATOM 5606 N N . THR A 1 729 ? -24.286 18.612 -3.824 1.00 78.44 729 THR A N 1
ATOM 5607 C CA . THR A 1 729 ? -24.614 19.982 -3.419 1.00 78.44 729 THR A CA 1
ATOM 5608 C C . THR A 1 729 ? -26.077 20.055 -2.997 1.00 78.44 729 THR A C 1
ATOM 5610 O O . THR A 1 729 ? -26.914 19.448 -3.664 1.00 78.44 729 THR A O 1
ATOM 5613 N N . THR A 1 730 ? -26.379 20.780 -1.918 1.00 76.31 730 THR A N 1
ATOM 5614 C CA . THR A 1 730 ? -27.757 20.986 -1.454 1.00 76.31 730 THR A CA 1
ATOM 5615 C C . THR A 1 730 ? -28.602 21.741 -2.476 1.00 76.31 730 THR A C 1
ATOM 5617 O O . THR A 1 730 ? -28.130 22.682 -3.125 1.00 76.31 730 THR A O 1
ATOM 5620 N N . ASP A 1 731 ? -29.859 21.330 -2.616 1.00 76.81 731 ASP A N 1
ATOM 5621 C CA . ASP A 1 731 ? -30.820 21.941 -3.531 1.00 76.81 731 ASP A CA 1
ATOM 5622 C C . ASP A 1 731 ? -31.445 23.241 -2.976 1.00 76.81 731 ASP A C 1
ATOM 5624 O O . ASP A 1 731 ? -30.982 23.835 -1.995 1.00 76.81 731 ASP A O 1
ATOM 5628 N N . SER A 1 732 ? -32.515 23.723 -3.619 1.00 73.69 732 SER A N 1
ATOM 5629 C CA . SER A 1 732 ? -33.220 24.942 -3.210 1.00 73.69 732 SER A CA 1
ATOM 5630 C C . SER A 1 732 ? -33.906 24.852 -1.845 1.00 73.69 732 SER A C 1
ATOM 5632 O O . SER A 1 732 ? -34.286 25.900 -1.314 1.00 73.69 732 SER A O 1
ATOM 5634 N N . ASN A 1 733 ? -34.060 23.650 -1.295 1.00 69.06 733 ASN A N 1
ATOM 5635 C CA . ASN A 1 733 ? -34.625 23.369 0.021 1.00 69.06 733 ASN A CA 1
ATOM 5636 C C . ASN A 1 733 ? -33.537 23.018 1.045 1.00 69.06 733 ASN A C 1
ATOM 5638 O O . ASN A 1 733 ? -33.860 22.705 2.184 1.00 69.06 733 ASN A O 1
ATOM 5642 N N . GLY A 1 734 ? -32.256 23.106 0.669 1.00 67.81 734 GLY A N 1
ATOM 5643 C CA . GLY A 1 734 ? -31.143 22.708 1.527 1.00 67.81 734 GLY A CA 1
ATOM 5644 C C . GLY A 1 734 ? -30.969 21.192 1.625 1.00 67.81 734 GLY A C 1
ATOM 5645 O O . GLY A 1 734 ? -30.336 20.718 2.567 1.00 67.81 734 GLY A O 1
ATOM 5646 N N . GLU A 1 735 ? -31.519 20.431 0.678 1.00 77.88 735 GLU A N 1
ATOM 5647 C CA . GLU A 1 735 ? -31.617 18.976 0.756 1.00 77.88 735 GLU A CA 1
ATOM 5648 C C . GLU A 1 735 ? -30.671 18.255 -0.211 1.00 77.88 735 GLU A C 1
ATOM 5650 O O . GLU A 1 735 ? -30.323 18.757 -1.284 1.00 77.88 735 GLU A O 1
ATOM 5655 N N . VAL A 1 736 ? -30.260 17.045 0.170 1.00 73.44 736 VAL A N 1
ATOM 5656 C CA . VAL A 1 736 ? -29.503 16.101 -0.649 1.00 73.44 736 VAL A CA 1
ATOM 5657 C C . VAL A 1 736 ? -30.084 14.701 -0.498 1.00 73.44 736 VAL A C 1
ATOM 5659 O O . VAL A 1 736 ? -30.023 14.091 0.562 1.00 73.44 736 VAL A O 1
ATOM 5662 N N . ASN A 1 737 ? -30.592 14.162 -1.602 1.00 79.88 737 ASN A N 1
ATOM 5663 C CA . ASN A 1 737 ? -30.986 12.760 -1.703 1.00 79.88 737 ASN A CA 1
ATOM 5664 C C . ASN A 1 737 ? -29.761 11.894 -2.000 1.00 79.88 737 ASN A C 1
ATOM 5666 O O . ASN A 1 737 ? -28.985 12.263 -2.875 1.00 79.88 737 ASN A O 1
ATOM 5670 N N . ILE A 1 738 ? -29.597 10.750 -1.348 1.00 75.94 738 ILE A N 1
ATOM 5671 C CA . ILE A 1 738 ? -28.549 9.754 -1.629 1.00 75.94 738 ILE A CA 1
ATOM 5672 C C . ILE A 1 738 ? -29.167 8.357 -1.641 1.00 75.94 738 ILE A C 1
ATOM 5674 O O . ILE A 1 738 ? -30.215 8.123 -1.032 1.00 75.94 738 ILE A O 1
ATOM 5678 N N . SER A 1 739 ? -28.553 7.420 -2.357 1.00 77.69 739 SER A N 1
ATOM 5679 C CA . SER A 1 739 ? -29.023 6.030 -2.391 1.00 77.69 739 SER A CA 1
ATOM 5680 C C . SER A 1 739 ? -27.869 5.074 -2.145 1.00 77.69 739 SER A C 1
ATOM 5682 O O . SER A 1 739 ? -26.798 5.257 -2.715 1.00 77.69 739 SER A O 1
ATOM 5684 N N . ILE A 1 740 ? -28.063 4.071 -1.290 1.00 71.00 740 ILE A N 1
ATOM 5685 C CA . ILE A 1 740 ? -26.984 3.186 -0.826 1.00 71.00 740 ILE A CA 1
ATOM 5686 C C . ILE A 1 740 ? -27.381 1.720 -0.981 1.00 71.00 740 ILE A C 1
ATOM 5688 O O . ILE A 1 740 ? -28.519 1.351 -0.689 1.00 71.00 740 ILE A O 1
ATOM 5692 N N . ILE A 1 741 ? -26.417 0.901 -1.403 1.00 67.00 741 ILE A N 1
ATOM 5693 C CA . ILE A 1 741 ? -26.476 -0.566 -1.449 1.00 67.00 741 ILE A CA 1
ATOM 5694 C C . ILE A 1 741 ? -25.365 -1.168 -0.582 1.00 67.00 741 ILE A C 1
ATOM 5696 O O . ILE A 1 741 ? -24.330 -0.539 -0.365 1.00 67.00 741 ILE A O 1
ATOM 5700 N N . ASN A 1 742 ? -25.557 -2.395 -0.109 1.00 67.81 742 ASN A N 1
ATOM 5701 C CA . ASN A 1 742 ? -24.596 -3.124 0.723 1.00 67.81 742 ASN A CA 1
ATOM 5702 C C . ASN A 1 742 ? -24.784 -4.646 0.568 1.00 67.81 742 ASN A C 1
ATOM 5704 O O . ASN A 1 742 ? -25.844 -5.113 0.142 1.00 67.81 742 ASN A O 1
ATOM 5708 N N . THR A 1 743 ? -23.750 -5.420 0.904 1.00 52.19 743 THR A N 1
ATOM 5709 C CA . THR A 1 743 ? -23.693 -6.886 0.718 1.00 52.19 743 THR A CA 1
ATOM 5710 C C . THR A 1 743 ? -23.696 -7.677 2.029 1.00 52.19 743 THR A C 1
ATOM 5712 O O . THR A 1 743 ? -23.848 -8.898 2.014 1.00 52.19 743 THR A O 1
ATOM 5715 N N . THR A 1 744 ? -23.575 -7.005 3.174 1.00 50.31 744 THR A N 1
ATOM 5716 C CA . THR A 1 744 ? -23.706 -7.593 4.512 1.00 50.31 744 THR A CA 1
ATOM 5717 C C . THR A 1 744 ? -24.822 -6.913 5.298 1.00 50.31 744 THR A C 1
ATOM 5719 O O . THR A 1 744 ? -24.986 -5.697 5.241 1.00 50.31 744 THR A O 1
ATOM 5722 N N . ILE A 1 745 ? -25.613 -7.683 6.055 1.00 54.34 745 ILE A N 1
ATOM 5723 C CA . ILE A 1 745 ? -26.596 -7.110 6.987 1.00 54.34 745 ILE A CA 1
ATOM 5724 C C . ILE A 1 745 ? -25.805 -6.485 8.142 1.00 54.34 745 ILE A C 1
ATOM 5726 O O . ILE A 1 745 ? -25.363 -7.187 9.050 1.00 54.34 745 ILE A O 1
ATOM 5730 N N . GLN A 1 746 ? -25.585 -5.176 8.073 1.00 50.69 746 GLN A N 1
ATOM 5731 C CA . GLN A 1 746 ? -24.868 -4.395 9.078 1.00 50.69 746 GLN A CA 1
ATOM 5732 C C . GLN A 1 746 ? -25.487 -2.999 9.203 1.00 50.69 746 GLN A C 1
ATOM 5734 O O . GLN A 1 746 ? -26.231 -2.550 8.329 1.00 50.69 746 GLN A O 1
ATOM 5739 N N . TYR A 1 747 ? -25.170 -2.310 10.293 1.00 49.97 747 TYR A N 1
ATOM 5740 C CA . TYR A 1 747 ? -25.444 -0.885 10.420 1.00 49.97 747 TYR A CA 1
ATOM 5741 C C . TYR A 1 747 ? -24.493 -0.098 9.521 1.00 49.97 747 TYR A C 1
ATOM 5743 O O . TYR A 1 747 ? -23.295 -0.377 9.504 1.00 49.97 747 TYR A O 1
ATOM 5751 N N . ILE A 1 748 ? -25.035 0.857 8.768 1.00 52.47 748 ILE A N 1
ATOM 5752 C CA . ILE A 1 748 ? -24.274 1.683 7.830 1.00 52.47 748 ILE A CA 1
ATOM 5753 C C . ILE A 1 748 ? -24.196 3.093 8.403 1.00 52.47 748 ILE A C 1
ATOM 5755 O O . ILE A 1 748 ? -25.225 3.752 8.573 1.00 52.47 748 ILE A O 1
ATOM 5759 N N . ASN A 1 749 ? -22.984 3.565 8.680 1.00 54.28 749 ASN A N 1
ATOM 5760 C CA . ASN A 1 749 ? -22.735 4.945 9.064 1.00 54.28 749 ASN A CA 1
ATOM 5761 C C . ASN A 1 749 ? -22.575 5.812 7.830 1.00 54.28 749 ASN A C 1
ATOM 5763 O O . ASN A 1 749 ? -21.754 5.534 6.958 1.00 54.28 749 ASN A O 1
ATOM 5767 N N . ILE A 1 750 ? -23.296 6.923 7.818 1.00 55.72 750 ILE A N 1
ATOM 5768 C CA . ILE A 1 750 ? -23.174 7.976 6.826 1.00 55.72 750 ILE A CA 1
ATOM 5769 C C . ILE A 1 750 ? -22.638 9.211 7.523 1.00 55.72 750 ILE A C 1
ATOM 5771 O O . ILE A 1 750 ? -23.239 9.735 8.461 1.00 55.72 750 ILE A O 1
ATOM 5775 N N . ILE A 1 751 ? -21.481 9.670 7.068 1.00 55.47 751 ILE A N 1
ATOM 5776 C CA . ILE A 1 751 ? -20.781 10.825 7.612 1.00 55.47 751 ILE A CA 1
ATOM 5777 C C . ILE A 1 751 ? -20.805 11.916 6.557 1.00 55.47 751 ILE A C 1
ATOM 5779 O O . ILE A 1 751 ? -20.237 11.737 5.484 1.00 55.47 751 ILE A O 1
ATOM 5783 N N . ALA A 1 752 ? -21.430 13.049 6.862 1.00 56.25 752 ALA A N 1
ATOM 5784 C CA . ALA A 1 752 ? -21.390 14.225 6.004 1.00 56.25 752 ALA A CA 1
ATOM 5785 C C . ALA A 1 752 ? -20.372 15.245 6.545 1.00 56.25 752 ALA A C 1
ATOM 5787 O O . ALA A 1 752 ? -20.388 15.621 7.718 1.00 56.25 752 ALA A O 1
ATOM 5788 N N . PHE A 1 753 ? -19.475 15.695 5.673 1.00 56.50 753 PHE A N 1
ATOM 5789 C CA . PHE A 1 753 ? -18.471 16.723 5.912 1.00 56.50 753 PHE A CA 1
ATOM 5790 C C . PHE A 1 753 ? -18.851 17.998 5.163 1.00 56.50 753 PHE A C 1
ATOM 5792 O O . PHE A 1 753 ? -19.296 17.952 4.009 1.00 56.50 753 PHE A O 1
ATOM 5799 N N . LEU A 1 754 ? -18.607 19.135 5.809 1.00 56.59 754 LEU A N 1
ATOM 5800 C CA . LEU A 1 754 ? -18.817 20.461 5.246 1.00 56.59 754 LEU A CA 1
ATOM 5801 C C . LEU A 1 754 ? -17.465 21.142 5.017 1.00 56.59 754 LEU A C 1
ATOM 5803 O O . LEU A 1 754 ? -16.523 20.971 5.794 1.00 56.59 754 LEU A O 1
ATOM 5807 N N . SER A 1 755 ? -17.365 21.926 3.945 1.00 47.28 755 SER A N 1
ATOM 5808 C CA . SER A 1 755 ? -16.331 22.951 3.848 1.00 47.28 755 SER A CA 1
ATOM 5809 C C . SER A 1 755 ? -16.903 24.248 4.407 1.00 47.28 755 SER A C 1
ATOM 5811 O O . SER A 1 755 ? -17.894 24.740 3.877 1.00 47.28 755 SER A O 1
ATOM 5813 N N . GLU A 1 756 ? -16.248 24.792 5.433 1.00 49.22 756 GLU A N 1
ATOM 5814 C CA . GLU A 1 756 ? -16.360 26.199 5.837 1.00 49.22 756 GLU A CA 1
ATOM 5815 C C . GLU A 1 756 ? -17.701 26.617 6.477 1.00 49.22 756 GLU A C 1
ATOM 5817 O O . GLU A 1 756 ? -18.557 27.199 5.818 1.00 49.22 756 GLU A O 1
ATOM 5822 N N . ASN A 1 757 ? -17.873 26.357 7.783 1.00 43.03 757 ASN A N 1
ATOM 5823 C CA . ASN A 1 757 ? -18.400 27.315 8.784 1.00 43.03 757 ASN A CA 1
ATOM 5824 C C . ASN A 1 757 ? -18.713 26.648 10.137 1.00 43.03 757 ASN A C 1
ATOM 5826 O O . ASN A 1 757 ? -19.094 25.483 10.195 1.00 43.03 757 ASN A O 1
ATOM 5830 N N . GLU A 1 758 ? -18.614 27.429 11.218 1.00 41.50 758 GLU A N 1
ATOM 5831 C CA . GLU A 1 758 ? -18.867 27.008 12.611 1.00 41.50 758 GLU A CA 1
ATOM 5832 C C . GLU A 1 758 ? -20.358 27.001 13.026 1.00 41.50 758 GLU A C 1
ATOM 5834 O O . GLU A 1 758 ? -20.684 26.484 14.089 1.00 41.50 758 GLU A O 1
ATOM 5839 N N . ASN A 1 759 ? -21.278 27.496 12.181 1.00 46.72 759 ASN A N 1
ATOM 5840 C CA . ASN A 1 759 ? -22.692 27.751 12.539 1.00 46.72 759 ASN A CA 1
ATOM 5841 C C . ASN A 1 759 ? -23.722 26.883 11.782 1.00 46.72 759 ASN A C 1
ATOM 5843 O O . ASN A 1 759 ? -24.857 27.299 11.553 1.00 46.72 759 ASN A O 1
ATOM 5847 N N . ILE A 1 760 ? -23.333 25.700 11.316 1.00 49.34 760 ILE A N 1
ATOM 5848 C CA . ILE A 1 760 ? -24.168 24.858 10.440 1.00 49.34 760 ILE A CA 1
ATOM 5849 C C . ILE A 1 760 ? -24.454 23.533 11.145 1.00 49.34 760 ILE A C 1
ATOM 5851 O O . ILE A 1 760 ? -23.626 23.082 11.921 1.00 49.34 760 ILE A O 1
ATOM 5855 N N . SER A 1 761 ? -25.605 22.900 10.910 1.00 46.50 761 SER A N 1
ATOM 5856 C CA . SER A 1 761 ? -25.913 21.545 11.400 1.00 46.50 761 SER A CA 1
ATOM 5857 C C . SER A 1 761 ? -26.784 20.770 10.409 1.00 46.50 761 SER A C 1
ATOM 5859 O O . SER A 1 761 ? -27.472 21.355 9.573 1.00 46.50 761 SER A O 1
ATOM 5861 N N . LEU A 1 762 ? -26.768 19.442 10.505 1.00 47.84 762 LEU A N 1
ATOM 5862 C CA . LEU A 1 762 ? -27.689 18.558 9.787 1.00 47.84 762 LEU A CA 1
ATOM 5863 C C . LEU A 1 762 ? -28.849 18.217 10.731 1.00 47.84 762 LEU A C 1
ATOM 5865 O O . LEU A 1 762 ? -28.596 17.959 11.906 1.00 47.84 762 LEU A O 1
ATOM 5869 N N . HIS A 1 763 ? -30.103 18.286 10.272 1.00 43.62 763 HIS A N 1
ATOM 5870 C CA . HIS A 1 763 ? -31.253 18.196 11.193 1.00 43.62 763 HIS A CA 1
ATOM 5871 C C . HIS A 1 763 ? -32.264 17.086 10.925 1.00 43.62 763 HIS A C 1
ATOM 5873 O O . HIS A 1 763 ? -33.044 16.825 11.826 1.00 43.62 763 HIS A O 1
ATOM 5879 N N . ASN A 1 764 ? -32.266 16.395 9.783 1.00 43.72 764 ASN A N 1
ATOM 5880 C CA . ASN A 1 764 ? -33.237 15.322 9.544 1.00 43.72 764 ASN A CA 1
ATOM 5881 C C . ASN A 1 764 ? -32.679 14.260 8.591 1.00 43.72 764 ASN A C 1
ATOM 5883 O O . ASN A 1 764 ? -32.129 14.601 7.544 1.00 43.72 764 ASN A O 1
ATOM 5887 N N . ILE A 1 765 ? -32.868 12.986 8.951 1.00 40.56 765 ILE A N 1
ATOM 5888 C CA . ILE A 1 765 ? -32.776 11.843 8.041 1.00 40.56 765 ILE A CA 1
ATOM 5889 C C . ILE A 1 765 ? -34.157 11.208 7.955 1.00 40.56 765 ILE A C 1
ATOM 5891 O O . ILE A 1 765 ? -34.652 10.656 8.934 1.00 40.56 765 ILE A O 1
ATOM 5895 N N . ILE A 1 766 ? -34.767 11.269 6.773 1.00 35.56 766 ILE A N 1
ATOM 5896 C CA . ILE A 1 766 ? -35.964 10.489 6.451 1.00 35.56 766 ILE A CA 1
ATOM 5897 C C . ILE A 1 766 ? -35.514 9.339 5.552 1.00 35.56 766 ILE A C 1
ATOM 5899 O O . ILE A 1 766 ? -34.928 9.564 4.489 1.00 35.56 766 ILE A O 1
ATOM 5903 N N . ILE A 1 767 ? -35.745 8.110 6.014 1.00 37.12 767 ILE A N 1
ATOM 5904 C CA . ILE A 1 767 ? -35.409 6.877 5.296 1.00 37.12 767 ILE A CA 1
ATOM 5905 C C . ILE A 1 767 ? -36.664 6.400 4.579 1.00 37.12 767 ILE A C 1
ATOM 5907 O O . ILE A 1 767 ? -37.690 6.160 5.217 1.00 37.12 767 ILE A O 1
ATOM 5911 N N . PHE A 1 768 ? -36.562 6.216 3.266 1.00 35.12 768 PHE A N 1
ATOM 5912 C CA . PHE A 1 768 ? -37.577 5.519 2.487 1.00 35.12 768 PHE A CA 1
ATOM 5913 C C . PHE A 1 768 ? -37.015 4.156 2.080 1.00 35.12 768 PHE A C 1
ATOM 5915 O O . PHE A 1 768 ? -35.989 4.076 1.398 1.00 35.12 768 PHE A O 1
ATOM 5922 N N . THR A 1 769 ? -37.679 3.089 2.521 1.00 34.12 769 THR A N 1
ATOM 5923 C CA . THR A 1 769 ? -37.448 1.721 2.045 1.00 34.12 769 THR A CA 1
ATOM 5924 C C . THR A 1 769 ? -38.459 1.419 0.941 1.00 34.12 769 THR A C 1
ATOM 5926 O O . THR A 1 769 ? -39.660 1.542 1.190 1.00 34.12 769 THR A O 1
ATOM 5929 N N . GLU A 1 770 ? -37.986 1.056 -0.253 1.00 33.72 770 GLU A N 1
ATOM 5930 C CA . GLU A 1 770 ? -38.814 0.384 -1.271 1.00 33.72 770 GLU A CA 1
ATOM 5931 C C . GLU A 1 770 ? -38.811 -1.126 -1.036 1.00 33.72 770 GLU A C 1
ATOM 5933 O O . GLU A 1 770 ? -37.726 -1.655 -0.697 1.00 33.72 770 GLU A O 1
#

Secondary structure (DSSP, 8-state):
--EEEEEEEE--S--SS--EEEEEEEEEETTEE--S-EEEEEE-SS-EETTTSSSEEEEE--TTSEEEEEEE-SS-SEEEEEEEE-S-SS-EEEEEEE---SS---PPPPEETTEETTEEETTT-SSEEEEEE---TT--TT-EEEEEE-SSS--EEEEEPPGGGGTS-EEEEEEGGGGGS--GGGEEEEEEEETTTTEEEEEEEEEESS-GGGEEEEE---SSS-SS-EEEEETTT--B--EEEEETT-S--EEESEE--S-TTS-EEEESSTTS--EEE----EEEEEETTEEEEEEE-TT--EEEEEES--GGGSPPHHHHT-S-EEEEEEETTEEEEEETTS-EEEEESTTTT--SSPBSSEEEEEE-SSEEEEEETTS-EEEEE-GGGTTS--HHHHT---EEEEEE-SSEEEEEETTTEEEEEE-GGGT-S--HHHHT---EEEEEE-SSEEEEEETTS-EEEEE-GGGTT--SS-B-SEEEEEE-SSEEEEEETTS-EEEEE-GGGTTS--HHHHT---EEEEEE-SSEEEEEETTS-EEEEE-GGGT-S--TTTTT---EEEEEEETTEEEEEETT--EEEEETTEEEEE--TT--EEEEEE---SSSPPEEEEEETTS-EEEEE---S-TTSS---GGGTT---SB--------------EEEEEEEE--S-TTTT--EEEEEEEEETTT--B--SPEEEEEE-TT-EETTTTBSEEEEE--TTSEEEEEEE-SSS-EEEEEEEESS-SSEEEEEEEEEE-

Solvent-accessible surface area (backbone atoms only — not comparable to full-atom values): 39952 Å² total; per-residue (Å²): 121,63,54,72,49,78,47,78,44,66,52,58,99,66,30,75,56,76,50,53,36,37,42,35,36,36,38,25,48,88,91,45,56,40,49,76,41,72,36,37,38,37,44,78,55,93,41,25,30,64,90,77,69,36,48,61,52,71,42,56,14,37,85,76,5,40,27,72,52,46,29,24,30,61,56,72,46,79,40,41,35,38,38,40,40,63,88,67,85,79,54,50,73,53,73,53,71,52,84,52,86,81,83,81,75,64,77,56,53,50,39,48,74,75,33,58,95,47,32,34,46,55,76,80,42,87,56,57,42,39,39,34,38,58,59,48,82,82,68,52,71,66,40,48,35,39,36,33,34,89,49,91,75,56,51,77,44,82,44,70,38,45,79,72,48,58,82,32,60,40,76,43,83,38,57,45,69,73,72,69,55,80,38,69,94,35,40,46,50,41,36,38,34,40,70,86,72,80,51,72,40,64,30,70,27,42,54,32,85,52,55,67,90,39,50,41,65,30,40,47,61,58,95,63,32,37,28,35,17,30,33,32,25,24,72,85,78,49,40,78,33,74,32,34,38,26,46,70,96,49,92,62,72,46,78,40,35,53,41,57,59,88,52,39,58,43,38,33,39,34,27,77,45,96,63,49,74,63,41,34,29,52,20,19,37,63,46,51,45,41,56,55,89,18,24,36,36,39,37,37,30,74,65,12,34,55,47,72,45,41,35,80,54,62,74,49,71,53,71,53,67,85,58,46,68,36,66,43,40,45,21,49,51,72,42,89,41,18,39,36,38,34,29,75,82,19,35,35,42,28,39,21,40,88,56,22,35,44,46,98,64,67,47,70,47,43,57,43,75,24,43,16,45,35,9,35,36,33,31,30,78,74,16,28,65,48,43,37,36,35,51,71,24,24,11,55,67,55,69,78,58,60,77,40,61,47,43,77,46,55,45,32,15,47,23,5,32,41,33,35,32,76,68,14,34,70,50,39,35,37,29,56,73,25,25,10,55,68,51,75,84,59,63,72,42,55,48,47,68,46,80,49,47,14,42,20,7,34,35,35,37,29,72,83,18,33,54,52,43,35,36,23,55,69,19,22,12,54,67,91,64,90,44,62,53,42,70,50,69,25,17,23,46,23,10,35,38,36,36,31,78,76,15,35,63,50,41,36,30,23,54,66,27,24,9,55,64,53,70,84,58,60,73,42,60,49,42,72,40,40,26,22,11,43,24,10,35,38,37,34,32,77,80,13,47,75,52,49,36,33,28,52,63,14,25,12,53,77,56,77,85,52,72,78,61,64,42,38,75,46,53,32,40,25,56,40,15,38,36,38,34,24,58,80,45,36,39,40,38,38,30,54,97,44,75,49,75,49,84,48,96,79,61,55,69,32,31,60,43,52,42,42,38,57,75,85,55,55,38,27,39,36,34,30,75,76,19,36,69,44,79,53,59,62,89,53,98,58,80,46,64,77,54,72,60,75,82,44,58,52,29,38,66,62,48,66,58,82,66,81,80,75,78,71,87,59,58,49,53,79,56,55,74,45,78,44,75,64,84,53,67,40,73,59,76,50,54,46,37,38,38,42,35,35,28,28,68,85,77,73,40,61,43,54,73,41,61,36,41,34,34,40,38,92,74,32,23,33,68,91,71,72,28,42,56,50,75,53,55,20,36,95,73,4,36,40,79,50,41,36,31,28,60,61,87,50,74,37,42,39,36,44,36,43,75,72,70,95,58,59,36,67,79,51,79,56,78,50,79,124

Sequence (770 aa):
MSISITIKTTSGADANGIDKNSASIILKNDNSLLDNKVVFFEVSDNALFADIGTNQTSVMTNALGRSTVYLTDTISEIVTITAIYSEDHSVKASGSSSFYDVEGSNIFPPKIDEAVNNIINLSDIDQIAHIRIPKWVGMKINDNLDIYTETVFPWTINYILKAADIENDIIIEISKSKFLEPYLNDILHLYYILNSTLTSETTNYLIVSALINDIEIIGNRGNVGSCHSLVAINKKTMTVSSVNWQYDNDDKIYRSPYFTDHHPLKRINVFINPNGNKIKVAPKNIESLGYENKSIAYILNNKGKLFFWGSNYPSWLTPPISISSLMSIDGVICSPYAAVVLTKEKKLYGWGSKGNGSLDVPINNVLTVGYTRTAFSAITEELKIIAWGIASAGGLLPNEISAMNGFTQVIGTRSAFCALHQSGKVYAWGAENYGGKVPSTISKLSNIQEIFSTDGAFAVLTKDKNVIAWGHQDFGGNLLIPLNNIKTISSNTGAFTALNCLGQVYSWGQSFNGGSLPNNIQQLNNIVAISSSDAAFCILLKNGTIHTWGANNFGGKIPSEILHINNFISISSSTGGFSAISKLSTVVMWNNNNFKIQKNSIIKTKAGYQITRGTPPDTFISLFNNGTLSIIGENSDVSNINDIPQEVYGNVNHSNLNEESKSYNDNKLQLSSYIIKNNSLANGIDSNKILLTVVDTINKTPIKNMKLIISADGDALFLENNSSFLSKTTDSNGEVNISIINTTIQYINIIAFLSENENISLHNIIIFTE

Foldseek 3Di:
DKDKDKDKDWPPDQLQQPFKKKKKKWKDQPPAGDFFAKKKKAKDDQKAFNPPRHRIDIFTQHNRRMTMTIIGGNDGGTIMMMIIHDDDDSMDMDMDIDGDDDDDQPQDAKDWPCADLQARELVSDDWKIKTWRFATPPDDAQWWKWKWWPFPDIDIDIDGHHPVVNVGIDIDIDTSVVLVPDGDLQKTWIKMDGPVPRDMHTDIHRYWHAAPVQWFKFFAQDQAFFFQRIFIAGNPQLHQTWWWKDWVPGPDIDTGRTGGDQFQLTWIWIGHDPQDDTWIFARAFWDKEADAQWIKIWGAFQFRAIDMFTPPHDPQAPDDPVRNVDTQFRHKDDANFKIWTAGPQRWIAITGDPQQTHDPGIDGQFDGKAHANRKIWTQGPQQAIQITGDVLLVNDPDPVRRPDHQWDHWYGANRKIKTAGPQQAIAMAHHVLQVRDDDPVRRPDRFFDDWHHANFKIWTQGLQRWIAIAHHQQQFRDDPDTDGQFPDWGHANFKIWTAHPFAAIAIAHHVQLVNDPDPVRRPDTQWDTWGHANRKIKTAHPFFDIAIAHHQQQARDDDPVCNPPGAWDDKYGENFWIWTAHSQRWIWTDGHVDTDIDDDNPWAWRYKYWGYHHDDWIWMWTQTPQQAIDIDTDDDPRVIRRCDDPVNGSGHGRIRDPDPPPPPVQPFDFFDKDKDQDPDPLQQPFKKKKKWFKAFQVVRATDFQFKKKKAKDDQKAWPVRRHRIDIDTQHPRNMDITMIHHNDRDIIMMTIIGGDDDGMHIDDIDIDGD

pLDDT: mean 73.57, std 17.2, range [25.19, 98.25]